Protein AF-0000000080325869 (afdb_homodimer)

InterPro domains:
  IPR004628 Mannonate dehydratase [MF_00106] (1-394)
  IPR004628 Mannonate dehydratase [NF003027] (4-383)
  IPR004628 Mannonate dehydratase [PF03786] (4-381)
  IPR004628 Mannonate dehydratase [PIRSF016049] (4-381)
  IPR004628 Mannonate dehydratase [PTHR30387] (4-386)
  IPR004628 Mannonate dehydratase [TIGR00695] (4-384)
  IPR036237 Xylose isomerase-like superfamily [SSF51658] (4-380)

Foldseek 3Di:
DFAAQEEAEDAPPPAPQDLLLRVVLVHQEYEYEPLVDAQLAADALVNLLVRQVRNVVSNHGHAEYPANEQDLCLLLVDDVNVSSLVSVLNNQLSCLVNPHFEHEYASFALAAAAFQDLFCADPVGWGWTKHALLLLLLCLCPVLVQPPSPVVDDPVSNVSVVVVNVPDDPVSNVSRLCRGQPAFVVRNDHDDSVRSSVSVVSCVPPEQVNSLVSLLVSCVSNVVSSVVSNHQYAYEAGHQLADGSRTGGQRQALVSVCVSCVSPVDLSDAHAAECANNVLDVPHPRLVSCQVRLSNHQHYAQWAWAADPSSMIITDARPPHSGVLLSNSLSNVVSCVVVVHHHHYFPQFFIQDDPSVVDDHRRRRDSVRRSRRSVVSVVSNVVSVVVVCVVPVD/DFAAQEEAEDAPPPAPQDLLLRVVLVHQEYEYEPLVDAQLAADALVNLLVRQVRNVVSNHGHAEYPANEQDLCLLLVDDVSVSSLVSSLNNQLSCLVNPHFEHEYASFALAAAAFQDLFCADPVGWGWTKHALLCLLLCLCPVLNQPPSPVVDDPVSNVSVVVVNVVDDPVSNVSRLCRGQPAFVVRNDHDDSVRSSVSVVSCVPPEQVNSLVSLLVSCVSNVVSSVVSNHQYAYEAGHQLADGSRTGGQRAALVSVCVSCVSPVDLSDAHAAECANNVLDVPHPQLVSCQVRLSNHQHYAQFAWAADPSSMIITDARPPHSGVLLSNSLSNVVSCVVVVHHHHYFPQFFIQDDPSVVDDHRRRRDSVRRSRRSVVSVVSNVVSVVVVCVVPVD

Radius of gyration: 29.84 Å; Cα contacts (8 Å, |Δi|>4): 1617; chains: 2; bounding box: 56×88×64 Å

Solvent-accessible surface area (backbone atoms only — not comparable to full-atom values): 40612 Å² total; per-residue (Å²): 136,43,56,70,39,41,28,44,81,42,72,48,94,82,32,78,57,49,64,54,47,45,35,58,58,65,31,54,30,29,28,26,46,69,77,88,57,61,73,43,56,62,53,48,54,69,59,52,51,53,54,44,47,59,38,41,74,59,71,31,38,65,56,32,35,54,48,59,61,65,39,66,38,45,62,60,67,37,90,65,21,68,58,36,51,51,27,49,44,50,24,50,52,30,36,30,75,70,71,40,35,37,41,28,33,56,82,58,63,98,48,69,68,62,39,50,34,73,67,41,71,44,96,56,68,31,24,22,43,25,34,42,43,35,58,53,39,18,40,37,46,70,65,65,48,43,87,73,40,63,77,81,46,54,73,67,48,50,53,44,4,49,52,47,51,71,71,45,52,70,67,55,52,52,48,37,49,42,42,55,45,36,46,47,81,88,42,88,57,77,56,54,72,68,55,42,51,52,59,52,54,64,44,64,92,44,45,44,68,55,41,43,50,31,50,48,50,55,46,64,63,40,40,62,56,27,56,75,51,64,24,35,37,16,44,38,54,28,32,59,44,56,67,56,89,85,37,49,57,60,40,41,45,71,67,40,44,48,52,52,39,65,77,42,65,54,64,32,52,26,27,25,49,36,40,37,30,42,46,72,39,85,86,50,56,61,44,59,48,48,60,73,43,42,87,26,53,64,33,35,33,51,28,12,31,36,69,53,95,77,65,27,33,31,54,37,56,51,83,69,24,71,42,63,45,67,56,37,52,51,43,50,46,50,45,18,54,74,68,68,41,56,41,44,30,23,26,60,58,18,36,36,32,66,74,49,66,76,49,82,62,50,74,38,56,26,63,61,23,25,31,35,35,39,23,21,49,50,14,25,50,51,28,49,52,52,55,50,48,62,63,63,72,108,137,44,55,69,39,41,30,45,81,41,72,47,93,82,32,78,56,48,63,54,48,45,36,59,57,65,29,54,29,29,28,27,48,70,78,90,57,61,72,44,56,62,53,48,53,67,62,52,50,54,54,44,46,58,39,42,74,59,72,30,39,67,56,32,35,56,49,61,62,65,39,67,36,45,61,61,66,37,91,66,21,68,57,37,50,51,27,48,44,49,23,52,51,30,35,31,75,71,69,38,36,38,39,29,32,57,84,57,64,98,48,66,68,63,38,51,34,74,66,41,72,43,96,56,67,31,23,22,43,25,35,44,42,35,55,51,41,17,40,38,47,70,67,65,49,43,87,73,39,63,78,80,46,54,72,68,49,49,52,44,4,48,52,47,51,72,70,46,52,72,68,55,53,52,48,35,50,42,42,56,44,36,46,47,81,88,43,90,57,75,56,54,71,67,56,43,51,53,59,54,54,64,46,65,92,43,46,44,69,55,40,42,49,33,51,48,51,53,46,63,63,41,41,62,56,26,55,76,52,64,26,35,38,17,43,39,53,27,33,60,44,56,66,57,90,85,37,49,58,61,39,41,46,72,67,40,46,48,54,52,39,65,75,43,65,54,63,33,53,26,26,25,49,37,42,37,31,43,45,72,38,84,86,51,57,60,44,60,49,48,60,73,43,42,87,28,52,64,33,34,34,51,29,12,30,36,72,53,95,76,65,27,34,31,55,38,56,51,85,70,23,69,42,63,46,66,56,36,52,49,44,50,44,48,44,18,55,74,69,68,41,57,41,44,31,23,28,60,58,17,36,36,32,68,74,48,67,77,47,81,59,49,74,40,56,25,61,60,23,25,32,36,34,39,22,20,51,49,14,25,52,51,29,48,52,53,51,51,48,63,63,63,72,107

Structure (mmCIF, N/CA/C/O backbone):
data_AF-0000000080325869-model_v1
#
loop_
_entity.id
_entity.type
_entity.pdbx_description
1 polymer 'Mannonate dehydratase'
#
loop_
_atom_site.group_PDB
_atom_site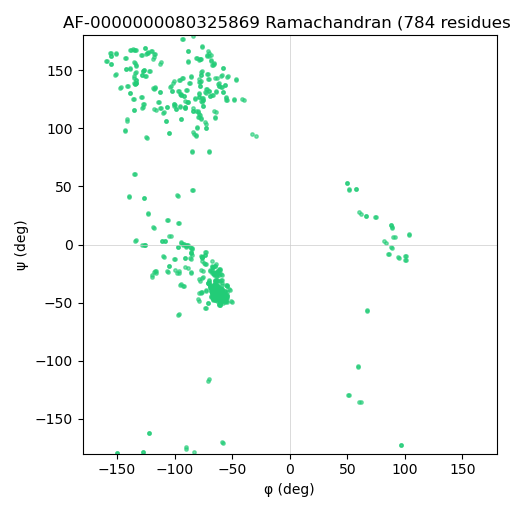.id
_atom_site.type_symbol
_atom_site.label_atom_id
_atom_site.label_alt_id
_atom_site.label_comp_id
_atom_site.label_asym_id
_atom_site.label_entity_id
_atom_site.label_seq_id
_atom_site.pdbx_PDB_ins_code
_atom_site.Cartn_x
_atom_site.Cartn_y
_atom_site.Cartn_z
_atom_site.occupancy
_atom_site.B_iso_or_equiv
_atom_site.auth_seq_id
_atom_site.auth_comp_id
_atom_site.auth_asym_id
_atom_site.auth_atom_id
_atom_site.pdbx_PDB_model_num
ATOM 1 N N . MET A 1 1 ? -5.02 -7.473 21.594 1 88.69 1 MET A N 1
ATOM 2 C CA . MET A 1 1 ? -3.945 -6.516 21.344 1 88.69 1 MET A CA 1
ATOM 3 C C . MET A 1 1 ? -4.492 -5.227 20.734 1 88.69 1 MET A C 1
ATOM 5 O O . MET A 1 1 ? -5.48 -5.254 20 1 88.69 1 MET A O 1
ATOM 9 N N . TYR A 1 2 ? -3.998 -4.094 21.188 1 96.81 2 TYR A N 1
ATOM 10 C CA . TYR A 1 2 ? -4.395 -2.77 20.719 1 96.81 2 TYR A CA 1
ATOM 11 C C . TYR A 1 2 ? -3.512 -2.312 19.562 1 96.81 2 TYR A C 1
ATOM 13 O O . TYR A 1 2 ? -2.287 -2.252 19.688 1 96.81 2 TYR A O 1
ATOM 21 N N . ILE A 1 3 ? -4.141 -2.111 18.406 1 97.81 3 ILE A N 1
ATOM 22 C CA . ILE A 1 3 ? -3.406 -1.65 17.234 1 97.81 3 ILE A CA 1
ATOM 23 C C . ILE A 1 3 ? -4.023 -0.355 16.719 1 97.81 3 ILE A C 1
ATOM 25 O O . ILE A 1 3 ? -5.145 0.002 17.094 1 97.81 3 ILE A O 1
ATOM 29 N N . MET A 1 4 ? -3.387 0.302 15.93 1 98.75 4 MET A N 1
ATOM 30 C CA . MET A 1 4 ? -3.822 1.587 15.391 1 98.75 4 MET A CA 1
ATOM 31 C C . MET A 1 4 ? -5.152 1.447 14.656 1 98.75 4 MET A C 1
ATOM 33 O O . MET A 1 4 ? -5.363 0.474 13.93 1 98.75 4 MET A O 1
ATOM 37 N N . ILE A 1 5 ? -6.086 2.361 14.875 1 98.81 5 ILE A N 1
ATOM 38 C CA . ILE A 1 5 ? -7.27 2.479 14.039 1 98.81 5 ILE A CA 1
ATOM 39 C C . ILE A 1 5 ? -6.91 3.193 12.734 1 98.81 5 ILE A C 1
ATOM 41 O O . ILE A 1 5 ? -6.539 4.371 12.75 1 98.81 5 ILE A O 1
ATOM 45 N N . GLN A 1 6 ? -6.941 2.498 11.664 1 98.81 6 GLN A N 1
ATOM 46 C CA . GLN A 1 6 ? -6.527 3.057 10.375 1 98.81 6 GLN A CA 1
ATOM 47 C C . GLN A 1 6 ? -7.605 3.975 9.805 1 98.81 6 GLN A C 1
ATOM 49 O O . GLN A 1 6 ? -8.742 3.551 9.602 1 98.81 6 GLN A O 1
ATOM 54 N N . THR A 1 7 ? -7.273 5.227 9.531 1 98.88 7 THR A N 1
ATOM 55 C CA . THR A 1 7 ? -8.211 6.223 9.016 1 98.88 7 THR A CA 1
ATOM 56 C C . THR A 1 7 ? -7.594 6.984 7.844 1 98.88 7 THR A C 1
ATOM 58 O O . THR A 1 7 ? -6.398 6.859 7.574 1 98.88 7 THR A O 1
ATOM 61 N N . MET A 1 8 ? -8.398 7.727 7.117 1 98.75 8 MET A N 1
ATOM 62 C CA . MET A 1 8 ? -7.988 8.711 6.121 1 98.75 8 MET A CA 1
ATOM 63 C C . MET A 1 8 ? -8.844 9.969 6.215 1 98.75 8 MET A C 1
ATOM 65 O O . MET A 1 8 ? -9.984 9.914 6.66 1 98.75 8 MET A O 1
ATOM 69 N N . ARG A 1 9 ? -8.258 11.023 5.844 1 98.12 9 ARG A N 1
ATOM 70 C CA . ARG A 1 9 ? -8.977 12.297 5.785 1 98.12 9 ARG A CA 1
ATOM 71 C C . ARG A 1 9 ? -9.969 12.305 4.625 1 98.12 9 ARG A C 1
ATOM 73 O O . ARG A 1 9 ? -9.648 11.844 3.527 1 98.12 9 ARG A O 1
ATOM 80 N N . TRP A 1 10 ? -11.141 12.742 4.891 1 98.25 10 TRP A N 1
ATOM 81 C CA . TRP A 1 10 ? -12.203 12.906 3.902 1 98.25 10 TRP A CA 1
ATOM 82 C C . TRP A 1 10 ? -12.805 14.305 3.982 1 98.25 10 TRP A C 1
ATOM 84 O O . TRP A 1 10 ? -13.234 14.742 5.051 1 98.25 10 TRP A O 1
ATOM 94 N N . PHE A 1 11 ? -12.867 15.031 2.885 1 96.38 11 PHE A N 1
ATOM 95 C CA . PHE A 1 11 ? -13.242 16.438 2.896 1 96.38 11 PHE A CA 1
ATOM 96 C C . PHE A 1 11 ? -14.727 16.609 2.584 1 96.38 11 PHE A C 1
ATOM 98 O O . PHE A 1 11 ? -15.164 17.672 2.141 1 96.38 11 PHE A O 1
ATOM 105 N N . GLY A 1 12 ? -15.477 15.539 2.74 1 96.25 12 GLY A N 1
ATOM 106 C CA . GLY A 1 12 ? -16.922 15.617 2.516 1 96.25 12 GLY A CA 1
ATOM 107 C C . GLY A 1 12 ? -17.328 15.156 1.129 1 96.25 12 GLY A C 1
ATOM 108 O O . GLY A 1 12 ? -16.516 14.578 0.396 1 96.25 12 GLY A O 1
ATOM 109 N N . PRO A 1 13 ? -18.531 15.32 0.776 1 95.44 13 PRO A N 1
ATOM 110 C CA . PRO A 1 13 ? -19.125 14.758 -0.444 1 95.44 13 PRO A CA 1
ATOM 111 C C . PRO A 1 13 ? -18.422 15.25 -1.712 1 95.44 13 PRO A C 1
ATOM 113 O O . PRO A 1 13 ? -18.484 14.578 -2.746 1 95.44 13 PRO A O 1
ATOM 116 N N . ASN A 1 14 ? -17.75 16.359 -1.622 1 93.19 14 ASN A N 1
ATOM 117 C CA . ASN A 1 14 ? -17.094 16.906 -2.807 1 93.19 14 ASN A CA 1
ATOM 118 C C . ASN A 1 14 ? -15.641 16.469 -2.889 1 93.19 14 ASN A C 1
ATOM 120 O O . ASN A 1 14 ? -14.906 16.875 -3.793 1 93.19 14 ASN A O 1
ATOM 124 N N . ASP A 1 15 ? -15.211 15.656 -1.942 1 95.88 15 ASP A N 1
ATOM 125 C CA . ASP A 1 15 ? -13.852 15.125 -1.981 1 95.88 15 ASP A CA 1
ATOM 126 C C . ASP A 1 15 ? -13.648 14.227 -3.203 1 95.88 15 ASP A C 1
ATOM 128 O O . ASP A 1 15 ? -14.461 13.336 -3.471 1 95.88 15 ASP A O 1
ATOM 132 N N . PRO A 1 16 ? -12.57 14.453 -3.922 1 96.19 16 PRO A N 1
ATOM 133 C CA . PRO A 1 16 ? -12.289 13.57 -5.051 1 96.19 16 PRO A CA 1
ATOM 134 C C . PRO A 1 16 ? -12.086 12.117 -4.625 1 96.19 16 PRO A C 1
ATOM 136 O O . PRO A 1 16 ? -12.164 11.203 -5.453 1 96.19 16 PRO A O 1
ATOM 139 N N . VAL A 1 17 ? -11.766 11.852 -3.438 1 97.81 17 VAL A N 1
ATOM 140 C CA . VAL A 1 17 ? -11.594 10.508 -2.9 1 97.81 17 VAL A CA 1
ATOM 141 C C . VAL A 1 17 ? -12.891 10.047 -2.23 1 97.81 17 VAL A C 1
ATOM 143 O O . VAL A 1 17 ? -13.336 10.656 -1.256 1 97.81 17 VAL A O 1
ATOM 146 N N . SER A 1 18 ? -13.461 9 -2.715 1 97.75 18 SER A N 1
ATOM 147 C CA . SER A 1 18 ? -14.742 8.516 -2.199 1 97.75 18 SER A CA 1
ATOM 148 C C . SER A 1 18 ? -14.555 7.746 -0.896 1 97.75 18 SER A C 1
ATOM 150 O O . SER A 1 18 ? -13.469 7.25 -0.61 1 97.75 18 SER A O 1
ATOM 152 N N . LEU A 1 19 ? -15.641 7.645 -0.141 1 98.69 19 LEU A N 1
ATOM 153 C CA . LEU A 1 19 ? -15.625 6.84 1.077 1 98.69 19 LEU A CA 1
ATOM 154 C C . LEU A 1 19 ? -15.391 5.367 0.754 1 98.69 19 LEU A C 1
ATOM 156 O O . LEU A 1 19 ? -14.758 4.648 1.531 1 98.69 19 LEU A O 1
ATOM 160 N N . THR A 1 20 ? -15.844 4.914 -0.394 1 98 20 THR A N 1
ATOM 161 C CA . THR A 1 20 ? -15.617 3.537 -0.819 1 98 20 THR A CA 1
ATOM 162 C C . THR A 1 20 ? -14.125 3.283 -1.036 1 98 20 THR A C 1
ATOM 164 O O . THR A 1 20 ? -13.609 2.219 -0.684 1 98 20 THR A O 1
ATOM 167 N N . ALA A 1 21 ? -13.477 4.23 -1.655 1 98.44 21 ALA A N 1
ATOM 168 C CA . ALA A 1 21 ? -12.031 4.113 -1.842 1 98.44 21 ALA A CA 1
ATOM 169 C C . ALA A 1 21 ? -11.312 4.016 -0.5 1 98.44 21 ALA A C 1
ATOM 171 O O . ALA A 1 21 ? -10.367 3.234 -0.351 1 98.44 21 ALA A O 1
ATOM 172 N N . ILE A 1 22 ? -11.766 4.832 0.424 1 98.81 22 ILE A N 1
ATOM 173 C CA . ILE A 1 22 ? -11.172 4.828 1.758 1 98.81 22 ILE A CA 1
ATOM 174 C C . ILE A 1 22 ? -11.398 3.469 2.418 1 98.81 22 ILE A C 1
ATOM 176 O O . ILE A 1 22 ? -10.477 2.908 3.023 1 98.81 22 ILE A O 1
ATOM 180 N N . LEU A 1 23 ? -12.578 2.941 2.289 1 98.81 23 LEU A N 1
ATOM 181 C CA . LEU A 1 23 ? -12.898 1.613 2.803 1 98.81 23 LEU A CA 1
ATOM 182 C C . LEU A 1 23 ? -12.008 0.553 2.162 1 98.81 23 LEU A C 1
ATOM 184 O O . LEU A 1 23 ? -11.492 -0.326 2.854 1 98.81 23 LEU A O 1
ATOM 188 N N . GLN A 1 24 ? -11.789 0.601 0.878 1 98.69 24 GLN A N 1
ATOM 189 C CA . GLN A 1 24 ? -10.984 -0.368 0.137 1 98.69 24 GLN A CA 1
ATOM 190 C C . GLN A 1 24 ? -9.516 -0.285 0.536 1 98.69 24 GLN A C 1
ATOM 192 O O . GLN A 1 24 ? -8.781 -1.27 0.43 1 98.69 24 GLN A O 1
ATOM 197 N N . ALA A 1 25 ? -9.086 0.885 1.041 1 98.69 25 ALA A N 1
ATOM 198 C CA . ALA A 1 25 ? -7.707 1.062 1.479 1 98.69 25 ALA A CA 1
ATOM 199 C C . ALA A 1 25 ? -7.453 0.34 2.799 1 98.69 25 ALA A C 1
ATOM 201 O O . ALA A 1 25 ? -6.305 0.226 3.24 1 98.69 25 ALA A O 1
ATOM 202 N N . GLY A 1 26 ? -8.5 -0.139 3.412 1 98.31 26 GLY A N 1
ATOM 203 C CA . GLY A 1 26 ? -8.367 -0.896 4.648 1 98.31 26 GLY A CA 1
ATOM 204 C C . GLY A 1 26 ? -8.734 -0.097 5.883 1 98.31 26 GLY A C 1
ATOM 205 O O . GLY A 1 26 ? -8.555 -0.565 7.008 1 98.31 26 GLY A O 1
ATOM 206 N N . CYS A 1 27 ? -9.289 1.094 5.684 1 98.75 27 CYS A N 1
ATOM 207 C CA . CYS A 1 27 ? -9.664 1.933 6.816 1 98.75 27 CYS A CA 1
ATOM 208 C C . CYS A 1 27 ? -10.953 1.444 7.457 1 98.75 27 CYS A C 1
ATOM 210 O O . CYS A 1 27 ? -11.852 0.966 6.762 1 98.75 27 CYS A O 1
ATOM 212 N N . SER A 1 28 ? -11.023 1.598 8.758 1 98.5 28 SER A N 1
ATOM 213 C CA . SER A 1 28 ? -12.289 1.425 9.461 1 98.5 28 SER A CA 1
ATOM 214 C C . SER A 1 28 ? -12.883 2.768 9.883 1 98.5 28 SER A C 1
ATOM 216 O O . SER A 1 28 ? -14.062 2.854 10.227 1 98.5 28 SER A O 1
ATOM 218 N N . GLY A 1 29 ? -11.984 3.779 9.898 1 98.19 29 GLY A N 1
ATOM 219 C CA . GLY A 1 29 ? -12.414 5.094 10.344 1 98.19 29 GLY A CA 1
ATOM 220 C C . GLY A 1 29 ? -12.117 6.191 9.344 1 98.19 29 GLY A C 1
ATOM 221 O O . GLY A 1 29 ? -11.438 5.961 8.344 1 98.19 29 GLY A O 1
ATOM 222 N N . VAL A 1 30 ? -12.703 7.371 9.633 1 98.62 30 VAL A N 1
ATOM 223 C CA . VAL A 1 30 ? -12.555 8.555 8.797 1 98.62 30 VAL A CA 1
ATOM 224 C C . VAL A 1 30 ? -12.25 9.773 9.672 1 98.62 30 VAL A C 1
ATOM 226 O O . VAL A 1 30 ? -12.758 9.875 10.789 1 98.62 30 VAL A O 1
ATOM 229 N N . VAL A 1 31 ? -11.383 10.562 9.227 1 98.81 31 VAL A N 1
ATOM 230 C CA . VAL A 1 31 ? -11.141 11.898 9.766 1 98.81 31 VAL A CA 1
ATOM 231 C C . VAL A 1 31 ? -11.82 12.945 8.883 1 98.81 31 VAL A C 1
ATOM 233 O O . VAL A 1 31 ? -11.57 13.016 7.68 1 98.81 31 VAL A O 1
ATOM 236 N N . SER A 1 32 ? -12.695 13.711 9.438 1 98.5 32 SER A N 1
ATOM 237 C CA . SER A 1 32 ? -13.453 14.648 8.617 1 98.5 32 SER A CA 1
ATOM 238 C C . SER A 1 32 ? -13.844 15.891 9.414 1 98.5 32 SER A C 1
ATOM 240 O O . SER A 1 32 ? -13.328 16.125 10.508 1 98.5 32 SER A O 1
ATOM 242 N N . ALA A 1 33 ? -14.547 16.812 8.789 1 97.81 33 ALA A N 1
ATOM 243 C CA . ALA A 1 33 ? -15.055 18.047 9.352 1 97.81 33 ALA A CA 1
ATOM 244 C C . ALA A 1 33 ? -16.266 18.547 8.578 1 97.81 33 ALA A C 1
ATOM 246 O O . ALA A 1 33 ? -16.594 18.016 7.516 1 97.81 33 ALA A O 1
ATOM 247 N N . LEU A 1 34 ? -16.984 19.453 9.164 1 97.31 34 LEU A N 1
ATOM 248 C CA . LEU A 1 34 ? -18.047 20.125 8.438 1 97.31 34 LEU A CA 1
ATOM 249 C C . LEU A 1 34 ? -17.516 21.312 7.633 1 97.31 34 LEU A C 1
ATOM 251 O O . LEU A 1 34 ? -17.719 22.469 8 1 97.31 34 LEU A O 1
ATOM 255 N N . HIS A 1 35 ? -16.953 20.984 6.508 1 93.75 35 HIS A N 1
ATOM 256 C CA . HIS A 1 35 ? -16.172 21.906 5.703 1 93.75 35 HIS A CA 1
ATOM 257 C C . HIS A 1 35 ? -17.062 23.016 5.141 1 93.75 35 HIS A C 1
ATOM 259 O O . HIS A 1 35 ? -16.547 24.078 4.742 1 93.75 35 HIS A O 1
ATOM 265 N N . HIS A 1 36 ? -18.328 22.812 5.105 1 92.69 36 HIS A N 1
ATOM 266 C CA . HIS A 1 36 ? -19.25 23.797 4.516 1 92.69 36 HIS A CA 1
ATOM 267 C C . HIS A 1 36 ? -19.656 24.844 5.535 1 92.69 36 HIS A C 1
ATOM 269 O O . HIS A 1 36 ? -20.281 25.859 5.184 1 92.69 36 HIS A O 1
ATOM 275 N N . ILE A 1 37 ? -19.297 24.688 6.812 1 95.75 37 ILE A N 1
ATOM 276 C CA . ILE A 1 37 ? -19.625 25.641 7.859 1 95.75 37 ILE A CA 1
ATOM 277 C C . ILE A 1 37 ? -18.469 26.625 8.062 1 95.75 37 ILE A C 1
ATOM 279 O O . ILE A 1 37 ? -17.328 26.203 8.258 1 95.75 37 ILE A O 1
ATOM 283 N N . PRO A 1 38 ? -18.719 27.938 8.07 1 94 38 PRO A N 1
ATOM 284 C CA . PRO A 1 38 ? -17.641 28.906 8.258 1 94 38 PRO A CA 1
ATOM 285 C C . PRO A 1 38 ? -17 28.828 9.641 1 94 38 PRO A C 1
ATOM 287 O O . PRO A 1 38 ? -17.656 28.422 10.602 1 94 38 PRO A O 1
ATOM 290 N N . ASN A 1 39 ? -15.758 29.281 9.727 1 93.81 39 ASN A N 1
ATOM 291 C CA . ASN A 1 39 ? -15.055 29.312 11 1 93.81 39 ASN A CA 1
ATOM 292 C C . ASN A 1 39 ? -15.797 30.141 12.039 1 93.81 39 ASN A C 1
ATOM 294 O O . ASN A 1 39 ? -16.297 31.234 11.727 1 93.81 39 ASN A O 1
ATOM 298 N N . GLY A 1 40 ? -15.945 29.609 13.148 1 96 40 GLY A N 1
ATOM 299 C CA . GLY A 1 40 ? -16.531 30.344 14.25 1 96 40 GLY A CA 1
ATOM 300 C C . GLY A 1 40 ? -18.031 30.125 14.391 1 96 40 GLY A C 1
ATOM 301 O O . GLY A 1 40 ? -18.625 30.547 15.383 1 96 40 GLY A O 1
ATOM 302 N N . VAL A 1 41 ? -18.609 29.516 13.43 1 97.56 41 VAL A N 1
ATOM 303 C CA . VAL A 1 41 ? -20.031 29.219 13.484 1 97.56 41 VAL A CA 1
ATOM 304 C C . VAL A 1 41 ? -20.25 27.891 14.219 1 97.56 41 VAL A C 1
ATOM 306 O O . VAL A 1 41 ? -19.453 26.969 14.086 1 97.56 41 VAL A O 1
ATOM 309 N N . ILE A 1 42 ? -21.328 27.828 14.953 1 98.81 42 ILE A N 1
ATOM 310 C CA . ILE A 1 42 ? -21.656 26.656 15.758 1 98.81 42 ILE A CA 1
ATOM 311 C C . ILE A 1 42 ? -21.969 25.484 14.836 1 98.81 42 ILE A C 1
ATOM 313 O O . ILE A 1 42 ? -22.703 25.625 13.859 1 98.81 42 ILE A O 1
ATOM 317 N N . TRP A 1 43 ? -21.297 24.344 15.102 1 98.81 43 TRP A N 1
ATOM 318 C CA . TRP A 1 43 ? -21.703 23.094 14.469 1 98.81 43 TRP A CA 1
ATOM 319 C C . TRP A 1 43 ? -22.938 22.516 15.141 1 98.81 43 TRP A C 1
ATOM 321 O O . TRP A 1 43 ? -22.875 22 16.25 1 98.81 43 TRP A O 1
ATOM 331 N N . GLU A 1 44 ? -24.047 22.578 14.445 1 98.81 44 GL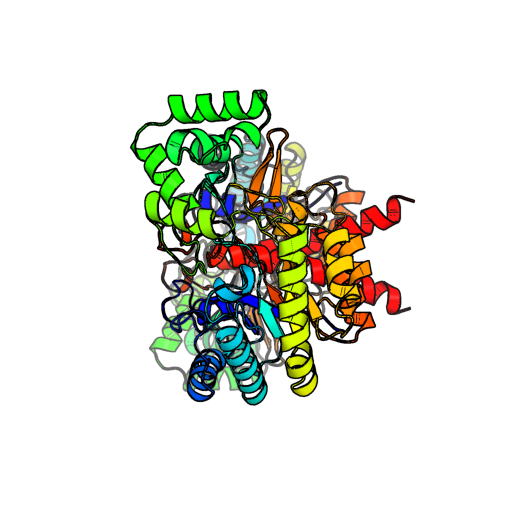U A N 1
ATOM 332 C CA . GLU A 1 44 ? -25.312 22.125 14.992 1 98.81 44 GLU A CA 1
ATOM 333 C C . GLU A 1 44 ? -25.406 20.594 14.984 1 98.81 44 GLU A C 1
ATOM 335 O O . GLU A 1 44 ? -24.859 19.938 14.086 1 98.81 44 GLU A O 1
ATOM 340 N N . VAL A 1 45 ? -26.125 20.031 15.961 1 98.81 45 VAL A N 1
ATOM 341 C CA . VAL A 1 45 ? -26.266 18.594 16.156 1 98.81 45 VAL A CA 1
ATOM 342 C C . VAL A 1 45 ? -26.781 17.938 14.867 1 98.81 45 VAL A C 1
ATOM 344 O O . VAL A 1 45 ? -26.281 16.891 14.445 1 98.81 45 VAL A O 1
ATOM 347 N N . GLU A 1 46 ? -27.688 18.609 14.273 1 98.62 46 GLU A N 1
ATOM 348 C CA . GLU A 1 46 ? -28.312 18.047 13.07 1 98.62 46 GLU A CA 1
ATOM 349 C C . GLU A 1 46 ? -27.297 17.906 11.945 1 98.62 46 GLU A C 1
ATOM 351 O O . GLU A 1 46 ? -27.281 16.891 11.242 1 98.62 46 GLU A O 1
ATOM 356 N N . GLU A 1 47 ? -26.453 18.891 11.766 1 98.5 47 GLU A N 1
ATOM 357 C CA . GLU A 1 47 ? -25.422 18.844 10.727 1 98.5 47 GLU A CA 1
ATOM 358 C C . GLU A 1 47 ? -24.391 17.766 11.016 1 98.5 47 GLU A C 1
ATOM 360 O O . GLU A 1 47 ? -23.922 17.078 10.094 1 98.5 47 GLU A O 1
ATOM 365 N N . ILE A 1 48 ? -24.016 17.641 12.25 1 98.88 48 ILE A N 1
ATOM 366 C CA . ILE A 1 48 ? -23.062 16.625 12.664 1 98.88 48 ILE A CA 1
ATOM 367 C C . ILE A 1 48 ? -23.625 15.234 12.391 1 98.88 48 ILE A C 1
ATOM 369 O O . ILE A 1 48 ? -22.953 14.383 11.797 1 98.88 48 ILE A O 1
ATOM 373 N N . ARG A 1 49 ? -24.859 15.008 12.75 1 98.75 49 ARG A N 1
ATOM 374 C CA . ARG A 1 49 ? -25.5 13.711 12.578 1 98.75 49 ARG A CA 1
ATOM 375 C C . ARG A 1 49 ? -25.625 13.352 11.102 1 98.75 49 ARG A C 1
ATOM 377 O O . ARG A 1 49 ? -25.422 12.195 10.719 1 98.75 49 ARG A O 1
ATOM 384 N N . LYS A 1 50 ? -25.984 14.344 10.336 1 98.56 50 LYS A N 1
ATOM 385 C CA . LYS A 1 50 ? -26.109 14.117 8.898 1 98.56 50 LYS A CA 1
ATOM 386 C C . LYS A 1 50 ? -24.781 13.648 8.305 1 98.56 50 LYS A C 1
ATOM 388 O O . LYS A 1 50 ? -24.734 12.695 7.527 1 98.56 50 LYS A O 1
ATOM 393 N N . HIS A 1 51 ? -23.719 14.328 8.672 1 98.69 51 HIS A N 1
ATOM 394 C CA . HIS A 1 51 ? -22.391 13.992 8.172 1 98.69 51 HIS A CA 1
ATOM 395 C C . HIS A 1 51 ? -21.938 12.633 8.695 1 98.69 51 HIS A C 1
ATOM 397 O O . HIS A 1 51 ? -21.344 11.844 7.949 1 98.69 51 HIS A O 1
ATOM 403 N N . LYS A 1 52 ? -22.156 12.312 9.953 1 98.44 52 LYS A N 1
ATOM 404 C CA . LYS A 1 52 ? -21.844 11.023 10.57 1 98.44 52 LYS A CA 1
ATOM 405 C C . LYS A 1 52 ? -22.562 9.883 9.859 1 98.44 52 LYS A C 1
ATOM 407 O O . LYS A 1 52 ? -21.984 8.82 9.648 1 98.44 52 LYS A O 1
ATOM 412 N N . GLN A 1 53 ? -23.781 10.117 9.477 1 98.56 53 GLN A N 1
ATOM 413 C CA . GLN A 1 53 ? -24.578 9.109 8.797 1 98.56 53 GLN A CA 1
ATOM 414 C C . GLN A 1 53 ? -24.016 8.805 7.41 1 98.56 53 GLN A C 1
ATOM 416 O O . GLN A 1 53 ? -24.062 7.66 6.961 1 98.56 53 GLN A O 1
ATOM 421 N N . LEU A 1 54 ? -23.609 9.859 6.711 1 98.38 54 LEU A N 1
ATOM 422 C CA . LEU A 1 54 ? -22.984 9.648 5.414 1 98.38 54 LEU A CA 1
ATOM 423 C C . LEU A 1 54 ? -21.797 8.688 5.535 1 98.38 54 LEU A C 1
ATOM 425 O O . LEU A 1 54 ? -21.656 7.777 4.719 1 98.38 54 LEU A O 1
ATOM 429 N N . ILE A 1 55 ? -21 8.883 6.516 1 98.81 55 ILE A N 1
ATOM 430 C CA . ILE A 1 55 ? -19.812 8.078 6.742 1 98.81 55 ILE A CA 1
ATOM 431 C C . ILE A 1 55 ? -20.219 6.66 7.145 1 98.81 55 ILE A C 1
ATOM 433 O O . ILE A 1 55 ? -19.688 5.684 6.609 1 98.81 55 ILE A O 1
ATOM 437 N N . ALA A 1 56 ? -21.203 6.547 8.047 1 98.69 56 ALA A N 1
ATOM 438 C CA . ALA A 1 56 ? -21.672 5.246 8.523 1 98.69 56 ALA A CA 1
ATOM 439 C C . ALA A 1 56 ? -22.281 4.434 7.379 1 98.69 56 ALA A C 1
ATOM 441 O O . ALA A 1 56 ? -22.125 3.211 7.336 1 98.69 56 ALA A O 1
ATOM 442 N N . ALA A 1 57 ? -22.953 5.078 6.504 1 98.31 57 ALA A N 1
ATOM 443 C CA . ALA A 1 57 ? -23.594 4.414 5.379 1 98.31 57 ALA A CA 1
ATOM 444 C C . ALA A 1 57 ? -22.562 3.748 4.469 1 98.31 57 ALA A C 1
ATOM 446 O O . ALA A 1 57 ? -22.891 2.789 3.762 1 98.31 57 ALA A O 1
ATOM 447 N N . ALA A 1 58 ? -21.391 4.23 4.523 1 98.06 58 ALA A N 1
ATOM 448 C CA . ALA A 1 58 ? -20.312 3.666 3.711 1 98.06 58 ALA A CA 1
ATOM 449 C C . ALA A 1 58 ? -19.578 2.557 4.461 1 98.06 58 ALA A C 1
ATOM 451 O O . ALA A 1 58 ? -18.609 2.002 3.959 1 98.06 58 ALA A O 1
ATOM 452 N N . GLY A 1 59 ? -20 2.275 5.684 1 98.19 59 GLY A N 1
ATOM 453 C CA . GLY A 1 59 ? -19.391 1.22 6.469 1 98.19 59 GLY A CA 1
ATOM 454 C C . GLY A 1 59 ? -18.188 1.697 7.277 1 98.19 59 GLY A C 1
ATOM 455 O O . GLY A 1 59 ? -17.359 0.895 7.688 1 98.19 59 GLY A O 1
ATOM 456 N N . LEU A 1 60 ? -18.062 3.008 7.449 1 98.75 60 LEU A N 1
ATOM 457 C CA . LEU A 1 60 ? -16.938 3.607 8.164 1 98.75 60 LEU A CA 1
ATOM 458 C C . LEU A 1 60 ? -17.422 4.348 9.406 1 98.75 60 LEU A C 1
ATOM 460 O O . LEU A 1 60 ? -18.625 4.586 9.57 1 98.75 60 LEU A O 1
ATOM 464 N N . THR A 1 61 ? -16.516 4.629 10.266 1 98.75 61 THR A N 1
ATOM 465 C CA . THR A 1 61 ? -16.797 5.371 11.484 1 98.75 61 THR A CA 1
ATOM 466 C C . THR A 1 61 ? -16.125 6.738 11.461 1 98.75 61 THR A C 1
ATOM 468 O O . THR A 1 61 ? -14.961 6.855 11.078 1 98.75 61 THR A O 1
ATOM 471 N N . TRP A 1 62 ? -16.875 7.781 11.773 1 98.75 62 TRP A N 1
ATOM 472 C CA . TRP A 1 62 ? -16.25 9.086 11.977 1 98.75 62 TRP A CA 1
ATOM 473 C C . TRP A 1 62 ? -15.477 9.125 13.289 1 98.75 62 TRP A C 1
ATOM 475 O O . TRP A 1 62 ? -16.031 9.461 14.336 1 98.75 62 TRP A O 1
ATOM 485 N N . ASP A 1 63 ? -14.156 8.969 13.188 1 97.81 63 ASP A N 1
ATOM 486 C CA . ASP A 1 63 ? -13.352 8.766 14.383 1 97.81 63 ASP A CA 1
ATOM 487 C C . ASP A 1 63 ? -12.812 10.086 14.922 1 97.81 63 ASP A C 1
ATOM 489 O O . ASP A 1 63 ? -12.664 10.258 16.125 1 97.81 63 ASP A O 1
ATOM 493 N N . VAL A 1 64 ? -12.492 10.953 14.062 1 98.88 64 VAL A N 1
ATOM 494 C CA . VAL A 1 64 ? -11.805 12.172 14.477 1 98.88 64 VAL A CA 1
ATOM 495 C C . VAL A 1 64 ? -12.344 13.367 13.688 1 98.88 64 VAL A C 1
ATOM 497 O O . VAL A 1 64 ? -12.562 13.266 12.477 1 98.88 64 VAL A O 1
ATOM 500 N N . VAL A 1 65 ? -12.562 14.438 14.391 1 98.81 65 VAL A N 1
ATOM 501 C CA . VAL A 1 65 ? -12.805 15.719 13.727 1 98.81 65 VAL A CA 1
ATOM 502 C C . VAL A 1 65 ? -11.477 16.422 13.477 1 98.81 65 VAL A C 1
ATOM 504 O O . VAL A 1 65 ? -10.68 16.625 14.398 1 98.81 65 VAL A O 1
ATOM 507 N N . GLU A 1 66 ? -11.211 16.734 12.258 1 97.62 66 GLU A N 1
ATOM 508 C CA . GLU A 1 66 ? -10.078 17.562 11.883 1 97.62 66 GLU A CA 1
ATOM 509 C C . GLU A 1 66 ? -10.445 18.516 10.742 1 97.62 66 GLU A C 1
ATOM 511 O O . GLU A 1 66 ? -10.547 18.094 9.586 1 97.62 66 GLU A O 1
ATOM 516 N N . SER A 1 67 ? -10.609 19.75 10.984 1 95.06 67 SER A N 1
ATOM 517 C CA . SER A 1 67 ? -10.5 20.344 12.305 1 95.06 67 SER A CA 1
ATOM 518 C C . SER A 1 67 ? -11.781 21.062 12.695 1 95.06 67 SER A C 1
ATOM 520 O O . SER A 1 67 ? -12.609 21.375 11.836 1 95.06 67 SER A O 1
ATOM 522 N N . LEU A 1 68 ? -12.055 21.094 13.922 1 97.94 68 LEU A N 1
ATOM 523 C CA . LEU A 1 68 ? -12.867 22.219 14.352 1 97.94 68 LEU A CA 1
ATOM 524 C C . LEU A 1 68 ? -12.039 23.5 14.359 1 97.94 68 LEU A C 1
ATOM 526 O O . LEU A 1 68 ? -11.18 23.688 15.227 1 97.94 68 LEU A O 1
ATOM 530 N N . PRO A 1 69 ? -12.281 24.344 13.383 1 96 69 PRO A N 1
ATOM 531 C CA . PRO A 1 69 ? -11.344 25.438 13.164 1 96 69 PRO A CA 1
ATOM 532 C C . PRO A 1 69 ? -11.406 26.5 14.258 1 96 69 PRO A C 1
ATOM 534 O O . PRO A 1 69 ? -12.492 26.812 14.766 1 96 69 PRO A O 1
ATOM 537 N N . VAL A 1 70 ? -10.328 27.016 14.602 1 96.88 70 VAL A N 1
ATOM 538 C CA . VAL A 1 70 ? -10.219 28.125 15.547 1 96.88 70 VAL A CA 1
ATOM 539 C C . VAL A 1 70 ? -10.258 29.453 14.789 1 96.88 70 VAL A C 1
ATOM 541 O O . VAL A 1 70 ? -9.383 29.734 13.961 1 96.88 70 VAL A O 1
ATOM 544 N N . HIS A 1 71 ? -11.227 30.219 15.086 1 95.69 71 HIS A N 1
ATOM 545 C CA . HIS A 1 71 ? -11.359 31.5 14.422 1 95.69 71 HIS A CA 1
ATOM 546 C C . HIS A 1 71 ? -10.133 32.375 14.664 1 95.69 71 HIS A C 1
ATOM 548 O O . HIS A 1 71 ? -9.594 32.406 15.773 1 95.69 71 HIS A O 1
ATOM 554 N N . GLU A 1 72 ? -9.727 33.188 13.68 1 95.06 72 GLU A N 1
ATOM 555 C CA . GLU A 1 72 ? -8.523 34.031 13.758 1 95.06 72 GLU A CA 1
ATOM 556 C C . GLU A 1 72 ? -8.609 35.031 14.906 1 95.06 72 GLU A C 1
ATOM 558 O O . GLU A 1 72 ? -7.594 35.344 15.539 1 95.06 72 GLU A O 1
ATOM 563 N N . ALA A 1 73 ? -9.766 35.469 15.234 1 96.94 73 ALA A N 1
ATOM 564 C CA . ALA A 1 73 ? -9.961 36.438 16.312 1 96.94 73 ALA A CA 1
ATOM 565 C C . ALA A 1 73 ? -9.57 35.875 17.656 1 96.94 73 ALA A C 1
ATOM 567 O O . ALA A 1 73 ? -9.125 36.594 18.547 1 96.94 73 ALA A O 1
ATOM 568 N N . ILE A 1 74 ? -9.742 34.594 17.828 1 98.38 74 ILE A N 1
ATOM 569 C CA . ILE A 1 74 ? -9.336 33.938 19.062 1 98.38 74 ILE A CA 1
ATOM 570 C C . ILE A 1 74 ? -7.816 33.969 19.188 1 98.38 74 ILE A C 1
ATOM 572 O O . ILE A 1 74 ? -7.281 34.25 20.266 1 98.38 74 ILE A O 1
ATOM 576 N N . LYS A 1 75 ? -7.125 33.75 18.094 1 98.06 75 LYS A N 1
ATOM 577 C CA . LYS A 1 75 ? -5.668 33.719 18.094 1 98.06 75 LYS A CA 1
ATOM 578 C C . LYS A 1 75 ? -5.082 35.125 18.359 1 98.06 75 LYS A C 1
ATOM 580 O O . LYS A 1 75 ? -4.059 35.25 19.031 1 98.06 75 LYS A O 1
ATOM 585 N N . THR A 1 76 ? -5.75 36.156 17.797 1 97.75 76 THR A N 1
ATOM 586 C CA . THR A 1 76 ? -5.254 37.531 17.953 1 97.75 76 THR A CA 1
ATOM 587 C C . THR A 1 76 ? -5.859 38.188 19.188 1 97.75 76 THR A C 1
ATOM 589 O O . THR A 1 76 ? -5.418 39.25 19.594 1 97.75 76 THR A O 1
ATOM 592 N N . GLN A 1 77 ? -6.895 37.531 19.781 1 97.94 77 GLN A N 1
ATOM 593 C CA . GLN A 1 77 ? -7.691 38.125 20.875 1 97.94 77 GLN A CA 1
ATOM 594 C C . GLN A 1 77 ? -8.164 39.531 20.516 1 97.94 77 GLN A C 1
ATOM 596 O O . GLN A 1 77 ? -7.961 40.469 21.297 1 97.94 77 GLN A O 1
ATOM 601 N N . THR A 1 78 ? -8.781 39.594 19.375 1 96.75 78 THR A N 1
ATOM 602 C CA . THR A 1 78 ? -9.359 40.844 18.875 1 96.75 78 THR A CA 1
ATOM 603 C C . THR A 1 78 ? -10.844 40.656 18.547 1 96.75 78 THR A C 1
ATOM 605 O O . THR A 1 78 ? -11.344 39.531 18.547 1 96.75 78 THR A O 1
ATOM 608 N N . GLY A 1 79 ? -11.523 41.781 18.406 1 94.44 79 GLY A N 1
ATOM 609 C CA . GLY A 1 79 ? -12.93 41.719 18.047 1 9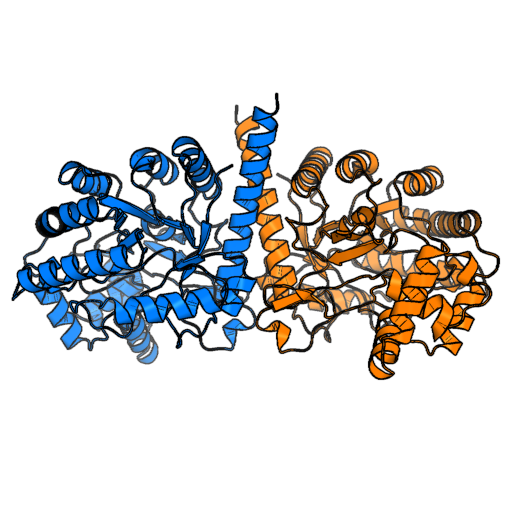4.44 79 GLY A CA 1
ATOM 610 C C . GLY A 1 79 ? -13.781 41 19.078 1 94.44 79 GLY A C 1
ATOM 611 O O . GLY A 1 79 ? -13.672 41.281 20.266 1 94.44 79 GLY A O 1
ATOM 612 N N . ASN A 1 80 ? -14.641 40.156 18.594 1 95.25 80 ASN A N 1
ATOM 613 C CA . ASN A 1 80 ? -15.57 39.406 19.438 1 95.25 80 ASN A CA 1
ATOM 614 C C . ASN A 1 80 ? -15.055 38 19.734 1 95.25 80 ASN A C 1
ATOM 616 O O . ASN A 1 80 ? -15.797 37.031 19.625 1 95.25 80 ASN A O 1
ATOM 620 N N . PHE A 1 81 ? -13.719 37.906 20.047 1 97.69 81 PHE A N 1
ATOM 621 C CA . PHE A 1 81 ? -13.117 36.594 20.156 1 97.69 81 PHE A CA 1
ATOM 622 C C . PHE A 1 81 ? -13.781 35.781 21.266 1 97.69 81 PHE A C 1
ATOM 624 O O . PHE A 1 81 ? -13.844 34.562 21.188 1 97.69 81 PHE A O 1
ATOM 631 N N . GLU A 1 82 ? -14.367 36.406 22.281 1 98.25 82 GLU A N 1
ATOM 632 C CA . GLU A 1 82 ? -15.062 35.688 23.344 1 98.25 82 GLU A CA 1
ATOM 633 C C . GLU A 1 82 ? -16.297 34.969 22.812 1 98.25 82 GLU A C 1
ATOM 635 O O . GLU A 1 82 ? -16.625 33.875 23.266 1 98.25 82 GLU A O 1
ATOM 640 N N . HIS A 1 83 ? -16.953 35.625 21.938 1 98.31 83 HIS A N 1
ATOM 641 C CA . HIS A 1 83 ? -18.109 35.031 21.297 1 98.31 83 HIS A CA 1
ATOM 642 C C . HIS A 1 83 ? -17.703 33.781 20.531 1 98.31 83 HIS A C 1
ATOM 644 O O . HIS A 1 83 ? -18.406 32.75 20.594 1 98.31 83 HIS A O 1
ATOM 650 N N . TYR A 1 84 ? -16.625 33.844 19.797 1 98.44 84 TYR A N 1
ATOM 651 C CA . TYR A 1 84 ? -16.141 32.719 19.047 1 98.44 84 TYR A CA 1
ATOM 652 C C . TYR A 1 84 ? -15.719 31.578 19.969 1 98.44 84 TYR A C 1
ATOM 654 O O . TYR A 1 84 ? -15.867 30.391 19.625 1 98.44 84 TYR A O 1
ATOM 662 N N . ILE A 1 85 ? -15.203 31.875 21.141 1 98.81 85 ILE A N 1
ATOM 663 C CA . ILE A 1 85 ? -14.859 30.844 22.109 1 98.81 85 ILE A CA 1
ATOM 664 C C . ILE A 1 85 ? -16.125 30.156 22.609 1 98.81 85 ILE A C 1
ATOM 666 O O . ILE A 1 85 ? -16.172 28.938 22.734 1 98.81 85 ILE A O 1
ATOM 670 N N . GLU A 1 86 ? -17.156 30.953 22.828 1 98.81 86 GLU A N 1
ATOM 671 C CA . GLU A 1 86 ? -18.438 30.375 23.266 1 98.81 86 GLU A CA 1
ATOM 672 C C . GLU A 1 86 ? -19.016 29.453 22.188 1 98.81 86 GLU A C 1
ATOM 674 O O . GLU A 1 86 ? -19.531 28.391 22.5 1 98.81 86 GLU A O 1
ATOM 679 N N . ASN A 1 87 ? -18.953 29.906 20.953 1 98.81 87 ASN A N 1
ATOM 680 C CA . ASN A 1 87 ? -19.406 29.062 19.844 1 98.81 87 ASN A CA 1
ATOM 681 C C . ASN A 1 87 ? -18.609 27.766 19.766 1 98.81 87 ASN A C 1
ATOM 683 O O . ASN A 1 87 ? -19.172 26.703 19.469 1 98.81 87 ASN A O 1
ATOM 687 N N . TYR A 1 88 ? -17.328 27.906 19.984 1 98.81 88 TYR A N 1
ATOM 688 C CA . TYR A 1 88 ? -16.453 26.734 19.984 1 98.81 88 TYR A CA 1
ATOM 689 C C . TYR A 1 88 ? -16.875 25.734 21.062 1 98.81 88 TYR A C 1
ATOM 691 O O . TYR A 1 88 ? -17 24.531 20.797 1 98.81 88 TYR A O 1
ATOM 699 N N . LYS A 1 89 ? -17.156 26.234 22.281 1 98.88 89 LYS A N 1
ATOM 700 C CA . LYS A 1 89 ? -17.609 25.406 23.391 1 98.88 89 LYS A CA 1
ATOM 701 C C . LYS A 1 89 ? -18.906 24.688 23.047 1 98.88 89 LYS A C 1
ATOM 703 O O . LYS A 1 89 ? -19.047 23.484 23.312 1 98.88 89 LYS A O 1
ATOM 708 N N . LYS A 1 90 ? -19.781 25.422 22.453 1 98.88 90 LYS A N 1
ATOM 709 C CA . LYS A 1 90 ? -21.047 24.828 22.078 1 98.88 90 LYS A CA 1
ATOM 710 C C . LYS A 1 90 ? -20.859 23.734 21.016 1 98.88 90 LYS A C 1
ATOM 712 O O . LYS A 1 90 ? -21.531 22.703 21.062 1 98.88 90 LYS A O 1
ATOM 717 N N . SER A 1 91 ? -20.016 24 20.031 1 98.94 91 SER A N 1
ATOM 718 C CA . SER A 1 91 ? -19.703 23.016 19 1 98.94 91 SER A CA 1
ATOM 719 C C . SER A 1 91 ? -19.125 21.734 19.625 1 98.94 91 SER A C 1
ATOM 721 O O . SER A 1 91 ? -19.469 20.625 19.203 1 98.94 91 SER A O 1
ATOM 723 N N . LEU A 1 92 ? -18.25 21.859 20.609 1 98.94 92 LEU A N 1
ATOM 724 C CA . LEU A 1 92 ? -17.672 20.703 21.297 1 98.94 92 LEU A CA 1
ATOM 725 C C . LEU A 1 92 ? -18.766 19.891 21.969 1 98.94 92 LEU A C 1
ATOM 727 O O . LEU A 1 92 ? -18.781 18.656 21.859 1 98.94 92 LEU A O 1
ATOM 731 N N . ALA A 1 93 ? -19.641 20.562 22.703 1 98.81 93 ALA A N 1
ATOM 732 C CA . ALA A 1 93 ? -20.75 19.875 23.359 1 98.81 93 ALA A CA 1
ATOM 733 C C . ALA A 1 93 ? -21.609 19.125 22.359 1 98.81 93 ALA A C 1
ATOM 735 O O . ALA A 1 93 ? -22.031 17.984 22.625 1 98.81 93 ALA A O 1
ATOM 736 N N . ASN A 1 94 ? -21.906 19.75 21.219 1 98.94 94 ASN A N 1
ATOM 737 C CA . ASN A 1 94 ? -22.719 19.125 20.188 1 98.94 94 ASN A CA 1
ATOM 738 C C . ASN A 1 94 ? -22.031 17.891 19.594 1 98.94 94 ASN A C 1
ATOM 740 O O . ASN A 1 94 ? -22.688 16.891 19.297 1 98.94 94 ASN A O 1
ATOM 744 N N . LEU A 1 95 ? -20.703 17.969 19.375 1 98.94 95 LEU A N 1
ATOM 745 C CA . LEU A 1 95 ? -19.938 16.812 18.906 1 98.94 95 LEU A CA 1
ATOM 746 C C . LEU A 1 95 ? -20.047 15.656 19.891 1 98.94 95 LEU A C 1
ATOM 748 O O . LEU A 1 95 ? -20.266 14.516 19.484 1 98.94 95 LEU A O 1
ATOM 752 N N . ALA A 1 96 ? -19.953 15.961 21.141 1 98.75 96 ALA A N 1
ATOM 753 C CA . ALA A 1 96 ? -20.031 14.938 22.172 1 98.75 96 ALA A CA 1
ATOM 754 C C . ALA A 1 96 ? -21.406 14.281 22.172 1 98.75 96 ALA A C 1
ATOM 756 O O . ALA A 1 96 ? -21.516 13.062 22.344 1 98.75 96 ALA A O 1
ATOM 757 N N . ILE A 1 97 ? -22.422 15.07 22.047 1 98.56 97 ILE A N 1
ATOM 758 C CA . ILE A 1 97 ? -23.797 14.57 21.969 1 98.56 97 ILE A CA 1
ATOM 759 C C . ILE A 1 97 ? -23.906 13.547 20.844 1 98.56 97 ILE A C 1
ATOM 761 O O . ILE A 1 97 ? -24.625 12.555 20.969 1 98.56 97 ILE A O 1
ATOM 765 N N . CYS A 1 98 ? -23.172 13.773 19.781 1 98.69 98 CYS A N 1
ATOM 766 C CA . CYS A 1 98 ? -23.219 12.906 18.609 1 98.69 98 CYS A CA 1
ATOM 767 C C . CYS A 1 98 ? -22.219 11.766 18.734 1 98.69 98 CYS A C 1
ATOM 769 O O . CYS A 1 98 ? -22.047 10.984 17.797 1 98.69 98 CYS A O 1
ATOM 771 N N . GLY A 1 99 ? -21.453 11.664 19.781 1 98.19 99 GLY A N 1
ATOM 772 C CA . GLY A 1 99 ? -20.562 10.547 20.047 1 98.19 99 GLY A CA 1
ATOM 773 C C . GLY A 1 99 ? -19.188 10.734 19.453 1 98.19 99 GLY A C 1
ATOM 774 O O . GLY A 1 99 ? -18.453 9.758 19.266 1 98.19 99 GLY A O 1
ATOM 775 N N . ILE A 1 100 ? -18.812 11.875 19.031 1 98.44 100 ILE A N 1
ATOM 776 C CA . ILE A 1 100 ? -17.469 12.172 18.5 1 98.44 100 ILE A CA 1
ATOM 777 C C . ILE A 1 100 ? -16.641 12.844 19.594 1 98.44 100 ILE A C 1
ATOM 779 O O . ILE A 1 100 ? -16.953 13.945 20.047 1 98.44 100 ILE A O 1
ATOM 783 N N . THR A 1 101 ? -15.523 12.195 19.938 1 98.12 101 THR A N 1
ATOM 784 C CA . THR A 1 101 ? -14.898 12.648 21.172 1 98.12 101 THR A CA 1
ATOM 785 C C . THR A 1 101 ? -13.422 12.961 20.953 1 98.12 101 THR A C 1
ATOM 787 O O . THR A 1 101 ? -12.695 13.273 21.906 1 98.12 101 THR A O 1
ATOM 790 N N . THR A 1 102 ? -12.883 12.805 19.781 1 98.94 102 THR A N 1
ATOM 791 C CA . THR A 1 102 ? -11.531 13.266 19.453 1 98.94 102 THR A CA 1
ATOM 792 C C . THR A 1 102 ? -11.586 14.414 18.453 1 98.94 102 THR A C 1
ATOM 794 O O . THR A 1 102 ? -12.062 14.242 17.328 1 98.94 102 THR A O 1
ATOM 797 N N . VAL A 1 103 ? -11.117 15.578 18.844 1 98.94 103 VAL A N 1
ATOM 798 C CA . VAL A 1 103 ? -11.234 16.781 18.031 1 98.94 103 VAL A CA 1
ATOM 799 C C . VAL A 1 103 ? -9.859 17.422 17.859 1 98.94 103 VAL A C 1
ATOM 801 O O . VAL A 1 103 ? -9.203 17.766 18.844 1 98.94 103 VAL A O 1
ATOM 804 N N . THR A 1 104 ? -9.453 17.547 16.625 1 98.81 104 THR A N 1
ATOM 805 C CA . THR A 1 104 ? -8.172 18.172 16.297 1 98.81 104 THR A CA 1
ATOM 806 C C . THR A 1 104 ? -8.352 19.641 15.961 1 98.81 104 THR A C 1
ATOM 808 O O . THR A 1 104 ? -9.336 20.031 15.32 1 98.81 104 THR A O 1
ATOM 811 N N . TYR A 1 105 ? -7.441 20.406 16.391 1 97.94 105 TYR A N 1
ATOM 812 C CA . TYR A 1 105 ? -7.336 21.812 16.031 1 97.94 105 TYR A CA 1
ATOM 813 C C . TYR A 1 105 ? -5.879 22.234 15.859 1 97.94 105 TYR A C 1
ATOM 815 O O . TYR A 1 105 ? -4.969 21.453 16.156 1 97.94 105 TYR A O 1
ATOM 823 N N . ASN A 1 106 ? -5.641 23.281 15.203 1 96.25 106 ASN A N 1
ATOM 824 C CA . ASN A 1 106 ? -4.324 23.922 15.211 1 96.25 106 ASN A CA 1
ATOM 825 C C . ASN A 1 106 ? -4.422 25.406 15.539 1 96.25 106 ASN A C 1
ATOM 827 O O . ASN A 1 106 ? -5.52 25.969 15.578 1 96.25 106 ASN A O 1
ATOM 831 N N . PHE A 1 107 ? -3.346 25.984 15.891 1 97.56 107 PHE A N 1
ATOM 832 C CA . PHE A 1 107 ? -3.326 27.375 16.297 1 97.56 107 PHE A CA 1
ATOM 833 C C . PHE A 1 107 ? -2.352 28.188 15.445 1 97.56 107 PHE A C 1
ATOM 835 O O . PHE A 1 107 ? -1.72 29.125 15.93 1 97.56 107 PHE A O 1
ATOM 842 N N . MET A 1 108 ? -2.117 27.719 14.211 1 95 108 MET A N 1
ATOM 843 C CA . MET A 1 108 ? -1.246 28.406 13.266 1 95 108 MET A CA 1
ATOM 844 C C . MET A 1 108 ? -1.891 29.703 12.789 1 95 108 MET A C 1
ATOM 846 O O . MET A 1 108 ? -3.047 29.719 12.359 1 95 108 MET A O 1
ATOM 850 N N . PRO A 1 109 ? -1.184 30.781 12.797 1 94.19 109 PRO A N 1
ATOM 851 C CA . PRO A 1 109 ? -1.726 32.062 12.367 1 94.19 109 PRO A CA 1
ATOM 852 C C . PRO A 1 109 ? -1.91 32.156 10.852 1 94.19 109 PRO A C 1
ATOM 854 O O . PRO A 1 109 ? -0.993 31.828 10.094 1 94.19 109 PRO A O 1
ATOM 857 N N . VAL A 1 110 ? -3.014 32.562 10.391 1 90.94 110 VAL A N 1
ATOM 858 C CA . VAL A 1 110 ? -3.338 33 9.039 1 90.94 110 VAL A CA 1
ATOM 859 C C . VAL A 1 110 ? -3.258 31.828 8.078 1 90.94 110 VAL A C 1
ATOM 861 O O . VAL A 1 110 ? -4.242 31.484 7.41 1 90.94 110 VAL A O 1
ATOM 864 N N . LEU A 1 111 ? -2.012 31.188 8.078 1 86.5 111 LEU A N 1
ATOM 865 C CA . LEU A 1 111 ? -1.783 30.078 7.172 1 86.5 111 LEU A CA 1
ATOM 866 C C . LEU A 1 111 ? -1.847 28.75 7.918 1 86.5 111 LEU A C 1
ATOM 868 O O . LEU A 1 111 ? -1.383 28.641 9.055 1 86.5 111 LEU A O 1
ATOM 872 N N . ASP A 1 112 ? -2.498 27.766 7.348 1 85.69 112 ASP A N 1
ATOM 873 C CA . ASP A 1 112 ? -2.389 26.406 7.859 1 85.69 112 ASP A CA 1
ATOM 874 C C . ASP A 1 112 ? -1.007 25.812 7.578 1 85.69 112 ASP A C 1
ATOM 876 O O . ASP A 1 112 ? 0.007 26.375 8.008 1 85.69 112 ASP A O 1
ATOM 880 N N . TRP A 1 113 ? -0.858 24.766 6.82 1 88.44 113 TRP A N 1
ATOM 881 C CA . TRP A 1 113 ? 0.446 24.25 6.418 1 88.44 113 TRP A CA 1
ATOM 882 C C . TRP A 1 113 ? 0.881 24.844 5.082 1 88.44 113 TRP A C 1
ATOM 884 O O . TRP A 1 113 ? 0.044 25.266 4.281 1 88.44 113 TRP A O 1
ATOM 894 N N . THR A 1 114 ? 2.18 25.109 4.938 1 92.38 114 THR A N 1
ATOM 895 C CA . THR A 1 114 ? 2.688 25.828 3.781 1 92.38 114 THR A CA 1
ATOM 896 C C . THR A 1 114 ? 3.648 24.969 2.975 1 92.38 114 THR A C 1
ATOM 898 O O . THR A 1 114 ? 4.488 24.266 3.545 1 92.38 114 THR A O 1
ATOM 901 N N . ARG A 1 115 ? 3.449 24.984 1.71 1 95.69 115 ARG A N 1
ATOM 902 C CA . ARG A 1 115 ? 4.352 24.422 0.714 1 95.69 115 ARG A CA 1
ATOM 903 C C . ARG A 1 115 ? 4.562 25.375 -0.45 1 95.69 115 ARG A C 1
ATOM 905 O O . ARG A 1 115 ? 3.719 26.234 -0.71 1 95.69 115 ARG A O 1
ATOM 912 N N . THR A 1 116 ? 5.691 25.219 -1.155 1 96.75 116 THR A N 1
ATOM 913 C CA . THR A 1 116 ? 6.016 26.125 -2.25 1 96.75 116 THR A CA 1
ATOM 914 C C . THR A 1 116 ? 5.805 25.438 -3.6 1 96.75 116 THR A C 1
ATOM 916 O O . THR A 1 116 ? 5.703 26.109 -4.629 1 96.75 116 THR A O 1
ATOM 919 N N . ASN A 1 117 ? 5.844 24.188 -3.629 1 96.44 117 ASN A N 1
ATOM 920 C CA . ASN A 1 117 ? 5.633 23.375 -4.812 1 96.44 117 ASN A CA 1
ATOM 921 C C . ASN A 1 117 ? 4.707 22.188 -4.52 1 96.44 117 ASN A C 1
ATOM 923 O O . ASN A 1 117 ? 5.074 21.266 -3.785 1 96.44 117 ASN A O 1
ATOM 927 N N . LEU A 1 118 ? 3.529 22.156 -5.16 1 95.62 118 LEU A N 1
ATOM 928 C CA . LEU A 1 118 ? 2.516 21.156 -4.844 1 95.62 118 LEU A CA 1
ATOM 929 C C . LEU A 1 118 ? 2.582 19.984 -5.812 1 95.62 118 LEU A C 1
ATOM 931 O O . LEU A 1 118 ? 1.82 19.016 -5.684 1 95.62 118 LEU A O 1
ATOM 935 N N . ALA A 1 119 ? 3.504 20.062 -6.812 1 95.44 119 ALA A N 1
ATOM 936 C CA . ALA A 1 119 ? 3.619 19.031 -7.844 1 95.44 119 ALA A CA 1
ATOM 937 C C . ALA A 1 119 ? 5.082 18.734 -8.164 1 95.44 119 ALA A C 1
ATOM 939 O O . ALA A 1 119 ? 5.469 18.688 -9.336 1 95.44 119 ALA A O 1
ATOM 940 N N . PHE A 1 120 ? 5.926 18.672 -7.137 1 97.25 120 PHE A N 1
ATOM 941 C CA . PHE A 1 120 ? 7.344 18.359 -7.289 1 97.25 120 PHE A CA 1
ATOM 942 C C . PHE A 1 120 ? 7.523 16.938 -7.824 1 97.25 120 PHE A C 1
ATOM 944 O O . PHE A 1 120 ? 7.188 15.961 -7.148 1 97.25 120 PHE A O 1
ATOM 951 N N . GLU A 1 121 ? 8.023 16.812 -8.992 1 98.25 121 GLU A N 1
ATOM 952 C CA . GLU A 1 121 ? 8.141 15.508 -9.648 1 98.25 121 GLU A CA 1
ATOM 953 C C . GLU A 1 121 ? 9.336 14.734 -9.109 1 98.25 121 GLU A C 1
ATOM 955 O O . GLU A 1 121 ? 10.469 15.234 -9.117 1 98.25 121 GLU A O 1
ATOM 960 N N . LEU A 1 122 ? 9.086 13.547 -8.695 1 98.12 122 LEU A N 1
ATOM 961 C CA . LEU A 1 122 ? 10.117 12.648 -8.188 1 98.12 122 LEU A CA 1
ATOM 962 C C . LEU A 1 122 ? 10.734 11.836 -9.328 1 98.12 122 LEU A C 1
ATOM 964 O O . LEU A 1 122 ? 10.18 11.789 -10.43 1 98.12 122 LEU A O 1
ATOM 968 N N . PRO A 1 123 ? 11.883 11.172 -9.047 1 97.06 123 PRO A N 1
ATOM 969 C CA . PRO A 1 123 ? 12.555 10.406 -10.094 1 97.06 123 PRO A CA 1
ATOM 970 C C . PRO A 1 123 ? 11.68 9.297 -10.672 1 97.06 123 PRO A C 1
ATOM 972 O O . PRO A 1 123 ? 11.812 8.953 -11.852 1 97.06 123 PRO A O 1
ATOM 975 N N . ASN A 1 124 ? 10.758 8.812 -9.969 1 97.69 124 ASN A N 1
ATOM 976 C CA . ASN A 1 124 ? 9.914 7.719 -10.445 1 97.69 124 ASN A CA 1
ATOM 977 C C . ASN A 1 124 ? 8.68 8.242 -11.172 1 97.69 124 ASN A C 1
ATOM 979 O O . ASN A 1 124 ? 7.809 7.457 -11.562 1 97.69 124 ASN A O 1
ATOM 983 N N . GLY A 1 125 ? 8.523 9.492 -11.227 1 97.69 125 GLY A N 1
ATOM 984 C CA . GLY A 1 125 ? 7.434 10.086 -11.977 1 97.69 125 GLY A CA 1
ATOM 985 C C . GLY A 1 125 ? 6.273 10.523 -11.094 1 97.69 125 GLY A C 1
ATOM 986 O O . GLY A 1 125 ? 5.391 11.258 -11.547 1 97.69 125 GLY A O 1
ATOM 987 N N . ALA A 1 126 ? 6.211 10.117 -9.828 1 98.56 126 ALA A N 1
ATOM 988 C CA . ALA A 1 126 ? 5.195 10.586 -8.891 1 98.56 126 ALA A CA 1
ATOM 989 C C . ALA A 1 126 ? 5.449 12.031 -8.484 1 98.56 126 ALA A C 1
ATOM 991 O O . ALA A 1 126 ? 6.52 12.578 -8.75 1 98.56 126 ALA A O 1
ATOM 992 N N . LYS A 1 127 ? 4.434 12.664 -7.934 1 98.44 127 LYS A N 1
ATOM 993 C CA . LYS A 1 127 ? 4.57 14.055 -7.512 1 98.44 127 LYS A CA 1
ATOM 994 C C . LYS A 1 127 ? 4.387 14.195 -6.004 1 98.44 127 LYS A C 1
ATOM 996 O O . LYS A 1 127 ? 3.512 13.555 -5.418 1 98.44 127 LYS A O 1
ATOM 1001 N N . ALA A 1 128 ? 5.238 14.938 -5.387 1 98 128 ALA A N 1
ATOM 1002 C CA . ALA A 1 128 ? 5.23 15.188 -3.949 1 98 128 ALA A CA 1
ATOM 1003 C C . ALA A 1 128 ? 5.059 16.672 -3.646 1 98 128 ALA A C 1
ATOM 1005 O O . ALA A 1 128 ? 5.109 17.5 -4.555 1 98 128 ALA A O 1
ATOM 1006 N N . LEU A 1 129 ? 4.77 16.953 -2.42 1 97.19 129 LEU A N 1
ATOM 1007 C CA . LEU A 1 129 ? 4.762 18.344 -1.94 1 97.19 129 LEU A CA 1
ATOM 1008 C C . LEU A 1 129 ? 6.152 18.75 -1.473 1 97.19 129 LEU A C 1
ATOM 1010 O O . LEU A 1 129 ? 6.863 17.969 -0.842 1 97.19 129 LEU A O 1
ATOM 1014 N N . LYS A 1 130 ? 6.531 20 -1.815 1 97.62 130 LYS A N 1
ATOM 1015 C CA . LYS A 1 130 ? 7.871 20.453 -1.468 1 97.62 130 LYS A CA 1
ATOM 1016 C C . LYS A 1 130 ? 7.836 21.859 -0.877 1 97.62 130 LYS A C 1
ATOM 1018 O O . LYS A 1 130 ? 7.016 22.688 -1.279 1 97.62 130 LYS A O 1
ATOM 1023 N N . PHE A 1 131 ? 8.562 22.094 0.113 1 97.5 131 PHE A N 1
ATOM 1024 C CA . PHE A 1 131 ? 8.883 23.391 0.714 1 97.5 131 PHE A CA 1
ATOM 1025 C C . PHE A 1 131 ? 10.312 23.797 0.39 1 97.5 131 PHE A C 1
ATOM 1027 O O . PHE A 1 131 ? 11.266 23.109 0.754 1 97.5 131 PHE A O 1
ATOM 1034 N N . GLU A 1 132 ? 10.477 24.891 -0.288 1 98 132 GLU A N 1
ATOM 1035 C CA . GLU A 1 132 ? 11.781 25.422 -0.652 1 98 132 GLU A CA 1
ATOM 1036 C C . GLU A 1 132 ? 12.055 26.75 0.049 1 98 132 GLU A C 1
ATOM 1038 O O . GLU A 1 132 ? 11.359 27.734 -0.186 1 98 132 GLU A O 1
ATOM 1043 N N . LYS A 1 133 ? 13.094 26.781 0.76 1 97.75 133 LYS A N 1
ATOM 1044 C CA . LYS A 1 133 ? 13.414 27.969 1.56 1 97.75 133 LYS A CA 1
ATOM 1045 C C . LYS A 1 133 ? 13.672 29.172 0.671 1 97.75 133 LYS A C 1
ATOM 1047 O O . LYS A 1 133 ? 13.25 30.281 0.991 1 97.75 133 LYS A O 1
ATOM 1052 N N . ALA A 1 134 ? 14.383 28.984 -0.382 1 98.5 134 ALA A N 1
ATOM 1053 C CA . ALA A 1 134 ? 14.664 30.078 -1.3 1 98.5 134 ALA A CA 1
ATOM 1054 C C . ALA A 1 134 ? 13.375 30.672 -1.864 1 98.5 134 ALA A C 1
ATOM 1056 O O . ALA A 1 134 ? 13.258 31.891 -2.002 1 98.5 134 ALA A O 1
ATOM 1057 N N . ALA A 1 135 ? 12.492 29.797 -2.217 1 98.38 135 ALA A N 1
ATOM 1058 C CA . ALA A 1 135 ? 11.211 30.25 -2.748 1 98.38 135 ALA A CA 1
ATOM 1059 C C . ALA A 1 135 ? 10.414 31.016 -1.692 1 98.38 135 ALA A C 1
ATOM 1061 O O . ALA A 1 135 ? 9.742 32 -2.006 1 98.38 135 ALA A O 1
ATOM 1062 N N . VAL A 1 136 ? 10.422 30.562 -0.47 1 97.56 136 VAL A N 1
ATOM 1063 C CA . VAL A 1 136 ? 9.75 31.234 0.63 1 97.56 136 VAL A CA 1
ATOM 1064 C C . VAL A 1 136 ? 10.312 32.656 0.789 1 97.56 136 VAL A C 1
ATOM 1066 O O . VAL A 1 136 ? 9.555 33.625 0.923 1 97.56 136 VAL A O 1
ATOM 1069 N N . CYS A 1 137 ? 11.609 32.75 0.78 1 98.38 137 CYS A N 1
ATOM 1070 C CA . CYS A 1 137 ? 12.266 34.062 0.883 1 98.38 137 CYS A CA 1
ATOM 1071 C C . CYS A 1 137 ? 11.898 34.938 -0.303 1 98.38 137 CYS A C 1
ATOM 1073 O O . CYS A 1 137 ? 11.625 36.125 -0.134 1 98.38 137 CYS A O 1
ATOM 1075 N N . ALA A 1 138 ? 11.961 34.344 -1.49 1 98.62 138 ALA A N 1
ATOM 1076 C CA . ALA A 1 138 ? 11.586 35.094 -2.691 1 98.62 138 ALA A CA 1
ATOM 1077 C C . ALA A 1 138 ? 10.18 35.688 -2.562 1 98.62 138 ALA A C 1
ATOM 1079 O O . ALA A 1 138 ? 9.945 36.844 -2.91 1 98.62 138 ALA A O 1
ATOM 1080 N N . PHE A 1 139 ? 9.273 34.844 -2.088 1 97.69 139 PHE A N 1
ATOM 1081 C CA . PHE A 1 139 ? 7.898 35.281 -1.913 1 97.69 139 PHE A CA 1
ATOM 1082 C C . PHE A 1 139 ? 7.812 36.406 -0.874 1 97.69 139 PHE A C 1
ATOM 1084 O O . PHE A 1 139 ? 7.211 37.438 -1.123 1 97.69 139 PHE A O 1
ATOM 1091 N N . ASP A 1 140 ? 8.406 36.25 0.232 1 97.81 140 ASP A N 1
ATOM 1092 C CA . ASP A 1 140 ? 8.312 37.125 1.391 1 97.81 140 ASP A CA 1
ATOM 1093 C C . ASP A 1 140 ? 8.961 38.469 1.102 1 97.81 140 ASP A C 1
ATOM 1095 O O . ASP A 1 140 ? 8.344 39.531 1.324 1 97.81 140 ASP A O 1
ATOM 1099 N N . VAL A 1 141 ? 10.133 38.5 0.501 1 98.38 141 VAL A N 1
ATOM 1100 C CA . VAL A 1 141 ? 10.961 39.688 0.389 1 98.38 141 VAL A CA 1
ATOM 1101 C C . VAL A 1 141 ? 10.703 40.375 -0.949 1 98.38 141 VAL A C 1
ATOM 1103 O O . VAL A 1 141 ? 10.68 41.594 -1.027 1 98.38 141 VAL A O 1
ATOM 1106 N N . PHE A 1 142 ? 10.438 39.625 -1.988 1 98.25 142 PHE A N 1
ATOM 1107 C CA . PHE A 1 142 ? 10.516 40.25 -3.309 1 98.25 142 PHE A CA 1
ATOM 1108 C C . PHE A 1 142 ? 9.148 40.25 -3.988 1 98.25 142 PHE A C 1
ATOM 1110 O O . PHE A 1 142 ? 8.906 41.031 -4.906 1 98.25 142 PHE A O 1
ATOM 1117 N N . ILE A 1 143 ? 8.266 39.312 -3.6 1 97.31 143 ILE A N 1
ATOM 1118 C CA . ILE A 1 143 ? 6.938 39.281 -4.203 1 97.31 143 ILE A CA 1
ATOM 1119 C C . ILE A 1 143 ? 5.945 40.031 -3.316 1 97.31 143 ILE A C 1
ATOM 1121 O O . ILE A 1 143 ? 5.375 41.031 -3.729 1 97.31 143 ILE A O 1
ATOM 1125 N N . LEU A 1 144 ? 5.828 39.531 -2.111 1 96.31 144 LEU A N 1
ATOM 1126 C CA . LEU A 1 144 ? 4.953 40.156 -1.137 1 96.31 144 LEU A CA 1
ATOM 1127 C C . LEU A 1 144 ? 5.543 41.5 -0.669 1 96.31 144 LEU A C 1
ATOM 1129 O O . LEU A 1 144 ? 4.805 42.438 -0.401 1 96.31 144 LEU A O 1
ATOM 1133 N N . LYS A 1 145 ? 6.848 41.562 -0.615 1 97.5 145 LYS A N 1
ATOM 1134 C CA . LYS A 1 145 ? 7.562 42.719 -0.101 1 97.5 145 LYS A CA 1
ATOM 1135 C C . LYS A 1 145 ? 7.043 43.125 1.276 1 97.5 145 LYS A C 1
ATOM 1137 O O . LYS A 1 145 ? 6.699 44.281 1.502 1 97.5 145 LYS A O 1
ATOM 1142 N N . ARG A 1 146 ? 6.926 42.094 2.096 1 96.88 146 ARG A N 1
ATOM 1143 C CA . ARG A 1 146 ? 6.492 42.344 3.467 1 96.88 146 ARG A CA 1
ATOM 1144 C C . ARG A 1 146 ? 7.402 43.344 4.164 1 96.88 146 ARG A C 1
ATOM 1146 O O . ARG A 1 146 ? 8.625 43.281 4.027 1 96.88 146 ARG A O 1
ATOM 1153 N N . PRO A 1 147 ? 6.855 44.281 4.898 1 96.12 147 PRO A N 1
ATOM 1154 C CA . PRO A 1 147 ? 7.707 45.25 5.582 1 96.12 147 PRO A CA 1
ATOM 1155 C C . PRO A 1 147 ? 8.758 44.594 6.477 1 96.12 147 PRO A C 1
ATOM 1157 O O . PRO A 1 147 ? 8.414 43.75 7.32 1 96.12 147 PRO A O 1
ATOM 1160 N N . ASN A 1 148 ? 10.016 44.906 6.266 1 94 148 ASN A N 1
ATOM 1161 C CA . ASN A 1 148 ? 11.164 44.469 7.051 1 94 148 ASN A CA 1
ATOM 1162 C C . ASN A 1 148 ? 11.383 42.969 6.934 1 94 148 ASN A C 1
ATOM 1164 O O . ASN A 1 148 ? 11.969 42.344 7.828 1 94 148 ASN A O 1
ATOM 1168 N N . ALA A 1 149 ? 10.938 42.375 5.895 1 97.06 149 ALA A N 1
ATOM 1169 C CA . ALA A 1 149 ? 11.023 40.938 5.715 1 97.06 149 ALA A CA 1
ATOM 1170 C C . ALA A 1 149 ? 12.477 40.469 5.676 1 97.06 149 ALA A C 1
ATOM 1172 O O . ALA A 1 149 ? 12.797 39.375 6.152 1 97.06 149 ALA A O 1
ATOM 1173 N N . GLN A 1 150 ? 13.344 41.219 5.129 1 96.44 150 GLN A N 1
ATOM 1174 C CA . GLN A 1 150 ? 14.742 40.844 4.953 1 96.44 150 GLN A CA 1
ATOM 1175 C C . GLN A 1 150 ? 15.406 40.531 6.293 1 96.44 150 GLN A C 1
ATOM 1177 O O . GLN A 1 150 ? 16.297 39.719 6.367 1 96.44 150 GLN A O 1
ATOM 1182 N N . ALA A 1 151 ? 14.977 41.156 7.305 1 95.12 151 ALA A N 1
ATOM 1183 C CA . ALA A 1 151 ? 15.562 41 8.633 1 95.12 151 ALA A CA 1
ATOM 1184 C C . ALA A 1 151 ? 15.305 39.594 9.18 1 95.12 151 ALA A C 1
ATOM 1186 O O . ALA A 1 151 ? 15.969 39.156 10.125 1 95.12 151 ALA A O 1
ATOM 1187 N N . ALA A 1 152 ? 14.344 38.875 8.656 1 94.75 152 ALA A N 1
ATOM 1188 C CA . ALA A 1 152 ? 13.969 37.562 9.133 1 94.75 152 ALA A CA 1
ATOM 1189 C C . ALA A 1 152 ? 14.852 36.469 8.508 1 94.75 152 ALA A C 1
ATOM 1191 O O . ALA A 1 152 ? 14.758 35.312 8.875 1 94.75 152 ALA A O 1
ATOM 1192 N N . TYR A 1 153 ? 15.789 36.906 7.574 1 96.81 153 TYR A N 1
ATOM 1193 C CA . TYR A 1 153 ? 16.625 35.969 6.836 1 96.81 153 TYR A CA 1
ATOM 1194 C C . TYR A 1 153 ? 18.094 36.312 6.973 1 96.81 153 TYR A C 1
ATOM 1196 O O . TYR A 1 153 ? 18.438 37.469 7.199 1 96.81 153 TYR A O 1
ATOM 1204 N N . THR A 1 154 ? 18.922 35.281 6.895 1 96.31 154 THR A N 1
ATOM 1205 C CA . THR A 1 154 ? 20.359 35.562 6.781 1 96.31 154 THR A CA 1
ATOM 1206 C C . THR A 1 154 ? 20.688 36.156 5.422 1 96.31 154 THR A C 1
ATOM 1208 O O . THR A 1 154 ? 19.891 36.062 4.484 1 96.31 154 THR A O 1
ATOM 1211 N N . GLY A 1 155 ? 21.875 36.781 5.363 1 97.31 155 GLY A N 1
ATOM 1212 C CA . GLY A 1 155 ? 22.328 37.312 4.09 1 97.31 155 GLY A CA 1
ATOM 1213 C C . GLY A 1 155 ? 22.344 36.281 2.975 1 97.31 155 GLY A C 1
ATOM 1214 O O . GLY A 1 155 ? 21.922 36.594 1.851 1 97.31 155 GLY A O 1
ATOM 1215 N N . GLN A 1 156 ? 22.812 35.156 3.283 1 97.19 156 GLN A N 1
ATOM 1216 C CA . GLN A 1 156 ? 22.875 34.062 2.303 1 97.19 156 GLN A CA 1
ATOM 1217 C C . GLN A 1 156 ? 21.484 33.656 1.839 1 97.19 156 GLN A C 1
ATOM 1219 O O . GLN A 1 156 ? 21.281 33.375 0.657 1 97.19 156 GLN A O 1
ATOM 1224 N N . GLU A 1 157 ? 20.5 33.562 2.748 1 97.25 157 GLU A N 1
ATOM 1225 C CA . GLU A 1 157 ? 19.125 33.219 2.402 1 97.25 157 GLU A CA 1
ATOM 1226 C C . GLU A 1 157 ? 18.516 34.25 1.474 1 97.25 157 GLU A C 1
ATOM 1228 O O . GLU A 1 157 ? 17.781 33.906 0.538 1 97.25 157 GLU A O 1
ATOM 1233 N N . VAL A 1 158 ? 18.844 35.5 1.742 1 98.19 158 VAL A N 1
ATOM 1234 C CA . VAL A 1 158 ? 18.312 36.594 0.911 1 98.19 158 VAL A CA 1
ATOM 1235 C C . VAL A 1 158 ? 18.891 36.469 -0.5 1 98.19 158 VAL A C 1
ATOM 1237 O O . VAL A 1 158 ? 18.172 36.688 -1.485 1 98.19 158 VAL A O 1
ATOM 1240 N N . LEU A 1 159 ? 20.188 36.188 -0.586 1 98.25 159 LEU A N 1
ATOM 1241 C CA . LEU A 1 159 ? 20.828 36.031 -1.887 1 98.25 159 LEU A CA 1
ATOM 1242 C C . LEU A 1 159 ? 20.188 34.875 -2.674 1 98.25 159 LEU A C 1
ATOM 1244 O O . LEU A 1 159 ? 19.938 35 -3.875 1 98.25 159 LEU A O 1
ATOM 1248 N N . ARG A 1 160 ? 19.906 33.781 -2.029 1 98.19 160 ARG A N 1
ATOM 1249 C CA . ARG A 1 160 ? 19.281 32.656 -2.674 1 98.19 160 ARG A CA 1
ATOM 1250 C C . ARG A 1 160 ? 17.844 32.969 -3.088 1 98.19 160 ARG A C 1
ATOM 1252 O O . ARG A 1 160 ? 17.391 32.562 -4.152 1 98.19 160 ARG A O 1
ATOM 1259 N N . GLY A 1 161 ? 17.125 33.656 -2.211 1 98.56 161 GLY A N 1
ATOM 1260 C CA . GLY A 1 161 ? 15.789 34.125 -2.555 1 98.56 161 GLY A CA 1
ATOM 1261 C C . GLY A 1 161 ? 15.758 35.031 -3.762 1 98.56 161 GLY A C 1
ATOM 1262 O O . GLY A 1 161 ? 14.883 34.906 -4.621 1 98.56 161 GLY A O 1
ATOM 1263 N N . LYS A 1 162 ? 16.703 35.938 -3.805 1 98.44 162 LYS A N 1
ATOM 1264 C CA . LYS A 1 162 ? 16.812 36.844 -4.941 1 98.44 162 LYS A CA 1
ATOM 1265 C C . LYS A 1 162 ? 17.109 36.062 -6.23 1 98.44 162 LYS A C 1
ATOM 1267 O O . LYS A 1 162 ? 16.531 36.375 -7.277 1 98.44 162 LYS A O 1
ATOM 1272 N N . ALA A 1 163 ? 18.031 35.156 -6.098 1 98.56 163 ALA A N 1
ATOM 1273 C CA . ALA A 1 163 ? 18.359 34.344 -7.262 1 98.56 163 ALA A CA 1
ATOM 1274 C C . ALA A 1 163 ? 17.125 33.594 -7.777 1 98.56 163 ALA A C 1
ATOM 1276 O O . ALA A 1 163 ? 16.906 33.531 -8.984 1 98.56 163 ALA A O 1
ATOM 1277 N N . TRP A 1 164 ? 16.359 33 -6.887 1 98.56 164 TRP A N 1
ATOM 1278 C CA . TRP A 1 164 ? 15.109 32.344 -7.262 1 98.56 164 TRP A CA 1
ATOM 1279 C C . TRP A 1 164 ? 14.18 33.312 -7.98 1 98.56 164 TRP A C 1
ATOM 1281 O O . TRP A 1 164 ? 13.625 33 -9.031 1 98.56 164 TRP A O 1
ATOM 1291 N N . PHE A 1 165 ? 14 34.469 -7.438 1 98.5 165 PHE A N 1
ATOM 1292 C CA . PHE A 1 165 ? 13.102 35.5 -7.957 1 98.5 165 PHE A CA 1
ATOM 1293 C C . PHE A 1 165 ? 13.531 35.938 -9.352 1 98.5 165 PHE A C 1
ATOM 1295 O O . PHE A 1 165 ? 12.695 36.094 -10.25 1 98.5 165 PHE A O 1
ATOM 1302 N N . ASP A 1 166 ? 14.82 36.125 -9.539 1 98.5 166 ASP A N 1
ATOM 1303 C CA . ASP A 1 166 ? 15.359 36.625 -10.797 1 98.5 166 ASP A CA 1
ATOM 1304 C C . ASP A 1 166 ? 15.242 35.594 -11.898 1 98.5 166 ASP A C 1
ATOM 1306 O O . ASP A 1 166 ? 15.086 35.938 -13.078 1 98.5 166 ASP A O 1
ATOM 1310 N N . GLN A 1 167 ? 15.297 34.375 -11.562 1 98.06 167 GLN A N 1
ATOM 1311 C CA . GLN A 1 167 ? 15.273 33.281 -12.539 1 98.06 167 GLN A CA 1
ATOM 1312 C C . GLN A 1 167 ? 13.844 32.906 -12.906 1 98.06 167 GLN A C 1
ATOM 1314 O O . GLN A 1 167 ? 13.594 32.344 -13.977 1 98.06 167 GLN A O 1
ATOM 1319 N N . ALA A 1 168 ? 12.898 33.188 -12.016 1 98.12 168 ALA A N 1
ATOM 1320 C CA . ALA A 1 168 ? 11.508 32.781 -12.219 1 98.12 168 ALA A CA 1
ATOM 1321 C C . ALA A 1 168 ? 10.812 33.719 -13.203 1 98.12 168 ALA A C 1
ATOM 1323 O O . ALA A 1 168 ? 11.031 34.938 -13.18 1 98.12 168 ALA A O 1
ATOM 1324 N N . ASP A 1 169 ? 10.055 33.156 -14.109 1 97.94 169 ASP A N 1
ATOM 1325 C CA . ASP A 1 169 ? 9.211 34 -14.953 1 97.94 169 ASP A CA 1
ATOM 1326 C C . ASP A 1 169 ? 7.902 34.344 -14.242 1 97.94 169 ASP A C 1
ATOM 1328 O O . ASP A 1 169 ? 7.688 33.938 -13.094 1 97.94 169 ASP A O 1
ATOM 1332 N N . GLU A 1 170 ? 7.043 35.062 -14.859 1 97.38 170 GLU A N 1
ATOM 1333 C CA . GLU A 1 170 ? 5.832 35.562 -14.219 1 97.38 170 GLU A CA 1
ATOM 1334 C C . GLU A 1 170 ? 4.883 34.438 -13.859 1 97.38 170 GLU A C 1
ATOM 1336 O O . GLU A 1 170 ? 4.191 34.5 -12.844 1 97.38 170 GLU A O 1
ATOM 1341 N N . ALA A 1 171 ? 4.871 33.5 -14.68 1 96.81 171 ALA A N 1
ATOM 1342 C CA . ALA A 1 171 ? 4.016 32.344 -14.414 1 96.81 171 ALA A CA 1
ATOM 1343 C C . ALA A 1 171 ? 4.461 31.594 -13.156 1 96.81 171 ALA A C 1
ATOM 1345 O O . ALA A 1 171 ? 3.629 31.203 -12.336 1 96.81 171 ALA A O 1
ATOM 1346 N N . ALA A 1 172 ? 5.73 31.406 -13.016 1 97.06 172 ALA A N 1
ATOM 1347 C CA . ALA A 1 172 ? 6.293 30.734 -11.852 1 97.06 172 ALA A CA 1
ATOM 1348 C C . ALA A 1 172 ? 6.035 31.531 -10.578 1 97.06 172 ALA A C 1
ATOM 1350 O O . ALA A 1 172 ? 5.723 30.969 -9.531 1 97.06 172 ALA A O 1
ATOM 1351 N N . LYS A 1 173 ? 6.184 32.844 -10.641 1 96.62 173 LYS A N 1
ATOM 1352 C CA . LYS A 1 173 ? 5.93 33.719 -9.5 1 96.62 173 LYS A CA 1
ATOM 1353 C C . LYS A 1 173 ? 4.461 33.656 -9.086 1 96.62 173 LYS A C 1
ATOM 1355 O O . LYS A 1 173 ? 4.152 33.594 -7.895 1 96.62 173 LYS A O 1
ATOM 1360 N N . SER A 1 174 ? 3.617 33.656 -10.07 1 94.25 174 SER A N 1
ATOM 1361 C CA . SER A 1 174 ? 2.186 33.562 -9.797 1 94.25 174 SER A CA 1
ATOM 1362 C C . SER A 1 174 ? 1.821 32.219 -9.172 1 94.25 174 SER A C 1
ATOM 1364 O O . SER A 1 174 ? 0.98 32.156 -8.273 1 94.25 174 SER A O 1
ATOM 1366 N N . LEU A 1 175 ? 2.436 31.188 -9.648 1 94.56 175 LEU A N 1
ATOM 1367 C CA . LEU A 1 175 ? 2.195 29.844 -9.102 1 94.56 175 LEU A CA 1
ATOM 1368 C C . LEU A 1 175 ? 2.654 29.766 -7.648 1 94.56 175 LEU A C 1
ATOM 1370 O O . LEU A 1 175 ? 1.963 29.188 -6.809 1 94.56 175 LEU A O 1
ATOM 1374 N N . LEU A 1 176 ? 3.791 30.297 -7.352 1 96 176 LEU A N 1
ATOM 1375 C CA . LEU A 1 176 ? 4.297 30.328 -5.984 1 96 176 LEU A CA 1
ATOM 1376 C C . LEU A 1 176 ? 3.332 31.062 -5.059 1 96 176 LEU A C 1
ATOM 1378 O O . LEU A 1 176 ? 3.047 30.594 -3.953 1 96 176 LEU A O 1
ATOM 1382 N N . GLN A 1 177 ? 2.854 32.188 -5.543 1 93.38 177 GLN A N 1
ATOM 1383 C CA . GLN A 1 177 ? 1.885 32.969 -4.777 1 93.38 177 GLN A CA 1
ATOM 1384 C C . GLN A 1 177 ? 0.637 32.156 -4.469 1 93.38 177 GLN A C 1
ATOM 1386 O O . GLN A 1 177 ? 0.171 32.125 -3.328 1 93.38 177 GLN A O 1
ATOM 1391 N N . ARG A 1 178 ? 0.132 31.469 -5.398 1 91.25 178 ARG A N 1
ATOM 1392 C CA . ARG A 1 178 ? -1.054 30.641 -5.219 1 91.25 178 ARG A CA 1
ATOM 1393 C C . ARG A 1 178 ? -0.776 29.484 -4.258 1 91.25 178 ARG A C 1
ATOM 1395 O O . ARG A 1 178 ? -1.611 29.172 -3.412 1 91.25 178 ARG A O 1
ATOM 1402 N N . ASN A 1 179 ? 0.351 28.875 -4.375 1 92.31 179 ASN A N 1
ATOM 1403 C CA . ASN A 1 179 ? 0.713 27.766 -3.516 1 92.31 179 ASN A CA 1
ATOM 1404 C C . ASN A 1 179 ? 0.831 28.188 -2.057 1 92.31 179 ASN A C 1
ATOM 1406 O O . ASN A 1 179 ? 0.465 27.438 -1.151 1 92.31 179 ASN A O 1
ATOM 1410 N N . VAL A 1 180 ? 1.33 29.312 -1.924 1 90.94 180 VAL A N 1
ATOM 1411 C CA . VAL A 1 180 ? 1.592 29.797 -0.571 1 90.94 180 VAL A CA 1
ATOM 1412 C C . VAL A 1 180 ? 0.296 30.297 0.056 1 90.94 180 VAL A C 1
ATOM 1414 O O . VAL A 1 180 ? -0.001 30 1.214 1 90.94 180 VAL A O 1
ATOM 1417 N N . ILE A 1 181 ? -0.398 31.109 -0.708 1 82.5 181 ILE A N 1
ATOM 1418 C CA . ILE A 1 181 ? -1.515 31.797 -0.077 1 82.5 181 ILE A CA 1
ATOM 1419 C C . ILE A 1 181 ? -2.816 31.062 -0.367 1 82.5 181 ILE A C 1
ATOM 1421 O O . ILE A 1 181 ? -3.809 31.234 0.346 1 82.5 181 ILE A O 1
ATOM 1425 N N . ALA A 1 182 ? -2.826 30.219 -1.609 1 63.72 182 ALA A N 1
ATOM 1426 C CA . ALA A 1 182 ? -4.098 29.578 -1.926 1 63.72 182 ALA A CA 1
ATOM 1427 C C . ALA A 1 182 ? -4.254 28.266 -1.152 1 63.72 182 ALA A C 1
ATOM 1429 O O . ALA A 1 182 ? -3.281 27.547 -0.94 1 63.72 182 ALA A O 1
ATOM 1430 N N . GLY A 1 183 ? -5.242 28.406 -0.415 1 59.12 183 GLY A N 1
ATOM 1431 C CA . GLY A 1 183 ? -5.762 27.5 0.599 1 59.12 183 GLY A CA 1
ATOM 1432 C C . GLY A 1 183 ? -5.539 26.031 0.262 1 59.12 183 GLY A C 1
ATOM 1433 O O . GLY A 1 183 ? -5.754 25.625 -0.877 1 59.12 183 GLY A O 1
ATOM 1434 N N . LEU A 1 184 ? -4.461 25.438 0.783 1 59.62 184 LEU A N 1
ATOM 1435 C CA . LEU A 1 184 ? -4.312 24 0.814 1 59.62 184 LEU A CA 1
ATOM 1436 C C . LEU A 1 184 ? -5.594 23.328 1.311 1 59.62 184 LEU A C 1
ATOM 1438 O O . LEU A 1 184 ? -6.43 23.969 1.944 1 59.62 184 LEU A O 1
ATOM 1442 N N . PRO A 1 185 ? -5.863 22.219 0.678 1 54.09 185 PRO A N 1
ATOM 1443 C CA . PRO A 1 185 ? -7.059 21.531 1.189 1 54.09 185 PRO A CA 1
ATOM 1444 C C . PRO A 1 185 ? -7.152 21.578 2.713 1 54.09 185 PRO A C 1
ATOM 1446 O O . PRO A 1 185 ? -6.164 21.312 3.404 1 54.09 185 PRO A O 1
ATOM 1449 N N . GLY A 1 186 ? -8.25 22.078 3.049 1 52 186 GLY A N 1
ATOM 1450 C CA . GLY A 1 186 ? -8.461 22.219 4.48 1 52 186 GLY A CA 1
ATOM 1451 C C . GLY A 1 186 ? -8.219 23.641 4.969 1 52 186 GLY A C 1
ATOM 1452 O O . GLY A 1 186 ? -8.508 23.953 6.125 1 52 186 GLY A O 1
ATOM 1453 N N . SER A 1 187 ? -7.598 24.359 3.795 1 58.09 187 SER A N 1
ATOM 1454 C CA . SER A 1 187 ? -7.344 25.75 4.188 1 58.09 187 SER A CA 1
ATOM 1455 C C . SER A 1 187 ? -8.625 26.562 4.168 1 58.09 187 SER A C 1
ATOM 1457 O O . SER A 1 187 ? -9.516 26.328 3.35 1 58.09 187 SER A O 1
ATOM 1459 N N . GLU A 1 188 ? -8.883 27.438 5.062 1 55.78 188 GLU A N 1
ATOM 1460 C CA . GLU A 1 188 ? -10.125 28.141 5.379 1 55.78 188 GLU A CA 1
ATOM 1461 C C . GLU A 1 188 ? -10.266 29.422 4.551 1 55.78 188 GLU A C 1
ATOM 1463 O O . GLU A 1 188 ? -11.375 29.906 4.328 1 55.78 188 GLU A O 1
ATOM 1468 N N . GLU A 1 189 ? -9.062 30 3.955 1 59.38 189 GLU A N 1
ATOM 1469 C CA . GLU A 1 189 ? -9.203 31.328 3.367 1 59.38 189 GLU A CA 1
ATOM 1470 C C . GLU A 1 189 ? -8.289 31.484 2.156 1 59.38 189 GLU A C 1
ATOM 1472 O O . GLU A 1 189 ? -7.238 30.859 2.076 1 59.38 189 GLU A O 1
ATOM 1477 N N . SER A 1 190 ? -8.781 32.062 1.006 1 68.56 190 SER A N 1
ATOM 1478 C CA . SER A 1 190 ? -7.977 32.5 -0.126 1 68.56 190 SER A CA 1
ATOM 1479 C C . SER A 1 190 ? -7.777 34.031 -0.102 1 68.56 190 SER A C 1
ATOM 1481 O O . SER A 1 190 ? -8.664 34.781 0.337 1 68.56 190 SER A O 1
ATOM 1483 N N . PHE A 1 191 ? -6.465 34.438 -0.46 1 78.94 191 PHE A N 1
ATOM 1484 C CA . PHE A 1 191 ? -6.09 35.844 -0.327 1 78.94 191 PHE A CA 1
ATOM 1485 C C . PHE A 1 191 ? -5.488 36.375 -1.625 1 78.94 191 PHE A C 1
ATOM 1487 O O . PHE A 1 191 ? -4.84 35.625 -2.361 1 78.94 191 PHE A O 1
ATOM 1494 N N . THR A 1 192 ? -5.809 37.688 -1.813 1 86.19 192 THR A N 1
ATOM 1495 C CA . THR A 1 192 ? -4.871 38.438 -2.631 1 86.19 192 THR A CA 1
ATOM 1496 C C . THR A 1 192 ? -3.619 38.781 -1.835 1 86.19 192 THR A C 1
ATOM 1498 O O . THR A 1 192 ? -3.564 38.562 -0.624 1 86.19 192 THR A O 1
ATOM 1501 N N . LEU A 1 193 ? -2.594 39.312 -2.553 1 91.19 193 LEU A N 1
ATOM 1502 C CA . LEU A 1 193 ? -1.378 39.719 -1.852 1 91.19 193 LEU A CA 1
ATOM 1503 C C . LEU A 1 193 ? -1.677 40.781 -0.82 1 91.19 193 LEU A C 1
ATOM 1505 O O . LEU A 1 193 ? -1.14 40.75 0.29 1 91.19 193 LEU A O 1
ATOM 1509 N N . GLU A 1 194 ? -2.525 41.688 -1.214 1 92.81 194 GLU A N 1
ATOM 1510 C CA . GLU A 1 194 ? -2.891 42.781 -0.312 1 92.81 194 GLU A CA 1
ATOM 1511 C C . GLU A 1 194 ? -3.668 42.281 0.894 1 92.81 194 GLU A C 1
ATOM 1513 O O . GLU A 1 194 ? -3.422 42.688 2.025 1 92.81 194 GLU A O 1
ATOM 1518 N N . GLN A 1 195 ? -4.582 41.469 0.655 1 90.62 195 GLN A N 1
ATOM 1519 C CA . GLN A 1 195 ? -5.367 40.844 1.728 1 90.62 195 GLN A CA 1
ATOM 1520 C C . GLN A 1 195 ? -4.484 40.031 2.656 1 90.62 195 GLN A C 1
ATOM 1522 O O . GLN A 1 195 ? -4.707 40 3.869 1 90.62 195 GLN A O 1
ATOM 1527 N N . PHE A 1 196 ? -3.502 39.375 2.02 1 93.12 196 PHE A N 1
ATOM 1528 C CA . PHE A 1 196 ? -2.576 38.562 2.811 1 93.12 196 PHE A CA 1
ATOM 1529 C C . PHE A 1 196 ? -1.743 39.438 3.73 1 93.12 196 PHE A C 1
ATOM 1531 O O . PHE A 1 196 ? -1.572 39.125 4.91 1 93.12 196 PHE A O 1
ATOM 1538 N N . GLN A 1 197 ? -1.263 40.531 3.201 1 94.69 197 GLN A N 1
ATOM 1539 C CA . GLN A 1 197 ? -0.501 41.469 4.02 1 94.69 197 GLN A CA 1
ATOM 1540 C C . GLN A 1 197 ? -1.345 42 5.176 1 94.69 197 GLN A C 1
ATOM 1542 O O . GLN A 1 197 ? -0.855 42.125 6.297 1 94.69 197 GLN A O 1
ATOM 1547 N N . LEU A 1 198 ? -2.59 42.281 4.871 1 94.25 198 LEU A N 1
ATOM 1548 C CA . LEU A 1 198 ? -3.484 42.75 5.914 1 94.25 198 LEU A CA 1
ATOM 1549 C C . LEU A 1 198 ? -3.676 41.719 7.004 1 94.25 198 LEU A C 1
ATOM 1551 O O . LEU A 1 198 ? -3.742 42.031 8.188 1 94.25 198 LEU A O 1
ATOM 1555 N N . ALA A 1 199 ? -3.818 40.5 6.605 1 93.19 199 ALA A N 1
ATOM 1556 C CA . ALA A 1 199 ? -3.947 39.406 7.562 1 93.19 199 ALA A CA 1
ATOM 1557 C C . ALA A 1 199 ? -2.699 39.281 8.43 1 93.19 199 ALA A C 1
ATOM 1559 O O . ALA A 1 199 ? -2.797 39.062 9.641 1 93.19 199 ALA A O 1
ATOM 1560 N N . LEU A 1 200 ? -1.521 39.469 7.793 1 95.12 200 LEU A N 1
ATOM 1561 C CA . LEU A 1 200 ? -0.265 39.406 8.539 1 95.12 200 LEU A CA 1
ATOM 1562 C C . LEU A 1 200 ? -0.181 40.562 9.539 1 95.12 200 LEU A C 1
ATOM 1564 O O . LEU A 1 200 ? 0.309 40.375 10.656 1 95.12 200 LEU A O 1
ATOM 1568 N N . ASP A 1 201 ? -0.718 41.656 9.133 1 96.06 201 ASP A N 1
ATOM 1569 C CA . ASP A 1 201 ? -0.648 42.875 9.961 1 96.06 201 ASP A CA 1
ATOM 1570 C C . ASP A 1 201 ? -1.445 42.688 11.25 1 96.06 201 ASP A C 1
ATOM 1572 O O . ASP A 1 201 ? -1.162 43.344 12.25 1 96.06 201 ASP A O 1
ATOM 1576 N N . GLN A 1 202 ? -2.402 41.844 11.25 1 95.25 202 GLN A N 1
ATOM 1577 C CA . GLN A 1 202 ? -3.213 41.625 12.438 1 95.25 202 GLN A CA 1
ATOM 1578 C C . GLN A 1 202 ? -2.383 40.969 13.555 1 95.25 202 GLN A C 1
ATOM 1580 O O . GLN A 1 202 ? -2.801 40.969 14.711 1 95.25 202 GLN A O 1
ATOM 1585 N N . TYR A 1 203 ? -1.258 40.469 13.203 1 96.75 203 TYR A N 1
ATOM 1586 C CA . TYR A 1 203 ? -0.425 39.812 14.195 1 96.75 203 TYR A CA 1
ATOM 1587 C C . TYR A 1 203 ? 0.736 40.688 14.625 1 96.75 203 TYR A C 1
ATOM 1589 O O . TYR A 1 203 ? 1.644 40.25 15.328 1 96.75 203 TYR A O 1
ATOM 1597 N N . GLN A 1 204 ? 0.666 41.938 14.117 1 94.44 204 GLN A N 1
ATOM 1598 C CA . GLN A 1 204 ? 1.654 42.906 14.625 1 94.44 204 GLN A CA 1
ATOM 1599 C C . GLN A 1 204 ? 1.596 43 16.141 1 94.44 204 GLN A C 1
ATOM 1601 O O . GLN A 1 204 ? 0.519 43.156 16.719 1 94.44 204 GLN A O 1
ATOM 1606 N N . GLY A 1 205 ? 2.74 42.812 16.766 1 95.5 205 GLY A N 1
ATOM 1607 C CA . GLY A 1 205 ? 2.811 42.875 18.219 1 95.5 205 GLY A CA 1
ATOM 1608 C C . GLY A 1 205 ? 2.535 41.562 18.906 1 95.5 205 GLY A C 1
ATOM 1609 O O . GLY A 1 205 ? 2.574 41.469 20.125 1 95.5 205 GLY A O 1
ATOM 1610 N N . ILE A 1 206 ? 2.229 40.531 18.219 1 98.06 206 ILE A N 1
ATOM 1611 C CA . ILE A 1 206 ? 1.996 39.188 18.781 1 98.06 206 ILE A CA 1
ATOM 1612 C C . ILE A 1 206 ? 3.191 38.281 18.484 1 98.06 206 ILE A C 1
ATOM 1614 O O . ILE A 1 206 ? 3.279 37.688 17.406 1 98.06 206 ILE A O 1
ATOM 1618 N N . ASP A 1 207 ? 4.066 38.188 19.406 1 97.62 207 ASP A N 1
ATOM 1619 C CA . ASP A 1 207 ? 5.223 37.312 19.281 1 97.62 207 ASP A CA 1
ATOM 1620 C C . ASP A 1 207 ? 4.918 35.938 19.828 1 97.62 207 ASP A C 1
ATOM 1622 O O . ASP A 1 207 ? 3.762 35.594 20.094 1 97.62 207 ASP A O 1
ATOM 1626 N N . GLU A 1 208 ? 5.879 35.094 19.859 1 98.12 208 GLU A N 1
ATOM 1627 C CA . GLU A 1 208 ? 5.707 33.719 20.297 1 98.12 208 GLU A CA 1
ATOM 1628 C C . GLU A 1 208 ? 5.102 33.656 21.703 1 98.12 208 GLU A C 1
ATOM 1630 O O . GLU A 1 208 ? 4.18 32.875 21.953 1 98.12 208 GLU A O 1
ATOM 1635 N N . GLU A 1 209 ? 5.676 34.438 22.625 1 98.38 209 GLU A N 1
ATOM 1636 C CA . GLU A 1 209 ? 5.199 34.438 24 1 98.38 209 GLU A CA 1
ATOM 1637 C C . GLU A 1 209 ? 3.727 34.844 24.078 1 98.38 209 GLU A C 1
ATOM 1639 O O . GLU A 1 209 ? 2.932 34.188 24.75 1 98.38 209 GLU A O 1
ATOM 1644 N N . LYS A 1 210 ? 3.352 35.938 23.438 1 98.56 210 LYS A N 1
ATOM 1645 C CA . LYS A 1 210 ? 1.974 36.406 23.453 1 98.56 210 LYS A CA 1
ATOM 1646 C C . LYS A 1 210 ? 1.032 35.406 22.781 1 98.56 210 LYS A C 1
ATOM 1648 O O . LYS A 1 210 ? -0.074 35.188 23.281 1 98.56 210 LYS A O 1
ATOM 1653 N N . LEU A 1 211 ? 1.431 34.875 21.656 1 98.69 211 LEU A N 1
ATOM 1654 C CA . LEU A 1 211 ? 0.596 33.875 21 1 98.69 211 LEU A CA 1
ATOM 1655 C C . LEU A 1 211 ? 0.402 32.656 21.906 1 98.69 211 LEU A C 1
ATOM 1657 O O . LEU A 1 211 ? -0.688 32.062 21.938 1 98.69 211 LEU A O 1
ATOM 1661 N N . SER A 1 212 ? 1.494 32.219 22.547 1 98.75 212 SER A N 1
ATOM 1662 C CA . SER A 1 212 ? 1.4 31.109 23.5 1 98.75 212 SER A CA 1
ATOM 1663 C C . SER A 1 212 ? 0.394 31.406 24.594 1 98.75 212 SER A C 1
ATOM 1665 O O . SER A 1 212 ? -0.398 30.547 24.984 1 98.75 212 SER A O 1
ATOM 1667 N N . ASP A 1 213 ? 0.413 32.656 25.062 1 98.69 213 ASP A N 1
ATOM 1668 C CA . ASP A 1 213 ? -0.549 33.062 26.078 1 98.69 213 ASP A CA 1
ATOM 1669 C C . ASP A 1 213 ? -1.978 32.969 25.547 1 98.69 213 ASP A C 1
ATOM 1671 O O . ASP A 1 213 ? -2.896 32.594 26.266 1 98.69 213 ASP A O 1
ATOM 1675 N N . HIS A 1 214 ? -2.135 33.406 24.297 1 98.81 214 HIS A N 1
ATOM 1676 C CA . HIS A 1 214 ? -3.459 33.344 23.688 1 98.81 214 HIS A CA 1
ATOM 1677 C C . HIS A 1 214 ? -3.943 31.906 23.547 1 98.81 214 HIS A C 1
ATOM 1679 O O . HIS A 1 214 ? -5.121 31.609 23.781 1 98.81 214 HIS A O 1
ATOM 1685 N N . LEU A 1 215 ? -3.01 31 23.188 1 98.88 215 LEU A N 1
ATOM 1686 C CA . LEU A 1 215 ? -3.35 29.578 23.109 1 98.88 215 LEU A CA 1
ATOM 1687 C C . LEU A 1 215 ? -3.758 29.047 24.469 1 98.88 215 LEU A C 1
ATOM 1689 O O . LEU A 1 215 ? -4.77 28.344 24.594 1 98.88 215 LEU A O 1
ATOM 1693 N N . ILE A 1 216 ? -2.996 29.375 25.469 1 98.88 216 ILE A N 1
ATOM 1694 C CA . ILE A 1 216 ? -3.258 28.891 26.828 1 98.88 216 ILE A CA 1
ATOM 1695 C C . ILE A 1 216 ? -4.605 29.438 27.312 1 98.88 216 ILE A C 1
ATOM 1697 O O . ILE A 1 216 ? -5.383 28.703 27.922 1 98.88 216 ILE A O 1
ATOM 1701 N N . HIS A 1 217 ? -4.926 30.688 27 1 98.81 217 HIS A N 1
ATOM 1702 C CA . HIS A 1 217 ? -6.215 31.266 27.359 1 98.81 217 HIS A CA 1
ATOM 1703 C C . HIS A 1 217 ? -7.359 30.5 26.703 1 98.81 217 HIS A C 1
ATOM 1705 O O . HIS A 1 217 ? -8.344 30.156 27.359 1 98.81 217 HIS A O 1
ATOM 1711 N N . PHE A 1 218 ? -7.254 30.344 25.422 1 98.88 218 PHE A N 1
ATOM 1712 C CA . PHE A 1 218 ? -8.242 29.578 24.656 1 98.88 218 PHE A CA 1
ATOM 1713 C C . PHE A 1 218 ? -8.484 28.219 25.297 1 98.88 218 PHE A C 1
ATOM 1715 O O . PHE A 1 218 ? -9.625 27.828 25.547 1 98.88 218 PHE A O 1
ATOM 1722 N N . LEU A 1 219 ? -7.352 27.453 25.625 1 98.94 219 LEU A N 1
ATOM 1723 C CA . LEU A 1 219 ? -7.422 26.125 26.203 1 98.94 219 LEU A CA 1
ATOM 1724 C C . LEU A 1 219 ? -8.039 26.172 27.594 1 98.94 219 LEU A C 1
ATOM 1726 O O . LEU A 1 219 ? -8.82 25.297 27.953 1 98.94 219 LEU A O 1
ATOM 1730 N N . ALA A 1 220 ? -7.656 27.172 28.359 1 98.81 220 ALA A N 1
ATOM 1731 C CA . ALA A 1 220 ? -8.219 27.312 29.688 1 98.81 220 ALA A CA 1
ATOM 1732 C C . ALA A 1 220 ? -9.734 27.453 29.641 1 98.81 220 ALA A C 1
ATOM 1734 O O . ALA A 1 220 ? -10.445 27.031 30.547 1 98.81 220 ALA A O 1
ATOM 1735 N N . GLU A 1 221 ? -10.188 28.062 28.609 1 98.81 221 GLU A N 1
ATOM 1736 C CA . GLU A 1 221 ? -11.617 28.281 28.453 1 98.81 221 GLU A CA 1
ATOM 1737 C C . GLU A 1 221 ? -12.312 27.016 27.969 1 98.81 221 GLU A C 1
ATOM 1739 O O . GLU A 1 221 ? -13.398 26.672 28.438 1 98.81 221 GLU A O 1
ATOM 1744 N N . ILE A 1 222 ? -11.75 26.266 27.031 1 98.88 222 ILE A N 1
ATOM 1745 C CA . ILE A 1 222 ? -12.531 25.234 26.344 1 98.88 222 ILE A CA 1
ATOM 1746 C C . ILE A 1 222 ? -12.297 23.891 27 1 98.88 222 ILE A C 1
ATOM 1748 O O . ILE A 1 222 ? -13.125 22.984 26.891 1 98.88 222 ILE A O 1
ATOM 1752 N N . ILE A 1 223 ? -11.164 23.609 27.719 1 98.88 223 ILE A N 1
ATOM 1753 C CA . ILE A 1 223 ? -10.797 22.297 28.219 1 98.88 223 ILE A CA 1
ATOM 1754 C C . ILE A 1 223 ? -11.781 21.859 29.297 1 98.88 223 ILE A C 1
ATOM 1756 O O . ILE A 1 223 ? -12.156 20.688 29.359 1 98.88 223 ILE A O 1
ATOM 1760 N N . PRO A 1 224 ? -12.234 22.781 30.172 1 98.81 224 PRO A N 1
ATOM 1761 C CA . PRO A 1 224 ? -13.273 22.359 31.109 1 98.81 224 PRO A CA 1
ATOM 1762 C C . PRO A 1 224 ? -14.516 21.797 30.422 1 98.81 224 PRO A C 1
ATOM 1764 O O . PRO A 1 224 ? -15.125 20.844 30.906 1 98.81 224 PRO A O 1
ATOM 1767 N N . VAL A 1 225 ? -14.938 22.391 29.328 1 98.81 225 VAL A N 1
ATOM 1768 C CA . VAL A 1 225 ? -16.062 21.891 28.547 1 98.81 225 VAL A CA 1
ATOM 1769 C C . VAL A 1 225 ? -15.719 20.547 27.938 1 98.81 225 VAL A C 1
ATOM 1771 O O . VAL A 1 225 ? -16.547 19.625 27.922 1 98.81 225 VAL A O 1
ATOM 1774 N N . ALA A 1 226 ? -14.484 20.422 27.422 1 98.88 226 ALA A N 1
ATOM 1775 C CA . ALA A 1 226 ? -14.016 19.141 26.891 1 98.88 226 ALA A CA 1
ATOM 1776 C C . ALA A 1 226 ? -14.055 18.062 27.969 1 98.88 226 ALA A C 1
ATOM 1778 O O . ALA A 1 226 ? -14.555 16.953 27.734 1 98.88 226 ALA A O 1
ATOM 1779 N N . ASP A 1 227 ? -13.617 18.391 29.156 1 98.75 227 ASP A N 1
ATOM 1780 C CA . ASP A 1 227 ? -13.633 17.469 30.297 1 98.75 227 ASP A CA 1
ATOM 1781 C C . ASP A 1 227 ? -15.047 17 30.609 1 98.75 227 ASP A C 1
ATOM 1783 O O . ASP A 1 227 ? -15.297 15.805 30.75 1 98.75 227 ASP A O 1
ATOM 1787 N N . ALA A 1 228 ? -15.875 17.922 30.656 1 98.69 228 ALA A N 1
ATOM 1788 C CA . ALA A 1 228 ? -17.25 17.656 31.062 1 98.69 228 ALA A CA 1
ATOM 1789 C C . ALA A 1 228 ? -17.953 16.766 30.047 1 98.69 228 ALA A C 1
ATOM 1791 O O . ALA A 1 228 ? -18.891 16.047 30.375 1 98.69 228 ALA A O 1
ATOM 1792 N N . ASN A 1 229 ? -17.484 16.781 28.828 1 98.56 229 ASN A N 1
ATOM 1793 C CA . ASN A 1 229 ? -18.172 16.062 27.75 1 98.56 229 ASN A CA 1
ATOM 1794 C C . ASN A 1 229 ? -17.359 14.867 27.266 1 98.56 229 ASN A C 1
ATOM 1796 O O . ASN A 1 229 ? -17.719 14.234 26.266 1 98.56 229 ASN A O 1
ATOM 1800 N N . GLY A 1 230 ? -16.203 14.547 27.859 1 98.31 230 GLY A N 1
ATOM 1801 C CA . GLY A 1 230 ? -15.383 13.406 27.5 1 98.31 230 GLY A CA 1
ATOM 1802 C C . GLY A 1 230 ? -14.641 13.594 26.188 1 98.31 230 GLY A C 1
ATOM 1803 O O . GLY A 1 230 ? -14.336 12.617 25.5 1 98.31 230 GLY A O 1
ATOM 1804 N N . ILE A 1 231 ? -14.43 14.82 25.812 1 98.69 231 ILE A N 1
ATOM 1805 C CA . ILE A 1 231 ? -13.75 15.133 24.562 1 98.69 231 ILE A CA 1
ATOM 1806 C C . ILE A 1 231 ? -12.242 15.219 24.797 1 98.69 231 ILE A C 1
ATOM 1808 O O . ILE A 1 231 ? -11.797 15.789 25.797 1 98.69 231 ILE A O 1
ATOM 1812 N N . LYS A 1 232 ? -11.477 14.578 23.938 1 98.88 232 LYS A N 1
ATOM 1813 C CA . LYS A 1 232 ? -10.039 14.789 23.844 1 98.88 232 LYS A CA 1
ATOM 1814 C C . LYS A 1 232 ? -9.703 15.82 22.766 1 98.88 232 LYS A C 1
ATOM 1816 O O . LYS A 1 232 ? -9.852 15.547 21.578 1 98.88 232 LYS A O 1
ATOM 1821 N N . MET A 1 233 ? -9.289 16.984 23.219 1 98.88 233 MET A N 1
ATOM 1822 C CA . MET A 1 233 ? -8.742 17.969 22.297 1 98.88 233 MET A CA 1
ATOM 1823 C C . MET A 1 233 ? -7.297 17.641 21.938 1 98.88 233 MET A C 1
ATOM 1825 O O . MET A 1 233 ? -6.473 17.406 22.812 1 98.88 233 MET A O 1
ATOM 1829 N N . VAL A 1 234 ? -7.008 17.625 20.672 1 98.94 234 VAL A N 1
ATOM 1830 C CA . VAL A 1 234 ? -5.641 17.297 20.297 1 98.94 234 VAL A CA 1
ATOM 1831 C C . VAL A 1 234 ? -5.082 18.359 19.375 1 98.94 234 VAL A C 1
ATOM 1833 O O . VAL A 1 234 ? -5.609 18.578 18.281 1 98.94 234 VAL A O 1
ATOM 1836 N N . VAL A 1 235 ? -4.062 19.031 19.75 1 98.88 235 VAL A N 1
ATOM 1837 C CA . VAL A 1 235 ? -3.467 20.125 18.969 1 98.88 235 VAL A CA 1
ATOM 1838 C C . VAL A 1 235 ? -2.537 19.547 17.906 1 98.88 235 VAL A C 1
ATOM 1840 O O . VAL A 1 235 ? -1.715 18.672 18.203 1 98.88 235 VAL A O 1
ATOM 1843 N N . HIS A 1 236 ? -2.75 19.922 16.688 1 98.5 236 HIS A N 1
ATOM 1844 C CA . HIS A 1 236 ? -1.812 19.609 15.617 1 98.5 236 HIS A CA 1
ATOM 1845 C C . HIS A 1 236 ? -0.618 20.547 15.633 1 98.5 236 HIS A C 1
ATOM 1847 O O . HIS A 1 236 ? -0.782 21.766 15.828 1 98.5 236 HIS A O 1
ATOM 1853 N N . PRO A 1 237 ? 0.546 20.094 15.398 1 98.44 237 PRO A N 1
ATOM 1854 C CA . PRO A 1 237 ? 1.728 20.969 15.422 1 98.44 237 PRO A CA 1
ATOM 1855 C C . PRO A 1 237 ? 1.771 21.938 14.242 1 98.44 237 PRO A C 1
ATOM 1857 O O . PRO A 1 237 ? 1.03 21.766 13.266 1 98.44 237 PRO A O 1
ATOM 1860 N N . ASP A 1 238 ? 2.635 22.891 14.398 1 97.62 238 ASP A N 1
ATOM 1861 C CA . ASP A 1 238 ? 2.896 23.844 13.328 1 97.62 238 ASP A CA 1
ATOM 1862 C C . ASP A 1 238 ? 3.514 23.141 12.117 1 97.62 238 ASP A C 1
ATOM 1864 O O . ASP A 1 238 ? 4.328 22.234 12.266 1 97.62 238 ASP A O 1
ATOM 1868 N N . ASP A 1 239 ? 3.129 23.609 10.945 1 96.12 239 ASP A N 1
ATOM 1869 C CA . ASP A 1 239 ? 3.648 23.047 9.711 1 96.12 239 ASP A CA 1
ATOM 1870 C C . ASP A 1 239 ? 3.869 24.125 8.656 1 96.12 239 ASP A C 1
ATOM 1872 O O . ASP A 1 239 ? 2.934 24.516 7.953 1 96.12 239 ASP A O 1
ATOM 1876 N N . PRO A 1 240 ? 5.102 24.641 8.453 1 96.25 240 PRO A N 1
ATOM 1877 C CA . PRO A 1 240 ? 6.305 24.078 9.078 1 96.25 240 PRO A CA 1
ATOM 1878 C C . PRO A 1 240 ? 6.441 24.469 10.547 1 96.25 240 PRO A C 1
ATOM 1880 O O . PRO A 1 240 ? 5.789 25.422 11.008 1 96.25 240 PRO A O 1
ATOM 1883 N N . PRO A 1 241 ? 7.223 23.703 11.281 1 97.81 241 PRO A N 1
ATOM 1884 C CA . PRO A 1 241 ? 7.344 23.906 12.727 1 97.81 241 PRO A CA 1
ATOM 1885 C C . PRO A 1 241 ? 8.375 24.984 13.086 1 97.81 241 PRO A C 1
ATOM 1887 O O . PRO A 1 241 ? 9.219 24.766 13.953 1 97.81 241 PRO A O 1
ATOM 1890 N N . TYR A 1 242 ? 8.352 26.125 12.438 1 96.56 242 TYR A N 1
ATOM 1891 C CA . TYR A 1 242 ? 9.117 27.344 12.695 1 96.56 242 TYR A CA 1
ATOM 1892 C C . TYR A 1 242 ? 8.438 28.547 12.062 1 96.56 242 TYR A C 1
ATOM 1894 O O . TYR A 1 242 ? 7.613 28.406 11.164 1 96.56 242 TYR A O 1
ATOM 1902 N N . PRO A 1 243 ? 8.727 29.766 12.57 1 96 243 PRO A N 1
ATOM 1903 C CA . PRO A 1 243 ? 8.047 30.969 12.07 1 96 243 PRO A CA 1
ATOM 1904 C C . PRO A 1 243 ? 8.312 31.219 10.594 1 96 243 PRO A C 1
ATOM 1906 O O . PRO A 1 243 ? 9.43 31.016 10.117 1 96 243 PRO A O 1
ATOM 1909 N N . ILE A 1 244 ? 7.305 31.609 9.891 1 94.31 244 ILE A N 1
ATOM 1910 C CA . ILE A 1 244 ? 7.418 32.062 8.516 1 94.31 244 ILE A CA 1
ATOM 1911 C C . ILE A 1 244 ? 6.574 33.344 8.328 1 94.31 244 ILE A C 1
ATOM 1913 O O . ILE A 1 244 ? 5.535 33.5 8.977 1 94.31 244 ILE A O 1
ATOM 1917 N N . PHE A 1 245 ? 7.062 34.281 7.512 1 95.25 245 PHE A N 1
ATOM 1918 C CA . PHE A 1 245 ? 6.363 35.5 7.137 1 95.25 245 PHE A CA 1
ATOM 1919 C C . PHE A 1 245 ? 6.074 36.375 8.367 1 95.25 245 PHE A C 1
ATOM 1921 O O . PHE A 1 245 ? 5.031 37.031 8.438 1 95.25 245 PHE A O 1
ATOM 1928 N N . GLY A 1 246 ? 6.879 36.219 9.344 1 94.88 246 GLY A N 1
ATOM 1929 C CA . GLY A 1 246 ? 6.742 37.031 10.547 1 94.88 246 GLY A CA 1
ATOM 1930 C C . GLY A 1 246 ? 5.711 36.469 11.516 1 94.88 246 GLY A C 1
ATOM 1931 O O . GLY A 1 246 ? 5.438 37.094 12.547 1 94.88 246 GLY A O 1
ATOM 1932 N N . LEU A 1 247 ? 5.117 35.406 11.227 1 95.69 247 LEU A N 1
ATOM 1933 C CA . LEU A 1 247 ? 4.094 34.781 12.07 1 95.69 247 LEU A CA 1
ATOM 1934 C C . LEU A 1 247 ? 4.719 33.812 13.078 1 95.69 247 LEU A C 1
ATOM 1936 O O . LEU A 1 247 ? 5.418 32.875 12.688 1 95.69 247 LEU A O 1
ATOM 1940 N N . PRO A 1 248 ? 4.473 34.031 14.336 1 97.19 248 PRO A N 1
ATOM 1941 C CA . PRO A 1 248 ? 5.031 33.125 15.336 1 97.19 248 PRO A CA 1
ATOM 1942 C C . PRO A 1 248 ? 4.414 31.719 15.289 1 97.19 248 PRO A C 1
ATOM 1944 O O . PRO A 1 248 ? 3.342 31.531 14.703 1 97.19 248 PRO A O 1
ATOM 1947 N N . ARG A 1 249 ? 5.102 30.734 15.805 1 97.56 249 ARG A N 1
ATOM 1948 C CA . ARG A 1 249 ? 4.629 29.359 15.992 1 97.56 249 ARG A CA 1
ATOM 1949 C C . ARG A 1 249 ? 4.781 28.938 17.453 1 97.56 249 ARG A C 1
ATOM 1951 O O . ARG A 1 249 ? 5.746 29.312 18.109 1 97.56 249 ARG A O 1
ATOM 1958 N N . VAL A 1 250 ? 3.814 28.125 17.922 1 98.56 250 VAL A N 1
ATOM 1959 C CA . VAL A 1 250 ? 3.818 27.891 19.359 1 98.56 250 VAL A CA 1
ATOM 1960 C C . VAL A 1 250 ? 3.637 26.391 19.625 1 98.56 250 VAL A C 1
ATOM 1962 O O . VAL A 1 250 ? 3.564 25.969 20.781 1 98.56 250 VAL A O 1
ATOM 1965 N N . VAL A 1 251 ? 3.57 25.5 18.641 1 98.69 251 VAL A N 1
ATOM 1966 C CA . VAL A 1 251 ? 3.469 24.047 18.781 1 98.69 251 VAL A CA 1
ATOM 1967 C C . VAL A 1 251 ? 4.441 23.375 17.812 1 98.69 251 VAL A C 1
ATOM 1969 O O . VAL A 1 251 ? 4.031 22.609 16.938 1 98.69 251 VAL A O 1
ATOM 1972 N N . SER A 1 252 ? 5.75 23.656 17.984 1 98.62 252 SER A N 1
ATOM 1973 C CA . SER A 1 252 ? 6.762 23.219 17.016 1 98.62 252 SER A CA 1
ATOM 1974 C C . SER A 1 252 ? 7.738 22.234 17.656 1 98.62 252 SER A C 1
ATOM 1976 O O . SER A 1 252 ? 8.406 21.469 16.953 1 98.62 252 SER A O 1
ATOM 1978 N N . THR A 1 253 ? 7.844 22.297 19 1 98.69 253 THR A N 1
ATOM 1979 C CA . THR A 1 253 ? 8.875 21.531 19.688 1 98.69 253 THR A CA 1
ATOM 1980 C C . THR A 1 253 ? 8.32 20.891 20.953 1 98.69 253 THR A C 1
ATOM 1982 O O . THR A 1 253 ? 7.234 21.25 21.406 1 98.69 253 THR A O 1
ATOM 1985 N N . ALA A 1 254 ? 9.117 19.953 21.5 1 98.69 254 ALA A N 1
ATOM 1986 C CA . ALA A 1 254 ? 8.75 19.328 22.781 1 98.69 254 ALA A CA 1
ATOM 1987 C C . ALA A 1 254 ? 8.641 20.375 23.891 1 98.69 254 ALA A C 1
ATOM 1989 O O . ALA A 1 254 ? 7.781 20.266 24.766 1 98.69 254 ALA A O 1
ATOM 1990 N N . GLY A 1 255 ? 9.539 21.344 23.828 1 98.69 255 GLY A N 1
ATOM 1991 C CA . GLY A 1 255 ? 9.508 22.406 24.828 1 98.69 255 GLY A CA 1
ATOM 1992 C C . GLY A 1 255 ? 8.219 23.188 24.797 1 98.69 255 GLY A C 1
ATOM 1993 O O . GLY A 1 255 ? 7.648 23.484 25.859 1 98.69 255 GLY A O 1
ATOM 1994 N N . GLN A 1 256 ? 7.762 23.578 23.672 1 98.75 256 GLN A N 1
ATOM 1995 C CA . GLN A 1 256 ? 6.52 24.344 23.531 1 98.75 256 GLN A CA 1
ATOM 1996 C C . GLN A 1 256 ? 5.32 23.5 23.984 1 98.75 256 GLN A C 1
ATOM 1998 O O . GLN A 1 256 ? 4.387 24.031 24.594 1 98.75 256 GLN A O 1
ATOM 2003 N N . LEU A 1 257 ? 5.359 22.188 23.688 1 98.81 257 LEU A N 1
ATOM 2004 C CA . LEU A 1 257 ? 4.305 21.297 24.156 1 98.81 257 LEU A CA 1
ATOM 2005 C C . LEU A 1 257 ? 4.277 21.234 25.672 1 98.81 257 LEU A C 1
ATOM 2007 O O . LEU A 1 257 ? 3.203 21.297 26.281 1 98.81 257 LEU A O 1
ATOM 2011 N N . ARG A 1 258 ? 5.434 21.141 26.312 1 98.69 258 ARG A N 1
ATOM 2012 C CA . ARG A 1 258 ? 5.512 21.125 27.766 1 98.69 258 ARG A CA 1
ATOM 2013 C C . ARG A 1 258 ? 4.871 22.359 28.375 1 98.69 258 ARG A C 1
ATOM 2015 O O . ARG A 1 258 ? 4.168 22.266 29.375 1 98.69 258 ARG A O 1
ATOM 2022 N N . ARG A 1 259 ? 5.148 23.453 27.766 1 98.5 259 ARG A N 1
ATOM 2023 C CA . ARG A 1 259 ? 4.594 24.703 28.25 1 98.5 259 ARG A CA 1
ATOM 2024 C C . ARG A 1 259 ? 3.068 24.688 28.203 1 98.5 259 ARG A C 1
ATOM 2026 O O . ARG A 1 259 ? 2.408 25.031 29.188 1 98.5 259 ARG A O 1
ATOM 2033 N N . VAL A 1 260 ? 2.525 24.25 27.094 1 98.56 260 VAL A N 1
ATOM 2034 C CA . VAL A 1 260 ? 1.082 24.219 26.891 1 98.56 260 VAL A CA 1
ATOM 2035 C C . VAL A 1 260 ? 0.437 23.234 27.859 1 98.56 260 VAL A C 1
ATOM 2037 O O . VAL A 1 260 ? -0.576 23.547 28.5 1 98.56 260 VAL A O 1
ATOM 2040 N N . PHE A 1 261 ? 1.038 22.047 28.047 1 98.75 261 PHE A N 1
ATOM 2041 C CA . PHE A 1 261 ? 0.454 20.984 28.859 1 98.75 261 PHE A CA 1
ATOM 2042 C C . PHE A 1 261 ? 0.617 21.281 30.344 1 98.75 261 PHE A C 1
ATOM 2044 O O . PHE A 1 261 ? -0.208 20.859 31.156 1 98.75 261 PHE A O 1
ATOM 2051 N N . SER A 1 262 ? 1.66 22 30.703 1 98.69 262 SER A N 1
ATOM 2052 C CA . SER A 1 262 ? 1.837 22.406 32.094 1 98.69 262 SER A CA 1
ATOM 2053 C C . SER A 1 262 ? 0.836 23.5 32.469 1 98.69 262 SER A C 1
ATOM 2055 O O . SER A 1 262 ? 0.338 23.516 33.594 1 98.69 262 SER A O 1
ATOM 2057 N N . ALA A 1 263 ? 0.554 24.422 31.625 1 98.75 263 ALA A N 1
ATOM 2058 C CA . ALA A 1 263 ? -0.355 25.531 31.891 1 98.75 263 ALA A CA 1
ATOM 2059 C C . ALA A 1 263 ? -1.794 25.031 32.031 1 98.75 263 ALA A C 1
ATOM 2061 O O . ALA A 1 263 ? -2.557 25.562 32.844 1 98.75 263 ALA A O 1
ATOM 2062 N N . VAL A 1 264 ? -2.186 24.078 31.203 1 98.81 264 VAL A N 1
ATOM 2063 C CA . VAL A 1 264 ? -3.488 23.438 31.266 1 98.81 264 VAL A CA 1
ATOM 2064 C C . VAL A 1 264 ? -3.305 21.922 31.375 1 98.81 264 VAL A C 1
ATOM 2066 O O . VAL A 1 264 ? -3.346 21.203 30.375 1 98.81 264 VAL A O 1
ATOM 2069 N N . PRO A 1 265 ? -3.258 21.359 32.531 1 98.56 265 PRO A N 1
ATOM 2070 C CA . PRO A 1 265 ? -2.699 20.016 32.781 1 98.56 265 PRO A CA 1
ATOM 2071 C C . PRO A 1 265 ? -3.723 18.906 32.531 1 98.56 265 PRO A C 1
ATOM 2073 O O . PRO A 1 265 ? -3.371 17.719 32.562 1 98.56 265 PRO A O 1
ATOM 2076 N N . SER A 1 266 ? -5.012 19.281 32.312 1 98.69 266 SER A N 1
ATOM 2077 C CA . SER A 1 266 ? -6.008 18.25 32.062 1 98.69 266 SER A CA 1
ATOM 2078 C C . SER A 1 266 ? -5.586 17.344 30.922 1 98.69 266 SER A C 1
ATOM 2080 O O . SER A 1 266 ? -5.039 17.812 29.922 1 98.69 266 SER A O 1
ATOM 2082 N N . LEU A 1 267 ? -5.883 16.078 30.953 1 98.44 267 LEU A N 1
ATOM 2083 C CA . LEU A 1 267 ? -5.52 15.133 29.906 1 98.44 267 LEU A CA 1
ATOM 2084 C C . LEU A 1 267 ? -6.438 15.273 28.703 1 98.44 267 LEU A C 1
ATOM 2086 O O . LEU A 1 267 ? -6.156 14.719 27.641 1 98.44 267 LEU A O 1
ATOM 2090 N N . SER A 1 268 ? -7.484 16.016 28.812 1 98.81 268 SER A N 1
ATOM 2091 C CA . SER A 1 268 ? -8.289 16.375 27.641 1 98.81 268 SER A CA 1
ATOM 2092 C C . SER A 1 268 ? -7.539 17.328 26.734 1 98.81 268 SER A C 1
ATOM 2094 O O . SER A 1 268 ? -7.926 17.516 25.578 1 98.81 268 SER A O 1
ATOM 2096 N N . ASN A 1 269 ? -6.582 18 27.344 1 98.88 269 ASN A N 1
ATOM 2097 C CA . ASN A 1 269 ? -5.613 18.766 26.562 1 98.88 269 ASN A CA 1
ATOM 2098 C C . ASN A 1 269 ? -4.508 17.859 26.016 1 98.88 269 ASN A C 1
ATOM 2100 O O . ASN A 1 269 ? -3.498 17.641 26.672 1 98.88 269 ASN A O 1
ATOM 2104 N N . GLY A 1 270 ? -4.773 17.422 24.766 1 98.88 270 GLY A N 1
ATOM 2105 C CA . GLY A 1 270 ? -3.9 16.391 24.219 1 98.88 270 GLY A CA 1
ATOM 2106 C C . GLY A 1 270 ? -3.227 16.797 22.922 1 98.88 270 GLY A C 1
ATOM 2107 O O . GLY A 1 270 ? -3.102 18 22.625 1 98.88 270 GLY A O 1
ATOM 2108 N N . LEU A 1 271 ? -2.732 15.75 22.219 1 98.94 271 LEU A N 1
ATOM 2109 C CA . LEU A 1 271 ? -1.811 15.984 21.109 1 98.94 271 LEU A CA 1
ATOM 2110 C C . LEU A 1 271 ? -2.178 15.117 19.906 1 98.94 271 LEU A C 1
ATOM 2112 O O . LEU A 1 271 ? -2.447 13.922 20.062 1 98.94 271 LEU A O 1
ATOM 2116 N N . CYS A 1 272 ? -2.377 15.758 18.75 1 98.88 272 CYS A N 1
ATOM 2117 C CA . CYS A 1 272 ? -2.238 15.078 17.469 1 98.88 272 CYS A CA 1
ATOM 2118 C C . CYS A 1 272 ? -0.774 14.984 17.062 1 98.88 272 CYS A C 1
ATOM 2120 O O . CYS A 1 272 ? -0.188 15.969 16.609 1 98.88 272 CYS A O 1
ATOM 2122 N N . PHE A 1 273 ? -0.221 13.883 17.25 1 98.94 273 PHE A N 1
ATOM 2123 C CA . PHE A 1 273 ? 1.202 13.734 16.969 1 98.94 273 PHE A CA 1
ATOM 2124 C C . PHE A 1 273 ? 1.441 13.539 15.484 1 98.94 273 PHE A C 1
ATOM 2126 O O . PHE A 1 273 ? 1.12 12.484 14.93 1 98.94 273 PHE A O 1
ATOM 2133 N N . CYS A 1 274 ? 2.012 14.539 14.828 1 98.75 274 CYS A N 1
ATOM 2134 C CA . CYS A 1 274 ? 2.301 14.469 13.406 1 98.75 274 CYS A CA 1
ATOM 2135 C C . CYS A 1 274 ? 3.801 14.367 13.156 1 98.75 274 CYS A C 1
ATOM 2137 O O . CYS A 1 274 ? 4.531 15.344 13.32 1 98.75 274 CYS A O 1
ATOM 2139 N N . THR A 1 275 ? 4.223 13.281 12.648 1 98.88 275 THR A N 1
ATOM 2140 C CA . THR A 1 275 ? 5.645 13.039 12.438 1 98.88 275 THR A CA 1
ATOM 2141 C C . THR A 1 275 ? 6.18 13.906 11.312 1 98.88 275 THR A C 1
ATOM 2143 O O . THR A 1 275 ? 7.355 14.281 11.312 1 98.88 275 THR A O 1
ATOM 2146 N N . GLY A 1 276 ? 5.375 14.18 10.336 1 98.31 276 GLY A N 1
ATOM 2147 C CA . GLY A 1 276 ? 5.816 14.984 9.211 1 98.31 276 GLY A CA 1
ATOM 2148 C C . GLY A 1 276 ? 6.062 16.438 9.57 1 98.31 276 GLY A C 1
ATOM 2149 O O . GLY A 1 276 ? 6.98 17.062 9.047 1 98.31 276 GLY A O 1
ATOM 2150 N N . SER A 1 277 ? 5.195 16.969 10.453 1 98.06 277 SER A N 1
ATOM 2151 C CA . SER A 1 277 ? 5.375 18.359 10.898 1 98.06 277 SER A CA 1
ATOM 2152 C C . SER A 1 277 ? 6.559 18.484 11.852 1 98.06 277 SER A C 1
ATOM 2154 O O . SER A 1 277 ? 7.516 19.203 11.562 1 98.06 277 SER A O 1
ATOM 2156 N N . PHE A 1 278 ? 6.555 17.688 12.922 1 98.75 278 PHE A N 1
ATOM 2157 C CA . PHE A 1 278 ? 7.641 17.734 13.891 1 98.75 278 PHE A CA 1
ATOM 2158 C C . PHE A 1 278 ? 8.961 17.312 13.25 1 98.75 278 PHE A C 1
ATOM 2160 O O . PHE A 1 278 ? 10.023 17.812 13.633 1 98.75 278 PHE A O 1
ATOM 2167 N N . GLY A 1 279 ? 8.891 16.438 12.266 1 98.25 279 GLY A N 1
ATOM 2168 C CA . GLY A 1 279 ? 10.078 15.836 11.68 1 98.25 279 GLY A CA 1
ATOM 2169 C C . GLY A 1 279 ? 10.82 16.781 10.75 1 98.25 279 GLY A C 1
ATOM 2170 O O . GLY A 1 279 ? 11.961 16.5 10.359 1 98.25 279 GLY A O 1
ATOM 2171 N N . VAL A 1 280 ? 10.211 17.906 10.406 1 97.94 280 VAL A N 1
ATOM 2172 C CA . VAL A 1 280 ? 10.867 18.906 9.57 1 97.94 280 VAL A CA 1
ATOM 2173 C C . VAL A 1 280 ? 12.062 19.5 10.312 1 97.94 280 VAL A C 1
ATOM 2175 O O . VAL A 1 280 ? 13.008 20 9.695 1 97.94 280 VAL A O 1
ATOM 2178 N N . ARG A 1 281 ? 11.961 19.406 11.648 1 96.25 281 ARG A N 1
ATOM 2179 C CA . ARG A 1 281 ? 13.078 19.828 12.492 1 96.25 281 ARG A CA 1
ATOM 2180 C C . ARG A 1 281 ? 13.945 18.641 12.898 1 96.25 281 ARG A C 1
ATOM 2182 O O . ARG A 1 281 ? 13.438 17.656 13.43 1 96.25 281 ARG A O 1
ATOM 2189 N N . ALA A 1 282 ? 15.219 18.828 12.742 1 96.44 282 ALA A N 1
ATOM 2190 C CA . ALA A 1 282 ? 16.125 17.734 13.07 1 96.44 282 ALA A CA 1
ATOM 2191 C C . ALA A 1 282 ? 16.297 17.609 14.578 1 96.44 282 ALA A C 1
ATOM 2193 O O . ALA A 1 282 ? 16.672 16.547 15.078 1 96.44 282 ALA A O 1
ATOM 2194 N N . ASP A 1 283 ? 16.031 18.672 15.32 1 97.25 283 ASP A N 1
ATOM 2195 C CA . ASP A 1 283 ? 16.297 18.656 16.75 1 97.25 283 ASP A CA 1
ATOM 2196 C C . ASP A 1 283 ? 15.117 18.062 17.531 1 97.25 283 ASP A C 1
ATOM 2198 O O . ASP A 1 283 ? 15.188 17.891 18.75 1 97.25 283 ASP A O 1
ATOM 2202 N N . ASN A 1 284 ? 14.008 17.688 16.906 1 98.5 284 ASN A N 1
ATOM 2203 C CA . ASN A 1 284 ? 12.938 16.938 17.547 1 98.5 284 ASN A CA 1
ATOM 2204 C C . ASN A 1 284 ? 13.227 15.438 17.547 1 98.5 284 ASN A C 1
ATOM 2206 O O . ASN A 1 284 ? 13.383 14.844 16.484 1 98.5 284 ASN A O 1
ATOM 2210 N N . ASP A 1 285 ? 13.391 14.906 18.672 1 98.5 285 ASP A N 1
ATOM 2211 C CA . ASP A 1 285 ? 13.484 13.461 18.797 1 98.5 285 ASP A CA 1
ATOM 2212 C C . ASP A 1 285 ? 12.094 12.828 18.859 1 98.5 285 ASP A C 1
ATOM 2214 O O . ASP A 1 285 ? 11.516 12.695 19.938 1 98.5 285 ASP A O 1
ATOM 2218 N N . LEU A 1 286 ? 11.609 12.367 17.75 1 98.75 286 LEU A N 1
ATOM 2219 C CA . LEU A 1 286 ? 10.211 12 17.594 1 98.75 286 LEU A CA 1
ATOM 2220 C C . LEU A 1 286 ? 9.867 10.789 18.469 1 98.75 286 LEU A C 1
ATOM 2222 O O . LEU A 1 286 ? 8.867 10.797 19.188 1 98.75 286 LEU A O 1
ATOM 2226 N N . PRO A 1 287 ? 10.68 9.68 18.469 1 98.56 287 PRO A N 1
ATOM 2227 C CA . PRO A 1 287 ? 10.352 8.57 19.375 1 98.56 287 PRO A CA 1
ATOM 2228 C C . PRO A 1 287 ? 10.305 8.992 20.828 1 98.56 287 PRO A C 1
ATOM 2230 O O . PRO A 1 287 ? 9.398 8.578 21.562 1 98.56 287 PRO A O 1
ATOM 2233 N N . ALA A 1 288 ? 11.234 9.805 21.25 1 98.75 288 ALA A N 1
ATOM 2234 C CA . ALA A 1 288 ? 11.25 10.289 22.625 1 98.75 288 ALA A CA 1
ATOM 2235 C C . ALA A 1 288 ? 10.016 11.133 22.922 1 98.75 288 ALA A C 1
ATOM 2237 O O . ALA A 1 288 ? 9.469 11.07 24.031 1 98.75 288 ALA A O 1
ATOM 2238 N N . MET A 1 289 ? 9.617 11.914 21.969 1 98.88 289 MET A N 1
ATOM 2239 C CA . MET A 1 289 ? 8.43 12.75 22.141 1 98.88 289 MET A CA 1
ATOM 2240 C C . MET A 1 289 ? 7.184 11.891 22.297 1 98.88 289 MET A C 1
ATOM 2242 O O . MET A 1 289 ? 6.297 12.203 23.094 1 98.88 289 MET A O 1
ATOM 2246 N N . VAL A 1 290 ? 7.082 10.789 21.5 1 98.88 290 VAL A N 1
ATOM 2247 C CA . VAL A 1 290 ? 5.949 9.883 21.641 1 98.88 290 VAL A CA 1
ATOM 2248 C C . VAL A 1 290 ? 5.902 9.32 23.062 1 98.88 290 VAL A C 1
ATOM 2250 O O . VAL A 1 290 ? 4.84 9.266 23.672 1 98.88 290 VAL A O 1
ATOM 2253 N N . SER A 1 291 ? 7.023 8.945 23.547 1 98.62 291 SER A N 1
ATOM 2254 C CA . SER A 1 291 ? 7.102 8.383 24.891 1 98.62 291 SER A CA 1
ATOM 2255 C C . SER A 1 291 ? 6.738 9.43 25.938 1 98.62 291 SER A C 1
ATOM 2257 O O . SER A 1 291 ? 5.957 9.148 26.859 1 98.62 291 SER A O 1
ATOM 2259 N N . GLU A 1 292 ? 7.258 10.594 25.797 1 98.75 292 GLU A N 1
ATOM 2260 C CA . GLU A 1 292 ? 7.059 11.656 26.781 1 98.75 292 GLU A CA 1
ATOM 2261 C C . GLU A 1 292 ? 5.594 12.062 26.859 1 98.75 292 GLU A C 1
ATOM 2263 O O . GLU A 1 292 ? 5.07 12.289 27.953 1 98.75 292 GLU A O 1
ATOM 2268 N N . PHE A 1 293 ? 4.961 12.133 25.734 1 98.88 293 PHE A N 1
ATOM 2269 C CA . PHE A 1 293 ? 3.607 12.672 25.719 1 98.88 293 PHE A CA 1
ATOM 2270 C C . PHE A 1 293 ? 2.584 11.562 25.516 1 98.88 293 PHE A C 1
ATOM 2272 O O . PHE A 1 293 ? 1.46 11.812 25.078 1 98.88 293 PHE A O 1
ATOM 2279 N N . ALA A 1 294 ? 2.953 10.367 25.812 1 98.75 294 ALA A N 1
ATOM 2280 C CA . ALA A 1 294 ? 2.195 9.148 25.531 1 98.75 294 ALA A CA 1
ATOM 2281 C C . ALA A 1 294 ? 0.767 9.258 26.062 1 98.75 294 ALA A C 1
ATOM 2283 O O . ALA A 1 294 ? -0.185 8.883 25.375 1 98.75 294 ALA A O 1
ATOM 2284 N N . GLU A 1 295 ? 0.558 9.852 27.188 1 98.44 295 GLU A N 1
ATOM 2285 C CA . GLU A 1 295 ? -0.751 9.883 27.828 1 98.44 295 GLU A CA 1
ATOM 2286 C C . GLU A 1 295 ? -1.677 10.883 27.141 1 98.44 295 GLU A C 1
ATOM 2288 O O . GLU A 1 295 ? -2.889 10.875 27.359 1 98.44 295 GLU A O 1
ATOM 2293 N N . ARG A 1 296 ? -1.085 11.75 26.312 1 98.75 296 ARG A N 1
ATOM 2294 C CA . ARG A 1 296 ? -1.852 12.852 25.75 1 98.75 296 ARG A CA 1
ATOM 2295 C C . ARG A 1 296 ? -2.084 12.641 24.25 1 98.75 296 ARG A C 1
ATOM 2297 O O . ARG A 1 296 ? -2.889 13.336 23.641 1 98.75 296 ARG A O 1
ATOM 2304 N N . ILE A 1 297 ? -1.405 11.656 23.672 1 98.94 297 ILE A N 1
ATOM 2305 C CA . ILE A 1 297 ? -1.541 11.414 22.25 1 98.94 297 ILE A CA 1
ATOM 2306 C C . ILE A 1 297 ? -2.826 10.633 21.969 1 98.94 297 ILE A C 1
ATOM 2308 O O . ILE A 1 297 ? -2.959 9.477 22.391 1 98.94 297 ILE A O 1
ATOM 2312 N N . ASN A 1 298 ? -3.758 11.258 21.281 1 98.94 298 ASN A N 1
ATOM 2313 C CA . ASN A 1 298 ? -5.035 10.609 21.016 1 98.94 298 ASN A CA 1
ATOM 2314 C C . ASN A 1 298 ? -5.348 10.586 19.516 1 98.94 298 ASN A C 1
ATOM 2316 O O . ASN A 1 298 ? -6.41 10.109 19.109 1 98.94 298 ASN A O 1
ATOM 2320 N N . PHE A 1 299 ? -4.5 11.125 18.688 1 98.94 299 PHE A N 1
ATOM 2321 C CA . PHE A 1 299 ? -4.559 11.078 17.234 1 98.94 299 PHE A CA 1
ATOM 2322 C C . PHE A 1 299 ? -3.164 11.164 16.641 1 98.94 299 PHE A C 1
ATOM 2324 O O . PHE A 1 299 ? -2.299 11.875 17.156 1 98.94 299 PHE A O 1
ATOM 2331 N N . ILE A 1 300 ? -2.936 10.461 15.477 1 98.94 300 ILE A N 1
ATOM 2332 C CA . ILE A 1 300 ? -1.569 10.43 14.969 1 98.94 300 ILE A CA 1
ATOM 2333 C C . ILE A 1 300 ? -1.579 10.602 13.453 1 98.94 300 ILE A C 1
ATOM 2335 O O . ILE A 1 300 ? -2.393 9.984 12.758 1 98.94 300 ILE A O 1
ATOM 2339 N N . HIS A 1 301 ? -0.766 11.5 12.953 1 98.88 301 HIS A N 1
ATOM 2340 C CA . HIS A 1 301 ? -0.374 11.578 11.555 1 98.88 301 HIS A CA 1
ATOM 2341 C C . HIS A 1 301 ? 0.991 10.938 11.328 1 98.88 301 HIS A C 1
ATOM 2343 O O . HIS A 1 301 ? 2.002 11.422 11.844 1 98.88 301 HIS A O 1
ATOM 2349 N N . LEU A 1 302 ? 1.019 9.883 10.539 1 98.88 302 LEU A N 1
ATOM 2350 C CA . LEU A 1 302 ? 2.293 9.25 10.211 1 98.88 302 LEU A CA 1
ATOM 2351 C C . LEU A 1 302 ? 2.686 9.539 8.766 1 98.88 302 LEU A C 1
ATOM 2353 O O . LEU A 1 302 ? 2.066 9.016 7.836 1 98.88 302 LEU A O 1
ATOM 2357 N N . ARG A 1 303 ? 3.602 10.352 8.578 1 98.62 303 ARG A N 1
ATOM 2358 C CA . ARG A 1 303 ? 4.227 10.711 7.305 1 98.62 303 ARG A CA 1
ATOM 2359 C C . ARG A 1 303 ? 5.676 11.133 7.508 1 98.62 303 ARG A C 1
ATOM 2361 O O . ARG A 1 303 ? 6.113 11.344 8.641 1 98.62 303 ARG A O 1
ATOM 2368 N N . SER A 1 304 ? 6.434 11.172 6.426 1 98.44 304 SER A N 1
ATOM 2369 C CA . SER A 1 304 ? 7.859 11.461 6.562 1 98.44 304 SER A CA 1
ATOM 2370 C C . SER A 1 304 ? 8.32 12.484 5.527 1 98.44 304 SER A C 1
ATOM 2372 O O . SER A 1 304 ? 7.863 12.461 4.383 1 98.44 304 SER A O 1
ATOM 2374 N N . THR A 1 305 ? 9.117 13.383 5.926 1 98.5 305 THR A N 1
ATOM 2375 C CA . THR A 1 305 ? 9.727 14.359 5.031 1 98.5 305 THR A CA 1
ATOM 2376 C C . THR A 1 305 ? 11.227 14.125 4.914 1 98.5 305 THR A C 1
ATOM 2378 O O . THR A 1 305 ? 11.828 13.477 5.77 1 98.5 305 THR A O 1
ATOM 2381 N N . LYS A 1 306 ? 11.812 14.57 3.877 1 98.56 306 LYS A N 1
ATOM 2382 C CA . LYS A 1 306 ? 13.258 14.531 3.658 1 98.56 306 LYS A CA 1
ATOM 2383 C C . LYS A 1 306 ? 13.828 15.945 3.539 1 98.56 306 LYS A C 1
ATOM 2385 O O . LYS A 1 306 ? 13.438 16.703 2.652 1 98.56 306 LYS A O 1
ATOM 2390 N N . ARG A 1 307 ? 14.664 16.281 4.465 1 98.38 307 ARG A N 1
ATOM 2391 C CA . ARG A 1 307 ? 15.281 17.609 4.531 1 98.38 307 ARG A CA 1
ATOM 2392 C C . ARG A 1 307 ? 16.578 17.656 3.721 1 98.38 307 ARG A C 1
ATOM 2394 O O . ARG A 1 307 ? 17.141 16.609 3.381 1 98.38 307 ARG A O 1
ATOM 2401 N N . ASN A 1 308 ? 16.984 18.797 3.32 1 97.5 308 ASN A N 1
ATOM 2402 C CA . ASN A 1 308 ? 18.328 18.984 2.785 1 97.5 308 ASN A CA 1
ATOM 2403 C C . ASN A 1 308 ? 19.062 20.125 3.498 1 97.5 308 ASN A C 1
ATOM 2405 O O . ASN A 1 308 ? 18.547 20.703 4.449 1 97.5 308 ASN A O 1
ATOM 2409 N N . GLN A 1 309 ? 20.234 20.422 3.125 1 95.06 309 GLN A N 1
ATOM 2410 C CA . GLN A 1 309 ? 21.125 21.359 3.818 1 95.06 309 GLN A CA 1
ATOM 2411 C C . GLN A 1 309 ? 20.656 22.797 3.611 1 95.06 309 GLN A C 1
ATOM 2413 O O . GLN A 1 309 ? 21.016 23.688 4.387 1 95.06 309 GLN A O 1
ATOM 2418 N N . ASP A 1 310 ? 19.812 23.047 2.635 1 95.56 310 ASP A N 1
ATOM 2419 C CA . ASP A 1 310 ? 19.391 24.406 2.293 1 95.56 310 ASP A CA 1
ATOM 2420 C C . ASP A 1 310 ? 18.109 24.781 3.037 1 95.56 310 ASP A C 1
ATOM 2422 O O . ASP A 1 310 ? 17.578 25.891 2.848 1 95.56 310 ASP A O 1
ATOM 2426 N N . GLY A 1 311 ? 17.609 23.891 3.842 1 95.38 311 GLY A N 1
ATOM 2427 C CA . GLY A 1 311 ? 16.391 24.156 4.594 1 95.38 311 GLY A CA 1
ATOM 2428 C C . GLY A 1 311 ? 15.125 23.75 3.865 1 95.38 311 GLY A C 1
ATOM 2429 O O . GLY A 1 311 ? 14.016 24.016 4.324 1 95.38 311 GLY A O 1
ATOM 2430 N N . ASP A 1 312 ? 15.336 23.078 2.691 1 98.06 312 ASP A N 1
ATOM 2431 C CA . ASP A 1 312 ? 14.195 22.531 1.953 1 98.06 312 ASP A CA 1
ATOM 2432 C C . ASP A 1 312 ? 13.742 21.203 2.539 1 98.06 312 ASP A C 1
ATOM 2434 O O . ASP A 1 312 ? 14.477 20.578 3.309 1 98.06 312 ASP A O 1
ATOM 2438 N N . PHE A 1 313 ? 12.539 20.844 2.221 1 98.44 313 PHE A N 1
ATOM 2439 C CA . PHE A 1 313 ? 12.086 19.484 2.467 1 98.44 313 PHE A CA 1
ATOM 2440 C C . PHE A 1 313 ? 10.953 19.094 1.521 1 98.44 313 PHE A C 1
ATOM 2442 O O . PHE A 1 313 ? 10.289 19.969 0.964 1 98.44 313 PHE A O 1
ATOM 2449 N N . PHE A 1 314 ? 10.781 17.906 1.272 1 98.38 314 PHE A N 1
ATOM 2450 C CA . PHE A 1 314 ? 9.633 17.406 0.527 1 98.38 314 PHE A CA 1
ATOM 2451 C C . PHE A 1 314 ? 9.023 16.188 1.229 1 98.38 314 PHE A C 1
ATOM 2453 O O . PHE A 1 314 ? 9.664 15.57 2.076 1 98.38 314 PHE A O 1
ATOM 2460 N N . GLU A 1 315 ? 7.734 15.984 0.972 1 98.19 315 GLU A N 1
ATOM 2461 C CA . GLU A 1 315 ? 7.062 14.797 1.474 1 98.19 315 GLU A CA 1
ATOM 2462 C C . GLU A 1 315 ? 7.633 13.531 0.837 1 98.19 315 GLU A C 1
ATOM 2464 O O . GLU A 1 315 ? 7.422 13.273 -0.351 1 98.19 315 GLU A O 1
ATOM 2469 N N . ASP A 1 316 ? 8.344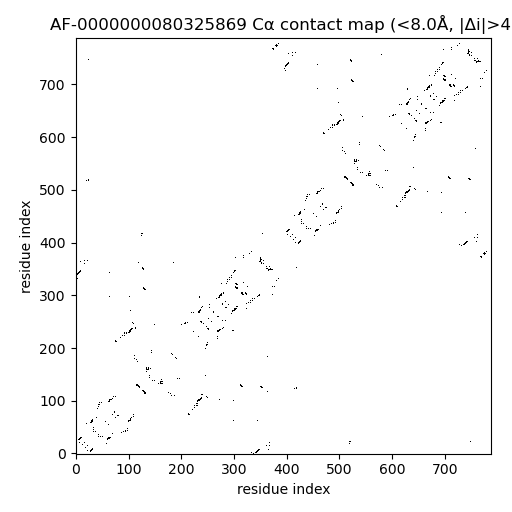 12.742 1.578 1 98.38 316 ASP A N 1
ATOM 2470 C CA . ASP A 1 316 ? 8.953 11.516 1.088 1 98.38 316 ASP A CA 1
ATOM 2471 C C . ASP A 1 316 ? 8.039 10.312 1.327 1 98.38 316 ASP A C 1
ATOM 2473 O O . ASP A 1 316 ? 6.938 10.461 1.851 1 98.38 316 ASP A O 1
ATOM 2477 N N . ASN A 1 317 ? 8.484 9.141 0.85 1 98.25 317 ASN A N 1
ATOM 2478 C CA . ASN A 1 317 ? 7.773 7.918 1.188 1 98.25 317 ASN A CA 1
ATOM 2479 C C . ASN A 1 317 ? 7.695 7.715 2.699 1 98.25 317 ASN A C 1
ATOM 2481 O O . ASN A 1 317 ? 8.594 8.125 3.432 1 98.25 317 ASN A O 1
ATOM 2485 N N . HIS A 1 318 ? 6.699 7.055 3.184 1 98.69 318 HIS A N 1
ATOM 2486 C CA . HIS A 1 318 ? 6.379 6.934 4.602 1 98.69 318 HIS A CA 1
ATOM 2487 C C . HIS A 1 318 ? 7.488 6.203 5.355 1 98.69 318 HIS A C 1
ATOM 2489 O O . HIS A 1 318 ? 7.719 6.469 6.539 1 98.69 318 HIS A O 1
ATOM 2495 N N . LEU A 1 319 ? 8.25 5.316 4.672 1 98.56 319 LEU A N 1
ATOM 2496 C CA . LEU A 1 319 ? 9.266 4.531 5.363 1 98.56 319 LEU A CA 1
ATOM 2497 C C . LEU A 1 319 ? 10.664 5.016 5 1 98.56 319 LEU A C 1
ATOM 2499 O O . LEU A 1 319 ? 11.664 4.41 5.398 1 98.56 319 LEU A O 1
ATOM 2503 N N . GLU A 1 320 ? 11 6.059 4.203 1 96.06 320 GLU A N 1
ATOM 2504 C CA . GLU A 1 320 ? 12.32 6.426 3.697 1 96.06 320 GLU A CA 1
ATOM 2505 C C . GLU A 1 320 ? 12.727 7.816 4.176 1 96.06 320 GLU A C 1
ATOM 2507 O O . GLU A 1 320 ? 13.906 8.156 4.184 1 96.06 320 GLU A O 1
ATOM 2512 N N . GLY A 1 321 ? 11.828 8.805 4.508 1 97.19 321 GLY A N 1
ATOM 2513 C CA . GLY A 1 321 ? 12.156 10.148 4.953 1 97.19 321 GLY A CA 1
ATOM 2514 C C . GLY A 1 321 ? 12.992 10.18 6.219 1 97.19 321 GLY A C 1
ATOM 2515 O O . GLY A 1 321 ? 13.625 9.18 6.57 1 97.19 321 GLY A O 1
ATOM 2516 N N . ASP A 1 322 ? 13.172 11.312 6.793 1 98.25 322 ASP A N 1
ATOM 2517 C CA . ASP A 1 322 ? 14.062 11.516 7.93 1 98.25 322 ASP A CA 1
ATOM 2518 C C . ASP A 1 322 ? 13.438 10.992 9.219 1 98.25 322 ASP A C 1
ATOM 2520 O O . ASP A 1 322 ? 14.117 10.859 10.234 1 98.25 322 ASP A O 1
ATOM 2524 N N . VAL A 1 323 ? 12.172 10.656 9.203 1 98.44 323 VAL A N 1
ATOM 2525 C CA . VAL A 1 323 ? 11.492 10.133 10.383 1 98.44 323 VAL A CA 1
ATOM 2526 C C . VAL A 1 323 ? 11.906 8.688 10.617 1 98.44 323 VAL A C 1
ATOM 2528 O O . VAL A 1 323 ? 11.852 7.859 9.703 1 98.44 323 VAL A O 1
ATOM 2531 N N . ASP A 1 324 ? 12.406 8.367 11.773 1 97.94 324 ASP A N 1
ATOM 2532 C CA . ASP A 1 324 ? 12.594 6.973 12.156 1 97.94 324 ASP A CA 1
ATOM 2533 C C . ASP A 1 324 ? 11.25 6.285 12.398 1 97.94 324 ASP A C 1
ATOM 2535 O O . ASP A 1 324 ? 10.867 6.062 13.547 1 97.94 324 ASP A O 1
ATOM 2539 N N . MET A 1 325 ? 10.641 5.91 11.367 1 98.81 325 MET A N 1
ATOM 2540 C CA . MET A 1 325 ? 9.258 5.441 11.406 1 98.81 325 MET A CA 1
ATOM 2541 C C . MET A 1 325 ? 9.141 4.16 12.227 1 98.81 325 MET A C 1
ATOM 2543 O O . MET A 1 325 ? 8.133 3.939 12.898 1 98.81 325 MET A O 1
ATOM 2547 N N . TYR A 1 326 ? 10.141 3.268 12.195 1 98.62 326 TYR A N 1
ATOM 2548 C CA . TYR A 1 326 ? 10.102 2.041 12.984 1 98.62 326 TYR A CA 1
ATOM 2549 C C . TYR A 1 326 ? 10.016 2.35 14.469 1 98.62 326 TYR A C 1
ATOM 2551 O O . TYR A 1 326 ? 9.125 1.846 15.164 1 98.62 326 TYR A O 1
ATOM 2559 N N . GLN A 1 327 ? 10.891 3.168 14.938 1 98.56 327 GLN A N 1
ATOM 2560 C CA . GLN A 1 327 ? 10.914 3.471 16.359 1 98.56 327 GLN A CA 1
ATOM 2561 C C . GLN A 1 327 ? 9.656 4.207 16.797 1 98.56 327 GLN A C 1
ATOM 2563 O O . GLN A 1 327 ? 9.141 3.986 17.891 1 98.56 327 GLN A O 1
ATOM 2568 N N . VAL A 1 328 ? 9.188 5.109 15.93 1 98.88 328 VAL A N 1
ATOM 2569 C CA . VAL A 1 328 ? 7.969 5.852 16.234 1 98.88 328 VAL A CA 1
ATOM 2570 C C . VAL A 1 328 ? 6.797 4.883 16.375 1 98.88 328 VAL A C 1
ATOM 2572 O O . VAL A 1 328 ? 6.07 4.922 17.375 1 98.88 328 VAL A O 1
ATOM 2575 N N . VAL A 1 329 ? 6.613 4.008 15.391 1 98.88 329 VAL A N 1
ATOM 2576 C CA . VAL A 1 329 ? 5.48 3.086 15.406 1 98.88 329 VAL A CA 1
ATOM 2577 C C . VAL A 1 329 ? 5.633 2.105 16.562 1 98.88 329 VAL A C 1
ATOM 2579 O O . VAL A 1 329 ? 4.641 1.712 17.188 1 98.88 329 VAL A O 1
ATOM 2582 N N . LYS A 1 330 ? 6.82 1.728 16.859 1 98.44 330 LYS A N 1
ATOM 2583 C CA . LYS A 1 330 ? 7.066 0.855 18.016 1 98.44 330 LYS A CA 1
ATOM 2584 C C . LYS A 1 330 ? 6.633 1.523 19.312 1 98.44 330 LYS A C 1
ATOM 2586 O O . LYS A 1 330 ? 6 0.892 20.156 1 98.44 330 LYS A O 1
ATOM 2591 N N . GLU A 1 331 ? 6.992 2.803 19.484 1 98.75 331 GLU A N 1
ATOM 2592 C CA . GLU A 1 331 ? 6.574 3.547 20.672 1 98.75 331 GLU A CA 1
ATOM 2593 C C . GLU A 1 331 ? 5.055 3.699 20.719 1 98.75 331 GLU A C 1
ATOM 2595 O O . GLU A 1 331 ? 4.457 3.662 21.797 1 98.75 331 GLU A O 1
ATOM 2600 N N . ILE A 1 332 ? 4.477 3.912 19.594 1 98.81 332 ILE A N 1
ATOM 2601 C CA . ILE A 1 332 ? 3.023 4.023 19.516 1 98.81 332 ILE A CA 1
ATOM 2602 C C . ILE A 1 332 ? 2.383 2.701 19.922 1 98.81 332 ILE A C 1
ATOM 2604 O O . ILE A 1 332 ? 1.401 2.688 20.672 1 98.81 332 ILE A O 1
ATOM 2608 N N . PHE A 1 333 ? 2.951 1.616 19.359 1 98.5 333 PHE A N 1
ATOM 2609 C CA . PHE A 1 333 ? 2.457 0.298 19.734 1 98.5 333 PHE A CA 1
ATOM 2610 C C . PHE A 1 333 ? 2.521 0.112 21.25 1 98.5 333 PHE A C 1
ATOM 2612 O O . PHE A 1 333 ? 1.552 -0.331 21.875 1 98.5 333 PHE A O 1
ATOM 2619 N N . LYS A 1 334 ? 3.613 0.471 21.828 1 97.81 334 LYS A N 1
ATOM 2620 C CA . LYS A 1 334 ? 3.816 0.343 23.266 1 97.81 334 LYS A CA 1
ATOM 2621 C C . LYS A 1 334 ? 2.799 1.175 24.047 1 97.81 334 LYS A C 1
ATOM 2623 O O . LYS A 1 334 ? 2.195 0.69 25 1 97.81 334 LYS A O 1
ATOM 2628 N N . LEU A 1 335 ? 2.629 2.43 23.641 1 98.12 335 LEU A N 1
ATOM 2629 C CA . LEU A 1 335 ? 1.709 3.299 24.359 1 98.12 335 LEU A CA 1
ATOM 2630 C C . LEU A 1 335 ? 0.282 2.766 24.281 1 98.12 335 LEU A C 1
ATOM 2632 O O . LEU A 1 335 ? -0.483 2.881 25.25 1 98.12 335 LEU A O 1
ATOM 2636 N N . GLN A 1 336 ? -0.079 2.195 23.141 1 98.62 336 GLN A N 1
ATOM 2637 C CA . GLN A 1 336 ? -1.414 1.628 22.984 1 98.62 336 GLN A CA 1
ATOM 2638 C C . GLN A 1 336 ? -1.628 0.463 23.953 1 98.62 336 GLN A C 1
ATOM 2640 O O . GLN A 1 336 ? -2.713 0.304 24.516 1 98.62 336 GLN A O 1
ATOM 2645 N N . GLN A 1 337 ? -0.611 -0.411 24.094 1 97.75 337 GLN A N 1
ATOM 2646 C CA . GLN A 1 337 ? -0.714 -1.521 25.047 1 97.75 337 GLN A CA 1
ATOM 2647 C C . GLN A 1 337 ? -0.819 -1.015 26.484 1 97.75 337 GLN A C 1
ATOM 2649 O O . GLN A 1 337 ? -1.63 -1.516 27.266 1 97.75 337 GLN A O 1
ATOM 2654 N N . ASP A 1 338 ? 0.01 -0.061 26.812 1 98 338 ASP A N 1
ATOM 2655 C CA . ASP A 1 338 ? 0.051 0.475 28.172 1 98 338 ASP A CA 1
ATOM 2656 C C . ASP A 1 338 ? -1.277 1.13 28.547 1 98 338 ASP A C 1
ATOM 2658 O O . ASP A 1 338 ? -1.777 0.946 29.656 1 98 338 ASP A O 1
ATOM 2662 N N . ARG A 1 339 ? -1.8 1.905 27.609 1 98.38 339 ARG A N 1
ATOM 2663 C CA . ARG A 1 339 ? -3.033 2.641 27.875 1 98.38 339 ARG A CA 1
ATOM 2664 C C . ARG A 1 339 ? -4.258 1.776 27.594 1 98.38 339 ARG A C 1
ATOM 2666 O O . ARG A 1 339 ? -5.379 2.152 27.938 1 98.38 339 ARG A O 1
ATOM 2673 N N . LYS A 1 340 ? -4.09 0.625 26.938 1 98.19 340 LYS A N 1
ATOM 2674 C CA . LYS A 1 340 ? -5.156 -0.296 26.562 1 98.19 340 LYS A CA 1
ATOM 2675 C C . LYS A 1 340 ? -6.195 0.397 25.688 1 98.19 340 LYS A C 1
ATOM 2677 O O . LYS A 1 340 ? -7.398 0.309 25.953 1 98.19 340 LYS A O 1
ATOM 2682 N N . ILE A 1 341 ? -5.723 1.111 24.688 1 98.25 341 ILE A N 1
ATOM 2683 C CA . ILE A 1 341 ? -6.598 1.775 23.719 1 98.25 341 ILE A CA 1
ATOM 2684 C C . ILE A 1 341 ? -5.984 1.688 22.328 1 98.25 341 ILE A C 1
ATOM 2686 O O . ILE A 1 341 ? -4.766 1.558 22.188 1 98.25 341 ILE A O 1
ATOM 2690 N N . SER A 1 342 ? -6.766 1.679 21.328 1 98.69 342 SER A N 1
ATOM 2691 C CA . SER A 1 342 ? -6.344 1.861 19.938 1 98.69 342 SER A CA 1
ATOM 2692 C C . SER A 1 342 ? -6.477 3.318 19.5 1 98.69 342 SER A C 1
ATOM 2694 O O . SER A 1 342 ? -7.52 3.939 19.719 1 98.69 342 SER A O 1
ATOM 2696 N N . ILE A 1 343 ? -5.484 3.893 18.969 1 98.88 343 ILE A N 1
ATOM 2697 C CA . ILE A 1 343 ? -5.457 5.305 18.609 1 98.88 343 ILE A CA 1
ATOM 2698 C C . ILE A 1 343 ? -5.656 5.461 17.109 1 98.88 343 ILE A C 1
ATOM 2700 O O . ILE A 1 343 ? -5.043 4.738 16.312 1 98.88 343 ILE A O 1
ATOM 2704 N N . PRO A 1 344 ? -6.574 6.375 16.641 1 98.88 344 PRO A N 1
ATOM 2705 C CA . PRO A 1 344 ? -6.703 6.641 15.211 1 98.88 344 PRO A CA 1
ATOM 2706 C C . PRO A 1 344 ? -5.422 7.203 14.594 1 98.88 344 PRO A C 1
ATOM 2708 O O . PRO A 1 344 ? -4.758 8.039 15.211 1 98.88 344 PRO A O 1
ATOM 2711 N N . VAL A 1 345 ? -5.098 6.684 13.453 1 98.88 345 VAL A N 1
ATOM 2712 C CA . VAL A 1 345 ? -3.906 7.105 12.719 1 98.88 345 VAL A CA 1
ATOM 2713 C C . VAL A 1 345 ? -4.258 7.336 11.25 1 98.88 345 VAL A C 1
ATOM 2715 O O . VAL A 1 345 ? -5.086 6.621 10.688 1 98.88 345 VAL A O 1
ATOM 2718 N N . ARG A 1 346 ? -3.73 8.297 10.625 1 98.69 346 ARG A N 1
ATOM 2719 C CA . ARG A 1 346 ? -3.803 8.438 9.18 1 98.69 346 ARG A CA 1
ATOM 2720 C C . ARG A 1 346 ? -2.416 8.625 8.578 1 98.69 346 ARG A C 1
ATOM 2722 O O . ARG A 1 346 ? -1.524 9.188 9.219 1 98.69 346 ARG A O 1
ATOM 2729 N N . PRO A 1 347 ? -2.219 8.156 7.34 1 98.69 347 PRO A N 1
ATOM 2730 C CA . PRO A 1 347 ? -0.911 8.297 6.695 1 98.69 347 PRO A CA 1
ATOM 2731 C C . PRO A 1 347 ? -0.623 9.734 6.254 1 98.69 347 PRO A C 1
ATOM 2733 O O . PRO A 1 347 ? 0.501 10.047 5.855 1 98.69 347 PRO A O 1
ATOM 2736 N N . ASP A 1 348 ? -1.644 10.562 6.406 1 96.44 348 ASP A N 1
ATOM 2737 C CA . ASP A 1 348 ? -1.662 12 6.148 1 96.44 348 ASP A CA 1
ATOM 2738 C C . ASP A 1 348 ? -1.31 12.305 4.695 1 96.44 348 ASP A C 1
ATOM 2740 O O . ASP A 1 348 ? -2.098 12.023 3.789 1 96.44 348 ASP A O 1
ATOM 2744 N N . HIS A 1 349 ? -0.111 12.797 4.312 1 96.38 349 HIS A N 1
ATOM 2745 C CA . HIS A 1 349 ? 0.18 13.211 2.943 1 96.38 349 HIS A CA 1
ATOM 2746 C C . HIS A 1 349 ? 0.779 12.062 2.139 1 96.38 349 HIS A C 1
ATOM 2748 O O . HIS A 1 349 ? 1.751 11.438 2.57 1 96.38 349 HIS A O 1
ATOM 2754 N N . GLY A 1 350 ? 0.19 11.781 0.977 1 97 350 GLY A N 1
ATOM 2755 C CA . GLY A 1 350 ? 0.696 10.812 0.017 1 97 350 GLY A CA 1
ATOM 2756 C C . GLY A 1 350 ? 1.044 11.422 -1.325 1 97 350 GLY A C 1
ATOM 2757 O O . GLY A 1 350 ? 0.556 12.508 -1.664 1 97 350 GLY A O 1
ATOM 2758 N N . HIS A 1 351 ? 1.859 10.75 -2.098 1 98.5 351 HIS A N 1
ATOM 2759 C CA . HIS A 1 351 ? 2.252 11.211 -3.424 1 98.5 351 HIS A CA 1
ATOM 2760 C C . HIS A 1 351 ? 1.092 11.117 -4.406 1 98.5 351 HIS A C 1
ATOM 2762 O O . HIS A 1 351 ? 0.187 10.297 -4.23 1 98.5 351 HIS A O 1
ATOM 2768 N N . GLN A 1 352 ? 1.06 12.047 -5.344 1 98.31 352 GLN A N 1
ATOM 2769 C CA . GLN A 1 352 ? 0.231 11.859 -6.531 1 98.31 352 GLN A CA 1
ATOM 2770 C C . GLN A 1 352 ? 0.866 10.859 -7.496 1 98.31 352 GLN A C 1
ATOM 2772 O O . GLN A 1 352 ? 1.966 11.094 -8 1 98.31 352 GLN A O 1
ATOM 2777 N N . MET A 1 353 ? 0.157 9.75 -7.77 1 98.69 353 MET A N 1
ATOM 2778 C CA . MET A 1 353 ? 0.785 8.656 -8.516 1 98.69 353 MET A CA 1
ATOM 2779 C C . MET A 1 353 ? -0.264 7.816 -9.234 1 98.69 353 MET A C 1
ATOM 2781 O O . MET A 1 353 ? -1.454 7.902 -8.922 1 98.69 353 MET A O 1
ATOM 2785 N N . LEU A 1 354 ? 0.216 7.043 -10.234 1 98.44 354 LEU A N 1
ATOM 2786 C CA . LEU A 1 354 ? -0.645 6.156 -11.008 1 98.44 354 LEU A CA 1
ATOM 2787 C C . LEU A 1 354 ? -1.86 6.91 -11.539 1 98.44 354 LEU A C 1
ATOM 2789 O O . LEU A 1 354 ? -1.721 7.988 -12.125 1 98.44 354 LEU A O 1
ATOM 2793 N N . ASP A 1 355 ? -3.047 6.414 -11.352 1 97.94 355 ASP A N 1
ATOM 2794 C CA . ASP A 1 355 ? -4.246 7.023 -11.914 1 97.94 355 ASP A CA 1
ATOM 2795 C C . ASP A 1 355 ? -4.473 8.422 -11.344 1 97.94 355 ASP A C 1
ATOM 2797 O O . ASP A 1 355 ? -5.062 9.281 -12.008 1 97.94 355 ASP A O 1
ATOM 2801 N N . ASP A 1 356 ? -3.963 8.734 -10.18 1 98.19 356 ASP A N 1
ATOM 2802 C CA . ASP A 1 356 ? -4.148 10.031 -9.539 1 98.19 356 ASP A CA 1
ATOM 2803 C C . ASP A 1 356 ? -3.436 11.141 -10.32 1 98.19 356 ASP A C 1
ATOM 2805 O O . ASP A 1 356 ? -3.762 12.32 -10.172 1 98.19 356 ASP A O 1
ATOM 2809 N N . LEU A 1 357 ? -2.441 10.742 -11.094 1 98 357 LEU A N 1
ATOM 2810 C CA . LEU A 1 357 ? -1.721 11.719 -11.898 1 98 357 LEU A CA 1
ATOM 2811 C C . LEU A 1 357 ? -2.637 12.336 -12.953 1 98 357 LEU A C 1
ATOM 2813 O O . LEU A 1 357 ? -2.334 13.398 -13.5 1 98 357 LEU A O 1
ATOM 2817 N N . HIS A 1 358 ? -3.729 11.68 -13.219 1 95.44 358 HIS A N 1
ATOM 2818 C CA . HIS A 1 358 ? -4.547 12.078 -14.352 1 95.44 358 HIS A CA 1
ATOM 2819 C C . HIS A 1 358 ? -5.941 12.508 -13.906 1 95.44 358 HIS A C 1
ATOM 2821 O O . HIS A 1 358 ? -6.863 12.586 -14.727 1 95.44 358 HIS A O 1
ATOM 2827 N N . LYS A 1 359 ? -6.102 12.742 -12.664 1 92.69 359 LYS A N 1
ATOM 2828 C CA . LYS A 1 359 ? -7.379 13.211 -12.141 1 92.69 359 LYS A CA 1
ATOM 2829 C C . LYS A 1 359 ? -7.176 14.344 -11.141 1 92.6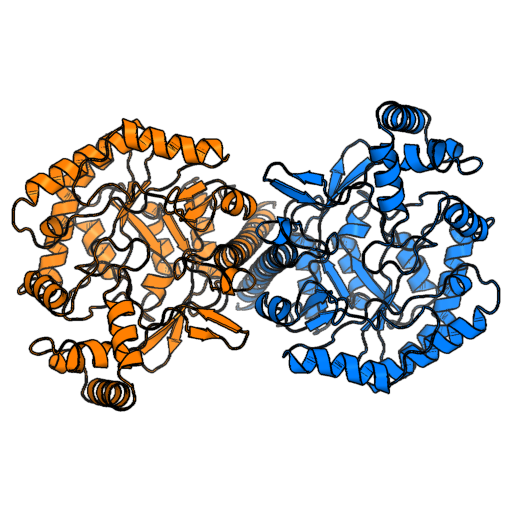9 359 LYS A C 1
ATOM 2831 O O . LYS A 1 359 ? -6.043 14.672 -10.781 1 92.69 359 LYS A O 1
ATOM 2836 N N . LYS A 1 360 ? -8.289 14.945 -10.836 1 91.88 360 LYS A N 1
ATOM 2837 C CA . LYS A 1 360 ? -8.25 15.984 -9.812 1 91.88 360 LYS A CA 1
ATOM 2838 C C . LYS A 1 360 ? -7.973 15.375 -8.438 1 91.88 360 LYS A C 1
ATOM 2840 O O . LYS A 1 360 ? -8.594 14.383 -8.055 1 91.88 360 LYS A O 1
ATOM 2845 N N . THR A 1 361 ? -6.992 15.914 -7.793 1 92.88 361 THR A N 1
ATOM 2846 C CA . THR A 1 361 ? -6.664 15.5 -6.434 1 92.88 361 THR A CA 1
ATOM 2847 C C . THR A 1 361 ? -6.426 16.703 -5.539 1 92.88 361 THR A C 1
ATOM 2849 O O . THR A 1 361 ? -6.082 17.781 -6.027 1 92.88 361 THR A O 1
ATOM 2852 N N . ASN A 1 362 ? -6.762 16.578 -4.277 1 93.69 362 ASN A N 1
ATOM 2853 C CA . ASN A 1 362 ? -6.277 17.547 -3.299 1 93.69 362 ASN A CA 1
ATOM 2854 C C . ASN A 1 362 ? -4.805 17.312 -2.965 1 93.69 362 ASN A C 1
ATOM 2856 O O . ASN A 1 362 ? -4.41 16.188 -2.621 1 93.69 362 ASN A O 1
ATOM 2860 N N . PRO A 1 363 ? -3.965 18.359 -3.094 1 93.25 363 PRO A N 1
ATOM 2861 C CA . PRO A 1 363 ? -2.539 18.188 -2.812 1 93.25 363 PRO A CA 1
ATOM 2862 C C . PRO A 1 363 ? -2.281 17.469 -1.488 1 93.25 363 PRO A C 1
ATOM 2864 O O . PRO A 1 363 ? -2.771 17.906 -0.443 1 93.25 363 PRO A O 1
ATOM 2867 N N . GLY A 1 364 ? -1.541 16.391 -1.579 1 94.44 364 GLY A N 1
ATOM 2868 C CA . GLY A 1 364 ? -1.167 15.641 -0.397 1 94.44 364 GLY A CA 1
ATOM 2869 C C . GLY A 1 364 ? -2.213 14.617 0.012 1 94.44 364 GLY A C 1
ATOM 2870 O O . GLY A 1 364 ? -1.957 13.766 0.869 1 94.44 364 GLY A O 1
ATOM 2871 N N . TYR A 1 365 ? -3.338 14.641 -0.61 1 96.75 365 TYR A N 1
ATOM 2872 C CA . TYR A 1 365 ? -4.434 13.797 -0.15 1 96.75 365 TYR A CA 1
ATOM 2873 C C . TYR A 1 365 ? -4.973 12.938 -1.285 1 96.75 365 TYR A C 1
ATOM 2875 O O . TYR A 1 365 ? -6.188 12.789 -1.44 1 96.75 365 TYR A O 1
ATOM 2883 N N . SER A 1 366 ? -4.047 12.438 -2.105 1 97.38 366 SER A N 1
ATOM 2884 C CA . SER A 1 366 ? -4.402 11.5 -3.162 1 97.38 366 SER A CA 1
ATOM 2885 C C . SER A 1 366 ? -4.879 10.172 -2.582 1 97.38 366 SER A C 1
ATOM 2887 O O . SER A 1 366 ? -4.578 9.844 -1.431 1 97.38 366 SER A O 1
ATOM 2889 N N . ALA A 1 367 ? -5.688 9.453 -3.344 1 98.44 367 ALA A N 1
ATOM 2890 C CA . ALA A 1 367 ? -6.188 8.164 -2.889 1 98.44 367 ALA A CA 1
ATOM 2891 C C . ALA A 1 367 ? -5.074 7.117 -2.883 1 98.44 367 ALA A C 1
ATOM 2893 O O . ALA A 1 367 ? -4.82 6.477 -1.858 1 98.44 367 ALA A O 1
ATOM 2894 N N . ILE A 1 368 ? -4.371 7.008 -3.967 1 98.81 368 ILE A N 1
ATOM 2895 C CA . ILE A 1 368 ? -3.455 5.887 -4.16 1 98.81 368 ILE A CA 1
ATOM 2896 C C . ILE A 1 368 ? -2.188 6.109 -3.338 1 98.81 368 ILE A C 1
ATOM 2898 O O . ILE A 1 368 ? -1.657 5.172 -2.738 1 98.81 368 ILE A O 1
ATOM 2902 N N . GLY A 1 369 ? -1.688 7.348 -3.311 1 98.69 369 GLY A N 1
ATOM 2903 C CA . GLY A 1 369 ? -0.524 7.641 -2.488 1 98.69 369 GLY A CA 1
ATOM 2904 C C . GLY A 1 369 ? -0.757 7.383 -1.012 1 98.69 369 GLY A C 1
ATOM 2905 O O . GLY A 1 369 ? 0.108 6.832 -0.329 1 98.69 369 GLY A O 1
ATOM 2906 N N . ARG A 1 370 ? -1.924 7.793 -0.515 1 98.75 370 ARG A N 1
ATOM 2907 C CA . ARG A 1 370 ? -2.248 7.547 0.886 1 98.75 370 ARG A CA 1
ATOM 2908 C C . ARG A 1 370 ? -2.48 6.062 1.145 1 98.75 370 ARG A C 1
ATOM 2910 O O . ARG A 1 370 ? -2.133 5.551 2.211 1 98.75 370 ARG A O 1
ATOM 2917 N N . LEU A 1 371 ? -3.066 5.387 0.165 1 98.88 371 LEU A N 1
ATOM 2918 C CA . LEU A 1 371 ? -3.227 3.943 0.275 1 98.88 371 LEU A CA 1
ATOM 2919 C C . LEU A 1 371 ? -1.873 3.256 0.427 1 98.88 371 LEU A C 1
ATOM 2921 O O . LEU A 1 371 ? -1.707 2.385 1.284 1 98.88 371 LEU A O 1
ATOM 2925 N N . LYS A 1 372 ? -0.897 3.615 -0.392 1 98.88 372 LYS A N 1
ATOM 2926 C CA . LYS A 1 372 ? 0.44 3.035 -0.319 1 98.88 372 LYS A CA 1
ATOM 2927 C C . LYS A 1 372 ? 1.067 3.27 1.053 1 98.88 372 LYS A C 1
ATOM 2929 O O . LYS A 1 372 ? 1.613 2.344 1.657 1 98.88 372 LYS A O 1
ATOM 2934 N N . GLY A 1 373 ? 0.997 4.512 1.504 1 98.88 373 GLY A N 1
ATOM 2935 C CA . GLY A 1 373 ? 1.55 4.832 2.811 1 98.88 373 GLY A CA 1
ATOM 2936 C C . GLY A 1 373 ? 0.895 4.066 3.941 1 98.88 373 GLY A C 1
ATOM 2937 O O . GLY A 1 373 ? 1.58 3.533 4.816 1 98.88 373 GLY A O 1
ATOM 2938 N N . LEU A 1 374 ? -0.456 4.012 3.926 1 98.94 374 LEU A N 1
ATOM 2939 C CA . LEU A 1 374 ? -1.202 3.309 4.965 1 98.94 374 LEU A CA 1
ATOM 2940 C C . LEU A 1 374 ? -0.85 1.824 4.973 1 98.94 374 LEU A C 1
ATOM 2942 O O . LEU A 1 374 ? -0.704 1.225 6.043 1 98.94 374 LEU A O 1
ATOM 2946 N N . ALA A 1 375 ? -0.756 1.253 3.768 1 98.88 375 ALA A N 1
ATOM 2947 C CA . ALA A 1 375 ? -0.408 -0.16 3.643 1 98.88 375 ALA A CA 1
ATOM 2948 C C . ALA A 1 375 ? 0.982 -0.436 4.207 1 98.88 375 ALA A C 1
ATOM 2950 O O . ALA A 1 375 ? 1.188 -1.43 4.906 1 98.88 375 ALA A O 1
ATOM 2951 N N . GLU A 1 376 ? 1.951 0.385 3.902 1 98.88 376 GLU A N 1
ATOM 2952 C CA . GLU A 1 376 ? 3.301 0.252 4.445 1 98.88 376 GLU A CA 1
ATOM 2953 C C . GLU A 1 376 ? 3.287 0.293 5.969 1 98.88 376 GLU A C 1
ATOM 2955 O O . GLU A 1 376 ? 3.939 -0.523 6.625 1 98.88 376 GLU A O 1
ATOM 2960 N N . LEU A 1 377 ? 2.531 1.223 6.484 1 98.94 377 LEU A N 1
ATOM 2961 C CA . LEU A 1 377 ? 2.453 1.394 7.934 1 98.94 377 LEU A CA 1
ATOM 2962 C C . LEU A 1 377 ? 1.753 0.205 8.586 1 98.94 377 LEU A C 1
ATOM 2964 O O . LEU A 1 377 ? 2.135 -0.224 9.672 1 98.94 377 LEU A O 1
ATOM 2968 N N . ARG A 1 378 ? 0.705 -0.271 7.93 1 98.81 378 ARG A N 1
ATOM 2969 C CA . ARG A 1 378 ? 0.018 -1.473 8.391 1 98.81 378 ARG A CA 1
ATOM 2970 C C . ARG A 1 378 ? 0.982 -2.65 8.484 1 98.81 378 ARG A C 1
ATOM 2972 O O . ARG A 1 378 ? 0.981 -3.381 9.484 1 98.81 378 ARG A O 1
ATOM 2979 N N . GLY A 1 379 ? 1.805 -2.861 7.426 1 98.88 379 GLY A N 1
ATOM 2980 C CA . GLY A 1 379 ? 2.809 -3.914 7.453 1 98.88 379 GLY A CA 1
ATOM 2981 C C . GLY A 1 379 ? 3.82 -3.746 8.57 1 98.88 379 GLY A C 1
ATOM 2982 O O . GLY A 1 379 ? 4.188 -4.719 9.234 1 98.88 379 GLY A O 1
ATOM 2983 N N . LEU A 1 380 ? 4.266 -2.535 8.758 1 98.88 380 LEU A N 1
ATOM 2984 C CA . LEU A 1 380 ? 5.242 -2.232 9.797 1 98.88 380 LEU A CA 1
ATOM 2985 C C . LEU A 1 380 ? 4.691 -2.584 11.18 1 98.88 380 LEU A C 1
ATOM 2987 O O . LEU A 1 380 ? 5.355 -3.271 11.961 1 98.88 380 LEU A O 1
ATOM 2991 N N . GLU A 1 381 ? 3.459 -2.115 11.484 1 98.75 381 GLU A N 1
ATOM 2992 C CA . GLU A 1 381 ? 2.865 -2.424 12.781 1 98.75 381 GLU A CA 1
ATOM 2993 C C . GLU A 1 381 ? 2.637 -3.924 12.945 1 98.75 381 GLU A C 1
ATOM 2995 O O . GLU A 1 381 ? 2.805 -4.469 14.039 1 98.75 381 GLU A O 1
ATOM 3000 N N . PHE A 1 382 ? 2.213 -4.566 11.828 1 98.56 382 PHE A N 1
ATOM 3001 C CA . PHE A 1 382 ? 1.996 -6.008 11.828 1 98.56 382 PHE A CA 1
ATOM 3002 C C . PHE A 1 382 ? 3.271 -6.746 12.219 1 98.56 382 PHE A C 1
ATOM 3004 O O . PHE A 1 382 ? 3.23 -7.707 12.992 1 98.56 382 PHE A O 1
ATOM 3011 N N . GLY A 1 383 ? 4.43 -6.305 11.672 1 98.38 383 GLY A N 1
ATOM 3012 C CA . GLY A 1 383 ? 5.707 -6.875 12.062 1 98.38 383 GLY A CA 1
ATOM 3013 C C . GLY A 1 383 ? 6.031 -6.676 13.531 1 98.38 383 GLY A C 1
ATOM 3014 O O . GLY A 1 383 ? 6.445 -7.613 14.211 1 98.38 383 GLY A O 1
ATOM 3015 N N . ILE A 1 384 ? 5.785 -5.52 14.023 1 98.12 384 ILE A N 1
ATOM 3016 C CA . ILE A 1 384 ? 6.066 -5.176 15.406 1 98.12 384 ILE A CA 1
ATOM 3017 C C . ILE A 1 384 ? 5.16 -5.984 16.328 1 98.12 384 ILE A C 1
ATOM 3019 O O . ILE A 1 384 ? 5.621 -6.535 17.344 1 98.12 384 ILE A O 1
ATOM 3023 N N . LEU A 1 385 ? 3.867 -6.043 16.031 1 97.38 385 LEU A N 1
ATOM 3024 C CA . LEU A 1 385 ? 2.885 -6.801 16.797 1 97.38 385 LEU A CA 1
ATOM 3025 C C . LEU A 1 385 ? 3.307 -8.258 16.938 1 97.38 385 LEU A C 1
ATOM 3027 O O . LEU A 1 385 ? 3.291 -8.812 18.047 1 97.38 385 LEU A O 1
ATOM 3031 N N . ASN A 1 386 ? 3.666 -8.844 15.773 1 96.75 386 ASN A N 1
ATOM 3032 C CA . ASN A 1 386 ? 3.988 -10.266 15.781 1 96.75 386 ASN A CA 1
ATOM 3033 C C . ASN A 1 386 ? 5.305 -10.539 16.5 1 96.75 386 ASN A C 1
ATOM 3035 O O . ASN A 1 386 ? 5.457 -11.586 17.141 1 96.75 386 ASN A O 1
ATOM 3039 N N . GLU A 1 387 ? 6.258 -9.672 16.438 1 94.56 387 GLU A N 1
ATOM 3040 C CA . GLU A 1 387 ? 7.48 -9.789 17.219 1 94.56 387 GLU A CA 1
ATOM 3041 C C . GLU A 1 387 ? 7.18 -9.727 18.719 1 94.56 387 GLU A C 1
ATOM 3043 O O . GLU A 1 387 ? 7.77 -10.469 19.5 1 94.56 387 GLU A O 1
ATOM 3048 N N . TYR A 1 388 ? 6.297 -8.812 19.094 1 93.12 388 TYR A N 1
ATOM 3049 C CA . TYR A 1 388 ? 5.875 -8.664 20.469 1 93.12 388 TYR A CA 1
ATOM 3050 C C . TYR A 1 388 ? 5.211 -9.945 20.984 1 93.12 388 TYR A C 1
ATOM 3052 O O . TYR A 1 388 ? 5.496 -10.398 22.094 1 93.12 388 TYR A O 1
ATOM 3060 N N . LEU A 1 389 ? 4.352 -10.539 20.156 1 92.75 389 LEU A N 1
ATOM 3061 C CA . LEU A 1 389 ? 3.641 -11.75 20.531 1 92.75 389 LEU A CA 1
ATOM 3062 C C . LEU A 1 389 ? 4.605 -12.922 20.672 1 92.75 389 LEU A C 1
ATOM 3064 O O . LEU A 1 389 ? 4.434 -13.766 21.562 1 92.75 389 LEU A O 1
ATOM 3068 N N . LEU A 1 390 ? 5.566 -13 19.812 1 88.25 390 LEU A N 1
ATOM 3069 C CA . LEU A 1 390 ? 6.566 -14.062 19.875 1 88.25 390 LEU A CA 1
ATOM 3070 C C . LEU A 1 390 ? 7.387 -13.961 21.156 1 88.25 390 LEU A C 1
ATOM 3072 O O . LEU A 1 390 ? 7.746 -14.984 21.75 1 88.25 390 LEU A O 1
ATOM 3076 N N . LYS A 1 391 ? 7.68 -12.758 21.641 1 86.06 391 LYS A N 1
ATOM 3077 C CA . LYS A 1 391 ? 8.508 -12.539 22.828 1 86.06 391 LYS A CA 1
ATOM 3078 C C . LYS A 1 391 ? 7.707 -12.781 24.109 1 86.06 391 LYS A C 1
ATOM 3080 O O . LYS A 1 391 ? 8.273 -13.156 25.125 1 86.06 391 LYS A O 1
ATOM 3085 N N . ASN A 1 392 ? 6.48 -12.531 23.984 1 79.56 392 ASN A N 1
ATOM 3086 C CA . ASN A 1 392 ? 5.68 -12.648 25.203 1 79.56 392 ASN A CA 1
ATOM 3087 C C . ASN A 1 392 ? 4.922 -13.977 25.234 1 79.56 392 ASN A C 1
ATOM 3089 O O . ASN A 1 392 ? 4.121 -14.203 26.156 1 79.56 392 ASN A O 1
ATOM 3093 N N . LYS A 1 393 ? 4.816 -14.812 24.094 1 67.88 393 LYS A N 1
ATOM 3094 C CA . LYS A 1 393 ? 4.254 -16.156 24.172 1 67.88 393 LYS A CA 1
ATOM 3095 C C . LYS A 1 393 ? 4.988 -17 25.203 1 67.88 393 LYS A C 1
ATOM 3097 O O . LYS A 1 393 ? 4.402 -17.906 25.812 1 67.88 393 LYS A O 1
ATOM 3102 N N . TYR A 1 394 ? 6.34 -16.969 25.531 1 46.91 394 TYR A N 1
ATOM 3103 C CA . TYR A 1 394 ? 7.047 -17.734 26.547 1 46.91 394 TYR A CA 1
ATOM 3104 C C . TYR A 1 394 ? 7.23 -16.906 27.812 1 46.91 394 TYR A C 1
ATOM 3106 O O . TYR A 1 394 ? 7.484 -15.695 27.75 1 46.91 394 TYR A O 1
ATOM 3114 N N . MET B 1 1 ? 22.672 -5.18 4.723 1 88.75 1 MET B N 1
ATOM 3115 C CA . MET B 1 1 ? 21.578 -6.121 4.977 1 88.75 1 MET B CA 1
ATOM 3116 C C . MET B 1 1 ? 20.875 -6.508 3.676 1 88.75 1 MET B C 1
ATOM 3118 O O . MET B 1 1 ? 20.797 -5.703 2.748 1 88.75 1 MET B O 1
ATOM 3122 N N . TYR B 1 2 ? 20.562 -7.781 3.518 1 96.81 2 TYR B N 1
ATOM 3123 C CA . TYR B 1 2 ? 19.891 -8.336 2.346 1 96.81 2 TYR B CA 1
ATOM 3124 C C . TYR B 1 2 ? 18.375 -8.328 2.527 1 96.81 2 TYR B C 1
ATOM 3126 O O . TYR B 1 2 ? 17.859 -8.906 3.486 1 96.81 2 TYR B O 1
ATOM 3134 N N . ILE B 1 3 ? 17.719 -7.586 1.67 1 97.81 3 ILE B N 1
ATOM 3135 C CA . ILE B 1 3 ? 16.25 -7.52 1.728 1 97.81 3 ILE B CA 1
ATOM 3136 C C . ILE B 1 3 ? 15.664 -7.938 0.384 1 97.81 3 ILE B C 1
ATOM 3138 O O . ILE B 1 3 ? 16.375 -8 -0.622 1 97.81 3 ILE B O 1
ATOM 3142 N N . MET B 1 4 ? 14.477 -8.203 0.343 1 98.75 4 MET B N 1
ATOM 3143 C CA . MET B 1 4 ? 13.789 -8.672 -0.855 1 98.75 4 MET B CA 1
ATOM 3144 C C . MET B 1 4 ? 13.906 -7.652 -1.986 1 98.75 4 MET B C 1
ATOM 3146 O O . MET B 1 4 ? 13.797 -6.445 -1.757 1 98.75 4 MET B O 1
ATOM 3150 N N . ILE B 1 5 ? 14.195 -8.109 -3.197 1 98.81 5 ILE B N 1
ATOM 3151 C CA . ILE B 1 5 ? 14.07 -7.27 -4.383 1 98.81 5 ILE B CA 1
ATOM 3152 C C . ILE B 1 5 ? 12.602 -7.18 -4.797 1 98.81 5 ILE B C 1
ATOM 3154 O O . ILE B 1 5 ? 11.992 -8.188 -5.176 1 98.81 5 ILE B O 1
ATOM 3158 N N . GLN B 1 6 ? 12.031 -6.039 -4.664 1 98.88 6 GLN B N 1
ATOM 3159 C CA . GLN B 1 6 ? 10.609 -5.867 -4.938 1 98.88 6 GLN B CA 1
ATOM 3160 C C . GLN B 1 6 ? 10.344 -5.812 -6.438 1 98.88 6 GLN B C 1
ATOM 3162 O O . GLN B 1 6 ? 10.898 -4.969 -7.145 1 98.88 6 GLN B O 1
ATOM 3167 N N . THR B 1 7 ? 9.492 -6.688 -6.953 1 98.88 7 THR B N 1
ATOM 3168 C CA . THR B 1 7 ? 9.172 -6.777 -8.375 1 98.88 7 THR B CA 1
ATOM 3169 C C . THR B 1 7 ? 7.664 -6.895 -8.578 1 98.88 7 THR B C 1
ATOM 3171 O O . THR B 1 7 ? 6.914 -7.082 -7.621 1 98.88 7 THR B O 1
ATOM 3174 N N . MET B 1 8 ? 7.215 -6.73 -9.805 1 98.75 8 MET B N 1
ATOM 3175 C CA . MET B 1 8 ? 5.859 -7.035 -10.258 1 98.75 8 MET B CA 1
ATOM 3176 C C . MET B 1 8 ? 5.879 -7.691 -11.633 1 98.75 8 MET B C 1
ATOM 3178 O O . MET B 1 8 ? 6.812 -7.488 -12.406 1 98.75 8 MET B O 1
ATOM 3182 N N . ARG B 1 9 ? 4.898 -8.461 -11.859 1 98.12 9 ARG B N 1
ATOM 3183 C CA . ARG B 1 9 ? 4.734 -9.086 -13.164 1 98.12 9 ARG B CA 1
ATOM 3184 C C . ARG B 1 9 ? 4.293 -8.062 -14.211 1 98.12 9 ARG B C 1
ATOM 3186 O O . ARG B 1 9 ? 3.441 -7.219 -13.938 1 98.12 9 ARG B O 1
ATOM 3193 N N . TRP B 1 10 ? 4.922 -8.102 -15.312 1 98.25 10 TRP B N 1
ATOM 3194 C CA . TRP B 1 10 ? 4.598 -7.262 -16.469 1 98.25 10 TRP B CA 1
ATOM 3195 C C . TRP B 1 10 ? 4.434 -8.109 -17.719 1 98.25 10 TRP B C 1
ATOM 3197 O O . TRP B 1 10 ? 5.328 -8.875 -18.078 1 98.25 10 TRP B O 1
ATOM 3207 N N . PHE B 1 11 ? 3.324 -7.988 -18.438 1 96.44 11 PHE B N 1
ATOM 3208 C CA . PHE B 1 11 ? 2.996 -8.883 -19.531 1 96.44 11 PHE B CA 1
ATOM 3209 C C . PHE B 1 11 ? 3.414 -8.273 -20.875 1 96.44 11 PHE B C 1
ATOM 3211 O O . PHE B 1 11 ? 2.881 -8.641 -21.922 1 96.44 11 PHE B O 1
ATOM 3218 N N . GLY B 1 12 ? 4.297 -7.305 -20.828 1 96.31 12 GLY B N 1
ATOM 3219 C CA . GLY B 1 12 ? 4.793 -6.699 -22.047 1 96.31 12 GLY B CA 1
ATOM 3220 C C . GLY B 1 12 ? 4.07 -5.418 -22.422 1 96.31 12 GLY B C 1
ATOM 3221 O O . GLY B 1 12 ? 3.314 -4.871 -21.609 1 96.31 12 GLY B O 1
ATOM 3222 N N . PRO B 1 13 ? 4.324 -4.891 -23.547 1 95.44 13 PRO B N 1
ATOM 3223 C CA . PRO B 1 13 ? 3.857 -3.564 -23.953 1 95.44 13 PRO B CA 1
ATOM 3224 C C . PRO B 1 13 ? 2.334 -3.453 -23.969 1 95.44 13 PRO B C 1
ATOM 3226 O O . PRO B 1 13 ? 1.79 -2.352 -23.859 1 95.44 13 PRO B O 1
ATOM 3229 N N . ASN B 1 14 ? 1.66 -4.57 -24.047 1 93.19 14 ASN B N 1
ATOM 3230 C CA . ASN B 1 14 ? 0.203 -4.531 -24.109 1 93.19 14 ASN B CA 1
ATOM 3231 C C . ASN B 1 14 ? -0.413 -4.699 -22.719 1 93.19 14 ASN B C 1
ATOM 3233 O O . ASN B 1 14 ? -1.637 -4.754 -22.578 1 93.19 14 ASN B O 1
ATOM 3237 N N . ASP B 1 15 ? 0.429 -4.812 -21.719 1 95.81 15 ASP B N 1
ATOM 3238 C CA . ASP B 1 15 ? -0.07 -4.906 -20.344 1 95.81 15 ASP B CA 1
ATOM 3239 C C . ASP B 1 15 ? -0.8 -3.627 -19.938 1 95.81 15 ASP B C 1
ATOM 3241 O O . ASP B 1 15 ? -0.283 -2.523 -20.125 1 95.81 15 ASP B O 1
ATOM 3245 N N . PRO B 1 16 ? -1.969 -3.773 -19.375 1 96.06 16 PRO B N 1
ATOM 3246 C CA . PRO B 1 16 ? -2.67 -2.582 -18.891 1 96.06 16 PRO B CA 1
ATOM 3247 C C . PRO B 1 16 ? -1.896 -1.842 -17.797 1 96.06 16 PRO B C 1
ATOM 3249 O O . PRO B 1 16 ? -2.172 -0.67 -17.531 1 96.06 16 PRO B O 1
ATOM 3252 N N . VAL B 1 17 ? -1.01 -2.455 -17.141 1 97.81 17 VAL B N 1
ATOM 3253 C CA . VAL B 1 17 ? -0.173 -1.84 -16.109 1 97.81 17 VAL B CA 1
ATOM 3254 C C . VAL B 1 17 ? 1.158 -1.407 -16.719 1 97.81 17 VAL B C 1
ATOM 3256 O O . VAL B 1 17 ? 1.923 -2.24 -17.219 1 97.81 17 VAL B O 1
ATOM 3259 N N . SER B 1 18 ? 1.441 -0.147 -16.688 1 97.75 18 SER B N 1
ATOM 3260 C CA . SER B 1 18 ? 2.65 0.383 -17.312 1 97.75 18 SER B CA 1
ATOM 3261 C C . SER B 1 18 ? 3.877 0.13 -16.438 1 97.75 18 SER B C 1
ATOM 3263 O O . SER B 1 18 ? 3.752 -0.075 -15.227 1 97.75 18 SER B O 1
ATOM 3265 N N . LEU B 1 19 ? 5.043 0.175 -17.062 1 98.69 19 LEU B N 1
ATOM 3266 C CA . LEU B 1 19 ? 6.297 0.059 -16.312 1 98.69 19 LEU B CA 1
ATOM 3267 C C . LEU B 1 19 ? 6.477 1.236 -15.367 1 98.69 19 LEU B C 1
ATOM 3269 O O . LEU B 1 19 ? 7.047 1.083 -14.281 1 98.69 19 LEU B O 1
ATOM 3273 N N . THR B 1 20 ? 5.961 2.395 -15.719 1 98 20 THR B N 1
ATOM 3274 C CA . THR B 1 20 ? 6.02 3.559 -14.836 1 98 20 THR B CA 1
ATOM 3275 C C . THR B 1 20 ? 5.215 3.318 -13.562 1 98 20 THR B C 1
ATOM 3277 O O . THR B 1 20 ? 5.641 3.703 -12.477 1 98 20 THR B O 1
ATOM 3280 N N . ALA B 1 21 ? 4.059 2.74 -13.727 1 98.44 21 ALA B N 1
ATOM 3281 C CA . ALA B 1 21 ? 3.248 2.398 -12.562 1 98.44 21 ALA B CA 1
ATOM 3282 C C . ALA B 1 21 ? 3.992 1.435 -11.641 1 98.44 21 ALA B C 1
ATOM 3284 O O . ALA B 1 21 ? 3.938 1.57 -10.414 1 98.44 21 ALA B O 1
ATOM 3285 N N . ILE B 1 22 ? 4.641 0.475 -12.266 1 98.81 22 ILE B N 1
ATOM 3286 C CA . ILE B 1 22 ? 5.406 -0.507 -11.5 1 98.81 22 ILE B CA 1
ATOM 3287 C C . ILE B 1 22 ? 6.539 0.19 -10.75 1 98.81 22 ILE B C 1
ATOM 3289 O O . ILE B 1 22 ? 6.773 -0.089 -9.578 1 98.81 22 ILE B O 1
ATOM 3293 N N . LEU B 1 23 ? 7.211 1.085 -11.414 1 98.81 23 LEU B N 1
ATOM 3294 C CA . LEU B 1 23 ? 8.266 1.877 -10.789 1 98.81 23 LEU B CA 1
ATOM 3295 C C . LEU B 1 23 ? 7.719 2.688 -9.617 1 98.81 23 LEU B C 1
ATOM 3297 O O . LEU B 1 23 ? 8.336 2.742 -8.555 1 98.81 23 LEU B O 1
ATOM 3301 N N . GLN B 1 24 ? 6.578 3.307 -9.75 1 98.69 24 GLN B N 1
ATOM 3302 C CA . GLN B 1 24 ? 5.961 4.141 -8.719 1 98.69 24 GLN B CA 1
ATOM 3303 C C . GLN B 1 24 ? 5.527 3.307 -7.52 1 98.69 24 GLN B C 1
ATOM 3305 O O . GLN B 1 24 ? 5.449 3.812 -6.398 1 98.69 24 GLN B O 1
ATOM 3310 N N . ALA B 1 25 ? 5.285 2.006 -7.746 1 98.69 25 ALA B N 1
ATOM 3311 C CA . ALA B 1 25 ? 4.891 1.113 -6.66 1 98.69 25 ALA B CA 1
ATOM 3312 C C . ALA B 1 25 ? 6.078 0.789 -5.758 1 98.69 25 ALA B C 1
ATOM 3314 O O . ALA B 1 25 ? 5.91 0.191 -4.691 1 98.69 25 ALA B O 1
ATOM 3315 N N . GLY B 1 26 ? 7.254 1.18 -6.176 1 98.38 26 GLY B N 1
ATOM 3316 C CA . GLY B 1 26 ? 8.445 0.976 -5.367 1 98.38 26 GLY B CA 1
ATOM 3317 C C . GLY B 1 26 ? 9.305 -0.177 -5.852 1 98.38 26 GLY B C 1
ATOM 3318 O O . GLY B 1 26 ? 10.281 -0.548 -5.195 1 98.38 26 GLY B O 1
ATOM 3319 N N . CYS B 1 27 ? 8.977 -0.727 -7.02 1 98.81 27 CYS B N 1
ATOM 3320 C CA . CYS B 1 27 ? 9.742 -1.853 -7.547 1 98.81 27 CYS B CA 1
ATOM 3321 C C . CYS B 1 27 ? 11.055 -1.383 -8.148 1 98.81 27 CYS B C 1
ATOM 3323 O O . CYS B 1 27 ? 11.125 -0.303 -8.742 1 98.81 27 CYS B O 1
ATOM 3325 N N . SER B 1 28 ? 12.062 -2.207 -8.008 1 98.5 28 SER B N 1
ATOM 3326 C CA . SER B 1 28 ? 13.305 -2.016 -8.758 1 98.5 28 SER B CA 1
ATOM 3327 C C . SER B 1 28 ? 13.422 -3.023 -9.898 1 98.5 28 SER B C 1
ATOM 3329 O O . SER B 1 28 ? 14.242 -2.85 -10.805 1 98.5 28 SER B O 1
ATOM 3331 N N . GLY B 1 29 ? 12.625 -4.102 -9.766 1 98.12 29 GLY B N 1
ATOM 3332 C CA . GLY B 1 29 ? 12.695 -5.16 -10.758 1 98.12 29 GLY B CA 1
ATOM 3333 C C . GLY B 1 29 ? 11.352 -5.5 -11.367 1 98.12 29 GLY B C 1
ATOM 3334 O O . GLY B 1 29 ? 10.312 -5.012 -10.914 1 98.12 29 GLY B O 1
ATOM 3335 N N . VAL B 1 30 ? 11.422 -6.309 -12.445 1 98.62 30 VAL B N 1
ATOM 3336 C CA . VAL B 1 30 ? 10.25 -6.754 -13.188 1 98.62 30 VAL B CA 1
ATOM 3337 C C . VAL B 1 30 ? 10.344 -8.25 -13.453 1 98.62 30 VAL B C 1
ATOM 3339 O O . VAL B 1 30 ? 11.438 -8.789 -13.664 1 98.62 30 VAL B O 1
ATOM 3342 N N . VAL B 1 31 ? 9.266 -8.898 -13.32 1 98.81 31 VAL B N 1
ATOM 3343 C CA . VAL B 1 31 ? 9.078 -10.273 -13.773 1 98.81 31 VAL B CA 1
ATOM 3344 C C . VAL B 1 31 ? 8.328 -10.281 -15.102 1 98.81 31 VAL B C 1
ATOM 3346 O O . VAL B 1 31 ? 7.23 -9.734 -15.211 1 98.81 31 VAL B O 1
ATOM 3349 N N . SER B 1 32 ? 8.914 -10.836 -16.109 1 98.56 32 SER B N 1
ATOM 3350 C CA . SER B 1 32 ? 8.281 -10.766 -17.438 1 98.56 32 SER B CA 1
ATOM 3351 C C . SER B 1 32 ? 8.648 -11.984 -18.281 1 98.56 32 SER B C 1
ATOM 3353 O O . SER B 1 32 ? 9.156 -12.977 -17.766 1 98.56 32 SER B O 1
ATOM 3355 N N . ALA B 1 33 ? 8.156 -12.031 -19.5 1 97.81 33 ALA B N 1
ATOM 3356 C CA . ALA B 1 33 ? 8.398 -13.078 -20.5 1 97.81 33 ALA B CA 1
ATOM 3357 C C . ALA B 1 33 ? 8.188 -12.547 -21.922 1 97.81 33 ALA B C 1
ATOM 3359 O O . ALA B 1 33 ? 7.715 -11.422 -22.094 1 97.81 33 ALA B O 1
ATOM 3360 N N . LEU B 1 34 ? 8.656 -13.281 -22.859 1 97.25 34 LEU B N 1
ATOM 3361 C CA . LEU B 1 34 ? 8.352 -12.961 -24.25 1 97.25 34 LEU B CA 1
ATOM 3362 C C . LEU B 1 34 ? 7.02 -13.562 -24.672 1 97.25 34 LEU B C 1
ATOM 3364 O O . LEU B 1 34 ? 6.984 -14.539 -25.438 1 97.25 34 LEU B O 1
ATOM 3368 N N . HIS B 1 35 ? 5.977 -12.883 -24.297 1 93.81 35 HIS B N 1
ATOM 3369 C CA . HIS B 1 35 ? 4.613 -13.391 -24.391 1 93.81 35 HIS B CA 1
ATOM 3370 C C . HIS B 1 35 ? 4.188 -13.562 -25.844 1 93.81 35 HIS B C 1
ATOM 3372 O O . HIS B 1 35 ? 3.232 -14.289 -26.125 1 93.81 35 HIS B O 1
ATOM 3378 N N . HIS B 1 36 ? 4.859 -12.914 -26.734 1 92.62 36 HIS B N 1
ATOM 3379 C CA . HIS B 1 36 ? 4.477 -12.953 -28.141 1 92.62 36 HIS B CA 1
ATOM 3380 C C . HIS B 1 36 ? 5.09 -14.156 -28.859 1 92.62 36 HIS B C 1
ATOM 3382 O O . HIS B 1 36 ? 4.742 -14.453 -30 1 92.62 36 HIS B O 1
ATOM 3388 N N . ILE B 1 37 ? 5.984 -14.906 -28.203 1 95.69 37 ILE B N 1
ATOM 3389 C CA . ILE B 1 37 ? 6.621 -16.078 -28.781 1 95.69 37 ILE B CA 1
ATOM 3390 C C . ILE B 1 37 ? 5.852 -17.344 -28.375 1 95.69 37 ILE B C 1
ATOM 3392 O O . ILE B 1 37 ? 5.609 -17.578 -27.188 1 95.69 37 ILE B O 1
ATOM 3396 N N . PRO B 1 38 ? 5.492 -18.219 -29.328 1 93.88 38 PRO B N 1
ATOM 3397 C CA . PRO B 1 38 ? 4.75 -19.438 -29 1 93.88 38 PRO B CA 1
ATOM 3398 C C . PRO B 1 38 ? 5.559 -20.406 -28.141 1 93.88 38 PRO B C 1
ATOM 3400 O O . PRO B 1 38 ? 6.789 -20.422 -28.203 1 93.88 38 PRO B O 1
ATOM 3403 N N . ASN B 1 39 ? 4.848 -21.25 -27.391 1 93.69 39 ASN B N 1
ATOM 3404 C CA . ASN B 1 39 ? 5.5 -22.266 -26.562 1 93.69 39 ASN B CA 1
ATOM 3405 C C . ASN B 1 39 ? 6.379 -23.188 -27.406 1 93.69 39 ASN B C 1
ATOM 3407 O O . ASN B 1 39 ? 5.969 -23.625 -28.484 1 93.69 39 ASN B O 1
ATOM 3411 N N . GLY B 1 40 ? 7.531 -23.375 -26.969 1 95.94 40 GLY B N 1
ATOM 3412 C CA . GLY B 1 40 ? 8.414 -24.328 -27.625 1 95.94 40 GLY B CA 1
ATOM 3413 C C . GLY B 1 40 ? 9.344 -23.688 -28.641 1 95.94 40 GLY B C 1
ATOM 3414 O O . GLY B 1 40 ? 10.258 -24.344 -29.141 1 95.94 40 GLY B O 1
ATOM 3415 N N . VAL B 1 41 ? 9.094 -22.484 -28.969 1 97.56 41 VAL B N 1
ATOM 3416 C CA . VAL B 1 41 ? 9.938 -21.766 -29.906 1 97.56 41 VAL B CA 1
ATOM 3417 C C . VAL B 1 41 ? 11.117 -21.125 -29.156 1 97.56 41 VAL B C 1
ATOM 3419 O O . VAL B 1 41 ? 10.969 -20.672 -28.031 1 97.56 41 VAL B O 1
ATOM 3422 N N . ILE B 1 42 ? 12.25 -21.109 -29.812 1 98.81 42 ILE B N 1
ATOM 3423 C CA . ILE B 1 42 ? 13.477 -20.594 -29.219 1 98.81 42 ILE B CA 1
ATOM 3424 C C . ILE B 1 42 ? 13.336 -19.094 -28.984 1 98.81 42 ILE B C 1
ATOM 3426 O O . ILE B 1 42 ? 12.875 -18.359 -29.859 1 98.81 42 ILE B O 1
ATOM 3430 N N . TRP B 1 43 ? 13.641 -18.656 -27.75 1 98.81 43 TRP B N 1
ATOM 3431 C CA . TRP B 1 43 ? 13.797 -17.234 -27.484 1 98.81 43 TRP B CA 1
ATOM 3432 C C . TRP B 1 43 ? 15.148 -16.734 -28 1 98.81 43 TRP B C 1
ATOM 3434 O O . TRP B 1 43 ? 16.188 -17.016 -27.406 1 98.81 43 TRP B O 1
ATOM 3444 N N . GLU B 1 44 ? 15.102 -15.969 -29.062 1 98.81 44 GLU B N 1
ATOM 3445 C CA . GLU B 1 44 ? 16.328 -15.469 -29.688 1 98.81 44 GLU B CA 1
ATOM 3446 C C . GLU B 1 44 ? 16.922 -14.32 -28.875 1 98.81 44 GLU B C 1
ATOM 3448 O O . GLU B 1 44 ? 16.203 -13.531 -28.281 1 98.81 44 GLU B O 1
ATOM 3453 N N . VAL B 1 45 ? 18.266 -14.203 -28.922 1 98.81 45 VAL B N 1
ATOM 3454 C CA . VAL B 1 45 ? 19.016 -13.211 -28.156 1 98.81 45 VAL B CA 1
ATOM 3455 C C . VAL B 1 45 ? 18.5 -11.812 -28.484 1 98.81 45 VAL B C 1
ATOM 3457 O O . VAL B 1 45 ? 18.297 -10.992 -27.578 1 98.81 45 VAL B O 1
ATOM 3460 N N . GLU B 1 46 ? 18.219 -11.617 -29.719 1 98.62 46 GLU B N 1
ATOM 3461 C CA . GLU B 1 46 ? 17.781 -10.297 -30.141 1 98.62 46 GLU B CA 1
ATOM 3462 C C . GLU B 1 46 ? 16.453 -9.914 -29.5 1 98.62 46 GLU B C 1
ATOM 3464 O O . GLU B 1 46 ? 16.266 -8.781 -29.062 1 98.62 46 GLU B O 1
ATOM 3469 N N . GLU B 1 47 ? 15.531 -10.844 -29.438 1 98.5 47 GLU B N 1
ATOM 3470 C CA . GLU B 1 47 ? 14.227 -10.602 -28.844 1 98.5 47 GLU B CA 1
ATOM 3471 C C . GLU B 1 47 ? 14.344 -10.367 -27.328 1 98.5 47 GLU B C 1
ATOM 3473 O O . GLU B 1 47 ? 13.656 -9.516 -26.781 1 98.5 47 GLU B O 1
ATOM 3478 N N . ILE B 1 48 ? 15.203 -11.109 -26.703 1 98.88 48 ILE B N 1
ATOM 3479 C CA . ILE B 1 48 ? 15.438 -10.969 -25.266 1 98.88 48 ILE B CA 1
ATOM 3480 C C . ILE B 1 48 ? 16.016 -9.578 -24.969 1 98.88 48 ILE B C 1
ATOM 3482 O O . ILE B 1 48 ? 15.531 -8.875 -24.094 1 98.88 48 ILE B O 1
ATOM 3486 N N . ARG B 1 49 ? 16.984 -9.172 -25.734 1 98.75 49 ARG B N 1
ATOM 3487 C CA . ARG B 1 49 ? 17.641 -7.883 -25.531 1 98.75 49 ARG B CA 1
ATOM 3488 C C . ARG B 1 49 ? 16.672 -6.727 -25.75 1 98.75 49 ARG B C 1
ATOM 3490 O O . ARG B 1 49 ? 16.703 -5.738 -25.016 1 98.75 49 ARG B O 1
ATOM 3497 N N . LYS B 1 50 ? 15.867 -6.879 -26.781 1 98.56 50 LYS B N 1
ATOM 3498 C CA . LYS B 1 50 ? 14.875 -5.848 -27.062 1 98.56 50 LYS B CA 1
ATOM 3499 C C . LYS B 1 50 ? 13.938 -5.664 -25.859 1 98.56 50 LYS B C 1
ATOM 3501 O O . LYS B 1 50 ? 13.648 -4.531 -25.469 1 98.56 50 LYS B O 1
ATOM 3506 N N . HIS B 1 51 ? 13.445 -6.746 -25.344 1 98.69 51 HIS B N 1
ATOM 3507 C CA . HIS B 1 51 ? 12.531 -6.711 -24.219 1 98.69 51 HIS B CA 1
ATOM 3508 C C . HIS B 1 51 ? 13.227 -6.184 -22.953 1 98.69 51 HIS B C 1
ATOM 3510 O O . HIS B 1 51 ? 12.648 -5.395 -22.203 1 98.69 51 HIS B O 1
ATOM 3516 N N . LYS B 1 52 ? 14.469 -6.57 -22.719 1 98.62 52 LYS B N 1
ATOM 3517 C CA . LYS B 1 52 ? 15.281 -6.098 -21.609 1 98.62 52 LYS B CA 1
ATOM 3518 C C . LYS B 1 52 ? 15.5 -4.59 -21.688 1 98.62 52 LYS B C 1
ATOM 3520 O O . LYS B 1 52 ? 15.453 -3.898 -20.656 1 98.62 52 LYS B O 1
ATOM 3525 N N . GLN B 1 53 ? 15.703 -4.102 -22.828 1 98.5 53 GLN B N 1
ATOM 3526 C CA . GLN B 1 53 ? 15.93 -2.676 -23.031 1 98.5 53 GLN B CA 1
ATOM 3527 C C . GLN B 1 53 ? 14.68 -1.866 -22.719 1 98.5 53 GLN B C 1
ATOM 3529 O O . GLN B 1 53 ? 14.766 -0.757 -22.188 1 98.5 53 GLN B O 1
ATOM 3534 N N . LEU B 1 54 ? 13.516 -2.396 -23.125 1 98.38 54 LEU B N 1
ATOM 3535 C CA . LEU B 1 54 ? 12.266 -1.738 -22.797 1 98.38 54 LEU B CA 1
ATOM 3536 C C . LEU B 1 54 ? 12.141 -1.54 -21.281 1 98.38 54 LEU B C 1
ATOM 3538 O O . LEU B 1 54 ? 11.766 -0.46 -20.828 1 98.38 54 LEU B O 1
ATOM 3542 N N . ILE B 1 55 ? 12.453 -2.541 -20.562 1 98.81 55 ILE B N 1
ATOM 3543 C CA . ILE B 1 55 ? 12.352 -2.521 -19.109 1 98.81 55 ILE B CA 1
ATOM 3544 C C . ILE B 1 55 ? 13.391 -1.567 -18.531 1 98.81 55 ILE B C 1
ATOM 3546 O O . ILE B 1 55 ? 13.078 -0.743 -17.672 1 98.81 55 ILE B O 1
ATOM 3550 N N . ALA B 1 56 ? 14.633 -1.649 -19.031 1 98.69 56 ALA B N 1
ATOM 3551 C CA . ALA B 1 56 ? 15.719 -0.795 -18.562 1 98.69 56 ALA B CA 1
ATOM 3552 C C . ALA B 1 56 ? 15.406 0.677 -18.828 1 98.69 56 ALA B C 1
ATOM 3554 O O . ALA B 1 56 ? 15.758 1.542 -18.016 1 98.69 56 ALA B O 1
ATOM 3555 N N . ALA B 1 57 ? 14.805 0.952 -19.922 1 98.31 57 ALA B N 1
ATOM 3556 C CA . ALA B 1 57 ? 14.477 2.324 -20.297 1 98.31 57 ALA B CA 1
ATOM 3557 C C . ALA B 1 57 ? 13.508 2.951 -19.312 1 98.31 57 ALA B C 1
ATOM 3559 O O . ALA B 1 57 ? 13.453 4.176 -19.156 1 98.31 57 ALA B O 1
ATOM 3560 N N . ALA B 1 58 ? 12.797 2.133 -18.625 1 98.06 58 ALA B N 1
ATOM 3561 C CA . ALA B 1 58 ? 11.844 2.611 -17.641 1 98.06 58 ALA B CA 1
ATOM 3562 C C . ALA B 1 58 ? 12.492 2.717 -16.25 1 98.06 58 ALA B C 1
ATOM 3564 O O . ALA B 1 58 ? 11.82 3.045 -15.273 1 98.06 58 ALA B O 1
ATOM 3565 N N . GLY B 1 59 ? 13.766 2.379 -16.156 1 98.19 59 GLY B N 1
ATOM 3566 C CA . GLY B 1 59 ? 14.484 2.469 -14.898 1 98.19 59 GLY B CA 1
ATOM 3567 C C . GLY B 1 59 ? 14.359 1.214 -14.055 1 98.19 59 GLY B C 1
ATOM 3568 O O . GLY B 1 59 ? 14.578 1.251 -12.844 1 98.19 59 GLY B O 1
ATOM 3569 N N . LEU B 1 60 ? 13.938 0.119 -14.664 1 98.75 60 LEU B N 1
ATOM 3570 C CA . LEU B 1 60 ? 13.734 -1.146 -13.961 1 98.75 60 LEU B CA 1
ATOM 3571 C C . LEU B 1 60 ? 14.672 -2.221 -14.5 1 98.75 60 LEU B C 1
ATOM 3573 O O . LEU B 1 60 ? 15.289 -2.045 -15.547 1 98.75 60 LEU B O 1
ATOM 3577 N N . THR B 1 61 ? 14.805 -3.258 -13.742 1 98.75 61 THR B N 1
ATOM 3578 C CA . THR B 1 61 ? 15.633 -4.395 -14.133 1 98.75 61 THR B CA 1
ATOM 3579 C C . THR B 1 61 ? 14.773 -5.629 -14.391 1 98.75 61 THR B C 1
ATOM 3581 O O . THR B 1 61 ? 13.859 -5.926 -13.617 1 98.75 61 THR B O 1
ATOM 3584 N N . TRP B 1 62 ? 15 -6.297 -15.523 1 98.75 62 TRP B N 1
ATOM 3585 C CA . TRP B 1 62 ? 14.367 -7.594 -15.734 1 98.75 62 TRP B CA 1
ATOM 3586 C C . TRP B 1 62 ? 15.016 -8.664 -14.859 1 98.75 62 TRP B C 1
ATOM 3588 O O . TRP B 1 62 ? 15.984 -9.305 -15.266 1 98.75 62 TRP B O 1
ATOM 3598 N N . ASP B 1 63 ? 14.352 -8.969 -13.742 1 97.88 63 ASP B N 1
ATOM 3599 C CA . ASP B 1 63 ? 14.977 -9.805 -12.719 1 97.88 63 ASP B CA 1
ATOM 3600 C C . ASP B 1 63 ? 14.648 -11.281 -12.93 1 97.88 63 ASP B C 1
ATOM 3602 O O . ASP B 1 63 ? 15.469 -12.148 -12.641 1 97.88 63 ASP B O 1
ATOM 3606 N N . VAL B 1 64 ? 13.492 -11.547 -13.367 1 98.88 64 VAL B N 1
ATOM 3607 C CA . VAL B 1 64 ? 13.031 -12.93 -13.43 1 98.88 64 VAL B CA 1
ATOM 3608 C C . VAL B 1 64 ? 12.219 -13.148 -14.703 1 98.88 64 VAL B C 1
ATOM 3610 O O . VAL B 1 64 ? 11.406 -12.297 -15.086 1 98.88 64 VAL B O 1
ATOM 3613 N N . VAL B 1 65 ? 12.484 -14.258 -15.336 1 98.81 65 VAL B N 1
ATOM 3614 C CA . VAL B 1 65 ? 11.602 -14.719 -16.406 1 98.81 65 VAL B CA 1
ATOM 3615 C C . VAL B 1 65 ? 10.492 -15.586 -15.82 1 98.81 65 VAL B C 1
ATOM 3617 O O . VAL B 1 65 ? 10.766 -16.547 -15.094 1 98.81 65 VAL B O 1
ATOM 3620 N N . GLU B 1 66 ? 9.289 -15.203 -16.047 1 97.62 66 GLU B N 1
ATOM 3621 C CA . GLU B 1 66 ? 8.133 -16.031 -15.719 1 97.62 66 GLU B CA 1
ATOM 3622 C C . GLU B 1 66 ? 7.055 -15.93 -16.797 1 97.62 66 GLU B C 1
ATOM 3624 O O . GLU B 1 66 ? 6.355 -14.922 -16.891 1 97.62 66 GLU B O 1
ATOM 3629 N N . SER B 1 67 ? 6.863 -16.922 -17.578 1 95 67 SER B N 1
ATOM 3630 C CA . SER B 1 67 ? 7.645 -18.156 -17.547 1 95 67 SER B CA 1
ATOM 3631 C C . SER B 1 67 ? 8.312 -18.422 -18.891 1 95 67 SER B C 1
ATOM 3633 O O . SER B 1 67 ? 7.934 -17.844 -19.906 1 95 67 SER B O 1
ATOM 3635 N N . LEU B 1 68 ? 9.406 -19.031 -18.844 1 97.94 68 LEU B N 1
ATOM 3636 C CA . LEU B 1 68 ? 9.727 -19.812 -20.031 1 97.94 68 LEU B CA 1
ATOM 3637 C C . LEU B 1 68 ? 8.859 -21.062 -20.125 1 97.94 68 LEU B C 1
ATOM 3639 O O . LEU B 1 68 ? 9.055 -22 -19.359 1 97.94 68 LEU B O 1
ATOM 3643 N N . PRO B 1 69 ? 7.879 -21.016 -21 1 95.88 69 PRO B N 1
ATOM 3644 C CA . PRO B 1 69 ? 6.84 -22.047 -20.938 1 95.88 69 PRO B CA 1
ATOM 3645 C C . PRO B 1 69 ? 7.352 -23.422 -21.359 1 95.88 69 PRO B C 1
ATOM 3647 O O . PRO B 1 69 ? 8.164 -23.531 -22.281 1 95.88 69 PRO B O 1
ATOM 3650 N N . VAL B 1 70 ? 6.898 -24.406 -20.719 1 96.88 70 VAL B N 1
ATOM 3651 C CA . VAL B 1 70 ? 7.18 -25.797 -21.062 1 96.88 70 VAL B CA 1
ATOM 3652 C C . VAL B 1 70 ? 6.109 -26.312 -22.031 1 96.88 70 VAL B C 1
ATOM 3654 O O . VAL B 1 70 ? 4.926 -26.359 -21.672 1 96.88 70 VAL B O 1
ATOM 3657 N N . HIS B 1 71 ? 6.531 -26.672 -23.172 1 95.69 71 HIS B N 1
ATOM 3658 C CA . HIS B 1 71 ? 5.59 -27.188 -24.156 1 95.69 71 HIS B CA 1
ATOM 3659 C C . HIS B 1 71 ? 4.859 -28.406 -23.641 1 95.69 71 HIS B C 1
ATOM 3661 O O . HIS B 1 71 ? 5.465 -29.266 -22.984 1 95.69 71 HIS B O 1
ATOM 3667 N N . GLU B 1 72 ? 3.576 -28.609 -24 1 95 72 GLU B N 1
ATOM 3668 C CA . GLU B 1 72 ? 2.742 -29.703 -23.5 1 95 72 GLU B CA 1
ATOM 3669 C C . GLU B 1 72 ? 3.32 -31.062 -23.891 1 95 72 GLU B C 1
ATOM 3671 O O . GLU B 1 72 ? 3.203 -32.031 -23.125 1 95 72 GLU B O 1
ATOM 3676 N N . ALA B 1 73 ? 3.975 -31.141 -25 1 96.88 73 ALA B N 1
ATOM 3677 C CA . ALA B 1 73 ? 4.551 -32.406 -25.469 1 96.88 73 ALA B CA 1
ATOM 3678 C C . ALA B 1 73 ? 5.645 -32.875 -24.531 1 96.88 73 ALA B C 1
ATOM 3680 O O . ALA B 1 73 ? 5.863 -34.094 -24.406 1 96.88 73 ALA B O 1
ATOM 3681 N N . ILE B 1 74 ? 6.34 -32 -23.906 1 98.31 74 ILE B N 1
ATOM 3682 C CA . ILE B 1 74 ? 7.363 -32.375 -22.938 1 98.31 74 ILE B CA 1
ATOM 3683 C C . ILE B 1 74 ? 6.707 -33.031 -21.719 1 98.31 74 ILE B C 1
ATOM 3685 O O . ILE B 1 74 ? 7.191 -34.062 -21.219 1 98.31 74 ILE B O 1
ATOM 3689 N N . LYS B 1 75 ? 5.582 -32.5 -21.297 1 98 75 LYS B N 1
ATOM 3690 C CA . LYS B 1 75 ? 4.879 -33.031 -20.125 1 98 75 LYS B CA 1
ATOM 3691 C C . LYS B 1 75 ? 4.285 -34.406 -20.406 1 98 75 LYS B C 1
ATOM 3693 O O . LYS B 1 75 ? 4.27 -35.25 -19.516 1 98 75 LYS B O 1
ATOM 3698 N N . THR B 1 76 ? 3.787 -34.594 -21.656 1 97.75 76 THR B N 1
ATOM 3699 C CA . THR B 1 76 ? 3.156 -35.875 -22.016 1 97.75 76 THR B CA 1
ATOM 3700 C C . THR B 1 76 ? 4.18 -36.844 -22.594 1 97.75 76 THR B C 1
ATOM 3702 O O . THR B 1 76 ? 3.891 -38.031 -22.781 1 97.75 76 THR B O 1
ATOM 3705 N N . GLN B 1 77 ? 5.402 -36.312 -22.906 1 97.94 77 GLN B N 1
ATOM 3706 C CA . GLN B 1 77 ? 6.434 -37.062 -23.625 1 97.94 77 GLN B CA 1
ATOM 3707 C C . GLN B 1 77 ? 5.863 -37.719 -24.875 1 97.94 77 GLN B C 1
ATOM 3709 O O . GLN B 1 77 ? 6.027 -38.938 -25.094 1 97.94 77 GLN B O 1
ATOM 3714 N N . THR B 1 78 ? 5.227 -36.906 -25.672 1 96.62 78 THR B N 1
ATOM 3715 C CA . THR B 1 78 ? 4.648 -37.312 -26.953 1 96.62 78 THR B CA 1
ATOM 3716 C C . THR B 1 78 ? 5.195 -36.438 -28.078 1 96.62 78 THR B C 1
ATOM 3718 O O . THR B 1 78 ? 5.859 -35.438 -27.844 1 96.62 78 THR B O 1
ATOM 3721 N N . GLY B 1 79 ? 4.992 -36.906 -29.297 1 94.19 79 GLY B N 1
ATOM 3722 C CA . GLY B 1 79 ? 5.426 -36.156 -30.453 1 94.19 79 GLY B CA 1
ATOM 3723 C C . GLY B 1 79 ? 6.922 -35.906 -30.484 1 94.19 79 GLY B C 1
ATOM 3724 O O . GLY B 1 79 ? 7.711 -36.812 -30.297 1 94.19 79 GLY B O 1
ATOM 3725 N N . ASN B 1 80 ? 7.281 -34.688 -30.797 1 95.19 80 ASN B N 1
ATOM 3726 C CA . ASN B 1 80 ? 8.672 -34.281 -30.922 1 95.19 80 ASN B CA 1
ATOM 3727 C C . ASN B 1 80 ? 9.18 -33.625 -29.641 1 95.19 80 ASN B C 1
ATOM 3729 O O . ASN B 1 80 ? 9.82 -32.562 -29.703 1 95.19 80 ASN B O 1
ATOM 3733 N N . PHE B 1 81 ? 8.805 -34.219 -28.453 1 97.62 81 PHE B N 1
ATOM 3734 C CA . PHE B 1 81 ? 9.086 -33.531 -27.203 1 97.62 81 PHE B CA 1
ATOM 3735 C C . PHE B 1 81 ? 10.578 -33.344 -27.016 1 97.62 81 PHE B C 1
ATOM 3737 O O . PHE B 1 81 ? 11.008 -32.375 -26.375 1 97.62 81 PHE B O 1
ATOM 3744 N N . GLU B 1 82 ? 11.453 -34.156 -27.625 1 98.19 82 GLU B N 1
ATOM 3745 C CA . GLU B 1 82 ? 12.898 -34 -27.516 1 98.19 82 GLU B CA 1
ATOM 3746 C C . GLU B 1 82 ? 13.344 -32.719 -28.219 1 98.19 82 GLU B C 1
ATOM 3748 O O . GLU B 1 82 ? 14.266 -32.031 -27.734 1 98.19 82 GLU B O 1
ATOM 3753 N N . HIS B 1 83 ? 12.727 -32.438 -29.297 1 98.25 83 HIS B N 1
ATOM 3754 C CA . HIS B 1 83 ? 13 -31.203 -30 1 98.25 83 HIS B CA 1
ATOM 3755 C C . HIS B 1 83 ? 12.664 -29.984 -29.141 1 98.25 83 HIS B C 1
ATOM 3757 O O . HIS B 1 83 ? 13.438 -29.031 -29.094 1 98.25 83 HIS B O 1
ATOM 3763 N N . TYR B 1 84 ? 11.539 -30.031 -28.484 1 98.44 84 TYR B N 1
ATOM 3764 C CA . TYR B 1 84 ? 11.125 -28.938 -27.609 1 98.44 84 TYR B CA 1
ATOM 3765 C C . TYR B 1 84 ? 12.07 -28.797 -26.422 1 98.44 84 TYR B C 1
ATOM 3767 O O . TYR B 1 84 ? 12.305 -27.688 -25.938 1 98.44 84 TYR B O 1
ATOM 3775 N N . ILE B 1 85 ? 12.633 -29.875 -25.938 1 98.81 85 ILE B N 1
ATOM 3776 C CA . ILE B 1 85 ? 13.625 -29.812 -24.859 1 98.81 85 ILE B CA 1
ATOM 3777 C C . ILE B 1 85 ? 14.891 -29.125 -25.359 1 98.81 85 ILE B C 1
ATOM 3779 O O . ILE B 1 85 ? 15.461 -28.281 -24.672 1 98.81 85 ILE B O 1
ATOM 3783 N N . GLU B 1 86 ? 15.273 -29.453 -26.594 1 98.81 86 GLU B N 1
ATOM 3784 C CA . GLU B 1 86 ? 16.453 -28.797 -27.172 1 98.81 86 GLU B CA 1
ATOM 3785 C C . GLU B 1 86 ? 16.234 -27.297 -27.328 1 98.81 86 GLU B C 1
ATOM 3787 O O . GLU B 1 86 ? 17.125 -26.5 -27.062 1 98.81 86 GLU B O 1
ATOM 3792 N N . ASN B 1 87 ? 15.039 -26.938 -27.812 1 98.81 87 ASN B N 1
ATOM 3793 C CA . ASN B 1 87 ? 14.695 -25.516 -27.938 1 98.81 87 ASN B CA 1
ATOM 3794 C C . ASN B 1 87 ? 14.734 -24.828 -26.578 1 98.81 87 ASN B C 1
ATOM 3796 O O . ASN B 1 87 ? 15.164 -23.672 -26.484 1 98.81 87 ASN B O 1
ATOM 3800 N N . TYR B 1 88 ? 14.242 -25.531 -25.594 1 98.81 88 TYR B N 1
ATOM 3801 C CA . TYR B 1 88 ? 14.25 -24.984 -24.234 1 98.81 88 TYR B CA 1
ATOM 3802 C C . TYR B 1 88 ? 15.672 -24.719 -23.766 1 98.81 88 TYR B C 1
ATOM 3804 O O . TYR B 1 88 ? 15.969 -23.641 -23.234 1 98.81 88 TYR B O 1
ATOM 3812 N N . LYS B 1 89 ? 16.594 -25.688 -24 1 98.88 89 LYS B N 1
ATOM 3813 C CA . LYS B 1 89 ? 18 -25.547 -23.641 1 98.88 89 LYS B CA 1
ATOM 3814 C C . LYS B 1 89 ? 18.625 -24.344 -24.328 1 98.88 89 LYS B C 1
ATOM 3816 O O . LYS B 1 89 ? 19.344 -23.562 -23.688 1 98.88 89 LYS B O 1
ATOM 3821 N N . LYS B 1 90 ? 18.312 -24.219 -25.562 1 98.88 90 LYS B N 1
ATOM 3822 C CA . LYS B 1 90 ? 18.844 -23.078 -26.312 1 98.88 90 LYS B CA 1
ATOM 3823 C C . LYS B 1 90 ? 18.328 -21.766 -25.766 1 98.88 90 LYS B C 1
ATOM 3825 O O . LYS B 1 90 ? 19.062 -20.781 -25.688 1 98.88 90 LYS B O 1
ATOM 3830 N N . SER B 1 91 ? 17.031 -21.703 -25.453 1 98.94 91 SER B N 1
ATOM 3831 C CA . SER B 1 91 ? 16.438 -20.516 -24.875 1 98.94 91 SER B CA 1
ATOM 3832 C C . SER B 1 91 ? 17.109 -20.156 -23.562 1 98.94 91 SER B C 1
ATOM 3834 O O . SER B 1 91 ? 17.359 -18.969 -23.281 1 98.94 91 SER B O 1
ATOM 3836 N N . LEU B 1 92 ? 17.438 -21.125 -22.719 1 98.94 92 LEU B N 1
ATOM 3837 C CA . LEU B 1 92 ? 18.125 -20.891 -21.453 1 98.94 92 LEU B CA 1
ATOM 3838 C C . LEU B 1 92 ? 19.5 -20.266 -21.703 1 98.94 92 LEU B C 1
ATOM 3840 O O . LEU B 1 92 ? 19.875 -19.297 -21.031 1 98.94 92 LEU B O 1
ATOM 3844 N N . ALA B 1 93 ? 20.234 -20.844 -22.625 1 98.81 93 ALA B N 1
ATOM 3845 C CA . ALA B 1 93 ? 21.562 -20.312 -22.953 1 98.81 93 ALA B CA 1
ATOM 3846 C C . ALA B 1 93 ? 21.469 -18.875 -23.422 1 98.81 93 ALA B C 1
ATOM 3848 O O . ALA B 1 93 ? 22.297 -18.031 -23.062 1 98.81 93 ALA B O 1
ATOM 3849 N N . ASN B 1 94 ? 20.484 -18.578 -24.266 1 98.88 94 ASN B N 1
ATOM 3850 C CA . ASN B 1 94 ? 20.297 -17.219 -24.781 1 98.88 94 ASN B CA 1
ATOM 3851 C C . ASN B 1 94 ? 19.938 -16.25 -23.656 1 98.88 94 ASN B C 1
ATOM 3853 O O . ASN B 1 94 ? 20.406 -15.102 -23.672 1 98.88 94 ASN B O 1
ATOM 3857 N N . LEU B 1 95 ? 19.094 -16.672 -22.703 1 98.94 95 LEU B N 1
ATOM 3858 C CA . LEU B 1 95 ? 18.781 -15.836 -21.547 1 98.94 95 LEU B CA 1
ATOM 3859 C C . LEU B 1 95 ? 20.031 -15.523 -20.75 1 98.94 95 LEU B C 1
ATOM 3861 O O . LEU B 1 95 ? 20.25 -14.367 -20.359 1 98.94 95 LEU B O 1
ATOM 3865 N N . ALA B 1 96 ? 20.859 -16.484 -20.578 1 98.75 96 ALA B N 1
ATOM 3866 C CA . ALA B 1 96 ? 22.109 -16.297 -19.828 1 98.75 96 ALA B CA 1
ATOM 3867 C C . ALA B 1 96 ? 23.016 -15.305 -20.547 1 98.75 96 ALA B C 1
ATOM 3869 O O . ALA B 1 96 ? 23.656 -14.469 -19.891 1 98.75 96 ALA B O 1
ATOM 3870 N N . ILE B 1 97 ? 23.109 -15.438 -21.812 1 98.56 97 ILE B N 1
ATOM 3871 C CA . ILE B 1 97 ? 23.891 -14.516 -22.625 1 98.56 97 ILE B CA 1
ATOM 3872 C C . ILE B 1 97 ? 23.438 -13.078 -22.375 1 98.56 97 ILE B C 1
ATOM 3874 O O . ILE B 1 97 ? 24.266 -12.156 -22.344 1 98.56 97 ILE B O 1
ATOM 3878 N N . CYS B 1 98 ? 22.172 -12.922 -22.156 1 98.69 98 CYS B N 1
ATOM 3879 C CA . CYS B 1 98 ? 21.594 -11.602 -21.953 1 98.69 98 CYS B CA 1
ATOM 3880 C C . CYS B 1 98 ? 21.625 -11.211 -20.484 1 98.69 98 CYS B C 1
ATOM 3882 O O . CYS B 1 98 ? 21.094 -10.164 -20.109 1 98.69 98 CYS B O 1
ATOM 3884 N N . GLY B 1 99 ? 22.109 -12.016 -19.594 1 98.19 99 GLY B N 1
ATOM 3885 C CA . GLY B 1 99 ? 22.297 -11.68 -18.188 1 98.19 99 GLY B CA 1
ATOM 3886 C C . GLY B 1 99 ? 21.078 -11.984 -17.344 1 98.19 99 GLY B C 1
ATOM 3887 O O . GLY B 1 99 ? 20.938 -11.445 -16.25 1 98.19 99 GLY B O 1
ATOM 3888 N N . ILE B 1 100 ? 20.156 -12.719 -17.781 1 98.44 100 ILE B N 1
ATOM 3889 C CA . ILE B 1 100 ? 18.984 -13.133 -17.016 1 98.44 100 ILE B CA 1
ATOM 3890 C C . ILE B 1 100 ? 19.172 -14.555 -16.5 1 98.44 100 ILE B C 1
ATOM 3892 O O . ILE B 1 100 ? 19.281 -15.5 -17.281 1 98.44 100 ILE B O 1
ATOM 3896 N N . THR B 1 101 ? 19.156 -14.688 -15.18 1 98.06 101 THR B N 1
ATOM 3897 C CA . THR B 1 101 ? 19.656 -15.953 -14.672 1 98.06 101 THR B CA 1
ATOM 3898 C C . THR B 1 101 ? 18.641 -16.609 -13.734 1 98.06 101 THR B C 1
ATOM 3900 O O . THR B 1 101 ? 18.922 -17.656 -13.133 1 98.06 101 THR B O 1
ATOM 3903 N N . THR B 1 102 ? 17.5 -16.031 -13.469 1 98.94 102 THR B N 1
ATOM 3904 C CA . THR B 1 102 ? 16.422 -16.688 -12.742 1 98.94 102 THR B CA 1
ATOM 3905 C C . THR B 1 102 ? 15.219 -16.922 -13.656 1 98.94 102 THR B C 1
ATOM 3907 O O . THR B 1 102 ? 14.633 -15.984 -14.18 1 98.94 102 THR B O 1
ATOM 3910 N N . VAL B 1 103 ? 14.867 -18.172 -13.875 1 98.94 103 VAL B N 1
ATOM 3911 C CA . VAL B 1 103 ? 13.836 -18.547 -14.836 1 98.94 103 VAL B CA 1
ATOM 3912 C C . VAL B 1 103 ? 12.789 -19.422 -14.148 1 98.94 103 VAL B C 1
ATOM 3914 O O . VAL B 1 103 ? 13.117 -20.484 -13.625 1 98.94 103 VAL B O 1
ATOM 3917 N N . THR B 1 104 ? 11.578 -18.969 -14.172 1 98.81 104 THR B N 1
ATOM 3918 C CA . THR B 1 104 ? 10.461 -19.703 -13.586 1 98.81 104 THR B CA 1
ATOM 3919 C C . THR B 1 104 ? 9.742 -20.516 -14.648 1 98.81 104 THR B C 1
ATOM 3921 O O . THR B 1 104 ? 9.578 -20.062 -15.781 1 98.81 104 THR B O 1
ATOM 3924 N N . TYR B 1 105 ? 9.344 -21.656 -14.266 1 97.94 105 TYR B N 1
ATOM 3925 C CA . TYR B 1 105 ? 8.492 -22.516 -15.07 1 97.94 105 TYR B CA 1
ATOM 3926 C C . TYR B 1 105 ? 7.492 -23.266 -14.195 1 97.94 105 TYR B C 1
ATOM 3928 O O . TYR B 1 105 ? 7.57 -23.203 -12.961 1 97.94 105 TYR B O 1
ATOM 3936 N N . ASN B 1 106 ? 6.469 -23.75 -14.758 1 96.25 106 ASN B N 1
ATOM 3937 C CA . ASN B 1 106 ? 5.594 -24.703 -14.086 1 96.25 106 ASN B CA 1
ATOM 3938 C C . ASN B 1 106 ? 5.352 -25.938 -14.945 1 96.25 106 ASN B C 1
ATOM 3940 O O . ASN B 1 106 ? 5.707 -25.969 -16.125 1 96.25 106 ASN B O 1
ATOM 3944 N N . PHE B 1 107 ? 4.895 -26.969 -14.336 1 97.5 107 PHE B N 1
ATOM 3945 C CA . PHE B 1 107 ? 4.688 -28.234 -15.039 1 97.5 107 PHE B CA 1
ATOM 3946 C C . PHE B 1 107 ? 3.238 -28.688 -14.914 1 97.5 107 PHE B C 1
ATOM 3948 O O . PHE B 1 107 ? 2.963 -29.891 -14.844 1 97.5 107 PHE B O 1
ATOM 3955 N N . MET B 1 108 ? 2.312 -27.719 -14.734 1 95 108 MET B N 1
ATOM 3956 C CA . MET B 1 108 ? 0.884 -28.016 -14.648 1 95 108 MET B CA 1
ATOM 3957 C C . MET B 1 108 ? 0.338 -28.453 -16 1 95 108 MET B C 1
ATOM 3959 O O . MET B 1 108 ? 0.561 -27.781 -17.016 1 95 108 MET B O 1
ATOM 3963 N N . PRO B 1 109 ? -0.398 -29.5 -16.062 1 94.19 109 PRO B N 1
ATOM 3964 C CA . PRO B 1 109 ? -0.956 -29.984 -17.328 1 94.19 109 PRO B CA 1
ATOM 3965 C C . PRO B 1 109 ? -2.096 -29.125 -17.844 1 94.19 109 PRO B C 1
ATOM 3967 O O . PRO B 1 109 ? -3.018 -28.781 -17.094 1 94.19 109 PRO B O 1
ATOM 3970 N N . VAL B 1 110 ? -2.078 -28.75 -19.047 1 91 110 VAL B N 1
ATOM 3971 C CA . VAL B 1 110 ? -3.156 -28.172 -19.844 1 91 110 VAL B CA 1
ATOM 3972 C C . VAL B 1 110 ? -3.52 -26.781 -19.312 1 91 110 VAL B C 1
ATOM 3974 O O . VAL B 1 110 ? -3.445 -25.797 -20.047 1 91 110 VAL B O 1
ATOM 3977 N N . LEU B 1 111 ? -3.887 -26.812 -17.969 1 86.88 111 LEU B N 1
ATOM 3978 C CA . LEU B 1 111 ? -4.301 -25.562 -17.344 1 86.88 111 LEU B CA 1
ATOM 3979 C C . LEU B 1 111 ? -3.191 -25 -16.453 1 86.88 111 LEU B C 1
ATOM 3981 O O . LEU B 1 111 ? -2.492 -25.75 -15.773 1 86.88 111 LEU B O 1
ATOM 3985 N N . ASP B 1 112 ? -2.939 -23.719 -16.531 1 86 112 ASP B N 1
ATOM 3986 C CA . ASP B 1 112 ? -2.074 -23.062 -15.555 1 86 112 ASP B CA 1
ATOM 3987 C C . ASP B 1 112 ? -2.75 -22.984 -14.188 1 86 112 ASP B C 1
ATOM 3989 O O . ASP B 1 112 ? -3.098 -24 -13.602 1 86 112 ASP B O 1
ATOM 3993 N N . TRP B 1 113 ? -3.053 -21.828 -13.664 1 88.69 113 TRP B N 1
ATOM 3994 C CA . TRP B 1 113 ? -3.814 -21.688 -12.43 1 88.69 113 TRP B CA 1
ATOM 3995 C C . TRP B 1 113 ? -5.301 -21.531 -12.719 1 88.69 113 TRP B C 1
ATOM 3997 O O . TRP B 1 113 ? -5.68 -21.078 -13.805 1 88.69 113 TRP B O 1
ATOM 4007 N N . THR B 1 114 ? -6.137 -22.109 -11.867 1 92.5 114 THR B N 1
ATOM 4008 C CA . THR B 1 114 ? -7.57 -22.156 -12.141 1 92.5 114 THR B CA 1
ATOM 4009 C C . THR B 1 114 ? -8.352 -21.422 -11.055 1 92.5 114 THR B C 1
ATOM 4011 O O . THR B 1 114 ? -8.055 -21.547 -9.867 1 92.5 114 THR B O 1
ATOM 4014 N N . ARG B 1 115 ? -9.266 -20.641 -11.5 1 95.75 115 ARG B N 1
ATOM 4015 C CA . ARG B 1 115 ? -10.281 -20 -10.68 1 95.75 115 ARG B CA 1
ATOM 4016 C C . ARG B 1 115 ? -11.664 -20.109 -11.32 1 95.75 115 ARG B C 1
ATOM 4018 O O . ARG B 1 115 ? -11.773 -20.281 -12.539 1 95.75 115 ARG B O 1
ATOM 4025 N N . THR B 1 116 ? -12.703 -20 -10.5 1 96.75 116 THR B N 1
ATOM 4026 C CA . THR B 1 116 ? -14.062 -20.156 -11 1 96.75 116 THR B CA 1
ATOM 4027 C C . THR B 1 116 ? -14.773 -18.812 -11.07 1 96.75 116 THR B C 1
ATOM 4029 O O . THR B 1 116 ? -15.789 -18.672 -11.758 1 96.75 116 THR B O 1
ATOM 4032 N N . ASN B 1 117 ? -14.352 -17.891 -10.336 1 96.44 117 ASN B N 1
ATOM 4033 C CA . ASN B 1 117 ? -14.883 -16.547 -10.289 1 96.44 117 ASN B CA 1
ATOM 4034 C C . ASN B 1 117 ? -13.766 -15.5 -10.281 1 96.44 117 ASN B C 1
ATOM 4036 O O . ASN B 1 117 ? -13.008 -15.398 -9.312 1 96.44 117 ASN B O 1
ATOM 4040 N N . LEU B 1 118 ? -13.688 -14.672 -11.328 1 95.62 118 LEU B N 1
ATOM 4041 C CA . LEU B 1 118 ? -12.57 -13.742 -11.492 1 95.62 118 LEU B CA 1
ATOM 4042 C C . LEU B 1 118 ? -12.938 -12.352 -10.984 1 95.62 118 LEU B C 1
ATOM 4044 O O . LEU B 1 118 ? -12.117 -11.438 -11.016 1 95.62 118 LEU B O 1
ATOM 4048 N N . ALA B 1 119 ? -14.203 -12.195 -10.516 1 95.44 119 ALA B N 1
ATOM 4049 C CA . ALA B 1 119 ? -14.695 -10.898 -10.062 1 95.44 119 ALA B CA 1
ATOM 4050 C C . ALA B 1 119 ? -15.547 -11.039 -8.805 1 95.44 119 ALA B C 1
ATOM 4052 O O . ALA B 1 119 ? -16.641 -10.477 -8.727 1 95.44 119 ALA B O 1
ATOM 4053 N N . PHE B 1 120 ? -15.102 -11.875 -7.875 1 97.12 120 PHE B N 1
ATOM 4054 C CA . PHE B 1 120 ? -15.797 -12.086 -6.609 1 97.12 120 PHE B CA 1
ATOM 4055 C C . PHE B 1 120 ? -15.781 -10.805 -5.773 1 97.12 120 PHE B C 1
ATOM 4057 O O . PHE B 1 120 ? -14.719 -10.359 -5.336 1 97.12 120 PHE B O 1
ATOM 4064 N N . GLU B 1 121 ? -16.922 -10.234 -5.551 1 98.19 121 GLU B N 1
ATOM 4065 C CA . GLU B 1 121 ? -17.016 -8.961 -4.852 1 98.19 121 GLU B CA 1
ATOM 4066 C C . GLU B 1 121 ? -16.875 -9.148 -3.342 1 98.19 121 GLU B C 1
ATOM 4068 O O . GLU B 1 121 ? -17.609 -9.93 -2.738 1 98.19 121 GLU B O 1
ATOM 4073 N N . LEU B 1 122 ? -15.977 -8.414 -2.77 1 98.12 122 LEU B N 1
ATOM 4074 C CA . LEU B 1 122 ? -15.75 -8.43 -1.328 1 98.12 122 LEU B CA 1
ATOM 4075 C C . LEU B 1 122 ? -16.641 -7.414 -0.624 1 98.12 122 LEU B C 1
ATOM 4077 O O . LEU B 1 122 ? -17.234 -6.539 -1.27 1 98.12 122 LEU B O 1
ATOM 4081 N N . PRO B 1 123 ? -16.734 -7.512 0.723 1 97 123 PRO B N 1
ATOM 4082 C CA . PRO B 1 123 ? -17.594 -6.602 1.467 1 97 123 PRO B CA 1
ATOM 4083 C C . PRO B 1 123 ? -17.219 -5.133 1.276 1 97 123 PRO B C 1
ATOM 4085 O O . PRO B 1 123 ? -18.094 -4.258 1.324 1 97 123 PRO B O 1
ATOM 4088 N N . ASN B 1 124 ? -16.047 -4.848 0.988 1 97.69 124 ASN B N 1
ATOM 4089 C CA . ASN B 1 124 ? -15.602 -3.465 0.845 1 97.69 124 ASN B CA 1
ATOM 4090 C C . ASN B 1 124 ? -15.758 -2.971 -0.59 1 97.69 124 ASN B C 1
ATOM 4092 O O . ASN B 1 124 ? -15.359 -1.852 -0.915 1 97.69 124 ASN B O 1
ATOM 4096 N N . GLY B 1 125 ? -16.203 -3.795 -1.438 1 97.69 125 GLY B N 1
ATOM 4097 C CA . GLY B 1 125 ? -16.484 -3.393 -2.807 1 97.69 125 GLY B CA 1
ATOM 4098 C C . GLY B 1 125 ? -15.383 -3.785 -3.779 1 97.69 125 GLY B C 1
ATOM 4099 O O . GLY B 1 125 ? -15.578 -3.736 -4.996 1 97.69 125 GLY B O 1
ATOM 4100 N N . ALA B 1 126 ? -14.203 -4.191 -3.326 1 98.5 126 ALA B N 1
ATOM 4101 C CA . ALA B 1 126 ? -13.141 -4.695 -4.191 1 98.5 126 ALA B CA 1
ATOM 4102 C C . ALA B 1 126 ? -13.477 -6.082 -4.73 1 98.5 126 ALA B C 1
ATOM 4104 O O . ALA B 1 126 ? -14.414 -6.727 -4.254 1 98.5 126 ALA B O 1
ATOM 4105 N N . LYS B 1 127 ? -12.789 -6.48 -5.777 1 98.44 127 LYS B N 1
ATOM 4106 C CA . LYS B 1 127 ? -13.039 -7.789 -6.371 1 98.44 127 LYS B CA 1
ATOM 4107 C C . LYS B 1 127 ? -11.805 -8.68 -6.273 1 98.44 127 LYS B C 1
ATOM 4109 O O . LYS B 1 127 ? -10.68 -8.219 -6.469 1 98.44 127 LYS B O 1
ATOM 4114 N N . ALA B 1 128 ? -12.016 -9.898 -5.898 1 98 128 ALA B N 1
ATOM 4115 C CA . ALA B 1 128 ? -10.961 -10.898 -5.73 1 98 128 ALA B CA 1
ATOM 4116 C C . ALA B 1 128 ? -11.195 -12.094 -6.648 1 98 128 ALA B C 1
ATOM 4118 O O . ALA B 1 128 ? -12.242 -12.203 -7.285 1 98 128 ALA B O 1
ATOM 4119 N N . LEU B 1 129 ? -10.188 -12.898 -6.77 1 97.25 129 LEU B N 1
ATOM 4120 C CA . LEU B 1 129 ? -10.32 -14.18 -7.457 1 97.25 129 LEU B CA 1
ATOM 4121 C C . LEU B 1 129 ? -10.789 -15.266 -6.496 1 97.25 129 LEU B C 1
ATOM 4123 O O . LEU B 1 129 ? -10.344 -15.312 -5.348 1 97.25 129 LEU B O 1
ATOM 4127 N N . LYS B 1 130 ? -11.703 -16.125 -6.988 1 97.62 130 LYS B N 1
ATOM 4128 C CA . LYS B 1 130 ? -12.25 -17.156 -6.117 1 97.62 130 LYS B CA 1
ATOM 4129 C C . LYS B 1 130 ? -12.289 -18.5 -6.824 1 97.62 130 LYS B C 1
ATOM 4131 O O . LYS B 1 130 ? -12.508 -18.578 -8.031 1 97.62 130 LYS B O 1
ATOM 4136 N N . PHE B 1 131 ? -11.953 -19.516 -6.156 1 97.5 131 PHE B N 1
ATOM 4137 C CA . PHE B 1 131 ? -12.109 -20.922 -6.512 1 97.5 131 PHE B CA 1
ATOM 4138 C C . PHE B 1 131 ? -13.219 -21.562 -5.688 1 97.5 131 PHE B C 1
ATOM 4140 O O . PHE B 1 131 ? -13.133 -21.609 -4.457 1 97.5 131 PHE B O 1
ATOM 4147 N N . GLU B 1 132 ? -14.234 -22.031 -6.344 1 97.94 132 GLU B N 1
ATOM 4148 C CA . GLU B 1 132 ? -15.359 -22.703 -5.691 1 97.94 132 GLU B CA 1
ATOM 4149 C C . GLU B 1 132 ? -15.43 -24.172 -6.086 1 97.94 132 GLU B C 1
ATOM 4151 O O . GLU B 1 132 ? -15.633 -24.5 -7.258 1 97.94 132 GLU B O 1
ATOM 4156 N N . LYS B 1 133 ? -15.391 -25 -5.121 1 97.75 133 LYS B N 1
ATOM 4157 C CA . LYS B 1 133 ? -15.344 -26.438 -5.375 1 97.75 133 LYS B CA 1
ATOM 4158 C C . LYS B 1 133 ? -16.625 -26.906 -6.059 1 97.75 133 LYS B C 1
ATOM 4160 O O . LYS B 1 133 ? -16.578 -27.75 -6.961 1 97.75 133 LYS B O 1
ATOM 4165 N N . ALA B 1 134 ? -17.734 -26.422 -5.617 1 98.44 134 ALA B N 1
ATOM 4166 C CA . ALA B 1 134 ? -19 -26.812 -6.223 1 98.44 134 ALA B CA 1
ATOM 4167 C C . ALA B 1 134 ? -19.047 -26.438 -7.703 1 98.44 134 ALA B C 1
ATOM 4169 O O . ALA B 1 134 ? -19.547 -27.203 -8.523 1 98.44 134 ALA B O 1
ATOM 4170 N N . ALA B 1 135 ? -18.562 -25.281 -7.977 1 98.38 135 ALA B N 1
ATOM 4171 C CA . ALA B 1 135 ? -18.531 -24.828 -9.367 1 98.38 135 ALA B CA 1
ATOM 4172 C C . ALA B 1 135 ? -17.594 -25.688 -10.203 1 98.38 135 ALA B C 1
ATOM 4174 O O . ALA B 1 135 ? -17.875 -25.984 -11.367 1 98.38 135 ALA B O 1
ATOM 4175 N N . VAL B 1 136 ? -16.453 -26.062 -9.664 1 97.62 136 VAL B N 1
ATOM 4176 C CA . VAL B 1 136 ? -15.516 -26.938 -10.344 1 97.62 136 VAL B CA 1
ATOM 4177 C C . VAL B 1 136 ? -16.188 -28.266 -10.68 1 97.62 136 VAL B C 1
ATOM 4179 O O . VAL B 1 136 ? -16.078 -28.766 -11.797 1 97.62 136 VAL B O 1
ATOM 4182 N N . CYS B 1 137 ? -16.859 -28.812 -9.703 1 98.44 137 CYS B N 1
ATOM 4183 C CA . CYS B 1 137 ? -17.578 -30.062 -9.914 1 98.44 137 CYS B CA 1
ATOM 4184 C C . CYS B 1 137 ? -18.672 -29.891 -10.969 1 98.44 137 CYS B C 1
ATOM 4186 O O . CYS B 1 137 ? -18.844 -30.766 -11.828 1 98.44 137 CYS B O 1
ATOM 4188 N N . ALA B 1 138 ? -19.422 -28.812 -10.836 1 98.62 138 ALA B N 1
ATOM 4189 C CA . ALA B 1 138 ? -20.469 -28.531 -11.82 1 98.62 138 ALA B CA 1
ATOM 4190 C C . ALA B 1 138 ? -19.891 -28.5 -13.234 1 98.62 138 ALA B C 1
ATOM 4192 O O . ALA B 1 138 ? -20.484 -29.062 -14.164 1 98.62 138 ALA B O 1
ATOM 4193 N N . PHE B 1 139 ? -18.766 -27.844 -13.383 1 97.75 139 PHE B N 1
ATOM 4194 C CA . PHE B 1 139 ? -18.125 -27.75 -14.688 1 97.75 139 PHE B CA 1
ATOM 4195 C C . PHE B 1 139 ? -17.672 -29.125 -15.164 1 97.75 139 PHE B C 1
ATOM 4197 O O . PHE B 1 139 ? -17.969 -29.516 -16.297 1 97.75 139 PHE B O 1
ATOM 4204 N N . ASP B 1 140 ? -17.031 -29.844 -14.352 1 97.88 140 ASP B N 1
ATOM 4205 C CA . ASP B 1 140 ? -16.406 -31.125 -14.68 1 97.88 140 ASP B CA 1
ATOM 4206 C C . ASP B 1 140 ? -17.453 -32.188 -15.008 1 97.88 140 ASP B C 1
ATOM 4208 O O . ASP B 1 140 ? -17.359 -32.844 -16.047 1 97.88 140 ASP B O 1
ATOM 4212 N N . VAL B 1 141 ? -18.5 -32.281 -14.219 1 98.44 141 VAL B N 1
ATOM 4213 C CA . VAL B 1 141 ? -19.438 -33.406 -14.266 1 98.44 141 VAL B CA 1
ATOM 4214 C C . VAL B 1 141 ? -20.625 -33.062 -15.156 1 98.44 141 VAL B C 1
ATOM 4216 O O . VAL B 1 141 ? -21.125 -33.906 -15.898 1 98.44 141 VAL B O 1
ATOM 4219 N N . PHE B 1 142 ? -21.031 -31.812 -15.172 1 98.25 142 PHE B N 1
ATOM 4220 C CA . PHE B 1 142 ? -22.344 -31.531 -15.75 1 98.25 142 PHE B CA 1
ATOM 4221 C C . PHE B 1 142 ? -22.203 -30.625 -16.969 1 98.25 142 PHE B C 1
ATOM 4223 O O . PHE B 1 142 ? -23.109 -30.578 -17.812 1 98.25 142 PHE B O 1
ATOM 4230 N N . ILE B 1 143 ? -21.141 -29.859 -17.062 1 97.38 143 ILE B N 1
ATOM 4231 C CA . ILE B 1 143 ? -20.953 -28.984 -18.219 1 97.38 143 ILE B CA 1
ATOM 4232 C C . ILE B 1 143 ? -20.047 -29.672 -19.234 1 97.38 143 ILE B C 1
ATOM 4234 O O . ILE B 1 143 ? -20.469 -29.969 -20.359 1 97.38 143 ILE B O 1
ATOM 4238 N N . LEU B 1 144 ? -18.844 -29.953 -18.781 1 96.38 144 LEU B N 1
ATOM 4239 C CA . LEU B 1 144 ? -17.891 -30.656 -19.625 1 96.38 144 LEU B CA 1
ATOM 4240 C C . LEU B 1 144 ? -18.297 -32.094 -19.828 1 96.38 144 LEU B C 1
ATOM 4242 O O . LEU B 1 144 ? -18.094 -32.688 -20.891 1 96.38 144 LEU B O 1
ATOM 4246 N N . LYS B 1 145 ? -18.906 -32.656 -18.812 1 97.5 145 LYS B N 1
ATOM 4247 C CA . LYS B 1 145 ? -19.281 -34.094 -18.797 1 97.5 145 LYS B CA 1
ATOM 4248 C C . LYS B 1 145 ? -18.094 -34.969 -19.141 1 97.5 145 LYS B C 1
ATOM 4250 O O . LYS B 1 145 ? -18.188 -35.812 -20.031 1 97.5 145 LYS B O 1
ATOM 4255 N N . ARG B 1 146 ? -17 -34.656 -18.469 1 96.94 146 ARG B N 1
ATOM 4256 C CA . ARG B 1 146 ? -15.805 -35.469 -18.656 1 96.94 146 ARG B CA 1
ATOM 4257 C C . ARG B 1 146 ? -16.078 -36.938 -18.359 1 96.94 146 ARG B C 1
ATOM 4259 O O . ARG B 1 146 ? -16.75 -37.25 -17.391 1 96.94 146 ARG B O 1
ATOM 4266 N N . PRO B 1 147 ? -15.578 -37.812 -19.172 1 96.12 147 PRO B N 1
ATOM 4267 C CA . PRO B 1 147 ? -15.812 -39.25 -18.906 1 96.12 147 PRO B CA 1
ATOM 4268 C C . PRO B 1 147 ? -15.375 -39.656 -17.516 1 96.12 147 PRO B C 1
ATOM 4270 O O . PRO B 1 147 ? -14.227 -39.406 -17.109 1 96.12 147 PRO B O 1
ATOM 4273 N N . ASN B 1 148 ? -16.266 -40.25 -16.719 1 94 148 ASN B N 1
ATOM 4274 C CA . ASN B 1 148 ? -16.047 -40.812 -15.398 1 94 148 ASN B CA 1
ATOM 4275 C C . ASN B 1 148 ? -15.688 -39.719 -14.383 1 94 148 ASN B C 1
ATOM 4277 O O . ASN B 1 148 ? -15.031 -40 -13.375 1 94 148 ASN B O 1
ATOM 4281 N N . ALA B 1 149 ? -16.078 -38.531 -14.633 1 97.06 149 ALA B N 1
ATOM 4282 C CA . ALA B 1 149 ? -15.727 -37.406 -13.781 1 97.06 149 ALA B CA 1
ATOM 4283 C C . ALA B 1 149 ? -16.297 -37.594 -12.375 1 97.06 149 ALA B C 1
ATOM 4285 O O . ALA B 1 149 ? -15.672 -37.188 -11.391 1 97.06 149 ALA B O 1
ATOM 4286 N N . GLN B 1 150 ? -17.422 -38.156 -12.242 1 96.38 150 GLN B N 1
ATOM 4287 C CA . GLN B 1 150 ? -18.109 -38.281 -10.961 1 96.38 150 GLN B CA 1
ATOM 4288 C C . GLN B 1 150 ? -17.25 -39.062 -9.969 1 96.38 150 GLN B C 1
ATOM 4290 O O . GLN B 1 150 ? -17.328 -38.844 -8.766 1 96.38 150 GLN B O 1
ATOM 4295 N N . ALA B 1 151 ? -16.469 -39.938 -10.438 1 95.12 151 ALA B N 1
ATOM 4296 C CA . ALA B 1 151 ? -15.648 -40.812 -9.594 1 95.12 151 ALA B CA 1
ATOM 4297 C C . ALA B 1 151 ? -14.562 -40 -8.875 1 95.12 151 ALA B C 1
ATOM 4299 O O . ALA B 1 151 ? -13.992 -40.469 -7.891 1 95.12 151 ALA B O 1
ATOM 4300 N N . ALA B 1 152 ? -14.258 -38.812 -9.344 1 94.69 152 ALA B N 1
ATOM 4301 C CA . ALA B 1 152 ? -13.211 -37.969 -8.781 1 94.69 152 ALA B CA 1
ATOM 4302 C C . ALA B 1 152 ? -13.734 -37.156 -7.598 1 94.69 152 ALA B C 1
ATOM 4304 O O . ALA B 1 152 ? -12.961 -36.469 -6.922 1 94.69 152 ALA B O 1
ATOM 4305 N N . TYR B 1 153 ? -15.078 -37.281 -7.305 1 96.81 153 TYR B N 1
ATOM 4306 C CA . TYR B 1 153 ? -15.719 -36.5 -6.27 1 96.81 153 TYR B CA 1
ATOM 4307 C C . TYR B 1 153 ? -16.469 -37.375 -5.277 1 96.81 153 TYR B C 1
ATOM 4309 O O . TYR B 1 153 ? -16.891 -38.469 -5.621 1 96.81 153 TYR B O 1
ATOM 4317 N N . THR B 1 154 ? -16.547 -36.875 -4.035 1 96.25 154 THR B N 1
ATOM 4318 C CA . THR B 1 154 ? -17.438 -37.531 -3.086 1 96.25 154 THR B CA 1
ATOM 4319 C C . THR B 1 154 ? -18.891 -37.344 -3.477 1 96.25 154 THR B C 1
ATOM 4321 O O . THR B 1 154 ? -19.219 -36.438 -4.258 1 96.25 154 THR B O 1
ATOM 4324 N N . GLY B 1 155 ? -19.75 -38.188 -2.898 1 97.25 155 GLY B N 1
ATOM 4325 C CA . GLY B 1 155 ? -21.172 -38.031 -3.141 1 97.25 155 GLY B CA 1
ATOM 4326 C C . GLY B 1 155 ? -21.688 -36.625 -2.783 1 97.25 155 GLY B C 1
ATOM 4327 O O . GLY B 1 155 ? -22.469 -36.031 -3.523 1 97.25 155 GLY B O 1
ATOM 4328 N N . GLN B 1 156 ? -21.25 -36.156 -1.684 1 97.19 156 GLN B N 1
ATOM 4329 C CA . GLN B 1 156 ? -21.656 -34.844 -1.225 1 97.19 156 GLN B CA 1
ATOM 4330 C C . GLN B 1 156 ? -21.188 -33.75 -2.193 1 97.19 156 GLN B C 1
ATOM 4332 O O . GLN B 1 156 ? -21.906 -32.781 -2.451 1 97.19 156 GLN B O 1
ATOM 4337 N N . GLU B 1 157 ? -19.953 -33.844 -2.721 1 97.25 157 GLU B N 1
ATOM 4338 C CA . GLU B 1 157 ? -19.438 -32.875 -3.678 1 97.25 157 GLU B CA 1
ATOM 4339 C C . GLU B 1 157 ? -20.25 -32.875 -4.965 1 97.25 157 GLU B C 1
ATOM 4341 O O . GLU B 1 157 ? -20.5 -31.812 -5.539 1 97.25 157 GLU B O 1
ATOM 4346 N N . VAL B 1 158 ? -20.672 -34.062 -5.355 1 98.12 158 VAL B N 1
ATOM 4347 C CA . VAL B 1 158 ? -21.469 -34.188 -6.57 1 98.12 158 VAL B CA 1
ATOM 4348 C C . VAL B 1 158 ? -22.828 -33.5 -6.363 1 98.12 158 VAL B C 1
ATOM 4350 O O . VAL B 1 158 ? -23.328 -32.812 -7.254 1 98.12 158 VAL B O 1
ATOM 4353 N N . LEU B 1 159 ? -23.391 -33.719 -5.184 1 98.25 159 LEU B N 1
ATOM 4354 C CA . LEU B 1 159 ? -24.672 -33.094 -4.871 1 98.25 159 LEU B CA 1
ATOM 4355 C C . LEU B 1 159 ? -24.562 -31.562 -4.895 1 98.25 159 LEU B C 1
ATOM 4357 O O . LEU B 1 159 ? -25.438 -30.875 -5.43 1 98.25 159 LEU B O 1
ATOM 4361 N N . ARG B 1 160 ? -23.531 -31.047 -4.359 1 98.19 160 ARG B N 1
ATOM 4362 C CA . ARG B 1 160 ? -23.297 -29.594 -4.344 1 98.19 160 ARG B CA 1
ATOM 4363 C C . ARG B 1 160 ? -23.047 -29.078 -5.75 1 98.19 160 ARG B C 1
ATOM 4365 O O . ARG B 1 160 ? -23.516 -27.984 -6.105 1 98.19 160 ARG B O 1
ATOM 4372 N N . GLY B 1 161 ? -22.266 -29.812 -6.512 1 98.56 161 GLY B N 1
ATOM 4373 C CA . GLY B 1 161 ? -22.047 -29.453 -7.898 1 98.56 161 GLY B CA 1
ATOM 4374 C C . GLY B 1 161 ? -23.328 -29.406 -8.711 1 98.56 161 GLY B C 1
ATOM 4375 O O . GLY B 1 161 ? -23.531 -28.5 -9.516 1 98.56 161 GLY B O 1
ATOM 4376 N N . LYS B 1 162 ? -24.156 -30.391 -8.484 1 98.44 162 LYS B N 1
ATOM 4377 C CA . LYS B 1 162 ? -25.438 -30.438 -9.18 1 98.44 162 LYS B CA 1
ATOM 4378 C C . LYS B 1 162 ? -26.312 -29.25 -8.789 1 98.44 162 LYS B C 1
ATOM 4380 O O . LYS B 1 162 ? -26.984 -28.656 -9.641 1 98.44 162 LYS B O 1
ATOM 4385 N N . ALA B 1 163 ? -26.328 -29.016 -7.504 1 98.56 163 ALA B N 1
ATOM 4386 C CA . ALA B 1 163 ? -27.109 -27.875 -7.031 1 98.56 163 ALA B CA 1
ATOM 4387 C C . ALA B 1 163 ? -26.641 -26.578 -7.691 1 98.56 163 ALA B C 1
ATOM 4389 O O . ALA B 1 163 ? -27.453 -25.75 -8.102 1 98.56 163 ALA B O 1
ATOM 4390 N N . TRP B 1 164 ? -25.328 -26.375 -7.762 1 98.56 164 TRP B N 1
ATOM 4391 C CA . TRP B 1 164 ? -24.766 -25.203 -8.453 1 98.56 164 TRP B CA 1
ATOM 4392 C C . TRP B 1 164 ? -25.25 -25.156 -9.906 1 98.56 164 TRP B C 1
ATOM 4394 O O . TRP B 1 164 ? -25.688 -24.109 -10.383 1 98.56 164 TRP B O 1
ATOM 4404 N N . PHE B 1 165 ? -25.172 -26.25 -10.586 1 98.5 165 PHE B N 1
ATOM 4405 C CA . PHE B 1 165 ? -25.516 -26.375 -12 1 98.5 165 PHE B CA 1
ATOM 4406 C C . PHE B 1 165 ? -27 -26.047 -12.211 1 98.5 165 PHE B C 1
ATOM 4408 O O . PHE B 1 165 ? -27.344 -25.328 -13.148 1 98.5 165 PHE B O 1
ATOM 4415 N N . ASP B 1 166 ? -27.828 -26.562 -11.352 1 98.5 166 ASP B N 1
ATOM 4416 C CA . ASP B 1 166 ? -29.281 -26.406 -11.492 1 98.5 166 ASP B CA 1
ATOM 4417 C C . ASP B 1 166 ? -29.703 -24.953 -11.227 1 98.5 166 ASP B C 1
ATOM 4419 O O . ASP B 1 166 ? -30.688 -24.484 -11.797 1 98.5 166 ASP B O 1
ATOM 4423 N N . GLN B 1 167 ? -29.016 -24.281 -10.406 1 98.06 167 GLN B N 1
ATOM 4424 C CA . GLN B 1 167 ? -29.375 -22.922 -10.023 1 98.06 167 GLN B CA 1
ATOM 4425 C C . GLN B 1 167 ? -28.812 -21.906 -11.016 1 98.06 167 GLN B C 1
ATOM 4427 O O . GLN B 1 167 ? -29.328 -20.797 -11.117 1 98.06 167 GLN B O 1
ATOM 4432 N N . ALA B 1 168 ? -27.766 -22.266 -11.734 1 98.12 168 ALA B N 1
ATOM 4433 C CA . ALA B 1 168 ? -27.109 -21.359 -12.656 1 98.12 168 ALA B CA 1
ATOM 4434 C C . ALA B 1 168 ? -27.891 -21.219 -13.953 1 98.12 168 ALA B C 1
ATOM 4436 O O . ALA B 1 168 ? -28.422 -22.203 -14.469 1 98.12 168 ALA B O 1
ATOM 4437 N N . ASP B 1 169 ? -28.016 -20 -14.414 1 97.94 169 ASP B N 1
ATOM 4438 C CA . ASP B 1 169 ? -28.594 -19.812 -15.75 1 97.94 169 ASP B CA 1
ATOM 4439 C C . ASP B 1 169 ? -27.516 -19.984 -16.828 1 97.94 169 ASP B C 1
ATOM 4441 O O . ASP B 1 169 ? -26.359 -20.266 -16.516 1 97.94 169 ASP B O 1
ATOM 4445 N N . GLU B 1 170 ? -27.859 -19.859 -18.062 1 97.38 170 GLU B N 1
ATOM 4446 C CA . GLU B 1 170 ? -26.953 -20.141 -19.172 1 97.38 170 GLU B CA 1
ATOM 4447 C C . GLU B 1 170 ? -25.781 -19.156 -19.188 1 97.38 170 GLU B C 1
ATOM 4449 O O . GLU B 1 170 ? -24.656 -19.531 -19.547 1 97.38 170 GLU B O 1
ATOM 4454 N N . ALA B 1 171 ? -26.062 -18 -18.844 1 96.75 171 ALA B N 1
ATOM 4455 C CA . ALA B 1 171 ? -25.016 -16.984 -18.797 1 96.75 171 ALA B CA 1
ATOM 4456 C C . ALA B 1 171 ? -23.953 -17.328 -17.75 1 96.75 171 ALA B C 1
ATOM 4458 O O . ALA B 1 171 ? -22.766 -17.219 -18 1 96.75 171 ALA B O 1
ATOM 4459 N N . ALA B 1 172 ? -24.391 -17.734 -16.594 1 97.06 172 ALA B N 1
ATOM 4460 C CA . ALA B 1 172 ? -23.5 -18.125 -15.516 1 97.06 172 ALA B CA 1
ATOM 4461 C C . ALA B 1 172 ? -22.672 -19.344 -15.898 1 97.06 172 ALA B C 1
ATOM 4463 O O . ALA B 1 172 ? -21.484 -19.422 -15.594 1 97.06 172 ALA B O 1
ATOM 4464 N N . LYS B 1 173 ? -23.281 -20.312 -16.531 1 96.75 173 LYS B N 1
ATOM 4465 C CA . LYS B 1 173 ? -22.578 -21.516 -16.984 1 96.75 173 LYS B CA 1
ATOM 4466 C C . LYS B 1 173 ? -21.516 -21.172 -18.031 1 96.75 173 LYS B C 1
ATOM 4468 O O . LYS B 1 173 ? -20.391 -21.688 -17.969 1 96.75 173 LYS B O 1
ATOM 4473 N N . SER B 1 174 ? -21.875 -20.281 -18.906 1 94.31 174 SER B N 1
ATOM 4474 C CA . SER B 1 174 ? -20.938 -19.844 -19.922 1 94.31 174 SER B CA 1
ATOM 4475 C C . SER B 1 174 ? -19.766 -19.094 -19.312 1 94.31 174 SER B C 1
ATOM 4477 O O . SER B 1 174 ? -18.625 -19.25 -19.734 1 94.31 174 SER B O 1
ATOM 4479 N N . LEU B 1 175 ? -20.062 -18.297 -18.344 1 94.5 175 LEU B N 1
ATOM 4480 C CA . LEU B 1 175 ? -19.016 -17.531 -17.656 1 94.5 175 LEU B CA 1
ATOM 4481 C C . LEU B 1 175 ? -18.062 -18.484 -16.922 1 94.5 175 LEU B C 1
ATOM 4483 O O . LEU B 1 175 ? -16.844 -18.281 -16.953 1 94.5 175 LEU B O 1
ATOM 4487 N N . LEU B 1 176 ? -18.578 -19.453 -16.266 1 96 176 LEU B N 1
ATOM 4488 C CA . LEU B 1 176 ? -17.75 -20.438 -15.57 1 96 176 LEU B CA 1
ATOM 4489 C C . LEU B 1 176 ? -16.828 -21.156 -16.562 1 96 176 LEU B C 1
ATOM 4491 O O . LEU B 1 176 ? -15.641 -21.344 -16.281 1 96 176 LEU B O 1
ATOM 4495 N N . GLN B 1 177 ? -17.391 -21.531 -17.688 1 93.5 177 GLN B N 1
ATOM 4496 C CA . GLN B 1 177 ? -16.609 -22.188 -18.734 1 93.5 177 GLN B CA 1
ATOM 4497 C C . GLN B 1 177 ? -15.453 -21.297 -19.172 1 93.5 177 GLN B C 1
ATOM 4499 O O . GLN B 1 177 ? -14.312 -21.766 -19.281 1 93.5 177 GLN B O 1
ATOM 4504 N N . ARG B 1 178 ? -15.695 -20.078 -19.391 1 91.25 178 ARG B N 1
ATOM 4505 C CA . ARG B 1 178 ? -14.664 -19.141 -19.812 1 91.25 178 ARG B CA 1
ATOM 4506 C C . ARG B 1 178 ? -13.609 -18.953 -18.734 1 91.25 178 ARG B C 1
ATOM 4508 O O . ARG B 1 178 ? -12.414 -18.891 -19.016 1 91.25 178 ARG B O 1
ATOM 4515 N N . ASN B 1 179 ? -14.023 -18.844 -17.516 1 92.25 179 ASN B N 1
ATOM 4516 C CA . ASN B 1 179 ? -13.102 -18.656 -16.406 1 92.25 179 ASN B CA 1
ATOM 4517 C C . ASN B 1 179 ? -12.164 -19.859 -16.25 1 92.25 179 ASN B C 1
ATOM 4519 O O . ASN B 1 179 ? -10.992 -19.688 -15.906 1 92.25 179 ASN B O 1
ATOM 4523 N N . VAL B 1 180 ? -12.711 -20.938 -16.469 1 91 180 VAL B N 1
ATOM 4524 C CA . VAL B 1 180 ? -11.945 -22.156 -16.234 1 91 180 VAL B CA 1
ATOM 4525 C C . VAL B 1 180 ? -11.008 -22.406 -17.422 1 91 180 VAL B C 1
ATOM 4527 O O . VAL B 1 180 ? -9.836 -22.734 -17.234 1 91 180 VAL B O 1
ATOM 4530 N N . ILE B 1 181 ? -11.586 -22.281 -18.594 1 82.44 181 ILE B N 1
ATOM 4531 C CA . ILE B 1 181 ? -10.797 -22.734 -19.734 1 82.44 181 ILE B CA 1
ATOM 4532 C C . ILE B 1 181 ? -10.133 -21.547 -20.422 1 82.44 181 ILE B C 1
ATOM 4534 O O . ILE B 1 181 ? -9.172 -21.719 -21.188 1 82.44 181 ILE B O 1
ATOM 4538 N N . ALA B 1 182 ? -10.789 -20.188 -20.172 1 63.81 182 ALA B N 1
ATOM 4539 C CA . ALA B 1 182 ? -10.195 -19.047 -20.875 1 63.81 182 ALA B CA 1
ATOM 4540 C C . ALA B 1 182 ? -8.969 -18.531 -20.141 1 63.81 182 ALA B C 1
ATOM 4542 O O . ALA B 1 182 ? -8.945 -18.5 -18.906 1 63.81 182 ALA B O 1
ATOM 4543 N N . GLY B 1 183 ? -7.98 -18.719 -20.875 1 59.59 183 GLY B N 1
ATOM 4544 C CA . GLY B 1 183 ? -6.586 -18.422 -20.562 1 59.59 183 GLY B CA 1
ATOM 4545 C C . GLY B 1 183 ? -6.414 -17.266 -19.609 1 59.59 183 GLY B C 1
ATOM 4546 O O . GLY B 1 183 ? -6.977 -16.188 -19.812 1 59.59 183 GLY B O 1
ATOM 4547 N N . LEU B 1 184 ? -6.316 -17.531 -18.297 1 60.12 184 LEU B N 1
ATOM 4548 C CA . LEU B 1 184 ? -5.832 -16.562 -17.328 1 60.12 184 LEU B CA 1
ATOM 4549 C C . LEU B 1 184 ? -4.555 -15.891 -17.828 1 60.12 184 LEU B C 1
ATOM 4551 O O . LEU B 1 184 ? -3.877 -16.406 -18.703 1 60.12 184 LEU B O 1
ATOM 4555 N N . PRO B 1 185 ? -4.488 -14.594 -17.516 1 55 185 PRO B N 1
ATOM 4556 C CA . PRO B 1 185 ? -3.248 -13.945 -17.938 1 55 185 PRO B CA 1
ATOM 4557 C C . PRO B 1 185 ? -2.014 -14.812 -17.703 1 55 185 PRO B C 1
ATOM 4559 O O . PRO B 1 185 ? -1.856 -15.375 -16.609 1 55 185 PRO B O 1
ATOM 4562 N N . GLY B 1 186 ? -1.396 -14.938 -18.766 1 51.84 186 GLY B N 1
ATOM 4563 C CA . GLY B 1 186 ? -0.221 -15.789 -18.688 1 51.84 186 GLY B CA 1
ATOM 4564 C C . GLY B 1 186 ? -0.474 -17.188 -19.203 1 51.84 186 GLY B C 1
ATOM 4565 O O . GLY B 1 186 ? 0.462 -17.984 -19.359 1 51.84 186 GLY B O 1
ATOM 4566 N N . SER B 1 187 ? -1.966 -17.281 -19.406 1 58.5 187 SER B N 1
ATOM 4567 C CA . SER B 1 187 ? -2.295 -18.609 -19.906 1 58.5 187 SER B CA 1
ATOM 4568 C C . SER B 1 187 ? -1.994 -18.719 -21.391 1 58.5 187 SER B C 1
ATOM 4570 O O . SER B 1 187 ? -2.096 -17.75 -22.141 1 58.5 187 SER B O 1
ATOM 4572 N N . GLU B 1 188 ? -1.522 -19.797 -21.922 1 55.91 188 GLU B N 1
ATOM 4573 C CA . GLU B 1 188 ? -0.927 -20.031 -23.234 1 55.91 188 GLU B CA 1
ATOM 4574 C C . GLU B 1 188 ? -1.987 -20.438 -24.266 1 55.91 188 GLU B C 1
ATOM 4576 O O . GLU B 1 188 ? -1.794 -20.25 -25.469 1 55.91 188 GLU B O 1
ATOM 4581 N N . GLU B 1 189 ? -3.26 -20.938 -23.781 1 59.5 189 GLU B N 1
ATOM 4582 C CA . GLU B 1 189 ? -4.152 -21.516 -24.781 1 59.5 189 GLU B CA 1
ATOM 4583 C C . GLU B 1 189 ? -5.613 -21.281 -24.422 1 59.5 189 GLU B C 1
ATOM 4585 O O . GLU B 1 189 ? -5.957 -21.188 -23.234 1 59.5 189 GLU B O 1
ATOM 4590 N N . SER B 1 190 ? -6.512 -20.859 -25.375 1 68.69 190 SER B N 1
ATOM 4591 C CA . SER B 1 190 ? -7.965 -20.844 -25.234 1 68.69 190 SER B CA 1
ATOM 4592 C C . SER B 1 190 ? -8.602 -22.031 -25.938 1 68.69 190 SER B C 1
ATOM 4594 O O . SER B 1 190 ? -8.094 -22.5 -26.969 1 68.69 190 SER B O 1
ATOM 4596 N N . PHE B 1 191 ? -9.68 -22.609 -25.234 1 79.31 191 PHE B N 1
ATOM 4597 C CA . PHE B 1 191 ? -10.273 -23.859 -25.703 1 79.31 191 PHE B CA 1
ATOM 4598 C C . PHE B 1 191 ? -11.789 -23.719 -25.828 1 79.31 191 PHE B C 1
ATOM 4600 O O . PHE B 1 191 ? -12.414 -23 -25.047 1 79.31 191 PHE B O 1
ATOM 4607 N N . THR B 1 192 ? -12.266 -24.453 -26.859 1 86.06 192 THR B N 1
ATOM 4608 C CA . THR B 1 192 ? -13.648 -24.891 -26.734 1 86.06 192 THR B CA 1
ATOM 4609 C C . THR B 1 192 ? -13.758 -26.062 -25.766 1 86.06 192 THR B C 1
ATOM 4611 O O . THR B 1 192 ? -12.742 -26.609 -25.328 1 86.06 192 THR B O 1
ATOM 4614 N N . LEU B 1 193 ? -15.008 -26.422 -25.406 1 91.19 193 LEU B N 1
ATOM 4615 C CA . LEU B 1 193 ? -15.195 -27.562 -24.531 1 91.19 193 LEU B CA 1
ATOM 4616 C C . LEU B 1 193 ? -14.633 -28.844 -25.156 1 91.19 193 LEU B C 1
ATOM 4618 O O . LEU B 1 193 ? -14 -29.641 -24.484 1 91.19 193 LEU B O 1
ATOM 4622 N N . GLU B 1 194 ? -14.867 -28.969 -26.438 1 92.69 194 GLU B N 1
ATOM 4623 C CA . GLU B 1 194 ? -14.383 -30.141 -27.141 1 92.69 194 GLU B CA 1
ATOM 4624 C C . GLU B 1 194 ? -12.852 -30.156 -27.203 1 92.69 194 GLU B C 1
ATOM 4626 O O . GLU B 1 194 ? -12.234 -31.203 -27 1 92.69 194 GLU B O 1
ATOM 4631 N N . GLN B 1 195 ? -12.289 -29.094 -27.5 1 90.25 195 GLN B N 1
ATOM 4632 C CA . GLN B 1 195 ? -10.836 -28.969 -27.547 1 90.25 195 GLN B CA 1
ATOM 4633 C C . GLN B 1 195 ? -10.227 -29.219 -26.172 1 90.25 195 GLN B C 1
ATOM 4635 O O . GLN B 1 195 ? -9.148 -29.812 -26.062 1 90.25 195 GLN B O 1
ATOM 4640 N N . PHE B 1 196 ? -10.969 -28.734 -25.172 1 93.25 196 PHE B N 1
ATOM 4641 C CA . PHE B 1 196 ? -10.492 -28.953 -23.797 1 93.25 196 PHE B CA 1
ATOM 4642 C C . PHE B 1 196 ? -10.5 -30.438 -23.453 1 93.25 196 PHE B C 1
ATOM 4644 O O . PHE B 1 196 ? -9.539 -30.938 -22.875 1 93.25 196 PHE B O 1
ATOM 4651 N N . GLN B 1 197 ? -11.57 -31.094 -23.797 1 94.69 197 GLN B N 1
ATOM 4652 C CA . GLN B 1 197 ? -11.641 -32.531 -23.562 1 94.69 197 GLN B CA 1
ATOM 4653 C C . GLN B 1 197 ? -10.508 -33.25 -24.281 1 94.69 197 GLN B C 1
ATOM 4655 O O . GLN B 1 197 ? -9.914 -34.188 -23.719 1 94.69 197 GLN B O 1
ATOM 4660 N N . LEU B 1 198 ? -10.234 -32.844 -25.484 1 94.12 198 LEU B N 1
ATOM 4661 C CA . LEU B 1 198 ? -9.156 -33.469 -26.25 1 94.12 198 LEU B CA 1
ATOM 4662 C C . LEU B 1 198 ? -7.812 -33.25 -25.547 1 94.12 198 LEU B C 1
ATOM 4664 O O . LEU B 1 198 ? -6.969 -34.125 -25.531 1 94.12 198 LEU B O 1
ATOM 4668 N N . ALA B 1 199 ? -7.617 -32.094 -25.062 1 93.12 199 ALA B N 1
ATOM 4669 C CA . ALA B 1 199 ? -6.391 -31.781 -24.328 1 93.12 199 ALA B CA 1
ATOM 4670 C C . ALA B 1 199 ? -6.27 -32.656 -23.078 1 93.12 199 ALA B C 1
ATOM 4672 O O . ALA B 1 199 ? -5.188 -33.156 -22.781 1 93.12 199 ALA B O 1
ATOM 4673 N N . LEU B 1 200 ? -7.406 -32.844 -22.391 1 95.06 200 LEU B N 1
ATOM 4674 C CA . LEU B 1 200 ? -7.418 -33.719 -21.219 1 95.06 200 LEU B CA 1
ATOM 4675 C C . LEU B 1 200 ? -7.09 -35.156 -21.578 1 95.06 200 LEU B C 1
ATOM 4677 O O . LEU B 1 200 ? -6.379 -35.844 -20.859 1 95.06 200 LEU B O 1
ATOM 4681 N N . ASP B 1 201 ? -7.559 -35.531 -22.734 1 96.06 201 ASP B N 1
ATOM 4682 C CA . ASP B 1 201 ? -7.387 -36.906 -23.188 1 96.06 201 ASP B CA 1
ATOM 4683 C C . ASP B 1 201 ? -5.914 -37.219 -23.422 1 96.06 201 ASP B C 1
ATOM 4685 O O . ASP B 1 201 ? -5.504 -38.375 -23.359 1 96.06 201 ASP B O 1
ATOM 4689 N N . GLN B 1 202 ? -5.141 -36.25 -23.703 1 95.12 202 GLN B N 1
ATOM 4690 C CA . GLN B 1 202 ? -3.717 -36.438 -23.938 1 95.12 202 GLN B CA 1
ATOM 4691 C C . GLN B 1 202 ? -3.01 -36.938 -22.688 1 95.12 202 GLN B C 1
ATOM 4693 O O . GLN B 1 202 ? -1.888 -37.438 -22.75 1 95.12 202 GLN B O 1
ATOM 4698 N N . TYR B 1 203 ? -3.643 -36.812 -21.578 1 96.69 203 TYR B N 1
ATOM 4699 C CA . TYR B 1 203 ? -3.018 -37.188 -20.328 1 96.69 203 TYR B CA 1
ATOM 4700 C C . TYR B 1 203 ? -3.576 -38.5 -19.828 1 96.69 203 TYR B C 1
ATOM 4702 O O . TYR B 1 203 ? -3.305 -38.938 -18.688 1 96.69 203 TYR B O 1
ATOM 4710 N N . GLN B 1 204 ? -4.41 -39.125 -20.703 1 94.38 204 GLN B N 1
ATOM 4711 C CA . GLN B 1 204 ? -4.836 -40.469 -20.359 1 94.38 204 GLN B CA 1
ATOM 4712 C C . GLN B 1 204 ? -3.639 -41.375 -20.125 1 94.38 204 GLN B C 1
ATOM 4714 O O . GLN B 1 204 ? -2.721 -41.438 -20.953 1 94.38 204 GLN B O 1
ATOM 4719 N N . GLY B 1 205 ? -3.631 -42.031 -18.984 1 95.5 205 GLY B N 1
ATOM 4720 C CA . GLY B 1 205 ? -2.545 -42.938 -18.656 1 95.5 205 GLY B CA 1
ATOM 4721 C C . GLY B 1 205 ? -1.381 -42.25 -17.953 1 95.5 205 GLY B C 1
ATOM 4722 O O . GLY B 1 205 ? -0.392 -42.906 -17.609 1 95.5 205 GLY B O 1
ATOM 4723 N N . ILE B 1 206 ? -1.394 -41 -17.75 1 98.06 206 ILE B N 1
ATOM 4724 C CA . ILE B 1 206 ? -0.346 -40.25 -17.047 1 98.06 206 ILE B CA 1
ATOM 4725 C C . ILE B 1 206 ? -0.83 -39.875 -15.656 1 98.06 206 ILE B C 1
ATOM 4727 O O . ILE B 1 206 ? -1.518 -38.844 -15.484 1 98.06 206 ILE B O 1
ATOM 4731 N N . ASP B 1 207 ? -0.478 -40.656 -14.703 1 97.62 207 ASP B N 1
ATOM 4732 C CA . ASP B 1 207 ? -0.822 -40.375 -13.312 1 97.62 207 ASP B CA 1
ATOM 4733 C C . ASP B 1 207 ? 0.27 -39.531 -12.641 1 97.62 207 ASP B C 1
ATOM 4735 O O . ASP B 1 207 ? 1.178 -39.031 -13.305 1 97.62 207 ASP B O 1
ATOM 4739 N N . GLU B 1 208 ? 0.142 -39.312 -11.391 1 98.06 208 GLU B N 1
ATOM 4740 C CA . GLU B 1 208 ? 1.088 -38.5 -10.641 1 98.06 208 GLU B CA 1
ATOM 4741 C C . GLU B 1 208 ? 2.512 -39.031 -10.781 1 98.06 208 GLU B C 1
ATOM 4743 O O . GLU B 1 208 ? 3.447 -38.25 -11.016 1 98.06 208 GLU B O 1
ATOM 4748 N N . GLU B 1 209 ? 2.668 -40.344 -10.57 1 98.38 209 GLU B N 1
ATOM 4749 C CA . GLU B 1 209 ? 3.986 -40.969 -10.656 1 98.38 209 GLU B CA 1
ATOM 4750 C C . GLU B 1 209 ? 4.613 -40.75 -12.031 1 98.38 209 GLU B C 1
ATOM 4752 O O . GLU B 1 209 ? 5.777 -40.344 -12.133 1 98.38 209 GLU B O 1
ATOM 4757 N N . LYS B 1 210 ? 3.883 -41.031 -13.086 1 98.56 210 LYS B N 1
ATOM 4758 C CA . LYS B 1 210 ? 4.387 -40.906 -14.445 1 98.56 210 LYS B CA 1
ATOM 4759 C C . LYS B 1 210 ? 4.695 -39.438 -14.766 1 98.56 210 LYS B C 1
ATOM 4761 O O . LYS B 1 210 ? 5.711 -39.125 -15.391 1 98.56 210 LYS B O 1
ATOM 4766 N N . LEU B 1 211 ? 3.814 -38.531 -14.383 1 98.69 211 LEU B N 1
ATOM 4767 C CA . LEU B 1 211 ? 4.074 -37.125 -14.617 1 98.69 211 LEU B CA 1
ATOM 4768 C C . LEU B 1 211 ? 5.328 -36.656 -13.875 1 98.69 211 LEU B C 1
ATOM 4770 O O . LEU B 1 211 ? 6.109 -35.875 -14.398 1 98.69 211 LEU B O 1
ATOM 4774 N N . SER B 1 212 ? 5.469 -37.125 -12.625 1 98.75 212 SER B N 1
ATOM 4775 C CA . SER B 1 212 ? 6.676 -36.812 -11.859 1 98.75 212 SER B CA 1
ATOM 4776 C C . SER B 1 212 ? 7.926 -37.312 -12.586 1 98.75 212 SER B C 1
ATOM 4778 O O . SER B 1 212 ? 8.93 -36.594 -12.633 1 98.75 212 SER B O 1
ATOM 4780 N N . ASP B 1 213 ? 7.828 -38.469 -13.172 1 98.69 213 ASP B N 1
ATOM 4781 C CA . ASP B 1 213 ? 8.945 -39 -13.945 1 98.69 213 ASP B CA 1
ATOM 4782 C C . ASP B 1 213 ? 9.25 -38.125 -15.148 1 98.69 213 ASP B C 1
ATOM 4784 O O . ASP B 1 213 ? 10.414 -37.906 -15.492 1 98.69 213 ASP B O 1
ATOM 4788 N N . HIS B 1 214 ? 8.188 -37.656 -15.781 1 98.81 214 HIS B N 1
ATOM 4789 C CA . HIS B 1 214 ? 8.375 -36.781 -16.938 1 98.81 214 HIS B CA 1
ATOM 4790 C C . HIS B 1 214 ? 9.031 -35.438 -16.531 1 98.81 214 HIS B C 1
ATOM 4792 O O . HIS B 1 214 ? 9.891 -34.938 -17.234 1 98.81 214 HIS B O 1
ATOM 4798 N N . LEU B 1 215 ? 8.625 -34.938 -15.352 1 98.88 215 LEU B N 1
ATOM 4799 C CA . LEU B 1 215 ? 9.25 -33.719 -14.82 1 98.88 215 LEU B CA 1
ATOM 4800 C C . LEU B 1 215 ? 10.727 -33.969 -14.539 1 98.88 215 LEU B C 1
ATOM 4802 O O . LEU B 1 215 ? 11.578 -33.156 -14.914 1 98.88 215 LEU B O 1
ATOM 4806 N N . ILE B 1 216 ? 11.039 -35.062 -13.906 1 98.88 216 ILE B N 1
ATOM 4807 C CA . ILE B 1 216 ? 12.406 -35.406 -13.547 1 98.88 216 ILE B CA 1
ATOM 4808 C C . ILE B 1 216 ? 13.25 -35.562 -14.812 1 98.88 216 ILE B C 1
ATOM 4810 O O . ILE B 1 216 ? 14.391 -35.094 -14.875 1 98.88 216 ILE B O 1
ATOM 4814 N N . HIS B 1 217 ? 12.695 -36.188 -15.844 1 98.81 217 HIS B N 1
ATOM 4815 C CA . HIS B 1 217 ? 13.398 -36.312 -17.109 1 98.81 217 HIS B CA 1
ATOM 4816 C C . HIS B 1 217 ? 13.719 -34.969 -17.734 1 98.81 217 HIS B C 1
ATOM 4818 O O . HIS B 1 217 ? 14.844 -34.719 -18.172 1 98.81 217 HIS B O 1
ATOM 4824 N N . PHE B 1 218 ? 12.711 -34.156 -17.844 1 98.88 218 PHE B N 1
ATOM 4825 C CA . PHE B 1 218 ? 12.883 -32.781 -18.359 1 98.88 218 PHE B CA 1
ATOM 4826 C C . PHE B 1 218 ? 14 -32.062 -17.625 1 98.88 218 PHE B C 1
ATOM 4828 O O . PHE B 1 218 ? 14.898 -31.5 -18.25 1 98.88 218 PHE B O 1
ATOM 4835 N N . LEU B 1 219 ? 13.984 -32.125 -16.219 1 98.94 219 LEU B N 1
ATOM 4836 C CA . LEU B 1 219 ? 14.969 -31.453 -15.391 1 98.94 219 LEU B CA 1
ATOM 4837 C C . LEU B 1 219 ? 16.359 -32.062 -15.594 1 98.94 219 LEU B C 1
ATOM 4839 O O . LEU B 1 219 ? 17.359 -31.328 -15.633 1 98.94 219 LEU B O 1
ATOM 4843 N N . ALA B 1 220 ? 16.391 -33.375 -15.695 1 98.81 220 ALA B N 1
ATOM 4844 C CA . ALA B 1 220 ? 17.672 -34.031 -15.93 1 98.81 220 ALA B CA 1
ATOM 4845 C C . ALA B 1 220 ? 18.328 -33.531 -17.219 1 98.81 220 ALA B C 1
ATOM 4847 O O . ALA B 1 220 ? 19.547 -33.5 -17.328 1 98.81 220 ALA B O 1
ATOM 4848 N N . GLU B 1 221 ? 17.5 -33.25 -18.141 1 98.81 221 GLU B N 1
ATOM 4849 C CA . GLU B 1 221 ? 18 -32.781 -19.438 1 98.81 221 GLU B CA 1
ATOM 4850 C C . GLU B 1 221 ? 18.422 -31.312 -19.359 1 98.81 221 GLU B C 1
ATOM 4852 O O . GLU B 1 221 ? 19.469 -30.938 -19.922 1 98.81 221 GLU B O 1
ATOM 4857 N N . ILE B 1 222 ? 17.688 -30.438 -18.703 1 98.88 222 ILE B N 1
ATOM 4858 C CA . ILE B 1 222 ? 17.906 -29 -18.875 1 98.88 222 ILE B CA 1
ATOM 4859 C C . ILE B 1 222 ? 18.812 -28.469 -17.766 1 98.88 222 ILE B C 1
ATOM 4861 O O . ILE B 1 222 ? 19.469 -27.438 -17.938 1 98.88 222 ILE B O 1
ATOM 4865 N N . ILE B 1 223 ? 18.938 -29.109 -16.578 1 98.88 223 ILE B N 1
ATOM 4866 C CA . ILE B 1 223 ? 19.641 -28.562 -15.422 1 98.88 223 ILE B CA 1
ATOM 4867 C C . ILE B 1 223 ? 21.141 -28.5 -15.703 1 98.88 223 ILE B C 1
ATOM 4869 O O . ILE B 1 223 ? 21.812 -27.531 -15.312 1 98.88 223 ILE B O 1
ATOM 4873 N N . PRO B 1 224 ? 21.703 -29.5 -16.406 1 98.81 224 PRO B N 1
ATOM 4874 C CA . PRO B 1 224 ? 23.109 -29.344 -16.766 1 98.81 224 PRO B CA 1
ATOM 4875 C C . PRO B 1 224 ? 23.375 -28.094 -17.594 1 98.81 224 PRO B C 1
ATOM 4877 O O . PRO B 1 224 ? 24.406 -27.438 -17.422 1 98.81 224 PRO B O 1
ATOM 4880 N N . VAL B 1 225 ? 22.5 -27.734 -18.5 1 98.81 225 VAL B N 1
ATOM 4881 C CA . VAL B 1 225 ? 22.609 -26.5 -19.281 1 98.81 225 VAL B CA 1
ATOM 4882 C C . VAL B 1 225 ? 22.469 -25.297 -18.359 1 98.81 225 VAL B C 1
ATOM 4884 O O . VAL B 1 225 ? 23.203 -24.312 -18.484 1 98.81 225 VAL B O 1
ATOM 4887 N N . ALA B 1 226 ? 21.5 -25.375 -17.438 1 98.88 226 ALA B N 1
ATOM 4888 C CA . ALA B 1 226 ? 21.344 -24.312 -16.438 1 98.88 226 ALA B CA 1
ATOM 4889 C C . ALA B 1 226 ? 22.609 -24.125 -15.617 1 98.88 226 ALA B C 1
ATOM 4891 O O . ALA B 1 226 ? 23.078 -23 -15.43 1 98.88 226 ALA B O 1
ATOM 4892 N N . ASP B 1 227 ? 23.203 -25.203 -15.188 1 98.75 227 ASP B N 1
ATOM 4893 C CA . ASP B 1 227 ? 24.453 -25.172 -14.422 1 98.75 227 ASP B CA 1
ATOM 4894 C C . ASP B 1 227 ? 25.562 -24.484 -15.211 1 98.75 227 ASP B C 1
ATOM 4896 O O . ASP B 1 227 ? 26.25 -23.594 -14.695 1 98.75 227 ASP B O 1
ATOM 4900 N N . ALA B 1 228 ? 25.672 -24.891 -16.391 1 98.62 228 ALA B N 1
ATOM 4901 C CA . ALA B 1 228 ? 26.766 -24.406 -17.234 1 98.62 228 ALA B CA 1
ATOM 4902 C C . ALA B 1 228 ? 26.625 -22.922 -17.5 1 98.62 228 ALA B C 1
ATOM 4904 O O . ALA B 1 228 ? 27.625 -22.234 -17.75 1 98.62 228 ALA B O 1
ATOM 4905 N N . ASN B 1 229 ? 25.438 -22.406 -17.422 1 98.56 229 ASN B N 1
ATOM 4906 C CA . ASN B 1 229 ? 25.188 -21.016 -17.781 1 98.56 229 ASN B CA 1
ATOM 4907 C C . ASN B 1 229 ? 24.844 -20.156 -16.562 1 98.56 229 ASN B C 1
ATOM 4909 O O . ASN B 1 229 ? 24.469 -18.984 -16.703 1 98.56 229 ASN B O 1
ATOM 4913 N N . GLY B 1 230 ? 24.859 -20.703 -15.336 1 98.31 230 GLY B N 1
ATOM 4914 C CA . GLY B 1 230 ? 24.609 -19.953 -14.109 1 98.31 230 GLY B CA 1
ATOM 4915 C C . GLY B 1 230 ? 23.141 -19.625 -13.922 1 98.31 230 GLY B C 1
ATOM 4916 O O . GLY B 1 230 ? 22.797 -18.625 -13.281 1 98.31 230 GLY B O 1
ATOM 4917 N N . ILE B 1 231 ? 22.281 -20.391 -14.531 1 98.69 231 ILE B N 1
ATOM 4918 C CA . ILE B 1 231 ? 20.844 -20.141 -14.453 1 98.69 231 ILE B CA 1
ATOM 4919 C C . ILE B 1 231 ? 20.266 -20.906 -13.258 1 98.69 231 ILE B C 1
ATOM 4921 O O . ILE B 1 231 ? 20.609 -22.062 -13.016 1 98.69 231 ILE B O 1
ATOM 4925 N N . LYS B 1 232 ? 19.453 -20.219 -12.469 1 98.88 232 LYS B N 1
ATOM 4926 C CA . LYS B 1 232 ? 18.594 -20.859 -11.477 1 98.88 232 LYS B CA 1
ATOM 4927 C C . LYS B 1 232 ? 17.188 -21.109 -12.031 1 98.88 232 LYS B C 1
ATOM 4929 O O . LYS B 1 232 ? 16.422 -20.172 -12.266 1 98.88 232 LYS B O 1
ATOM 4934 N N . MET B 1 233 ? 16.906 -22.375 -12.281 1 98.88 233 MET B N 1
ATOM 4935 C CA . MET B 1 233 ? 15.547 -22.766 -12.609 1 98.88 233 MET B CA 1
ATOM 4936 C C . MET B 1 233 ? 14.68 -22.859 -11.359 1 98.88 233 MET B C 1
ATOM 4938 O O . MET B 1 233 ? 15.07 -23.484 -10.375 1 98.88 233 MET B O 1
ATOM 4942 N N . VAL B 1 234 ? 13.555 -22.25 -11.398 1 98.94 234 VAL B N 1
ATOM 4943 C CA . VAL B 1 234 ? 12.711 -22.281 -10.203 1 98.94 234 VAL B CA 1
ATOM 4944 C C . VAL B 1 234 ? 11.305 -22.75 -10.578 1 98.94 234 VAL B C 1
ATOM 4946 O O . VAL B 1 234 ? 10.617 -22.078 -11.359 1 98.94 234 VAL B O 1
ATOM 4949 N N . VAL B 1 235 ? 10.859 -23.828 -10.078 1 98.88 235 VAL B N 1
ATOM 4950 C CA . VAL B 1 235 ? 9.555 -24.406 -10.398 1 98.88 235 VAL B CA 1
ATOM 4951 C C . VAL B 1 235 ? 8.469 -23.719 -9.57 1 98.88 235 VAL B C 1
ATOM 4953 O O . VAL B 1 235 ? 8.617 -23.547 -8.359 1 98.88 235 VAL B O 1
ATOM 4956 N N . HIS B 1 236 ? 7.473 -23.203 -10.219 1 98.56 236 HIS B N 1
ATOM 4957 C CA . HIS B 1 236 ? 6.285 -22.719 -9.539 1 98.56 236 HIS B CA 1
ATOM 4958 C C . HIS B 1 236 ? 5.363 -23.859 -9.133 1 98.56 236 HIS B C 1
ATOM 4960 O O . HIS B 1 236 ? 5.148 -24.797 -9.906 1 98.56 236 HIS B O 1
ATOM 4966 N N . PRO B 1 237 ? 4.789 -23.828 -8.008 1 98.44 237 PRO B N 1
ATOM 4967 C CA . PRO B 1 237 ? 3.91 -24.906 -7.562 1 98.44 237 PRO B CA 1
ATOM 4968 C C . PRO B 1 237 ? 2.596 -24.953 -8.336 1 98.44 237 PRO B C 1
ATOM 4970 O O . PRO B 1 237 ? 2.254 -24 -9.039 1 98.44 237 PRO B O 1
ATOM 4973 N N . ASP B 1 238 ? 1.943 -26.078 -8.172 1 97.62 238 ASP B N 1
ATOM 4974 C CA . ASP B 1 238 ? 0.611 -26.25 -8.734 1 97.62 238 ASP B CA 1
ATOM 4975 C C . ASP B 1 238 ? -0.388 -25.281 -8.117 1 97.62 238 ASP B C 1
ATOM 4977 O O . ASP B 1 238 ? -0.323 -25 -6.922 1 97.62 238 ASP B O 1
ATOM 4981 N N . ASP B 1 239 ? -1.299 -24.812 -8.945 1 96.12 239 ASP B N 1
ATOM 4982 C CA . ASP B 1 239 ? -2.316 -23.875 -8.477 1 96.12 239 ASP B CA 1
ATOM 4983 C C . ASP B 1 239 ? -3.662 -24.141 -9.148 1 96.12 239 ASP B C 1
ATOM 4985 O O . ASP B 1 239 ? -3.906 -23.688 -10.266 1 96.12 239 ASP B O 1
ATOM 4989 N N . PRO B 1 240 ? -4.609 -24.875 -8.523 1 96.25 240 PRO B N 1
ATOM 4990 C CA . PRO B 1 240 ? -4.496 -25.266 -7.117 1 96.25 240 PRO B CA 1
ATOM 4991 C C . PRO B 1 240 ? -3.547 -26.438 -6.906 1 96.25 240 PRO B C 1
ATOM 4993 O O . PRO B 1 240 ? -3.217 -27.156 -7.863 1 96.25 240 PRO B O 1
ATOM 4996 N N . PRO B 1 241 ? -3.074 -26.594 -5.699 1 97.88 241 PRO B N 1
ATOM 4997 C CA . PRO B 1 241 ? -2.066 -27.609 -5.402 1 97.88 241 PRO B CA 1
ATOM 4998 C C . PRO B 1 241 ? -2.68 -28.984 -5.125 1 97.88 241 PRO B C 1
ATOM 5000 O O . PRO B 1 241 ? -2.322 -29.641 -4.141 1 97.88 241 PRO B O 1
ATOM 5003 N N . TYR B 1 242 ? -3.6 -29.438 -5.934 1 96.56 242 TYR B N 1
ATOM 5004 C CA . TYR B 1 242 ? -4.219 -30.766 -5.973 1 96.56 242 TYR B CA 1
ATOM 5005 C C . TYR B 1 242 ? -4.84 -31.031 -7.336 1 96.56 242 TYR B C 1
ATOM 5007 O O . TYR B 1 242 ? -5.098 -30.109 -8.102 1 96.56 242 TYR B O 1
ATOM 5015 N N . PRO B 1 243 ? -5.043 -32.312 -7.691 1 96 243 PRO B N 1
ATOM 5016 C CA . PRO B 1 243 ? -5.547 -32.656 -9.023 1 96 243 PRO B CA 1
ATOM 5017 C C . PRO B 1 243 ? -6.941 -32.094 -9.289 1 96 243 PRO B C 1
ATOM 5019 O O . PRO B 1 243 ? -7.785 -32.094 -8.391 1 96 243 PRO B O 1
ATOM 5022 N N . ILE B 1 244 ? -7.148 -31.594 -10.453 1 94.31 244 ILE B N 1
ATOM 5023 C CA . ILE B 1 244 ? -8.469 -31.203 -10.938 1 94.31 244 ILE B CA 1
ATOM 5024 C C . ILE B 1 244 ? -8.664 -31.703 -12.367 1 94.31 244 ILE B C 1
ATOM 5026 O O . ILE B 1 244 ? -7.703 -31.797 -13.141 1 94.31 244 ILE B O 1
ATOM 5030 N N . PHE B 1 245 ? -9.898 -32.094 -12.711 1 95.25 245 PHE B N 1
ATOM 5031 C CA . PHE B 1 245 ? -10.305 -32.531 -14.047 1 95.25 245 PHE B CA 1
ATOM 5032 C C . PHE B 1 245 ? -9.508 -33.75 -14.5 1 95.25 245 PHE B C 1
ATOM 5034 O O . PHE B 1 245 ? -9.188 -33.875 -15.68 1 95.25 245 PHE B O 1
ATOM 5041 N N . GLY B 1 246 ? -9.086 -34.5 -13.57 1 94.88 246 GLY B N 1
ATOM 5042 C CA . GLY B 1 246 ? -8.359 -35.719 -13.875 1 94.88 246 GLY B CA 1
ATOM 5043 C C . GLY B 1 246 ? -6.891 -35.5 -14.164 1 94.88 246 GLY B C 1
ATOM 5044 O O . GLY B 1 246 ? -6.168 -36.438 -14.508 1 94.88 246 GLY B O 1
ATOM 5045 N N . LEU B 1 247 ? -6.426 -34.312 -14.062 1 95.69 247 LEU B N 1
ATOM 5046 C CA . LEU B 1 247 ? -5.035 -33.969 -14.336 1 95.69 247 LEU B CA 1
ATOM 5047 C C . LEU B 1 247 ? -4.188 -34.062 -13.078 1 95.69 247 LEU B C 1
ATOM 5049 O O . LEU B 1 247 ? -4.488 -33.438 -12.062 1 95.69 247 LEU B O 1
ATOM 5053 N N . PRO B 1 248 ? -3.143 -34.844 -13.109 1 97.19 248 PRO B N 1
ATOM 5054 C CA . PRO B 1 248 ? -2.285 -34.969 -11.93 1 97.19 248 PRO B CA 1
ATOM 5055 C C . PRO B 1 248 ? -1.508 -33.688 -11.633 1 97.19 248 PRO B C 1
ATOM 5057 O O . PRO B 1 248 ? -1.386 -32.812 -12.5 1 97.19 248 PRO B O 1
ATOM 5060 N N . ARG B 1 249 ? -1.068 -33.531 -10.406 1 97.56 249 ARG B N 1
ATOM 5061 C CA . ARG B 1 249 ? -0.182 -32.469 -9.961 1 97.56 249 ARG B CA 1
ATOM 5062 C C . ARG B 1 249 ? 1.055 -33.031 -9.266 1 97.56 249 ARG B C 1
ATOM 5064 O O . ARG B 1 249 ? 0.974 -34.031 -8.578 1 97.56 249 ARG B O 1
ATOM 5071 N N . VAL B 1 250 ? 2.211 -32.344 -9.469 1 98.56 250 VAL B N 1
ATOM 5072 C CA . VAL B 1 250 ? 3.438 -33 -9.008 1 98.56 250 VAL B CA 1
ATOM 5073 C C . VAL B 1 250 ? 4.293 -31.984 -8.234 1 98.56 250 VAL B C 1
ATOM 5075 O O . VAL B 1 250 ? 5.402 -32.312 -7.805 1 98.56 250 VAL B O 1
ATOM 5078 N N . VAL B 1 251 ? 3.873 -30.75 -7.992 1 98.69 251 VAL B N 1
ATOM 5079 C CA . VAL B 1 251 ? 4.562 -29.719 -7.215 1 98.69 251 VAL B CA 1
ATOM 5080 C C . VAL B 1 251 ? 3.578 -29.047 -6.266 1 98.69 251 VAL B C 1
ATOM 5082 O O . VAL B 1 251 ? 3.371 -27.828 -6.344 1 98.69 251 VAL B O 1
ATOM 5085 N N . SER B 1 252 ? 2.98 -29.828 -5.352 1 98.62 252 SER B N 1
ATOM 5086 C CA . SER B 1 252 ? 1.887 -29.344 -4.516 1 98.62 252 SER B CA 1
ATOM 5087 C C . SER B 1 252 ? 2.275 -29.359 -3.041 1 98.62 252 SER B C 1
ATOM 5089 O O . SER B 1 252 ? 1.672 -28.641 -2.234 1 98.62 252 SER B O 1
ATOM 5091 N N . THR B 1 253 ? 3.271 -30.203 -2.701 1 98.69 253 THR B N 1
ATOM 5092 C CA . THR B 1 253 ? 3.594 -30.422 -1.296 1 98.69 253 THR B CA 1
ATOM 5093 C C . THR B 1 253 ? 5.105 -30.469 -1.089 1 98.69 253 THR B C 1
ATOM 5095 O O . THR B 1 253 ? 5.867 -30.578 -2.051 1 98.69 253 THR B O 1
ATOM 5098 N N . ALA B 1 254 ? 5.5 -30.391 0.198 1 98.69 254 ALA B N 1
ATOM 5099 C CA . ALA B 1 254 ? 6.914 -30.547 0.544 1 98.69 254 ALA B CA 1
ATOM 5100 C C . ALA B 1 254 ? 7.453 -31.891 0.098 1 98.69 254 ALA B C 1
ATOM 5102 O O . ALA B 1 254 ? 8.602 -32 -0.33 1 98.69 254 ALA B O 1
ATOM 5103 N N . GLY B 1 255 ? 6.609 -32.906 0.241 1 98.69 255 GLY B N 1
ATOM 5104 C CA . GLY B 1 255 ? 7.016 -34.219 -0.178 1 98.69 255 GLY B CA 1
ATOM 5105 C C . GLY B 1 255 ? 7.336 -34.312 -1.657 1 98.69 255 GLY B C 1
ATOM 5106 O O . GLY B 1 255 ? 8.336 -34.906 -2.045 1 98.69 255 GLY B O 1
ATOM 5107 N N . GLN B 1 256 ? 6.508 -33.781 -2.482 1 98.75 256 GLN B N 1
ATOM 5108 C CA . GLN B 1 256 ? 6.73 -33.781 -3.926 1 98.75 256 GLN B CA 1
ATOM 5109 C C . GLN B 1 256 ? 7.977 -33 -4.301 1 98.75 256 GLN B C 1
ATOM 5111 O O . GLN B 1 256 ? 8.719 -33.375 -5.203 1 98.75 256 GLN B O 1
ATOM 5116 N N . LEU B 1 257 ? 8.219 -31.891 -3.592 1 98.81 257 LEU B N 1
ATOM 5117 C CA . LEU B 1 257 ? 9.438 -31.109 -3.807 1 98.81 257 LEU B CA 1
ATOM 5118 C C . LEU B 1 257 ? 10.672 -31.922 -3.465 1 98.81 257 LEU B C 1
ATOM 5120 O O . LEU B 1 257 ? 11.656 -31.922 -4.211 1 98.81 257 LEU B O 1
ATOM 5124 N N . ARG B 1 258 ? 10.633 -32.656 -2.359 1 98.69 258 ARG B N 1
ATOM 5125 C CA . ARG B 1 258 ? 11.758 -33.5 -1.961 1 98.69 258 ARG B CA 1
ATOM 5126 C C . ARG B 1 258 ? 12.086 -34.5 -3.047 1 98.69 258 ARG B C 1
ATOM 5128 O O . ARG B 1 258 ? 13.258 -34.75 -3.332 1 98.69 258 ARG B O 1
ATOM 5135 N N . ARG B 1 259 ? 11.07 -35.062 -3.586 1 98.56 259 ARG B N 1
ATOM 5136 C CA . ARG B 1 259 ? 11.266 -36.062 -4.633 1 98.56 259 ARG B CA 1
ATOM 5137 C C . ARG B 1 259 ? 11.977 -35.438 -5.836 1 98.56 259 ARG B C 1
ATOM 5139 O O . ARG B 1 259 ? 12.953 -36 -6.34 1 98.56 259 ARG B O 1
ATOM 5146 N N . VAL B 1 260 ? 11.523 -34.281 -6.258 1 98.56 260 VAL B N 1
ATOM 5147 C CA . VAL B 1 260 ? 12.07 -33.594 -7.426 1 98.56 260 VAL B CA 1
ATOM 5148 C C . VAL B 1 260 ? 13.523 -33.219 -7.16 1 98.56 260 VAL B C 1
ATOM 5150 O O . VAL B 1 260 ? 14.398 -33.406 -8.008 1 98.56 260 VAL B O 1
ATOM 5153 N N . PHE B 1 261 ? 13.82 -32.656 -5.969 1 98.75 261 PHE B N 1
ATOM 5154 C CA . PHE B 1 261 ? 15.141 -32.125 -5.645 1 98.75 261 PHE B CA 1
ATOM 5155 C C . PHE B 1 261 ? 16.125 -33.25 -5.355 1 98.75 261 PHE B C 1
ATOM 5157 O O . PHE B 1 261 ? 17.328 -33.125 -5.594 1 98.75 261 PHE B O 1
ATOM 5164 N N . SER B 1 262 ? 15.617 -34.406 -4.871 1 98.69 262 SER B N 1
ATOM 5165 C CA . SER B 1 262 ? 16.484 -35.562 -4.66 1 98.69 262 SER B CA 1
ATOM 5166 C C . SER B 1 262 ? 16.875 -36.188 -5.984 1 98.69 262 SER B C 1
ATOM 5168 O O . SER B 1 262 ? 18 -36.656 -6.141 1 98.69 262 SER B O 1
ATOM 5170 N N . ALA B 1 263 ? 15.992 -36.281 -6.922 1 98.81 263 ALA B N 1
ATOM 5171 C CA . ALA B 1 263 ? 16.234 -36.906 -8.219 1 98.81 263 ALA B CA 1
ATOM 5172 C C . ALA B 1 263 ? 17.234 -36.094 -9.047 1 98.81 263 ALA B C 1
ATOM 5174 O O . ALA B 1 263 ? 18.047 -36.656 -9.766 1 98.81 263 ALA B O 1
ATOM 5175 N N . VAL B 1 264 ? 17.125 -34.781 -9 1 98.81 264 VAL B N 1
ATOM 5176 C CA . VAL B 1 264 ? 18.062 -33.844 -9.641 1 98.81 264 VAL B CA 1
ATOM 5177 C C . VAL B 1 264 ? 18.609 -32.875 -8.602 1 98.81 264 VAL B C 1
ATOM 5179 O O . VAL B 1 264 ? 18.109 -31.766 -8.445 1 98.81 264 VAL B O 1
ATOM 5182 N N . PRO B 1 265 ? 19.719 -33.156 -7.977 1 98.56 265 PRO B N 1
ATOM 5183 C CA . PRO B 1 265 ? 20.125 -32.5 -6.723 1 98.56 265 PRO B CA 1
ATOM 5184 C C . PRO B 1 265 ? 20.859 -31.188 -6.945 1 98.56 265 PRO B C 1
ATOM 5186 O O . PRO B 1 265 ? 21.141 -30.469 -5.988 1 98.56 265 PRO B O 1
ATOM 5189 N N . SER B 1 266 ? 21.172 -30.859 -8.227 1 98.69 266 SER B N 1
ATOM 5190 C CA . SER B 1 266 ? 21.844 -29.578 -8.477 1 98.69 266 SER B CA 1
ATOM 5191 C C . SER B 1 266 ? 21.062 -28.422 -7.875 1 98.69 266 SER B C 1
ATOM 5193 O O . SER B 1 266 ? 19.828 -28.391 -7.934 1 98.69 266 SER B O 1
ATOM 5195 N N . LEU B 1 267 ? 21.703 -27.422 -7.371 1 98.5 267 LEU B N 1
ATOM 5196 C CA . LEU B 1 267 ? 21.047 -26.25 -6.77 1 98.5 267 LEU B CA 1
ATOM 5197 C C . LEU B 1 267 ? 20.484 -25.328 -7.84 1 98.5 267 LEU B C 1
ATOM 5199 O O . LEU B 1 267 ? 19.719 -24.422 -7.535 1 98.5 267 LEU B O 1
ATOM 5203 N N . SER B 1 268 ? 20.812 -25.547 -9.062 1 98.81 268 SER B N 1
ATOM 5204 C CA . SER B 1 268 ? 20.156 -24.844 -10.156 1 98.81 268 SER B CA 1
ATOM 5205 C C . SER B 1 268 ? 18.719 -25.297 -10.32 1 98.81 268 SER B C 1
ATOM 5207 O O . SER B 1 268 ? 17.922 -24.641 -11 1 98.81 268 SER B O 1
ATOM 5209 N N . ASN B 1 269 ? 18.484 -26.484 -9.812 1 98.88 269 ASN B N 1
ATOM 5210 C CA . ASN B 1 269 ? 17.109 -26.953 -9.656 1 98.88 269 ASN B CA 1
ATOM 5211 C C . ASN B 1 269 ? 16.469 -26.391 -8.391 1 98.88 269 ASN B C 1
ATOM 5213 O O . ASN B 1 269 ? 16.578 -26.984 -7.312 1 98.88 269 ASN B O 1
ATOM 5217 N N . GLY B 1 270 ? 15.773 -25.25 -8.625 1 98.88 270 GLY B N 1
ATOM 5218 C CA . GLY B 1 270 ? 15.305 -24.516 -7.469 1 98.88 270 GLY B CA 1
ATOM 5219 C C . GLY B 1 270 ? 13.797 -24.312 -7.453 1 98.88 270 GLY B C 1
ATOM 5220 O O . GLY B 1 270 ? 13.062 -25.062 -8.109 1 98.88 270 GLY B O 1
ATOM 5221 N N . LEU B 1 271 ? 13.391 -23.328 -6.613 1 98.94 271 LEU B N 1
ATOM 5222 C CA . LEU B 1 271 ? 11.977 -23.203 -6.258 1 98.94 271 LEU B CA 1
ATOM 5223 C C . LEU B 1 271 ? 11.523 -21.75 -6.32 1 98.94 271 LEU B C 1
ATOM 5225 O O . LEU B 1 271 ? 12.219 -20.859 -5.82 1 98.94 271 LEU B O 1
ATOM 5229 N N . CYS B 1 272 ? 10.477 -21.484 -7.09 1 98.88 272 CYS B N 1
ATOM 5230 C CA . CYS B 1 272 ? 9.648 -20.312 -6.875 1 98.88 272 CYS B CA 1
ATOM 5231 C C . CYS B 1 272 ? 8.641 -20.547 -5.758 1 98.88 272 CYS B C 1
ATOM 5233 O O . CYS B 1 272 ? 7.629 -21.219 -5.957 1 98.88 272 CYS B O 1
ATOM 5235 N N . PHE B 1 273 ? 8.938 -20.062 -4.645 1 98.94 273 PHE B N 1
ATOM 5236 C CA . PHE B 1 273 ? 8.07 -20.312 -3.498 1 98.94 273 PHE B CA 1
ATOM 5237 C C . PHE B 1 273 ? 6.852 -19.406 -3.523 1 98.94 273 PHE B C 1
ATOM 5239 O O . PHE B 1 273 ? 6.965 -18.203 -3.291 1 98.94 273 PHE B O 1
ATOM 5246 N N . CYS B 1 274 ? 5.691 -19.984 -3.789 1 98.75 274 CYS B N 1
ATOM 5247 C CA . CYS B 1 274 ? 4.449 -19.219 -3.836 1 98.75 274 CYS B CA 1
ATOM 5248 C C . CYS B 1 274 ? 3.557 -19.562 -2.648 1 98.75 274 CYS B C 1
ATOM 5250 O O . CYS B 1 274 ? 2.965 -20.641 -2.598 1 98.75 274 CYS B O 1
ATOM 5252 N N . THR B 1 275 ? 3.355 -18.641 -1.797 1 98.88 275 THR B N 1
ATOM 5253 C CA . THR B 1 275 ? 2.586 -18.875 -0.58 1 98.88 275 THR B CA 1
ATOM 5254 C C . THR B 1 275 ? 1.106 -19.062 -0.903 1 98.88 275 THR B C 1
ATOM 5256 O O . THR B 1 275 ? 0.395 -19.766 -0.19 1 98.88 275 THR B O 1
ATOM 5259 N N . GLY B 1 276 ? 0.634 -18.391 -1.91 1 98.38 276 GLY B N 1
ATOM 5260 C CA . GLY B 1 276 ? -0.772 -18.5 -2.268 1 98.38 276 GLY B CA 1
ATOM 5261 C C . GLY B 1 276 ? -1.146 -19.859 -2.828 1 98.38 276 GLY B C 1
ATOM 5262 O O . GLY B 1 276 ? -2.244 -20.359 -2.576 1 98.38 276 GLY B O 1
ATOM 5263 N N . SER B 1 277 ? -0.224 -20.438 -3.619 1 98.06 277 SER B N 1
ATOM 5264 C CA . SER B 1 277 ? -0.477 -21.766 -4.172 1 98.06 277 SER B CA 1
ATOM 5265 C C . SER B 1 277 ? -0.348 -22.844 -3.104 1 98.06 277 SER B C 1
ATOM 5267 O O . SER B 1 277 ? -1.308 -23.562 -2.822 1 98.06 277 SER B O 1
ATOM 5269 N N . PHE B 1 278 ? 0.802 -22.875 -2.412 1 98.75 278 PHE B N 1
ATOM 5270 C CA . PHE B 1 278 ? 1.024 -23.875 -1.368 1 98.75 278 PHE B CA 1
ATOM 5271 C C . PHE B 1 278 ? 0.029 -23.688 -0.228 1 98.75 278 PHE B C 1
ATOM 5273 O O . PHE B 1 278 ? -0.371 -24.656 0.413 1 98.75 278 PHE B O 1
ATOM 5280 N N . GLY B 1 279 ? -0.391 -22.469 0.002 1 98.25 279 GLY B N 1
ATOM 5281 C CA . GLY B 1 279 ? -1.211 -22.125 1.153 1 98.25 279 GLY B CA 1
ATOM 5282 C C . GLY B 1 279 ? -2.658 -22.547 1.003 1 98.25 279 GLY B C 1
ATOM 5283 O O . GLY B 1 279 ? -3.416 -22.547 1.976 1 98.25 279 GLY B O 1
ATOM 5284 N N . VAL B 1 280 ? -3.053 -22.953 -0.202 1 98 280 VAL B N 1
ATOM 5285 C CA . VAL B 1 280 ? -4.406 -23.453 -0.436 1 98 280 VAL B CA 1
ATOM 5286 C C . VAL B 1 280 ? -4.617 -24.75 0.33 1 98 280 VAL B C 1
ATOM 5288 O O . VAL B 1 280 ? -5.75 -25.109 0.651 1 98 280 VAL B O 1
ATOM 5291 N N . ARG B 1 281 ? -3.477 -25.422 0.583 1 96.31 281 ARG B N 1
ATOM 5292 C CA . ARG B 1 281 ? -3.508 -26.625 1.404 1 96.31 281 ARG B CA 1
ATOM 5293 C C . ARG B 1 281 ? -3.172 -26.312 2.857 1 96.31 281 ARG B C 1
ATOM 5295 O O . ARG B 1 281 ? -2.133 -25.719 3.143 1 96.31 281 ARG B O 1
ATOM 5302 N N . ALA B 1 282 ? -3.992 -26.828 3.727 1 96.5 282 ALA B N 1
ATOM 5303 C CA . ALA B 1 282 ? -3.771 -26.562 5.145 1 96.5 282 ALA B CA 1
ATOM 5304 C C . ALA B 1 282 ? -2.607 -27.391 5.688 1 96.5 282 ALA B C 1
ATOM 5306 O O . ALA B 1 282 ? -2.01 -27.031 6.703 1 96.5 282 ALA B O 1
ATOM 5307 N N . ASP B 1 283 ? -2.289 -28.484 5.027 1 97.31 283 ASP B N 1
ATOM 5308 C CA . ASP B 1 283 ? -1.28 -29.391 5.57 1 97.31 283 ASP B CA 1
ATOM 5309 C C . ASP B 1 283 ? 0.123 -28.969 5.141 1 97.31 283 ASP B C 1
ATOM 5311 O O . ASP B 1 283 ? 1.112 -29.578 5.551 1 97.31 283 ASP B O 1
ATOM 5315 N N . ASN B 1 284 ? 0.308 -27.938 4.352 1 98.5 284 ASN B N 1
ATOM 5316 C CA . ASN B 1 284 ? 1.618 -27.359 4.074 1 98.5 284 ASN B CA 1
ATOM 5317 C C . ASN B 1 284 ? 2.027 -26.359 5.156 1 98.5 284 ASN B C 1
ATOM 5319 O O . ASN B 1 284 ? 1.334 -25.359 5.391 1 98.5 284 ASN B O 1
ATOM 5323 N N . ASP B 1 285 ? 3.045 -26.688 5.844 1 98.56 285 ASP B N 1
ATOM 5324 C CA . ASP B 1 285 ? 3.643 -25.734 6.77 1 98.56 285 ASP B CA 1
ATOM 5325 C C . ASP B 1 285 ? 4.602 -24.781 6.047 1 98.56 285 ASP B C 1
ATOM 5327 O O . ASP B 1 285 ? 5.785 -25.094 5.902 1 98.56 285 ASP B O 1
ATOM 5331 N N . LEU B 1 286 ? 4.121 -23.641 5.672 1 98.75 286 LEU B N 1
ATOM 5332 C CA . LEU B 1 286 ? 4.824 -22.75 4.746 1 98.75 286 LEU B CA 1
ATOM 5333 C C . LEU B 1 286 ? 6.125 -22.234 5.359 1 98.75 286 LEU B C 1
ATOM 5335 O O . LEU B 1 286 ? 7.18 -22.281 4.723 1 98.75 286 LEU B O 1
ATOM 5339 N N . PRO B 1 287 ? 6.145 -21.734 6.641 1 98.56 287 PRO B N 1
ATOM 5340 C CA . PRO B 1 287 ? 7.426 -21.312 7.215 1 98.56 287 PRO B CA 1
ATOM 5341 C C . PRO B 1 287 ? 8.453 -22.438 7.254 1 98.56 287 PRO B C 1
ATOM 5343 O O . PRO B 1 287 ? 9.625 -22.219 6.938 1 98.56 287 PRO B O 1
ATOM 5346 N N . ALA B 1 288 ? 8.016 -23.609 7.613 1 98.75 288 ALA B N 1
ATOM 5347 C CA . ALA B 1 288 ? 8.922 -24.75 7.652 1 98.75 288 ALA B CA 1
ATOM 5348 C C . ALA B 1 288 ? 9.453 -25.094 6.258 1 98.75 288 ALA B C 1
ATOM 5350 O O . ALA B 1 288 ? 10.609 -25.484 6.105 1 98.75 288 ALA B O 1
ATOM 5351 N N . MET B 1 289 ? 8.602 -24.969 5.289 1 98.88 289 MET B N 1
ATOM 5352 C CA . MET B 1 289 ? 9.008 -25.234 3.914 1 98.88 289 MET B CA 1
ATOM 5353 C C . MET B 1 289 ? 10.055 -24.234 3.451 1 98.88 289 MET B C 1
ATOM 5355 O O . MET B 1 289 ? 11 -24.594 2.746 1 98.88 289 MET B O 1
ATOM 5359 N N . VAL B 1 290 ? 9.891 -22.953 3.826 1 98.88 290 VAL B N 1
ATOM 5360 C CA . VAL B 1 290 ? 10.891 -21.938 3.477 1 98.88 290 VAL B CA 1
ATOM 5361 C C . VAL B 1 290 ? 12.242 -22.328 4.074 1 98.88 290 VAL B C 1
ATOM 5363 O O . VAL B 1 290 ? 13.266 -22.25 3.398 1 98.88 290 VAL B O 1
ATOM 5366 N N . SER B 1 291 ? 12.211 -22.734 5.285 1 98.62 291 SER B N 1
ATOM 5367 C CA . SER B 1 291 ? 13.438 -23.125 5.961 1 98.62 291 SER B CA 1
ATOM 5368 C C . SER B 1 291 ? 14.062 -24.359 5.309 1 98.62 291 SER B C 1
ATOM 5370 O O . SER B 1 291 ? 15.266 -24.391 5.051 1 98.62 291 SER B O 1
ATOM 5372 N N . GLU B 1 292 ? 13.258 -25.328 5.012 1 98.75 292 GLU B N 1
ATOM 5373 C CA . GLU B 1 292 ? 13.742 -26.594 4.465 1 98.75 292 GLU B CA 1
ATOM 5374 C C . GLU B 1 292 ? 14.375 -26.391 3.09 1 98.75 292 GLU B C 1
ATOM 5376 O O . GLU B 1 292 ? 15.406 -26.984 2.787 1 98.75 292 GLU B O 1
ATOM 5381 N N . PHE B 1 293 ? 13.758 -25.562 2.307 1 98.88 293 PHE B N 1
ATOM 5382 C CA . PHE B 1 293 ? 14.203 -25.438 0.923 1 98.88 293 PHE B CA 1
ATOM 5383 C C . PHE B 1 293 ? 14.961 -24.125 0.708 1 98.88 293 PHE B C 1
ATOM 5385 O O . PHE B 1 293 ? 15.07 -23.656 -0.422 1 98.88 293 PHE B O 1
ATOM 5392 N N . ALA B 1 294 ? 15.453 -23.562 1.751 1 98.75 294 ALA B N 1
ATOM 5393 C CA . ALA B 1 294 ? 16.062 -22.234 1.788 1 98.75 294 ALA B CA 1
ATOM 5394 C C . ALA B 1 294 ? 17.125 -22.094 0.711 1 98.75 294 ALA B C 1
ATOM 5396 O O . ALA B 1 294 ? 17.188 -21.062 0.02 1 98.75 294 ALA B O 1
ATOM 5397 N N . GLU B 1 295 ? 17.906 -23.078 0.457 1 98.44 295 GLU B N 1
ATOM 5398 C CA . GLU B 1 295 ? 19.047 -23 -0.457 1 98.44 295 GLU B CA 1
ATOM 5399 C C . GLU B 1 295 ? 18.578 -22.984 -1.911 1 98.44 295 GLU B C 1
ATOM 5401 O O . GLU B 1 295 ? 19.359 -22.656 -2.812 1 98.44 295 GLU B O 1
ATOM 5406 N N . ARG B 1 296 ? 17.312 -23.375 -2.113 1 98.75 296 ARG B N 1
ATOM 5407 C CA . ARG B 1 296 ? 16.828 -23.562 -3.477 1 98.75 296 ARG B CA 1
ATOM 5408 C C . ARG B 1 296 ? 15.844 -22.469 -3.863 1 98.75 296 ARG B C 1
ATOM 5410 O O . ARG B 1 296 ? 15.484 -22.344 -5.035 1 98.75 296 ARG B O 1
ATOM 5417 N N . ILE B 1 297 ? 15.414 -21.672 -2.895 1 98.94 297 ILE B N 1
ATOM 5418 C CA . ILE B 1 297 ? 14.438 -20.625 -3.176 1 98.94 297 ILE B CA 1
ATOM 5419 C C . ILE B 1 297 ? 15.141 -19.422 -3.805 1 98.94 297 ILE B C 1
ATOM 5421 O O . ILE B 1 297 ? 15.969 -18.766 -3.16 1 98.94 297 ILE B O 1
ATOM 5425 N N . ASN B 1 298 ? 14.82 -19.141 -5.047 1 98.94 298 ASN B N 1
ATOM 5426 C CA . ASN B 1 298 ? 15.477 -18.031 -5.746 1 98.94 298 ASN B CA 1
ATOM 5427 C C . ASN B 1 298 ? 14.461 -17.047 -6.309 1 98.94 298 ASN B C 1
ATOM 5429 O O . ASN B 1 298 ? 14.828 -16.062 -6.957 1 98.94 298 ASN B O 1
ATOM 5433 N N . PHE B 1 299 ? 13.188 -17.297 -6.129 1 98.94 299 PHE B N 1
ATOM 5434 C CA . PHE B 1 299 ? 12.086 -16.391 -6.469 1 98.94 299 PHE B CA 1
ATOM 5435 C C . PHE B 1 299 ? 10.898 -16.625 -5.547 1 98.94 299 PHE B C 1
ATOM 5437 O O . PHE B 1 299 ? 10.617 -17.766 -5.156 1 98.94 299 PHE B O 1
ATOM 5444 N N . ILE B 1 300 ? 10.133 -15.539 -5.219 1 98.94 300 ILE B N 1
ATOM 5445 C CA . ILE B 1 300 ? 9.078 -15.734 -4.23 1 98.94 300 ILE B CA 1
ATOM 5446 C C . ILE B 1 300 ? 7.816 -14.984 -4.668 1 98.94 300 ILE B C 1
ATOM 5448 O O . ILE B 1 300 ? 7.895 -13.836 -5.105 1 98.94 300 ILE B O 1
ATOM 5452 N N . HIS B 1 301 ? 6.688 -15.656 -4.648 1 98.88 301 HIS B N 1
ATOM 5453 C CA . HIS B 1 301 ? 5.359 -15.062 -4.688 1 98.88 301 HIS B CA 1
ATOM 5454 C C . HIS B 1 301 ? 4.75 -14.969 -3.291 1 98.88 301 HIS B C 1
ATOM 5456 O O . HIS B 1 301 ? 4.488 -15.992 -2.656 1 98.88 301 HIS B O 1
ATOM 5462 N N . LEU B 1 302 ? 4.512 -13.758 -2.838 1 98.88 302 LEU B N 1
ATOM 5463 C CA . LEU B 1 302 ? 3.867 -13.586 -1.541 1 98.88 302 LEU B CA 1
ATOM 5464 C C . LEU B 1 302 ? 2.426 -13.117 -1.71 1 98.88 302 LEU B C 1
ATOM 5466 O O . LEU B 1 302 ? 2.184 -11.977 -2.119 1 98.88 302 LEU B O 1
ATOM 5470 N N . ARG B 1 303 ? 1.516 -13.938 -1.497 1 98.62 303 ARG B N 1
ATOM 5471 C CA . ARG B 1 303 ? 0.076 -13.695 -1.483 1 98.62 303 ARG B CA 1
ATOM 5472 C C . ARG B 1 303 ? -0.63 -14.664 -0.539 1 98.62 303 ARG B C 1
ATOM 5474 O O . ARG B 1 303 ? -0.028 -15.633 -0.071 1 98.62 303 ARG B O 1
ATOM 5481 N N . SER B 1 304 ? -1.858 -14.344 -0.193 1 98.5 304 SER B N 1
ATOM 5482 C CA . SER B 1 304 ? -2.555 -15.164 0.794 1 98.5 304 SER B CA 1
ATOM 5483 C C . SER B 1 304 ? -3.975 -15.484 0.341 1 98.5 304 SER B C 1
ATOM 5485 O O . SER B 1 304 ? -4.645 -14.648 -0.269 1 98.5 304 SER B O 1
ATOM 5487 N N . THR B 1 305 ? -4.391 -16.672 0.55 1 98.5 305 THR B N 1
ATOM 5488 C CA . THR B 1 305 ? -5.754 -17.109 0.27 1 98.5 305 THR B CA 1
ATOM 5489 C C . THR B 1 305 ? -6.496 -17.438 1.563 1 98.5 305 THR B C 1
ATOM 5491 O O . THR B 1 305 ? -5.871 -17.672 2.6 1 98.5 305 THR B O 1
ATOM 5494 N N . LYS B 1 306 ? -7.766 -17.359 1.543 1 98.56 306 LYS B N 1
ATOM 5495 C CA . LYS B 1 306 ? -8.633 -17.75 2.656 1 98.56 306 LYS B CA 1
ATOM 5496 C C . LYS B 1 306 ? -9.523 -18.922 2.277 1 98.56 306 LYS B C 1
ATOM 5498 O O . LYS B 1 306 ? -10.32 -18.828 1.341 1 98.56 306 LYS B O 1
ATOM 5503 N N . ARG B 1 307 ? -9.328 -20.031 2.936 1 98.38 307 ARG B N 1
ATOM 5504 C CA . ARG B 1 307 ? -10.062 -21.266 2.672 1 98.38 307 ARG B CA 1
ATOM 5505 C C . ARG B 1 307 ? -11.352 -21.312 3.494 1 98.38 307 ARG B C 1
ATOM 5507 O O . ARG B 1 307 ? -11.5 -20.562 4.465 1 98.38 307 ARG B O 1
ATOM 5514 N N . ASN B 1 308 ? -12.289 -22.062 3.088 1 97.44 308 ASN B N 1
ATOM 5515 C CA . ASN B 1 308 ? -13.438 -22.391 3.924 1 97.44 308 ASN B CA 1
ATOM 5516 C C . ASN B 1 308 ? -13.656 -23.906 4.012 1 97.44 308 ASN B C 1
ATOM 5518 O O . ASN B 1 308 ? -12.867 -24.672 3.473 1 97.44 308 ASN B O 1
ATOM 5522 N N . GLN B 1 309 ? -14.641 -24.344 4.688 1 95 309 GLN B N 1
ATOM 5523 C CA . GLN B 1 309 ? -14.867 -25.75 5 1 95 309 GLN B CA 1
ATOM 5524 C C . GLN B 1 309 ? -15.336 -26.516 3.766 1 95 309 GLN B C 1
ATOM 5526 O O . GLN B 1 309 ? -15.227 -27.75 3.711 1 95 309 GLN B O 1
ATOM 5531 N N . ASP B 1 310 ? -15.789 -25.828 2.729 1 95.56 310 ASP B N 1
ATOM 5532 C CA . ASP B 1 310 ? -16.359 -26.469 1.543 1 95.56 310 ASP B CA 1
ATOM 5533 C C . ASP B 1 310 ? -15.281 -26.703 0.479 1 95.56 310 ASP B C 1
ATOM 5535 O O . ASP B 1 310 ? -15.578 -27.188 -0.611 1 95.56 310 ASP B O 1
ATOM 5539 N N . GLY B 1 311 ? -14.078 -26.312 0.765 1 95.38 311 GLY B N 1
ATOM 5540 C CA . GLY B 1 311 ? -12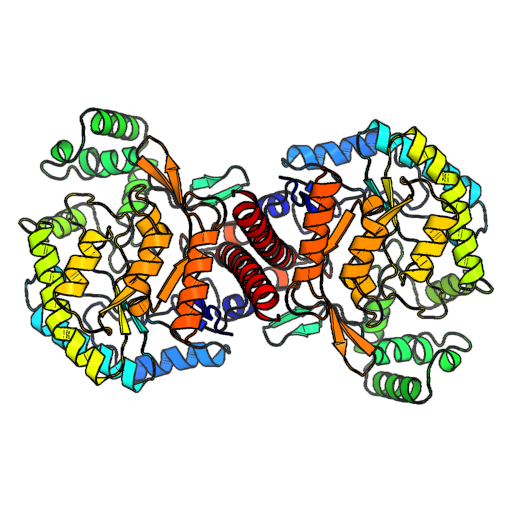.984 -26.5 -0.182 1 95.38 311 GLY B CA 1
ATOM 5541 C C . GLY B 1 311 ? -12.797 -25.312 -1.101 1 95.38 311 GLY B C 1
ATOM 5542 O O . GLY B 1 311 ? -11.992 -25.359 -2.035 1 95.38 311 GLY B O 1
ATOM 5543 N N . ASP B 1 312 ? -13.57 -24.219 -0.812 1 98.06 312 ASP B N 1
ATOM 5544 C CA . ASP B 1 312 ? -13.398 -22.984 -1.566 1 98.06 312 ASP B CA 1
ATOM 5545 C C . ASP B 1 312 ? -12.219 -22.172 -1.033 1 98.06 312 ASP B C 1
ATOM 5547 O O . ASP B 1 312 ? -11.734 -22.422 0.073 1 98.06 312 ASP B O 1
ATOM 5551 N N . PHE B 1 313 ? -11.75 -21.281 -1.849 1 98.44 313 PHE B N 1
ATOM 5552 C CA . PHE B 1 313 ? -10.828 -20.25 -1.367 1 98.44 313 PHE B CA 1
ATOM 5553 C C . PHE B 1 313 ? -10.891 -19.016 -2.254 1 98.44 313 PHE B C 1
ATOM 5555 O O . PHE B 1 313 ? -11.328 -19.094 -3.404 1 98.44 313 PHE B O 1
ATOM 5562 N N . PHE B 1 314 ? -10.562 -17.938 -1.765 1 98.38 314 PHE B N 1
ATOM 5563 C CA . PHE B 1 314 ? -10.398 -16.703 -2.541 1 98.38 314 PHE B CA 1
ATOM 5564 C C . PHE B 1 314 ? -9.102 -16 -2.178 1 98.38 314 PHE B C 1
ATOM 5566 O O . PHE B 1 314 ? -8.516 -16.266 -1.126 1 98.38 314 PHE B O 1
ATOM 5573 N N . GLU B 1 315 ? -8.602 -15.234 -3.127 1 98.19 315 GLU B N 1
ATOM 5574 C CA . GLU B 1 315 ? -7.434 -14.398 -2.865 1 98.19 315 GLU B CA 1
ATOM 5575 C C . GLU B 1 315 ? -7.742 -13.328 -1.829 1 98.19 315 GLU B C 1
ATOM 5577 O O . GLU B 1 315 ? -8.492 -12.383 -2.107 1 98.19 315 GLU B O 1
ATOM 5582 N N . ASP B 1 316 ? -7.203 -13.43 -0.66 1 98.38 316 ASP B N 1
ATOM 5583 C CA . ASP B 1 316 ? -7.434 -12.484 0.423 1 98.38 316 ASP B CA 1
ATOM 5584 C C . ASP B 1 316 ? -6.355 -11.398 0.444 1 98.38 316 ASP B C 1
ATOM 5586 O O . ASP B 1 316 ? -5.457 -11.398 -0.402 1 98.38 316 ASP B O 1
ATOM 5590 N N . ASN B 1 317 ? -6.512 -10.445 1.359 1 98.31 317 ASN B N 1
ATOM 5591 C CA . ASN B 1 317 ? -5.438 -9.477 1.57 1 98.31 317 ASN B CA 1
ATOM 5592 C C . ASN B 1 317 ? -4.133 -10.164 1.954 1 98.31 317 ASN B C 1
ATOM 5594 O O . ASN B 1 317 ? -4.141 -11.219 2.592 1 98.31 317 ASN B O 1
ATOM 5598 N N . HIS B 1 318 ? -3.021 -9.586 1.656 1 98.69 318 HIS B N 1
ATOM 5599 C CA . HIS B 1 318 ? -1.702 -10.188 1.785 1 98.69 318 HIS B CA 1
ATOM 5600 C C . HIS B 1 318 ? -1.375 -10.492 3.244 1 98.69 318 HIS B C 1
ATOM 5602 O O . HIS B 1 318 ? -0.654 -11.453 3.537 1 98.69 318 HIS B O 1
ATOM 5608 N N . LEU B 1 319 ? -1.958 -9.734 4.207 1 98.56 319 LEU B N 1
ATOM 5609 C CA . LEU B 1 319 ? -1.617 -9.93 5.609 1 98.56 319 LEU B CA 1
ATOM 5610 C C . LEU B 1 319 ? -2.768 -10.594 6.359 1 98.56 319 LEU B C 1
ATOM 5612 O O . LEU B 1 319 ? -2.711 -10.75 7.582 1 98.56 319 LEU B O 1
ATOM 5616 N N . GLU B 1 320 ? -3.941 -11.031 5.855 1 96.12 320 GLU B N 1
ATOM 5617 C CA . GLU B 1 320 ? -5.121 -11.5 6.578 1 96.12 320 GLU B CA 1
ATOM 5618 C C . GLU B 1 320 ? -5.449 -12.945 6.207 1 96.12 320 GLU B C 1
ATOM 5620 O O . GLU B 1 320 ? -6.133 -13.648 6.957 1 96.12 320 GLU B O 1
ATOM 5625 N N . GLY B 1 321 ? -5.141 -13.531 4.996 1 97.25 321 GLY B N 1
ATOM 5626 C CA . GLY B 1 321 ? -5.441 -14.891 4.578 1 97.25 321 GLY B CA 1
ATOM 5627 C C . GLY B 1 321 ? -4.855 -15.938 5.5 1 97.25 321 GLY B C 1
ATOM 5628 O O . GLY B 1 321 ? -4.52 -15.648 6.648 1 97.25 321 GLY B O 1
ATOM 5629 N N . ASP B 1 322 ? -4.902 -17.172 5.121 1 98.31 322 ASP B N 1
ATOM 5630 C CA . ASP B 1 322 ? -4.516 -18.297 5.953 1 98.31 322 ASP B CA 1
ATOM 5631 C C . ASP B 1 322 ? -2.994 -18.422 6.047 1 98.31 322 ASP B C 1
ATOM 5633 O O . ASP B 1 322 ? -2.475 -19.156 6.879 1 98.31 322 ASP B O 1
ATOM 5637 N N . VAL B 1 323 ? -2.268 -17.688 5.234 1 98.44 323 VAL B N 1
ATOM 5638 C CA . VAL B 1 323 ? -0.809 -17.734 5.254 1 98.44 323 VAL B CA 1
ATOM 5639 C C . VAL B 1 323 ? -0.284 -16.969 6.461 1 98.44 323 VAL B C 1
ATOM 5641 O O . VAL B 1 323 ? -0.669 -15.812 6.684 1 98.44 323 VAL B O 1
ATOM 5644 N N . ASP B 1 324 ? 0.498 -17.578 7.293 1 98 324 ASP B N 1
ATOM 5645 C CA . ASP B 1 324 ? 1.23 -16.844 8.32 1 98 324 ASP B CA 1
ATOM 5646 C C . ASP B 1 324 ? 2.334 -15.992 7.703 1 98 324 ASP B C 1
ATOM 5648 O O . ASP B 1 324 ? 3.514 -16.344 7.773 1 98 324 ASP B O 1
ATOM 5652 N N . MET B 1 325 ? 1.956 -14.898 7.215 1 98.81 325 MET B N 1
ATOM 5653 C CA . MET B 1 325 ? 2.834 -14.07 6.395 1 98.81 325 MET B CA 1
ATOM 5654 C C . MET B 1 325 ? 4.016 -13.555 7.211 1 98.81 325 MET B C 1
ATOM 5656 O O . MET B 1 325 ? 5.121 -13.406 6.688 1 98.81 325 MET B O 1
ATOM 5660 N N . TYR B 1 326 ? 3.828 -13.25 8.508 1 98.62 326 TYR B N 1
ATOM 5661 C CA . TYR B 1 326 ? 4.926 -12.789 9.352 1 98.62 326 TYR B CA 1
ATOM 5662 C C . TYR B 1 326 ? 6.031 -13.836 9.43 1 98.62 326 TYR B C 1
ATOM 5664 O O . TYR B 1 326 ? 7.199 -13.539 9.172 1 98.62 326 TYR B O 1
ATOM 5672 N N . GLN B 1 327 ? 5.672 -15.023 9.758 1 98.56 327 GLN B N 1
ATOM 5673 C CA . GLN B 1 327 ? 6.672 -16.062 9.922 1 98.56 327 GLN B CA 1
ATOM 5674 C C . GLN B 1 327 ? 7.355 -16.391 8.594 1 98.56 327 GLN B C 1
ATOM 5676 O O . GLN B 1 327 ? 8.555 -16.672 8.562 1 98.56 327 GLN B O 1
ATOM 5681 N N . VAL B 1 328 ? 6.562 -16.375 7.523 1 98.88 328 VAL B N 1
ATOM 5682 C CA . VAL B 1 328 ? 7.121 -16.641 6.203 1 98.88 328 VAL B CA 1
ATOM 5683 C C . VAL B 1 328 ? 8.164 -15.586 5.863 1 98.88 328 VAL B C 1
ATOM 5685 O O . VAL B 1 328 ? 9.297 -15.914 5.484 1 98.88 328 VAL B O 1
ATOM 5688 N N . VAL B 1 329 ? 7.805 -14.312 6.004 1 98.88 329 VAL B N 1
ATOM 5689 C CA . VAL B 1 329 ? 8.711 -13.234 5.645 1 98.88 329 VAL B CA 1
ATOM 5690 C C . VAL B 1 329 ? 9.922 -13.234 6.578 1 98.88 329 VAL B C 1
ATOM 5692 O O . VAL B 1 329 ? 11.039 -12.938 6.156 1 98.88 329 VAL B O 1
ATOM 5695 N N . LYS B 1 330 ? 9.711 -13.57 7.793 1 98.44 330 LYS B N 1
ATOM 5696 C CA . LYS B 1 330 ? 10.82 -13.68 8.734 1 98.44 330 LYS B CA 1
ATOM 5697 C C . LYS B 1 330 ? 11.812 -14.75 8.297 1 98.44 330 LYS B C 1
ATOM 5699 O O . LYS B 1 330 ? 13.031 -14.539 8.344 1 98.44 330 LYS B O 1
ATOM 5704 N N . GLU B 1 331 ? 11.305 -15.922 7.891 1 98.75 331 GLU B N 1
ATOM 5705 C CA . GLU B 1 331 ? 12.172 -16.984 7.395 1 98.75 331 GLU B CA 1
ATOM 5706 C C . GLU B 1 331 ? 12.891 -16.562 6.117 1 98.75 331 GLU B C 1
ATOM 5708 O O . GLU B 1 331 ? 14.047 -16.938 5.898 1 98.75 331 GLU B O 1
ATOM 5713 N N . ILE B 1 332 ? 12.203 -15.859 5.285 1 98.81 332 ILE B N 1
ATOM 5714 C CA . ILE B 1 332 ? 12.805 -15.352 4.059 1 98.81 332 ILE B CA 1
ATOM 5715 C C . ILE B 1 332 ? 13.938 -14.391 4.402 1 98.81 332 ILE B C 1
ATOM 5717 O O . ILE B 1 332 ? 15.008 -14.445 3.799 1 98.81 332 ILE B O 1
ATOM 5721 N N . PHE B 1 333 ? 13.617 -13.477 5.344 1 98.56 333 PHE B N 1
ATOM 5722 C CA . PHE B 1 333 ? 14.648 -12.547 5.793 1 98.56 333 PHE B CA 1
ATOM 5723 C C . PHE B 1 333 ? 15.875 -13.305 6.281 1 98.56 333 PHE B C 1
ATOM 5725 O O . PHE B 1 333 ? 17 -12.977 5.906 1 98.56 333 PHE B O 1
ATOM 5732 N N . LYS B 1 334 ? 15.664 -14.305 7.066 1 97.81 334 LYS B N 1
ATOM 5733 C CA . LYS B 1 334 ? 16.75 -15.117 7.617 1 97.81 334 LYS B CA 1
ATOM 5734 C C . LYS B 1 334 ? 17.547 -15.789 6.508 1 97.81 334 LYS B C 1
ATOM 5736 O O . LYS B 1 334 ? 18.781 -15.758 6.52 1 97.81 334 LYS B O 1
ATOM 5741 N N . LEU B 1 335 ? 16.844 -16.406 5.562 1 98.12 335 LEU B N 1
ATOM 5742 C CA . LEU B 1 335 ? 17.547 -17.125 4.496 1 98.12 335 LEU B CA 1
ATOM 5743 C C . LEU B 1 335 ? 18.391 -16.156 3.66 1 98.12 335 LEU B C 1
ATOM 5745 O O . LEU B 1 335 ? 19.469 -16.5 3.203 1 98.12 335 LEU B O 1
ATOM 5749 N N . GLN B 1 336 ? 17.859 -14.945 3.451 1 98.62 336 GLN B N 1
ATOM 5750 C CA . GLN B 1 336 ? 18.609 -13.945 2.689 1 98.62 336 GLN B CA 1
ATOM 5751 C C . GLN B 1 336 ? 19.906 -13.57 3.4 1 98.62 336 GLN B C 1
ATOM 5753 O O . GLN B 1 336 ? 20.938 -13.367 2.756 1 98.62 336 GLN B O 1
ATOM 5758 N N . GLN B 1 337 ? 19.844 -13.398 4.738 1 97.75 337 GLN B N 1
ATOM 5759 C CA . GLN B 1 337 ? 21.047 -13.094 5.496 1 97.75 337 GLN B CA 1
ATOM 5760 C C . GLN B 1 337 ? 22.047 -14.242 5.438 1 97.75 337 GLN B C 1
ATOM 5762 O O . GLN B 1 337 ? 23.25 -14.023 5.258 1 97.75 337 GLN B O 1
ATOM 5767 N N . ASP B 1 338 ? 21.562 -15.438 5.621 1 98.06 338 ASP B N 1
ATOM 5768 C CA . ASP B 1 338 ? 22.406 -16.625 5.641 1 98.06 338 ASP B CA 1
ATOM 5769 C C . ASP B 1 338 ? 23.109 -16.828 4.297 1 98.06 338 ASP B C 1
ATOM 5771 O O . ASP B 1 338 ? 24.297 -17.141 4.25 1 98.06 338 ASP B O 1
ATOM 5775 N N . ARG B 1 339 ? 22.344 -16.656 3.238 1 98.38 339 ARG B N 1
ATOM 5776 C CA . ARG B 1 339 ? 22.891 -16.891 1.902 1 98.38 339 ARG B CA 1
ATOM 5777 C C . ARG B 1 339 ? 23.578 -15.641 1.369 1 98.38 339 ARG B C 1
ATOM 5779 O O . ARG B 1 339 ? 24.266 -15.695 0.343 1 98.38 339 ARG B O 1
ATOM 5786 N N . LYS B 1 340 ? 23.406 -14.484 2.02 1 98.19 340 LYS B N 1
ATOM 5787 C CA . LYS B 1 340 ? 23.969 -13.195 1.622 1 98.19 340 LYS B CA 1
ATOM 5788 C C . LYS B 1 340 ? 23.531 -12.812 0.212 1 98.19 340 LYS B C 1
ATOM 5790 O O . LYS B 1 340 ? 24.359 -12.453 -0.626 1 98.19 340 LYS B O 1
ATOM 5795 N N . ILE B 1 341 ? 22.234 -12.938 -0.053 1 98.25 341 ILE B N 1
ATOM 5796 C CA . ILE B 1 341 ? 21.656 -12.547 -1.332 1 98.25 341 ILE B CA 1
ATOM 5797 C C . ILE B 1 341 ? 20.281 -11.914 -1.104 1 98.25 341 ILE B C 1
ATOM 5799 O O . ILE B 1 341 ? 19.625 -12.195 -0.102 1 98.25 341 ILE B O 1
ATOM 5803 N N . SER B 1 342 ? 19.875 -11.047 -1.929 1 98.69 342 SER B N 1
ATOM 5804 C CA . SER B 1 342 ? 18.516 -10.547 -2.006 1 98.69 342 SER B CA 1
ATOM 5805 C C . SER B 1 342 ? 17.688 -11.312 -3.039 1 98.69 342 SER B C 1
ATOM 5807 O O . SER B 1 342 ? 18.141 -11.5 -4.172 1 98.69 342 SER B O 1
ATOM 5809 N N . ILE B 1 343 ? 16.578 -11.789 -2.697 1 98.81 343 ILE B N 1
ATOM 5810 C CA . ILE B 1 343 ? 15.75 -12.625 -3.564 1 98.81 343 ILE B CA 1
ATOM 5811 C C . ILE B 1 343 ? 14.602 -11.805 -4.141 1 98.81 343 ILE B C 1
ATOM 5813 O O . ILE B 1 343 ? 13.953 -11.047 -3.418 1 98.81 343 ILE B O 1
ATOM 5817 N N . PRO B 1 344 ? 14.344 -11.867 -5.492 1 98.88 344 PRO B N 1
ATOM 5818 C CA . PRO B 1 344 ? 13.18 -11.195 -6.062 1 98.88 344 PRO B CA 1
ATOM 5819 C C . PRO B 1 344 ? 11.859 -11.727 -5.508 1 98.88 344 PRO B C 1
ATOM 5821 O O . PRO B 1 344 ? 11.703 -12.938 -5.332 1 98.88 344 PRO B O 1
ATOM 5824 N N . VAL B 1 345 ? 10.984 -10.812 -5.203 1 98.88 345 VAL B N 1
ATOM 5825 C CA . VAL B 1 345 ? 9.664 -11.141 -4.664 1 98.88 345 VAL B CA 1
ATOM 5826 C C . VAL B 1 345 ? 8.594 -10.344 -5.395 1 98.88 345 VAL B C 1
ATOM 5828 O O . VAL B 1 345 ? 8.82 -9.188 -5.766 1 98.88 345 VAL B O 1
ATOM 5831 N N . ARG B 1 346 ? 7.492 -10.883 -5.66 1 98.69 346 ARG B N 1
ATOM 5832 C CA . ARG B 1 346 ? 6.328 -10.133 -6.121 1 98.69 346 ARG B CA 1
ATOM 5833 C C . ARG B 1 346 ? 5.105 -10.438 -5.262 1 98.69 346 ARG B C 1
ATOM 5835 O O . ARG B 1 346 ? 4.973 -11.547 -4.738 1 98.69 346 ARG B O 1
ATOM 5842 N N . PRO B 1 347 ? 4.211 -9.461 -5.113 1 98.69 347 PRO B N 1
ATOM 5843 C CA . PRO B 1 347 ? 3.008 -9.68 -4.301 1 98.69 347 PRO B CA 1
ATOM 5844 C C . PRO B 1 347 ? 1.988 -10.586 -4.992 1 98.69 347 PRO B C 1
ATOM 5846 O O . PRO B 1 347 ? 1.008 -11 -4.371 1 98.69 347 PRO B O 1
ATOM 5849 N N . ASP B 1 348 ? 2.295 -10.906 -6.246 1 96.56 348 ASP B N 1
ATOM 5850 C CA . ASP B 1 348 ? 1.563 -11.805 -7.133 1 96.56 348 ASP B CA 1
ATOM 5851 C C . ASP B 1 348 ? 0.131 -11.32 -7.348 1 96.56 348 ASP B C 1
ATOM 5853 O O . ASP B 1 348 ? -0.095 -10.305 -8.008 1 96.56 348 ASP B O 1
ATOM 5857 N N . HIS B 1 349 ? -0.946 -11.898 -6.777 1 96.5 349 HIS B N 1
ATOM 5858 C CA . HIS B 1 349 ? -2.322 -11.523 -7.086 1 96.5 349 HIS B CA 1
ATOM 5859 C C . HIS B 1 349 ? -2.826 -10.445 -6.129 1 96.5 349 HIS B C 1
ATOM 5861 O O . HIS B 1 349 ? -2.732 -10.602 -4.91 1 96.5 349 HIS B O 1
ATOM 5867 N N . GLY B 1 350 ? -3.346 -9.359 -6.68 1 97 350 GLY B N 1
ATOM 5868 C CA . GLY B 1 350 ? -3.996 -8.289 -5.938 1 97 350 GLY B CA 1
ATOM 5869 C C . GLY B 1 350 ? -5.457 -8.109 -6.305 1 97 350 GLY B C 1
ATOM 5870 O O . GLY B 1 350 ? -5.891 -8.547 -7.375 1 97 350 GLY B O 1
ATOM 5871 N N . HIS B 1 351 ? -6.207 -7.461 -5.453 1 98.5 351 HIS B N 1
ATOM 5872 C CA . HIS B 1 351 ? -7.621 -7.191 -5.695 1 98.5 351 HIS B CA 1
ATOM 5873 C C . HIS B 1 351 ? -7.801 -6.129 -6.777 1 98.5 351 HIS B C 1
ATOM 5875 O O . HIS B 1 351 ? -6.914 -5.293 -6.984 1 98.5 351 HIS B O 1
ATOM 5881 N N . GLN B 1 352 ? -8.867 -6.262 -7.539 1 98.31 352 GLN B N 1
ATOM 5882 C CA . GLN B 1 352 ? -9.336 -5.137 -8.344 1 98.31 352 GLN B CA 1
ATOM 5883 C C . GLN B 1 352 ? -10.031 -4.094 -7.477 1 98.31 352 GLN B C 1
ATOM 5885 O O . GLN B 1 352 ? -11.055 -4.383 -6.848 1 98.31 352 GLN B O 1
ATOM 5890 N N . MET B 1 353 ? -9.492 -2.857 -7.457 1 98.69 353 MET B N 1
ATOM 5891 C CA . MET B 1 353 ? -9.984 -1.869 -6.5 1 98.69 353 MET B CA 1
ATOM 5892 C C . MET B 1 353 ? -9.727 -0.452 -7.004 1 98.69 353 MET B C 1
ATOM 5894 O O . MET B 1 353 ? -8.938 -0.249 -7.93 1 98.69 353 MET B O 1
ATOM 5898 N N . LEU B 1 354 ? -10.461 0.499 -6.395 1 98.38 354 LEU B N 1
ATOM 5899 C CA . LEU B 1 354 ? -10.328 1.91 -6.738 1 98.38 354 LEU B CA 1
ATOM 5900 C C . LEU B 1 354 ? -10.438 2.113 -8.242 1 98.38 354 LEU B C 1
ATOM 5902 O O . LEU B 1 354 ? -11.367 1.609 -8.875 1 98.38 354 LEU B O 1
ATOM 5906 N N . ASP B 1 355 ? -9.516 2.809 -8.867 1 97.94 355 ASP B N 1
ATOM 5907 C CA . ASP B 1 355 ? -9.602 3.131 -10.281 1 97.94 355 ASP B CA 1
ATOM 5908 C C . ASP B 1 355 ? -9.578 1.866 -11.141 1 97.94 355 ASP B C 1
ATOM 5910 O O . ASP B 1 355 ? -10.133 1.838 -12.234 1 97.94 355 ASP B O 1
ATOM 5914 N N . ASP B 1 356 ? -9.008 0.785 -10.656 1 98.19 356 ASP B N 1
ATOM 5915 C CA . ASP B 1 356 ? -8.898 -0.461 -11.414 1 98.19 356 ASP B CA 1
ATOM 5916 C C . ASP B 1 356 ? -10.266 -1.088 -11.648 1 98.19 356 ASP B C 1
ATOM 5918 O O . ASP B 1 356 ? -10.43 -1.908 -12.555 1 98.19 356 ASP B O 1
ATOM 5922 N N . LEU B 1 357 ? -11.219 -0.723 -10.805 1 97.94 357 LEU B N 1
ATOM 5923 C CA . LEU B 1 357 ? -12.57 -1.246 -10.969 1 97.94 357 LEU B CA 1
ATOM 5924 C C . LEU B 1 357 ? -13.188 -0.754 -12.273 1 97.94 357 LEU B C 1
ATOM 5926 O O . LEU B 1 357 ? -14.164 -1.328 -12.758 1 97.94 357 LEU B O 1
ATOM 5930 N N . HIS B 1 358 ? -12.633 0.28 -12.82 1 95.44 358 HIS B N 1
ATOM 5931 C CA . HIS B 1 358 ? -13.281 0.945 -13.945 1 95.44 358 HIS B CA 1
ATOM 5932 C C . HIS B 1 358 ? -12.414 0.894 -15.195 1 95.44 358 HIS B C 1
ATOM 5934 O O . HIS B 1 358 ? -12.648 1.63 -16.156 1 95.44 358 HIS B O 1
ATOM 5940 N N . LYS B 1 359 ? -11.422 0.079 -15.18 1 92.69 359 LYS B N 1
ATOM 5941 C CA . LYS B 1 359 ? -10.555 -0.092 -16.344 1 92.69 359 LYS B CA 1
ATOM 5942 C C . LYS B 1 359 ? -10.281 -1.569 -16.609 1 92.69 359 LYS B C 1
ATOM 5944 O O . LYS B 1 359 ? -10.672 -2.432 -15.828 1 92.69 359 LYS B O 1
ATOM 5949 N N . LYS B 1 360 ? -9.727 -1.765 -17.781 1 91.75 360 LYS B N 1
ATOM 5950 C CA . LYS B 1 360 ? -9.32 -3.127 -18.109 1 91.75 360 LYS B CA 1
ATOM 5951 C C . LYS B 1 360 ? -8.133 -3.572 -17.25 1 91.75 360 LYS B C 1
ATOM 5953 O O . LYS B 1 360 ? -7.16 -2.832 -17.094 1 91.75 360 LYS B O 1
ATOM 5958 N N . THR B 1 361 ? -8.297 -4.688 -16.641 1 92.88 361 THR B N 1
ATOM 5959 C CA . THR B 1 361 ? -7.227 -5.285 -15.852 1 92.88 361 THR B CA 1
ATOM 5960 C C . THR B 1 361 ? -7.086 -6.77 -16.172 1 92.88 361 THR B C 1
ATOM 5962 O O . THR B 1 361 ? -8.039 -7.406 -16.609 1 92.88 361 THR B O 1
ATOM 5965 N N . ASN B 1 362 ? -5.875 -7.273 -16.078 1 93.69 362 ASN B N 1
ATOM 5966 C CA . ASN B 1 362 ? -5.699 -8.719 -16.031 1 93.69 362 ASN B CA 1
ATOM 5967 C C . ASN B 1 362 ? -6.07 -9.289 -14.656 1 93.69 362 ASN B C 1
ATOM 5969 O O . ASN B 1 362 ? -5.578 -8.812 -13.633 1 93.69 362 ASN B O 1
ATOM 5973 N N . PRO B 1 363 ? -6.984 -10.297 -14.633 1 93.19 363 PRO B N 1
ATOM 5974 C CA . PRO B 1 363 ? -7.395 -10.852 -13.344 1 93.19 363 PRO B CA 1
ATOM 5975 C C . PRO B 1 363 ? -6.207 -11.188 -12.445 1 93.19 363 PRO B C 1
ATOM 5977 O O . PRO B 1 363 ? -5.305 -11.922 -12.852 1 93.19 363 PRO B O 1
ATOM 5980 N N . GLY B 1 364 ? -6.238 -10.625 -11.258 1 94.5 364 GLY B N 1
ATOM 5981 C CA . GLY B 1 364 ? -5.203 -10.883 -10.273 1 94.5 364 GLY B CA 1
ATOM 5982 C C . GLY B 1 364 ? -3.99 -9.984 -10.422 1 94.5 364 GLY B C 1
ATOM 5983 O O . GLY B 1 364 ? -3.117 -9.961 -9.555 1 94.5 364 GLY B O 1
ATOM 5984 N N . TYR B 1 365 ? -3.949 -9.234 -11.461 1 96.81 365 TYR B N 1
ATOM 5985 C CA . TYR B 1 365 ? -2.736 -8.469 -11.742 1 96.81 365 TYR B CA 1
ATOM 5986 C C . TYR B 1 365 ? -3.053 -6.992 -11.922 1 96.81 365 TYR B C 1
ATOM 5988 O O . TYR B 1 365 ? -2.523 -6.344 -12.836 1 96.81 365 TYR B O 1
ATOM 5996 N N . SER B 1 366 ? -3.971 -6.504 -11.078 1 97.38 366 SER B N 1
ATOM 5997 C CA . SER B 1 366 ? -4.281 -5.078 -11.055 1 97.38 366 SER B CA 1
ATOM 5998 C C . SER B 1 366 ? -3.098 -4.266 -10.539 1 97.38 366 SER B C 1
ATOM 6000 O O . SER B 1 366 ? -2.219 -4.801 -9.859 1 97.38 366 SER B O 1
ATOM 6002 N N . ALA B 1 367 ? -3.035 -3.012 -10.93 1 98.44 367 ALA B N 1
ATOM 6003 C CA . ALA B 1 367 ? -1.95 -2.143 -10.484 1 98.44 367 ALA B CA 1
ATOM 6004 C C . ALA B 1 367 ? -2.1 -1.796 -9 1 98.44 367 ALA B C 1
ATOM 6006 O O . ALA B 1 367 ? -1.179 -2.012 -8.211 1 98.44 367 ALA B O 1
ATOM 6007 N N . ILE B 1 368 ? -3.262 -1.36 -8.625 1 98.81 368 ILE B N 1
ATOM 6008 C CA . ILE B 1 368 ? -3.445 -0.771 -7.305 1 98.81 368 ILE B CA 1
ATOM 6009 C C . ILE B 1 368 ? -3.496 -1.874 -6.25 1 98.81 368 ILE B C 1
ATOM 6011 O O . ILE B 1 368 ? -2.934 -1.729 -5.164 1 98.81 368 ILE B O 1
ATOM 6015 N N . GLY B 1 369 ? -4.168 -2.979 -6.555 1 98.69 369 GLY B N 1
ATOM 6016 C CA . GLY B 1 369 ? -4.199 -4.098 -5.625 1 98.69 369 GLY B CA 1
ATOM 6017 C C . GLY B 1 369 ? -2.822 -4.668 -5.34 1 98.69 369 GLY B C 1
ATOM 6018 O O . GLY B 1 369 ? -2.5 -4.977 -4.188 1 98.69 369 GLY B O 1
ATOM 6019 N N . ARG B 1 370 ? -2.012 -4.816 -6.383 1 98.81 370 ARG B N 1
ATOM 6020 C CA . ARG B 1 370 ? -0.655 -5.32 -6.195 1 98.81 370 ARG B CA 1
ATOM 6021 C C . ARG B 1 370 ? 0.213 -4.297 -5.469 1 98.81 370 ARG B C 1
ATOM 6023 O O . ARG B 1 370 ? 1.076 -4.66 -4.668 1 98.81 370 ARG B O 1
ATOM 6030 N N . LEU B 1 371 ? -0.023 -3.023 -5.762 1 98.88 371 LEU B N 1
ATOM 6031 C CA . LEU B 1 371 ? 0.678 -1.969 -5.039 1 98.88 371 LEU B CA 1
ATOM 6032 C C . LEU B 1 371 ? 0.392 -2.055 -3.541 1 98.88 371 LEU B C 1
ATOM 6034 O O . LEU B 1 371 ? 1.311 -1.969 -2.723 1 98.88 371 LEU B O 1
ATOM 6038 N N . LYS B 1 372 ? -0.861 -2.215 -3.158 1 98.88 372 LYS B N 1
ATOM 6039 C CA . LYS B 1 372 ? -1.241 -2.328 -1.753 1 98.88 372 LYS B CA 1
ATOM 6040 C C . LYS B 1 372 ? -0.551 -3.518 -1.091 1 98.88 372 LYS B C 1
ATOM 6042 O O . LYS B 1 372 ? 0.003 -3.389 0.003 1 98.88 372 LYS B O 1
ATOM 6047 N N . GLY B 1 373 ? -0.621 -4.648 -1.76 1 98.88 373 GLY B N 1
ATOM 6048 C CA . GLY B 1 373 ? 0.022 -5.84 -1.223 1 98.88 373 GLY B CA 1
ATOM 6049 C C . GLY B 1 373 ? 1.521 -5.68 -1.052 1 98.88 373 GLY B C 1
ATOM 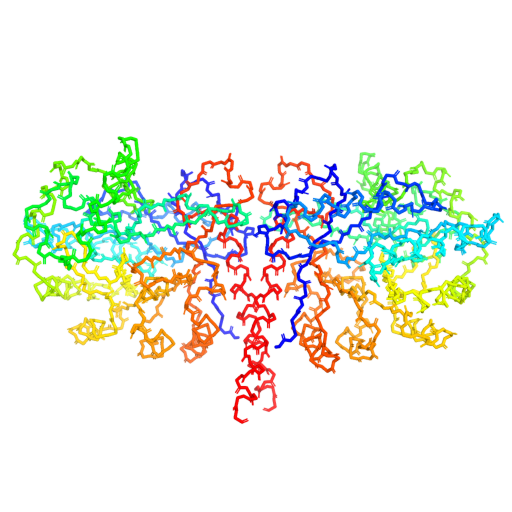6050 O O . GLY B 1 373 ? 2.074 -6.047 -0.014 1 98.88 373 GLY B O 1
ATOM 6051 N N . LEU B 1 374 ? 2.186 -5.133 -2.088 1 98.94 374 LEU B N 1
ATOM 6052 C CA . LEU B 1 374 ? 3.631 -4.934 -2.049 1 98.94 374 LEU B CA 1
ATOM 6053 C C . LEU B 1 374 ? 4.016 -3.986 -0.918 1 98.94 374 LEU B C 1
ATOM 6055 O O . LEU B 1 374 ? 5.012 -4.211 -0.226 1 98.94 374 LEU B O 1
ATOM 6059 N N . ALA B 1 375 ? 3.238 -2.916 -0.779 1 98.88 375 ALA B N 1
ATOM 6060 C CA . ALA B 1 375 ? 3.492 -1.939 0.276 1 98.88 375 ALA B CA 1
ATOM 6061 C C . ALA B 1 375 ? 3.361 -2.576 1.656 1 98.88 375 ALA B C 1
ATOM 6063 O O . ALA B 1 375 ? 4.184 -2.326 2.543 1 98.88 375 ALA B O 1
ATOM 6064 N N . GLU B 1 376 ? 2.344 -3.365 1.881 1 98.94 376 GLU B N 1
ATOM 6065 C CA . GLU B 1 376 ? 2.166 -4.082 3.141 1 98.94 376 GLU B CA 1
ATOM 6066 C C . GLU B 1 376 ? 3.361 -4.98 3.439 1 98.94 376 GLU B C 1
ATOM 6068 O O . GLU B 1 376 ? 3.863 -5 4.566 1 98.94 376 GLU B O 1
ATOM 6073 N N . LEU B 1 377 ? 3.791 -5.672 2.426 1 98.94 377 LEU B N 1
ATOM 6074 C CA . LEU B 1 377 ? 4.91 -6.598 2.58 1 98.94 377 LEU B CA 1
ATOM 6075 C C . LEU B 1 377 ? 6.207 -5.84 2.852 1 98.94 377 LEU B C 1
ATOM 6077 O O . LEU B 1 377 ? 7.043 -6.293 3.637 1 98.94 377 LEU B O 1
ATOM 6081 N N . ARG B 1 378 ? 6.375 -4.73 2.154 1 98.81 378 ARG B N 1
ATOM 6082 C CA . ARG B 1 378 ? 7.52 -3.861 2.402 1 98.81 378 ARG B CA 1
ATOM 6083 C C . ARG B 1 378 ? 7.562 -3.412 3.859 1 98.81 378 ARG B C 1
ATOM 6085 O O . ARG B 1 378 ? 8.617 -3.447 4.496 1 98.81 378 ARG B O 1
ATOM 6092 N N . GLY B 1 379 ? 6.406 -2.949 4.398 1 98.88 379 GLY B N 1
ATOM 6093 C CA . GLY B 1 379 ? 6.324 -2.568 5.797 1 98.88 379 GLY B CA 1
ATOM 6094 C C . GLY B 1 379 ? 6.648 -3.707 6.746 1 98.88 379 GLY B C 1
ATOM 6095 O O . GLY B 1 379 ? 7.348 -3.512 7.742 1 98.88 379 GLY B O 1
ATOM 6096 N N . LEU B 1 380 ? 6.133 -4.863 6.449 1 98.88 380 LEU B N 1
ATOM 6097 C CA . LEU B 1 380 ? 6.367 -6.043 7.277 1 98.88 380 LEU B CA 1
ATOM 6098 C C . LEU B 1 380 ? 7.855 -6.375 7.344 1 98.88 380 LEU B C 1
ATOM 6100 O O . LEU B 1 380 ? 8.398 -6.562 8.43 1 98.88 380 LEU B O 1
ATOM 6104 N N . GLU B 1 381 ? 8.523 -6.438 6.172 1 98.75 381 GLU B N 1
ATOM 6105 C CA . GLU B 1 381 ? 9.953 -6.734 6.16 1 98.75 381 GLU B CA 1
ATOM 6106 C C . GLU B 1 381 ? 10.75 -5.645 6.875 1 98.75 381 GLU B C 1
ATOM 6108 O O . GLU B 1 381 ? 11.734 -5.934 7.559 1 98.75 381 GLU B O 1
ATOM 6113 N N . PHE B 1 382 ? 10.312 -4.383 6.656 1 98.56 382 PHE B N 1
ATOM 6114 C CA . PHE B 1 382 ? 10.953 -3.25 7.312 1 98.56 382 PHE B CA 1
ATOM 6115 C C . PHE B 1 382 ? 10.914 -3.406 8.828 1 98.56 382 PHE B C 1
ATOM 6117 O O . PHE B 1 382 ? 11.906 -3.137 9.508 1 98.56 382 PHE B O 1
ATOM 6124 N N . GLY B 1 383 ? 9.758 -3.836 9.367 1 98.38 383 GLY B N 1
ATOM 6125 C CA . GLY B 1 383 ? 9.648 -4.113 10.789 1 98.38 383 GLY B CA 1
ATOM 6126 C C . GLY B 1 383 ? 10.578 -5.223 11.258 1 98.38 383 GLY B C 1
ATOM 6127 O O . GLY B 1 383 ? 11.258 -5.082 12.273 1 98.38 383 GLY B O 1
ATOM 6128 N N . ILE B 1 384 ? 10.664 -6.254 10.508 1 98.12 384 ILE B N 1
ATOM 6129 C CA . ILE B 1 384 ? 11.5 -7.41 10.836 1 98.12 384 ILE B CA 1
ATOM 6130 C C . ILE B 1 384 ? 12.969 -7.012 10.789 1 98.12 384 ILE B C 1
ATOM 6132 O O . ILE B 1 384 ? 13.742 -7.352 11.695 1 98.12 384 ILE B O 1
ATOM 6136 N N . LEU B 1 385 ? 13.391 -6.312 9.727 1 97.44 385 LEU B N 1
ATOM 6137 C CA . LEU B 1 385 ? 14.758 -5.836 9.555 1 97.44 385 LEU B CA 1
ATOM 6138 C C . LEU B 1 385 ? 15.195 -5 10.75 1 97.44 385 LEU B C 1
ATOM 6140 O O . LEU B 1 385 ? 16.281 -5.223 11.297 1 97.44 385 LEU B O 1
ATOM 6144 N N . ASN B 1 386 ? 14.305 -4.039 11.117 1 96.81 386 ASN B N 1
ATOM 6145 C CA . ASN B 1 386 ? 14.68 -3.121 12.188 1 96.81 386 ASN B CA 1
ATOM 6146 C C . ASN B 1 386 ? 14.719 -3.82 13.539 1 96.81 386 ASN B C 1
ATOM 6148 O O . ASN B 1 386 ? 15.539 -3.482 14.398 1 96.81 386 ASN B O 1
ATOM 6152 N N . GLU B 1 387 ? 13.883 -4.773 13.773 1 94.75 387 GLU B N 1
ATOM 6153 C CA . GLU B 1 387 ? 13.961 -5.59 14.984 1 94.75 387 GLU B CA 1
ATOM 6154 C C . GLU B 1 387 ? 15.266 -6.379 15.031 1 94.75 387 GLU B C 1
ATOM 6156 O O . GLU B 1 387 ? 15.875 -6.504 16.094 1 94.75 387 GLU B O 1
ATOM 6161 N N . TYR B 1 388 ? 15.641 -6.93 13.891 1 93.19 388 TYR B N 1
ATOM 6162 C CA . TYR B 1 388 ? 16.891 -7.672 13.773 1 93.19 388 TYR B CA 1
ATOM 6163 C C . TYR B 1 388 ? 18.094 -6.781 14.094 1 93.19 388 TYR B C 1
ATOM 6165 O O . TYR B 1 388 ? 19 -7.188 14.82 1 93.19 388 TYR B O 1
ATOM 6173 N N . LEU B 1 389 ? 18.078 -5.555 13.578 1 92.81 389 LEU B N 1
ATOM 6174 C CA . LEU B 1 389 ? 19.172 -4.613 13.781 1 92.81 389 LEU B CA 1
ATOM 6175 C C . LEU B 1 389 ? 19.266 -4.191 15.25 1 92.81 389 LEU B C 1
ATOM 6177 O O . LEU B 1 389 ? 20.359 -4.016 15.781 1 92.81 389 LEU B O 1
ATOM 6181 N N . LEU B 1 390 ? 18.125 -4 15.867 1 88.38 390 LEU B N 1
ATOM 6182 C CA . LEU B 1 390 ? 18.094 -3.623 17.281 1 88.38 390 LEU B CA 1
ATOM 6183 C C . LEU B 1 390 ? 18.672 -4.727 18.156 1 88.38 390 LEU B C 1
ATOM 6185 O O . LEU B 1 390 ? 19.344 -4.445 19.156 1 88.38 390 LEU B O 1
ATOM 6189 N N . LYS B 1 391 ? 18.453 -5.988 17.797 1 86.44 391 LYS B N 1
ATOM 6190 C CA . LYS B 1 391 ? 18.906 -7.133 18.578 1 86.44 391 LYS B CA 1
ATOM 6191 C C . LYS B 1 391 ? 20.406 -7.395 18.375 1 86.44 391 LYS B C 1
ATOM 6193 O O . LYS B 1 391 ? 21.078 -7.918 19.25 1 86.44 391 LYS B O 1
ATOM 6198 N N . ASN B 1 392 ? 20.812 -7.074 17.234 1 80 392 ASN B N 1
ATOM 6199 C CA . ASN B 1 392 ? 22.203 -7.387 16.938 1 80 392 ASN B CA 1
ATOM 6200 C C . ASN B 1 392 ? 23.109 -6.164 17.094 1 80 392 ASN B C 1
ATOM 6202 O O . ASN B 1 392 ? 24.297 -6.219 16.781 1 80 392 ASN B O 1
ATOM 6206 N N . LYS B 1 393 ? 22.562 -4.84 17.219 1 67.44 393 LYS B N 1
ATOM 6207 C CA . LYS B 1 393 ? 23.391 -3.693 17.547 1 67.44 393 LYS B CA 1
ATOM 6208 C C . LYS B 1 393 ? 24.188 -3.938 18.828 1 67.44 393 LYS B C 1
ATOM 6210 O O . LYS B 1 393 ? 25.297 -3.416 18.984 1 67.44 393 LYS B O 1
ATOM 6215 N N . TYR B 1 394 ? 23.781 -4.633 19.953 1 46.88 394 TYR B N 1
ATOM 6216 C CA . TYR B 1 394 ? 24.547 -4.918 21.172 1 46.88 394 TYR B CA 1
ATOM 6217 C C . TYR B 1 394 ? 25.172 -6.312 21.109 1 46.88 394 TYR B C 1
ATOM 6219 O O . TYR B 1 394 ? 24.547 -7.254 20.609 1 46.88 394 TYR B O 1
#

Sequence (788 aa):
MYIMIQTMRWFGPNDPVSLTAILQAGCSGVVSALHHIPNGVIWEVEEIRKHKQLIAAAGLTWDVVESLPVHEAIKTQTGNFEHYIENYKKSLANLAICGITTVTYNFMPVLDWTRTNLAFELPNGAKALKFEKAAVCAFDVFILKRPNAQAAYTGQEVLRGKAWFDQADEAAKSLLQRNVIAGLPGSEESFTLEQFQLALDQYQGIDEEKLSDHLIHFLAEIIPVADANGIKMVVHPDDPPYPIFGLPRVVSTAGQLRRVFSAVPSLSNGLCFCTGSFGVRADNDLPAMVSEFAERINFIHLRSTKRNQDGDFFEDNHLEGDVDMYQVVKEIFKLQQDRKISIPVRPDHGHQMLDDLHKKTNPGYSAIGRLKGLAELRGLEFGILNEYLLKNKYMYIMIQTMRWFGPNDPVSLTAILQAGCSGVVSALHHIPNGVIWEVEEIRKHKQLIAAAGLTWDVVESLPVHEAIKTQTGNFEHYIENYKKSLANLAICGITTVTYNFMPVLDWTRTNLAFELPNGAKALKFEKAAVCAFDVFILKRPNAQAAYTGQEVLRGKAWFDQADEAAKSLLQRNVIAGLPGSEESFTLEQFQLALDQYQGIDEEKLSDHLIHFLAEIIPVADANGIKMVVHPDDPPYPIFGLPRVVSTAGQLRRVFSAVPSLSNGLCFCTGSFGVRADNDLPAMVSEFAERINFIHLRSTKRNQDGDFFEDNHLEGDVDMYQVVKEIFKLQQDRKISIPVRPDHGHQMLDDLHKKTNPGYSAIGRLKGLAELRGLEFGILNEYLLKNKY

Nearest PDB structures (foldseek):
  4eac-assembly1_A  TM=9.910E-01  e=5.490E-55  Escherichia coli K-12
  1tz9-assembly1_B  TM=9.080E-01  e=3.886E-34  Enterococcus faecalis V583
  3ban-assembly1_B  TM=9.218E-01  e=3.387E-31  Streptococcus suis
  3ban-assembly1_A  TM=9.238E-01  e=7.010E-31  Streptococcus suis
  4ovx-assembly1_A  TM=6.089E-01  e=4.325E-07  Planctopirus limnophila DSM 3776

Organism: NCBI:txid1503925

Secondary structure (DSSP, 8-state):
----EEEEE---TT-SS-HHHHHHTT-SEEEE--TTSPTTS---HHHHHHHHHHHHHTT-EEEEEE--PPPHHHHHT-TTHHHHHHHHHHHHHHHHHTT--EEEE---SS-SS--SEEEEE-TTS-EEEEE-HHHHHIIIIIIS--TTGGGGS-HHHHHHHHHHHHH--HHHHHHHHHHHHS--TT------HHHHHHHHHTTTT--HHHHHHHHHHHHHHHHHHHHHHT-EEEEPPPSSSS-BTTB--SSSSHHHHHHHHHHS--TTEEEEEEHHHHTTSTT--HHHHHHHTGGGEEEEE--EEEE-TTS-EEEE-TTTSSS-HHHHHHHHHHHHHHHT-PPEEE-----B-GGGGGS---TT--HHHHHHHHHHHHHHHHHHHHHHHHHH--/----EEEEE---TT-SS-HHHHHHTT-SEEEE--TTSPTTS---HHHHHHHHHHHHHTT-EEEEEE--PPPHHHHHT-TTHHHHHHHHHHHHHHHHHTT--EEEE---SS-SS--SEEEEE-TTS-EEEEE-HHHHHIIIIIIS--TTGGGGS-HHHHHHHHHHHHH--HHHHHHHHHHHHS--TT------HHHHHHHHHTTTT--HHHHHHHHHHHHHHHHHHHHHHT-EEEEPPPSSSS-BTTB--SSSSHHHHHHHHHHS--TTEEEEEEHHHHTTSTT--HHHHHHHTGGGEEEEE--EEEE-TTS-EEEE-TTTSSS-HHHHHHHHHHHHHHHT-PPEEE-----B-GGGGGS---TT--HHHHHHHHHHHHHHHHHHHHHHHHHH--

pLDDT: mean 96.18, std 6.95, range [46.88, 98.94]

=== Feature glossary ===
The record interleaves many kinds of information about one protein. Here is each kind framed as the question it answers.

Q: What known structures does this most resemble?
A: Structural nearest neighbors (via Foldseek easy-search vs the PDB). Reported 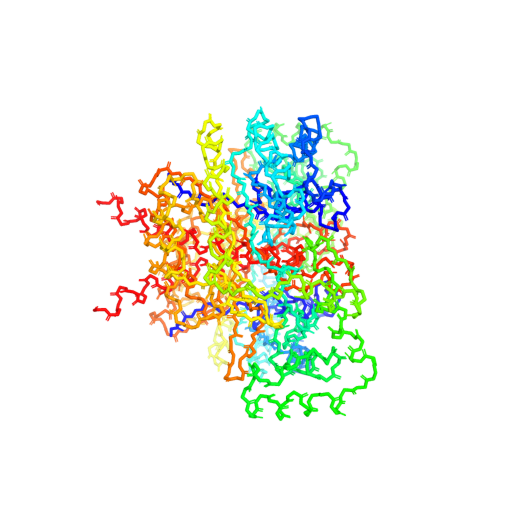per hit: target PDB id, E-value, and alignment TM-score. A TM-score above ~0.5 is the conventional threshold for 'same fold'.

Q: Where is each backbone atom in 3D?
A: The mmCIF table is the protein's shape written out atom by atom. For each backbone N, Cα, C, and carbonyl O, it records an (x, y, z) coordinate triple in Å plus the residue type, chain letter, and residue number.

Q: What are the backbone torsion angles?
A: The φ/ψ torsion pair specifies the backbone conformation at each residue. φ rotates about the N–Cα bond, ψ about the Cα–C bond. Steric clashes forbid most of the (φ, ψ) plane — the allowed regions (α-helix basin, β-sheet basin, left-handed helix) are the Ramachandran-allowed regions.

Q: Which residues are buried vs exposed?
A: Solvent-accessible surface area (SASA) is the area in Å² traced out by the centre of a 1.4 Å probe sphere (a water molecule) rolled over the protein's van der Waals surface (Shrake–Rupley / Lee–Richards construction). Buried residues have near-zero SASA; fully exposed residues can exceed 200 Å². The total SASA scales roughly with the number of surface residues.

Q: How confident is the AlphaFold model at each residue?
A: pLDDT is the predicted lDDT-Cα score: AlphaFold's confidence that the local environment of each residue (all inter-atomic distances within 15 Å) is correctly placed. It is a per-residue number between 0 and 100, with higher meaning more reliable.

Q: What does the local fold look like, residue by residue?
A: 3Di is Foldseek's structural alphabet. Each residue is assigned one of twenty discrete states based on how its Cα sits relative to its spatial (not sequential) neighbors. Aligning 3Di strings finds structural homologs roughly as well as full 3D superposition, but orders of magnitude faster.

Q: How big and how compact is the whole molecule?
A: Radius of gyration (Rg) is the root-mean-square distance of Cα atoms from their centroid — a single number for overall size and compactness. A globular domain of N residues has Rg ≈ 2.2·N^0.38 Å; an extended or disordered chain has a much larger Rg. The Cα contact count is the number of residue pairs whose Cα atoms are within 8 Å and are more than four positions apart in sequence — a standard proxy for tertiary packing density. The bounding box is the smallest axis-aligned box enclosing all Cα atoms.

Q: Which residues are in helices, strands, or loops?
A: DSSP 8-state secondary structure assigns each residue one of H (α-helix), G (3₁₀-helix), I (π-helix), E (extended β-strand), B (isolated β-bridge), T (hydrogen-bonded turn), S (bend), or '-' (coil). The assignment is computed from backbone hydrogen-bond geometry via the Kabsch–Sander algorithm.

Q: How mobile is each atom in the crystal?
A: Crystallographic B-factors measure how much each atom's electron density is smeared out, in Å². They rise in mobile loops and surface residues and fall in the buried interior. In AlphaFold models this column is repurposed to hold pLDDT instead.

Q: What if only a Cα trace is available?
A: P-SEA three-state annotation labels each residue as helix, strand, or coil based purely on the geometry of the Cα trace. It serves as a fallback when the full backbone (and thus DSSP) is unavailable.

Q: What family and function is it annotated with?
A: Database cross-references. InterPro integrates a dozen domain/family signature databases into unified entries with residue-range hits. GO terms attach function/process/location labels with evidence codes. CATH codes position the fold in a four-level structural taxonomy. Organism is the NCBI-taxonomy species name.

Q: Are the domains correctly placed relative to each other?
A: Predicted Aligned Error (PAE) is an AlphaFold confidence matrix: entry (i, j) is the expected error in the position of residue j, in ångströms, when the prediction is superimposed on the true structure at residue i. Low PAE within a block of residues means that block is internally rigid and well-predicted; high PAE between two blocks means their relative placement is uncertain even if each block individually is confident.

Q: What do the diagnostic plots show?
A: Three diagnostic plots accompany the record. The Cα contact map visualizes the tertiary structure as a 2D adjacency matrix (8 Å cutoff, sequence-local contacts suppressed). The Ramachandran plot shows the distribution of backbone (φ, ψ) torsions, with points in the α and β basins reflecting secondary structure content. The PAE plot shows AlphaFold's inter-residue confidence as a color matrix.

Q: What is the amino-acid chain?
A: Primary structure: the covalent order of the twenty standard amino acids along the backbone. Two proteins with the same sequence will (almost always) fold to the same structure; two with 30% identity often share a fold but not the details.

Q: What do the rendered images show?
A: The six renders are orthographic views along the three Cartesian axes in both directions. Representation (cartoon, sticks, or surface) and color scheme (sequence-rainbow or by-chain) vary across proteins so the training set covers all the common visualization conventions.